Protein AF-0000000078281214 (afdb_homodimer)

Structure (mmCIF, N/CA/C/O backbone):
data_AF-0000000078281214-model_v1
#
loop_
_entity.id
_entity.type
_entity.pdbx_description
1 polymer 'ATP-binding protein'
#
loop_
_atom_site.group_PDB
_atom_site.id
_atom_site.type_symbol
_atom_site.label_atom_id
_atom_site.label_alt_id
_atom_site.label_comp_id
_atom_site.label_asym_id
_atom_site.label_entity_id
_atom_site.label_seq_id
_atom_site.pdbx_PDB_ins_code
_atom_site.Cartn_x
_atom_site.Cartn_y
_atom_site.Cartn_z
_atom_site.occupancy
_atom_site.B_iso_or_equiv
_atom_site.auth_seq_id
_atom_site.auth_comp_id
_atom_site.auth_asym_id
_atom_site.auth_atom_id
_atom_site.pdbx_PDB_model_num
ATOM 1 N N . MET A 1 1 ? 8.664 -6.059 -25.047 1 79.06 1 MET A N 1
ATOM 2 C CA . MET A 1 1 ? 8.086 -6.297 -23.719 1 79.06 1 MET A CA 1
ATOM 3 C C . MET A 1 1 ? 9.18 -6.414 -22.656 1 79.06 1 MET A C 1
ATOM 5 O O . MET A 1 1 ? 9.125 -5.754 -21.625 1 79.06 1 MET A O 1
ATOM 9 N N . LEU A 1 2 ? 10.219 -7.199 -22.969 1 83.75 2 LEU A N 1
ATOM 10 C CA . LEU A 1 2 ? 11.273 -7.445 -22 1 83.75 2 LEU A CA 1
ATOM 11 C C . LEU A 1 2 ? 11.992 -6.148 -21.641 1 83.75 2 LEU A C 1
ATOM 13 O O . LEU A 1 2 ? 12.352 -5.934 -20.484 1 83.75 2 LEU A O 1
ATOM 17 N N . CYS A 1 3 ? 12.109 -5.254 -22.594 1 79.06 3 CYS A N 1
ATOM 18 C CA . CYS A 1 3 ? 12.82 -3.994 -22.391 1 79.06 3 CYS A CA 1
ATOM 19 C C . CYS A 1 3 ? 12.008 -3.055 -21.5 1 79.06 3 CYS A C 1
ATOM 21 O O . CYS A 1 3 ? 12.562 -2.113 -20.938 1 79.06 3 CYS A O 1
ATOM 23 N N . CYS A 1 4 ? 10.742 -3.367 -21.438 1 79 4 CYS A N 1
ATOM 24 C CA . CYS A 1 4 ? 9.891 -2.547 -20.594 1 79 4 CYS A CA 1
ATOM 25 C C . CYS A 1 4 ? 9.953 -3.002 -19.141 1 79 4 CYS A C 1
ATOM 27 O O . CYS A 1 4 ? 9.609 -2.246 -18.219 1 79 4 CYS A O 1
ATOM 29 N N . ILE A 1 5 ? 10.438 -4.168 -18.953 1 82.44 5 ILE A N 1
ATOM 30 C CA . ILE A 1 5 ? 10.469 -4.734 -17.609 1 82.44 5 ILE A CA 1
ATOM 31 C C . ILE A 1 5 ? 11.805 -4.414 -16.938 1 82.44 5 ILE A C 1
ATOM 33 O O . ILE A 1 5 ? 11.852 -4.016 -15.773 1 82.44 5 ILE A O 1
ATOM 37 N N . LEU A 1 6 ? 12.859 -4.602 -17.719 1 85.5 6 LEU A N 1
ATOM 38 C CA . LEU A 1 6 ? 14.195 -4.305 -17.219 1 85.5 6 LEU A CA 1
ATOM 39 C C . LEU A 1 6 ? 14.969 -3.43 -18.203 1 85.5 6 LEU A C 1
ATOM 41 O O . LEU A 1 6 ? 14.867 -3.609 -19.406 1 85.5 6 LEU A O 1
ATOM 45 N N . PRO A 1 7 ? 15.672 -2.506 -17.656 1 85.69 7 PRO A N 1
ATOM 46 C CA . PRO A 1 7 ? 16.453 -1.649 -18.562 1 85.69 7 PRO A CA 1
ATOM 47 C C . PRO A 1 7 ? 17.547 -2.416 -19.297 1 85.69 7 PRO A C 1
ATOM 49 O O . PRO A 1 7 ? 18.219 -3.266 -18.719 1 85.69 7 PRO A O 1
ATOM 52 N N . LYS A 1 8 ? 17.766 -2.238 -20.609 1 88.81 8 LYS A N 1
ATOM 53 C CA . LYS A 1 8 ? 18.75 -2.906 -21.453 1 88.81 8 LYS A CA 1
ATOM 54 C C . LYS A 1 8 ? 20.125 -2.27 -21.297 1 88.81 8 LYS A C 1
ATOM 56 O O . LYS A 1 8 ? 20.234 -1.078 -21 1 88.81 8 LYS A O 1
ATOM 61 N N . LYS A 1 9 ? 21.109 -3.117 -21.438 1 88.06 9 LYS A N 1
ATOM 62 C CA . LYS A 1 9 ? 22.484 -2.619 -21.453 1 88.06 9 LYS A CA 1
ATOM 63 C C . LYS A 1 9 ? 22.75 -1.788 -22.703 1 88.06 9 LYS A C 1
ATOM 65 O O . LYS A 1 9 ? 22.141 -2.012 -23.75 1 88.06 9 LYS A O 1
ATOM 70 N N . GLU A 1 10 ? 23.547 -0.847 -22.594 1 86.81 10 GLU A N 1
ATOM 71 C CA . GLU A 1 10 ? 23.859 0.04 -23.703 1 86.81 10 GLU A CA 1
ATOM 72 C C . GLU A 1 10 ? 24.781 -0.633 -24.703 1 86.81 10 GLU A C 1
ATOM 74 O O . GLU A 1 10 ? 25.703 -1.368 -24.312 1 86.81 10 GLU A O 1
ATOM 79 N N . GLY A 1 11 ? 24.484 -0.585 -26.078 1 87.19 11 GLY A N 1
ATOM 80 C CA . GLY A 1 11 ? 25.312 -1.142 -27.141 1 87.19 11 GLY A CA 1
ATOM 81 C C . GLY A 1 11 ? 24.516 -1.707 -28.297 1 87.19 11 GLY A C 1
ATOM 82 O O . GLY A 1 11 ? 23.438 -2.254 -28.094 1 87.19 11 GLY A O 1
ATOM 83 N N . ARG A 1 12 ? 25.031 -1.512 -29.469 1 87.94 12 ARG A N 1
ATOM 84 C CA . ARG A 1 12 ? 24.375 -1.995 -30.672 1 87.94 12 ARG A CA 1
ATOM 85 C C . ARG A 1 12 ? 24.328 -3.52 -30.688 1 87.94 12 ARG A C 1
ATOM 87 O O . ARG A 1 12 ? 23.359 -4.102 -31.188 1 87.94 12 ARG A O 1
ATOM 94 N N . PHE A 1 13 ? 25.328 -4.094 -30.094 1 89.31 13 PHE A N 1
ATOM 95 C CA . PHE A 1 13 ? 25.406 -5.547 -30.047 1 89.31 13 PHE A CA 1
ATOM 96 C C . PHE A 1 13 ? 24.25 -6.121 -29.219 1 89.31 13 PHE A C 1
ATOM 98 O O . PHE A 1 13 ? 23.609 -7.078 -29.641 1 89.31 13 PHE A O 1
ATOM 105 N N . PHE A 1 14 ? 24 -5.57 -28.156 1 89.19 14 PHE A N 1
ATOM 106 C CA . PHE A 1 14 ? 22.953 -6.051 -27.25 1 89.19 14 PHE A CA 1
ATOM 107 C C . PHE A 1 14 ? 21.578 -5.824 -27.875 1 89.19 14 PHE A C 1
ATOM 109 O O . PHE A 1 14 ? 20.672 -6.66 -27.719 1 89.19 14 PHE A O 1
ATOM 116 N N . HIS A 1 15 ? 21.422 -4.816 -28.594 1 89.5 15 HIS A N 1
ATOM 117 C CA . HIS A 1 15 ? 20.141 -4.543 -29.25 1 89.5 15 HIS A CA 1
ATOM 118 C C . HIS A 1 15 ? 19.844 -5.578 -30.328 1 89.5 15 HIS A C 1
ATOM 120 O O . HIS A 1 15 ? 18.719 -6.055 -30.438 1 89.5 15 HIS A O 1
ATOM 126 N N . THR A 1 16 ? 20.859 -5.891 -31.062 1 90.12 16 THR A N 1
ATOM 127 C CA . THR A 1 16 ? 20.688 -6.883 -32.125 1 90.12 16 THR A CA 1
ATOM 128 C C . THR A 1 16 ? 20.391 -8.258 -31.531 1 90.12 16 THR A C 1
ATOM 130 O O . THR A 1 16 ? 19.547 -8.992 -32.031 1 90.12 16 THR A O 1
ATOM 133 N N . LEU A 1 17 ? 21.062 -8.555 -30.484 1 90.69 17 LEU A N 1
ATOM 134 C CA . LEU A 1 17 ? 20.859 -9.844 -29.828 1 90.69 17 LEU A CA 1
ATOM 135 C C . LEU A 1 17 ? 19.438 -9.953 -29.266 1 90.69 17 LEU A C 1
ATOM 137 O O . LEU A 1 17 ? 18.828 -11.016 -29.344 1 90.69 17 LEU A O 1
ATOM 141 N N . ILE A 1 18 ? 18.984 -8.953 -28.703 1 91.75 18 ILE A N 1
ATOM 142 C CA . ILE A 1 18 ? 17.641 -8.93 -28.141 1 91.75 18 ILE A CA 1
ATOM 143 C C . ILE A 1 18 ? 16.609 -9.062 -29.25 1 91.75 18 ILE A C 1
ATOM 145 O O . ILE A 1 18 ? 15.633 -9.789 -29.109 1 91.75 18 ILE A O 1
ATOM 149 N N . PHE A 1 19 ? 16.891 -8.414 -30.328 1 89.56 19 PHE A N 1
ATOM 150 C CA . PHE A 1 19 ? 15.969 -8.461 -31.453 1 89.56 19 PHE A CA 1
ATOM 151 C C . PHE A 1 19 ? 15.922 -9.859 -32.062 1 89.56 19 PHE A C 1
ATOM 153 O O . PHE A 1 19 ? 14.844 -10.398 -32.312 1 89.56 19 PHE A O 1
ATOM 160 N N . ILE A 1 20 ? 17.031 -10.469 -32.281 1 89.88 20 ILE A N 1
ATOM 161 C CA . ILE A 1 20 ? 17.109 -11.797 -32.875 1 89.88 20 ILE A CA 1
ATOM 162 C C . ILE A 1 20 ? 16.453 -12.82 -31.953 1 89.88 20 ILE A C 1
ATOM 164 O O . ILE A 1 20 ? 15.641 -13.641 -32.375 1 89.88 20 ILE A O 1
ATOM 168 N N . SER A 1 21 ? 16.797 -12.734 -30.719 1 91.06 21 SER A N 1
ATOM 169 C CA . SER A 1 21 ? 16.266 -13.672 -29.75 1 91.06 21 SER A CA 1
ATOM 170 C C . SER A 1 21 ? 14.758 -13.484 -29.578 1 91.06 21 SER A C 1
ATOM 172 O O . SER A 1 21 ? 14.023 -14.445 -29.328 1 91.06 21 SER A O 1
ATOM 174 N N . GLY A 1 22 ? 14.312 -12.242 -29.719 1 88.25 22 GLY A N 1
ATOM 175 C CA . GLY A 1 22 ? 12.906 -11.922 -29.578 1 88.25 22 GLY A CA 1
ATOM 176 C C . GLY A 1 22 ? 12.047 -12.492 -30.688 1 88.25 22 GLY A C 1
ATOM 177 O O . GLY A 1 22 ? 10.844 -12.688 -30.516 1 88.25 22 GLY A O 1
ATOM 178 N N . VAL A 1 23 ? 12.695 -12.797 -31.719 1 86.56 23 VAL A N 1
ATOM 179 C CA . VAL A 1 23 ? 11.961 -13.375 -32.844 1 86.56 23 VAL A CA 1
ATOM 180 C C . VAL A 1 23 ? 12.039 -14.898 -32.781 1 86.56 23 VAL A C 1
ATOM 182 O O . VAL A 1 23 ? 11.039 -15.586 -33 1 86.56 23 VAL A O 1
ATOM 185 N N . PHE A 1 24 ? 13.094 -15.453 -32.375 1 89.12 24 PHE A N 1
ATOM 186 C CA . PHE A 1 24 ? 13.344 -16.891 -32.469 1 89.12 24 PHE A CA 1
ATOM 187 C C . PHE A 1 24 ? 12.727 -17.625 -31.281 1 89.12 24 PHE A C 1
ATOM 189 O O . PHE A 1 24 ? 12.141 -18.688 -31.453 1 89.12 24 PHE A O 1
ATOM 196 N N . ILE A 1 25 ? 12.836 -17.062 -30.172 1 90.88 25 ILE A N 1
ATOM 197 C CA . ILE A 1 25 ? 12.414 -17.781 -28.969 1 90.88 25 ILE A CA 1
ATOM 198 C C . ILE A 1 25 ? 10.898 -17.984 -29 1 90.88 25 ILE A C 1
ATOM 200 O O . ILE A 1 25 ? 10.406 -19.109 -28.875 1 90.88 25 ILE A O 1
ATOM 204 N N . PRO A 1 26 ? 10.125 -16.922 -29.312 1 88.94 26 PRO A N 1
ATOM 205 C CA . PRO A 1 26 ? 8.672 -17.109 -29.328 1 88.94 26 PRO A CA 1
ATOM 206 C C . PRO A 1 26 ? 8.18 -17.891 -30.531 1 88.94 26 PRO A C 1
ATOM 208 O O . PRO A 1 26 ? 7.051 -18.375 -30.547 1 88.94 26 PRO A O 1
ATOM 211 N N . SER A 1 27 ? 9.023 -18.094 -31.5 1 86.06 27 SER A N 1
ATOM 212 C CA . SER A 1 27 ? 8.609 -18.781 -32.719 1 86.06 27 SER A CA 1
ATOM 213 C C . SER A 1 27 ? 9.094 -20.234 -32.719 1 86.06 27 SER A C 1
ATOM 215 O O . SER A 1 27 ? 8.82 -20.984 -33.656 1 86.06 27 SER A O 1
ATOM 217 N N . MET A 1 28 ? 9.734 -20.625 -31.719 1 89.75 28 MET A N 1
ATOM 218 C CA . MET A 1 28 ? 10.266 -21.984 -31.641 1 89.75 28 MET A CA 1
ATOM 219 C C . MET A 1 28 ? 9.141 -23.016 -31.562 1 89.75 28 MET A C 1
ATOM 221 O O . MET A 1 28 ? 8.172 -22.812 -30.812 1 89.75 28 MET A O 1
ATOM 225 N N . VAL A 1 29 ? 9.203 -24.031 -32.344 1 89.69 29 VAL A N 1
ATOM 226 C CA . VAL A 1 29 ? 8.18 -25.062 -32.375 1 89.69 29 VAL A CA 1
ATOM 227 C C . VAL A 1 29 ? 8.383 -26.016 -31.203 1 89.69 29 VAL A C 1
ATOM 229 O O . VAL A 1 29 ? 9.5 -26.484 -30.969 1 89.69 29 VAL A O 1
ATOM 232 N N . ILE A 1 30 ? 7.359 -26.219 -30.484 1 92.5 30 ILE A N 1
ATOM 233 C CA . ILE A 1 30 ? 7.395 -27.109 -29.344 1 92.5 30 ILE A CA 1
ATOM 234 C C . ILE A 1 30 ? 6.477 -28.312 -29.594 1 92.5 30 ILE A C 1
ATOM 236 O O . ILE A 1 30 ? 5.254 -28.156 -29.656 1 92.5 30 ILE A O 1
ATOM 240 N N . ASP A 1 31 ? 7.086 -29.438 -29.688 1 90 31 ASP A N 1
ATOM 241 C CA . ASP A 1 31 ? 6.355 -30.688 -29.922 1 90 31 ASP A CA 1
ATOM 242 C C . ASP A 1 31 ? 6.238 -31.5 -28.641 1 90 31 ASP A C 1
ATOM 244 O O . ASP A 1 31 ? 6.934 -31.234 -27.656 1 90 31 ASP A O 1
ATOM 248 N N . PRO A 1 32 ? 5.285 -32.438 -28.641 1 90.38 32 PRO A N 1
ATOM 249 C CA . PRO A 1 32 ? 5.188 -33.344 -27.484 1 90.38 32 PRO A CA 1
ATOM 250 C C . PRO A 1 32 ? 6.473 -34.125 -27.25 1 90.38 32 PRO A C 1
ATOM 252 O O . PRO A 1 32 ? 7.074 -34.625 -28.188 1 90.38 32 PRO A O 1
ATOM 255 N N . ASN A 1 33 ? 6.965 -34.156 -25.984 1 91.25 33 ASN A N 1
ATOM 256 C CA . ASN A 1 33 ? 8.18 -34.844 -25.547 1 91.25 33 ASN A CA 1
ATOM 257 C C . ASN A 1 33 ? 9.43 -34.156 -26.109 1 91.25 33 ASN A C 1
ATOM 259 O O . ASN A 1 33 ? 10.406 -34.844 -26.453 1 91.25 33 ASN A O 1
ATOM 263 N N . ASP A 1 34 ? 9.281 -32.875 -26.344 1 90.94 34 ASP A N 1
ATOM 264 C CA . ASP A 1 34 ? 10.383 -32.094 -26.891 1 90.94 34 ASP A CA 1
ATOM 265 C C . ASP A 1 34 ? 11.281 -31.562 -25.766 1 90.94 34 ASP A C 1
ATOM 267 O O . ASP A 1 34 ? 11.172 -30.391 -25.391 1 90.94 34 ASP A O 1
ATOM 271 N N . MET A 1 35 ? 12.195 -32.312 -25.312 1 91.19 35 MET A N 1
ATOM 272 C CA . MET A 1 35 ? 13.055 -31.906 -24.203 1 91.19 35 MET A CA 1
ATOM 273 C C . MET A 1 35 ? 14.117 -30.922 -24.672 1 91.19 35 MET A C 1
ATOM 275 O O . MET A 1 35 ? 14.492 -30.016 -23.938 1 91.19 35 MET A O 1
ATOM 279 N N . PHE A 1 36 ? 14.43 -31.031 -25.891 1 91.62 36 PHE A N 1
ATOM 280 C CA . PHE A 1 36 ? 15.539 -30.219 -26.391 1 91.62 36 PHE A CA 1
ATOM 281 C C . PHE A 1 36 ? 15.109 -28.781 -26.594 1 91.62 36 PHE A C 1
ATOM 283 O O . PHE A 1 36 ? 15.695 -27.859 -26 1 91.62 36 PHE A O 1
ATOM 290 N N . ASN A 1 37 ? 14.055 -28.562 -27.344 1 92.06 37 ASN A N 1
ATOM 291 C CA . ASN A 1 37 ? 13.641 -27.188 -27.641 1 92.06 37 ASN A CA 1
ATOM 292 C C . ASN A 1 37 ? 13.156 -26.469 -26.391 1 92.06 37 ASN A C 1
ATOM 294 O O . ASN A 1 37 ? 13.367 -25.266 -26.234 1 92.06 37 ASN A O 1
ATOM 298 N N . VAL A 1 38 ? 12.531 -27.203 -25.516 1 93.88 38 VAL A N 1
ATOM 299 C CA . VAL A 1 38 ? 12.023 -26.594 -24.281 1 93.88 38 VAL A CA 1
ATOM 300 C C . VAL A 1 38 ? 13.188 -26.141 -23.406 1 93.88 38 VAL A C 1
ATOM 302 O O . VAL A 1 38 ? 13.195 -25.016 -22.891 1 93.88 38 VAL A O 1
ATOM 305 N N . THR A 1 39 ? 14.211 -26.984 -23.266 1 94.5 39 THR A N 1
ATOM 306 C CA . THR A 1 39 ? 15.359 -26.656 -22.422 1 94.5 39 THR A CA 1
ATOM 307 C C . THR A 1 39 ? 16.219 -25.578 -23.078 1 94.5 39 THR A C 1
ATOM 309 O O . THR A 1 39 ? 16.719 -24.688 -22.391 1 94.5 39 THR A O 1
ATOM 312 N N . LEU A 1 40 ? 16.297 -25.703 -24.359 1 93.38 40 LEU A N 1
ATOM 313 C CA . LEU A 1 40 ? 17.078 -24.719 -25.094 1 93.38 40 LEU A CA 1
ATOM 314 C C . LEU A 1 40 ? 16.469 -23.328 -24.969 1 93.38 40 LEU A C 1
ATOM 316 O O . LEU A 1 40 ? 17.172 -22.344 -24.781 1 93.38 40 LEU A O 1
ATOM 320 N N . ALA A 1 41 ? 15.211 -23.281 -25.172 1 93.25 41 ALA A N 1
ATOM 321 C CA . ALA A 1 41 ? 14.516 -22 -25.094 1 93.25 41 ALA A CA 1
ATOM 322 C C . ALA A 1 41 ? 14.664 -21.375 -23.703 1 93.25 41 ALA A C 1
ATOM 324 O O . ALA A 1 41 ? 14.797 -20.156 -23.562 1 93.25 41 ALA A O 1
ATOM 325 N N . PHE A 1 42 ? 14.648 -22.203 -22.703 1 94.56 42 PHE A N 1
ATOM 326 C CA . PHE A 1 42 ? 14.781 -21.719 -21.328 1 94.56 42 PHE A CA 1
ATOM 327 C C . PHE A 1 42 ? 16.172 -21.141 -21.094 1 94.56 42 PHE A C 1
ATOM 329 O O . PHE A 1 42 ? 16.297 -20.016 -20.578 1 94.56 42 PHE A O 1
ATOM 336 N N . ILE A 1 43 ? 17.141 -21.922 -21.438 1 94.88 43 ILE A N 1
ATOM 337 C CA . ILE A 1 43 ? 18.516 -21.484 -21.234 1 94.88 43 ILE A CA 1
ATOM 338 C C . ILE A 1 43 ? 18.797 -20.234 -22.062 1 94.88 43 ILE A C 1
ATOM 340 O O . ILE A 1 43 ? 19.469 -19.312 -21.594 1 94.88 43 ILE A O 1
ATOM 344 N N . TRP A 1 44 ? 18.281 -20.25 -23.281 1 94.25 44 TRP A N 1
ATOM 345 C CA . TRP A 1 44 ? 18.469 -19.109 -24.188 1 94.25 44 TRP A CA 1
ATOM 346 C C . TRP A 1 44 ? 17.844 -17.844 -23.594 1 94.25 44 TRP A C 1
ATOM 348 O O . TRP A 1 44 ? 18.484 -16.797 -23.562 1 94.25 44 TRP A O 1
ATOM 358 N N . LEU A 1 45 ? 16.688 -17.953 -23.125 1 94.62 45 LEU A N 1
ATOM 359 C CA . LEU A 1 45 ? 16.031 -16.797 -22.547 1 94.62 45 LEU A CA 1
ATOM 360 C C . LEU A 1 45 ? 16.734 -16.344 -21.281 1 94.62 45 LEU A C 1
ATOM 362 O O . LEU A 1 45 ? 16.906 -15.141 -21.047 1 94.62 45 LEU A O 1
ATOM 366 N N . LEU A 1 46 ? 17.156 -17.297 -20.5 1 94.44 46 LEU A N 1
ATOM 367 C CA . LEU A 1 46 ? 17.859 -16.984 -19.25 1 94.44 46 LEU A CA 1
ATOM 368 C C . LEU A 1 46 ? 19.172 -16.266 -19.547 1 94.44 46 LEU A C 1
ATOM 370 O O . LEU A 1 46 ? 19.484 -15.266 -18.891 1 94.44 46 LEU A O 1
ATOM 374 N N . LEU A 1 47 ? 19.828 -16.781 -20.484 1 93.81 47 LEU A N 1
ATOM 375 C CA . LEU A 1 47 ? 21.094 -16.188 -20.844 1 93.81 47 LEU A CA 1
ATOM 376 C C . LEU A 1 47 ? 20.891 -14.797 -21.453 1 93.81 47 LEU A C 1
ATOM 378 O O . LEU A 1 47 ? 21.703 -13.891 -21.219 1 93.81 47 LEU A O 1
ATOM 382 N N . LEU A 1 48 ? 19.891 -14.664 -22.234 1 93.88 48 LEU A N 1
ATOM 383 C CA . LEU A 1 48 ? 19.578 -13.367 -22.828 1 93.88 48 LEU A CA 1
ATOM 384 C C . LEU A 1 48 ? 19.312 -12.328 -21.734 1 93.88 48 LEU A C 1
ATOM 386 O O . LEU A 1 48 ? 19.812 -11.203 -21.797 1 93.88 48 LEU A O 1
ATOM 390 N N . MET A 1 49 ? 18.609 -12.719 -20.734 1 93.06 49 MET A N 1
ATOM 391 C CA . MET A 1 49 ? 18.266 -11.805 -19.641 1 93.06 49 MET A CA 1
ATOM 392 C C . MET A 1 49 ? 19.5 -11.461 -18.812 1 93.06 49 MET A C 1
ATOM 394 O O . MET A 1 49 ? 19.688 -10.312 -18.422 1 93.06 49 MET A O 1
ATOM 398 N N . LEU A 1 50 ? 20.344 -12.414 -18.562 1 92.75 50 LEU A N 1
ATOM 399 C CA . LEU A 1 50 ? 21.516 -12.227 -17.719 1 92.75 50 LEU A CA 1
ATOM 400 C C . LEU A 1 50 ? 22.578 -11.367 -18.422 1 92.75 50 LEU A C 1
ATOM 402 O O . LEU A 1 50 ? 23.266 -10.578 -17.781 1 92.75 50 LEU A O 1
ATOM 406 N N . LEU A 1 51 ? 22.578 -11.461 -19.703 1 91.88 51 LEU A N 1
ATOM 407 C CA . LEU A 1 51 ? 23.672 -10.812 -20.438 1 91.88 51 LEU A CA 1
ATOM 408 C C . LEU A 1 51 ? 23.234 -9.445 -20.953 1 91.88 51 LEU A C 1
ATOM 410 O O . LEU A 1 51 ? 24.031 -8.5 -20.953 1 91.88 51 LEU A O 1
ATOM 414 N N . CYS A 1 52 ? 22.047 -9.266 -21.328 1 92.19 52 CYS A N 1
ATOM 415 C CA . CYS A 1 52 ? 21.688 -8.086 -22.094 1 92.19 52 CYS A CA 1
ATOM 416 C C . CYS A 1 52 ? 20.953 -7.074 -21.219 1 92.19 52 CYS A C 1
ATOM 418 O O . CYS A 1 52 ? 20.766 -5.922 -21.609 1 92.19 52 CYS A O 1
ATOM 420 N N . PHE A 1 53 ? 20.531 -7.398 -20.109 1 91.88 53 PHE A N 1
ATOM 421 C CA . PHE A 1 53 ? 19.703 -6.484 -19.328 1 91.88 53 PHE A CA 1
ATOM 422 C C . PHE A 1 53 ? 20.406 -6.117 -18.016 1 91.88 53 PHE A C 1
ATOM 424 O O . PHE A 1 53 ? 21.266 -6.859 -17.531 1 91.88 53 PHE A O 1
ATOM 431 N N . LYS A 1 54 ? 20.094 -4.895 -17.516 1 88.94 54 LYS A N 1
ATOM 432 C CA . LYS A 1 54 ? 20.625 -4.41 -16.25 1 88.94 54 LYS A CA 1
ATOM 433 C C . LYS A 1 54 ? 19.703 -4.785 -15.086 1 88.94 54 LYS A C 1
ATOM 435 O O . LYS A 1 54 ? 18.547 -5.113 -15.289 1 88.94 54 LYS A O 1
ATOM 440 N N . GLY A 1 55 ? 20.297 -4.957 -13.938 1 83.75 55 GLY A N 1
ATOM 441 C CA . GLY A 1 55 ? 19.484 -5.25 -12.758 1 83.75 55 GLY A CA 1
ATOM 442 C C . GLY A 1 55 ? 20.047 -6.383 -11.922 1 83.75 55 GLY A C 1
ATOM 443 O O . GLY A 1 55 ? 21.125 -6.914 -12.219 1 83.75 55 GLY A O 1
ATOM 444 N N . SER A 1 56 ? 19.312 -6.68 -10.945 1 88.12 56 SER A N 1
ATOM 445 C CA . SER A 1 56 ? 19.734 -7.75 -10.047 1 88.12 56 SER A CA 1
ATOM 446 C C . SER A 1 56 ? 19.484 -9.125 -10.672 1 88.12 56 SER A C 1
ATOM 448 O O . SER A 1 56 ? 18.609 -9.266 -11.531 1 88.12 56 SER A O 1
ATOM 450 N N . VAL A 1 57 ? 20.219 -10.141 -10.312 1 92.12 57 VAL A N 1
ATOM 451 C CA . VAL A 1 57 ? 20.078 -11.5 -10.812 1 92.12 57 VAL A CA 1
ATOM 452 C C . VAL A 1 57 ? 18.688 -12.039 -10.461 1 92.12 57 VAL A C 1
ATOM 454 O O . VAL A 1 57 ? 18.062 -12.75 -11.25 1 92.12 57 VAL A O 1
ATOM 457 N N . ILE A 1 58 ? 18.188 -11.617 -9.367 1 90.44 58 ILE A N 1
ATOM 458 C CA . ILE A 1 58 ? 16.891 -12.094 -8.891 1 90.44 58 ILE A CA 1
ATOM 459 C C . ILE A 1 58 ? 15.781 -11.547 -9.789 1 90.44 58 ILE A C 1
ATOM 461 O O . ILE A 1 58 ? 14.844 -12.266 -10.125 1 90.44 58 ILE A O 1
ATOM 465 N N . SER A 1 59 ? 15.914 -10.297 -10.117 1 89.62 59 SER A N 1
ATOM 466 C CA . SER A 1 59 ? 14.898 -9.703 -10.984 1 89.62 59 SER A CA 1
ATOM 467 C C . SER A 1 59 ? 14.906 -10.359 -12.359 1 89.62 59 SER A C 1
ATOM 469 O O . SER A 1 59 ? 13.844 -10.602 -12.945 1 89.62 59 SER A O 1
ATOM 471 N N . LYS A 1 60 ? 16.094 -10.758 -12.828 1 92.62 60 LYS A N 1
ATOM 472 C CA . LYS A 1 60 ? 16.219 -11.391 -14.141 1 92.62 60 LYS A CA 1
ATOM 473 C C . LYS A 1 60 ? 15.641 -12.797 -14.133 1 92.62 60 LYS A C 1
ATOM 475 O O . LYS A 1 60 ? 14.945 -13.195 -15.07 1 92.62 60 LYS A O 1
ATOM 480 N N . LEU A 1 61 ? 15.883 -13.477 -13.047 1 92.5 61 LEU A N 1
ATOM 481 C CA . LEU A 1 61 ? 15.344 -14.82 -12.898 1 92.5 61 LEU A CA 1
ATOM 482 C C . LEU A 1 61 ? 1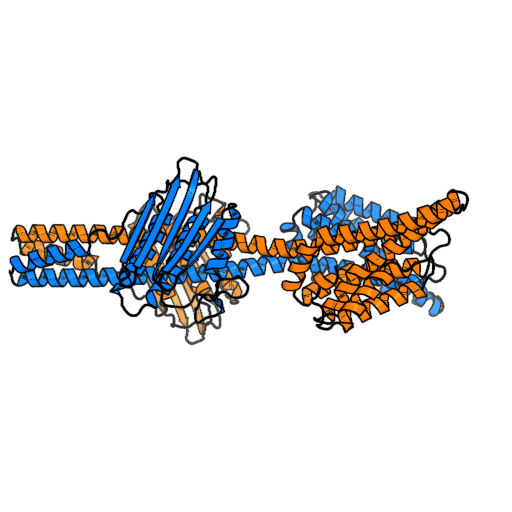3.82 -14.789 -12.773 1 92.5 61 LEU A C 1
ATOM 484 O O . LEU A 1 61 ? 13.133 -15.656 -13.312 1 92.5 61 LEU A O 1
ATOM 488 N N . SER A 1 62 ? 13.352 -13.82 -12.117 1 91.19 62 SER A N 1
ATOM 489 C CA . SER A 1 62 ? 11.914 -13.695 -11.906 1 91.19 62 SER A CA 1
ATOM 490 C C . SER A 1 62 ? 11.188 -13.367 -13.203 1 91.19 62 SER A C 1
ATOM 492 O O . SER A 1 62 ? 10.117 -13.922 -13.484 1 91.19 62 SER A O 1
ATOM 494 N N . VAL A 1 63 ? 11.812 -12.523 -13.992 1 90.69 63 VAL A N 1
ATOM 495 C CA . VAL A 1 63 ? 11.203 -12.164 -15.273 1 90.69 63 VAL A CA 1
ATOM 496 C C . VAL A 1 63 ? 11.172 -13.383 -16.188 1 90.69 63 VAL A C 1
ATOM 498 O O . VAL A 1 63 ? 10.188 -13.609 -16.906 1 90.69 63 VAL A O 1
ATOM 501 N N . THR A 1 64 ? 12.203 -14.133 -16.141 1 93.12 64 THR A N 1
ATOM 502 C CA . THR A 1 64 ? 12.258 -15.359 -16.938 1 93.12 64 THR A CA 1
ATOM 503 C C . THR A 1 64 ? 11.172 -16.328 -16.484 1 93.12 64 THR A C 1
ATOM 505 O O . THR A 1 64 ? 10.523 -16.969 -17.328 1 93.12 64 THR A O 1
ATOM 508 N N . ALA A 1 65 ? 10.969 -16.422 -15.211 1 92.69 65 ALA A N 1
ATOM 509 C CA . ALA A 1 65 ? 9.969 -17.328 -14.656 1 92.69 65 ALA A CA 1
ATOM 510 C C . ALA A 1 65 ? 8.555 -16.906 -15.039 1 92.69 65 ALA A C 1
ATOM 512 O O . ALA A 1 65 ? 7.66 -17.75 -15.172 1 92.69 65 ALA A O 1
ATOM 513 N N . VAL A 1 66 ? 8.375 -15.664 -15.305 1 91.56 66 VAL A N 1
ATOM 514 C CA . VAL A 1 66 ? 7.047 -15.141 -15.609 1 91.56 66 VAL A CA 1
ATOM 515 C C . VAL A 1 66 ? 6.766 -15.281 -17.109 1 91.56 66 VAL A C 1
ATOM 517 O O . VAL A 1 66 ? 5.672 -15.688 -17.5 1 91.56 66 VAL A O 1
ATOM 520 N N . ILE A 1 67 ? 7.75 -15.07 -17.922 1 92.62 67 ILE A N 1
ATOM 521 C CA . ILE A 1 67 ? 7.523 -14.945 -19.344 1 92.62 67 ILE A CA 1
ATOM 522 C C . ILE A 1 67 ? 7.68 -16.297 -20.016 1 92.62 67 ILE A C 1
ATOM 524 O O . ILE A 1 67 ? 6.926 -16.641 -20.938 1 92.62 67 ILE A O 1
ATOM 528 N N . TYR A 1 68 ? 8.586 -17.125 -19.594 1 95 68 TYR A N 1
ATOM 529 C CA . TYR A 1 68 ? 8.945 -18.359 -20.266 1 95 68 TYR A CA 1
ATOM 530 C C . TYR A 1 68 ? 7.742 -19.297 -20.344 1 95 68 TYR A C 1
ATOM 532 O O . TYR A 1 68 ? 7.445 -19.844 -21.406 1 95 68 TYR A O 1
ATOM 540 N N . PRO A 1 69 ? 7.031 -19.484 -19.203 1 94.94 69 PRO A N 1
ATOM 541 C CA . PRO A 1 69 ? 5.883 -20.391 -19.297 1 94.94 69 PRO A CA 1
ATOM 542 C C . PRO A 1 69 ? 4.824 -19.891 -20.281 1 94.94 69 PRO A C 1
ATOM 544 O O . PRO A 1 69 ? 4.137 -20.703 -20.906 1 94.94 69 PRO A O 1
ATOM 547 N N . LEU A 1 70 ? 4.746 -18.641 -20.438 1 94.06 70 LEU A N 1
ATOM 548 C CA . LEU A 1 70 ? 3.807 -18.078 -21.406 1 94.06 70 LEU A CA 1
ATOM 549 C C . LEU A 1 70 ? 4.215 -18.438 -22.828 1 94.06 70 LEU A C 1
ATOM 551 O O . LEU A 1 70 ? 3.367 -18.781 -23.656 1 94.06 70 LEU A O 1
ATOM 555 N N . ILE A 1 71 ? 5.5 -18.406 -23.078 1 94.38 71 ILE A N 1
ATOM 556 C CA . ILE A 1 71 ? 6.031 -18.703 -24.406 1 94.38 71 ILE A CA 1
ATOM 557 C C . ILE A 1 71 ? 5.816 -20.172 -24.734 1 94.38 71 ILE A C 1
ATOM 559 O O . ILE A 1 71 ? 5.254 -20.5 -25.781 1 94.38 71 ILE A O 1
ATOM 563 N N . ILE A 1 72 ? 6.188 -20.984 -23.781 1 94.12 72 ILE A N 1
ATOM 564 C CA . ILE A 1 72 ? 6.172 -22.422 -24.047 1 94.12 72 ILE A CA 1
ATOM 565 C C . ILE A 1 72 ? 4.73 -22.906 -24.125 1 94.12 72 ILE A C 1
ATOM 567 O O . ILE A 1 72 ? 4.398 -23.734 -24.969 1 94.12 72 ILE A O 1
ATOM 571 N N . ALA A 1 73 ? 3.896 -22.422 -23.312 1 94.19 73 ALA A N 1
ATOM 572 C CA . ALA A 1 73 ? 2.494 -22.828 -23.312 1 94.19 73 ALA A CA 1
ATOM 573 C C . ALA A 1 73 ? 1.797 -22.391 -24.594 1 94.19 73 ALA A C 1
ATOM 575 O O . ALA A 1 73 ? 1.058 -23.156 -25.203 1 94.19 73 ALA A O 1
ATOM 576 N N . LEU A 1 74 ? 2.059 -21.188 -24.984 1 94.25 74 LEU A N 1
ATOM 577 C CA . LEU A 1 74 ? 1.452 -20.672 -26.203 1 94.25 74 LEU A CA 1
ATOM 578 C C . LEU A 1 74 ? 1.943 -21.438 -27.422 1 94.25 74 LEU A C 1
ATOM 580 O O . LEU A 1 74 ? 1.144 -21.844 -28.266 1 94.25 74 LEU A O 1
ATOM 584 N N . ASN A 1 75 ? 3.268 -21.641 -27.531 1 94.56 75 ASN A N 1
ATOM 585 C CA . ASN A 1 75 ? 3.848 -22.359 -28.656 1 94.56 75 ASN A CA 1
ATOM 586 C C . ASN A 1 75 ? 3.32 -23.781 -28.75 1 94.56 75 ASN A C 1
ATOM 588 O O . ASN A 1 75 ? 3.027 -24.281 -29.844 1 94.56 75 ASN A O 1
ATOM 592 N N . PHE A 1 76 ? 3.195 -24.406 -27.672 1 93.88 76 PHE A N 1
ATOM 593 C CA . PHE A 1 76 ? 2.711 -25.781 -27.625 1 93.88 76 PHE A CA 1
ATOM 594 C C . PHE A 1 76 ? 1.255 -25.844 -28.062 1 93.88 76 PHE A C 1
ATOM 596 O O . PHE A 1 76 ? 0.892 -26.688 -28.891 1 93.88 76 PHE A O 1
ATOM 603 N N . LEU A 1 77 ? 0.434 -24.969 -27.531 1 93.12 77 LEU A N 1
ATOM 604 C CA . LEU A 1 77 ? -0.994 -24.969 -27.828 1 93.12 77 LEU A CA 1
ATOM 605 C C . LEU A 1 77 ? -1.242 -24.672 -29.297 1 93.12 77 LEU A C 1
ATOM 607 O O . LEU A 1 77 ? -2.062 -25.328 -29.938 1 93.12 77 LEU A O 1
ATOM 611 N N . ILE A 1 78 ? -0.554 -23.734 -29.797 1 91.75 78 ILE A N 1
ATOM 612 C CA . ILE A 1 78 ? -0.746 -23.344 -31.188 1 91.75 78 ILE A CA 1
ATOM 613 C C . ILE A 1 78 ? -0.248 -24.453 -32.094 1 91.75 78 ILE A C 1
ATOM 615 O O . ILE A 1 78 ? -0.881 -24.766 -33.125 1 91.75 78 ILE A O 1
ATOM 619 N N . SER A 1 79 ? 0.911 -25.031 -31.797 1 89.94 79 SER A N 1
ATOM 620 C CA . SER A 1 79 ? 1.442 -26.141 -32.594 1 89.94 79 SER A CA 1
ATOM 621 C C . SER A 1 79 ? 0.476 -27.312 -32.625 1 89.94 79 SER A C 1
ATOM 623 O O . SER A 1 79 ? 0.27 -27.938 -33.656 1 89.94 79 SER A O 1
ATOM 625 N N . GLU A 1 80 ? -0.119 -27.609 -31.484 1 90.56 80 GLU A N 1
ATOM 626 C CA . GLU A 1 80 ? -1.056 -28.719 -31.391 1 90.56 80 GLU A CA 1
ATOM 627 C C . GLU A 1 80 ? -2.348 -28.422 -32.156 1 90.56 80 GLU A C 1
ATOM 629 O O . GLU A 1 80 ? -2.916 -29.312 -32.781 1 90.56 80 GLU A O 1
ATOM 634 N N . LEU A 1 81 ? -2.789 -27.281 -31.984 1 87.94 81 LEU A N 1
ATOM 635 C CA . LEU A 1 81 ? -4.012 -26.891 -32.656 1 87.94 81 LEU A CA 1
ATOM 636 C C . LEU A 1 81 ? -3.799 -26.875 -34.188 1 87.94 81 LEU A C 1
ATOM 638 O O . LEU A 1 81 ? -4.672 -27.297 -34.938 1 87.94 81 LEU A O 1
ATOM 642 N N . SER A 1 82 ? -2.668 -26.328 -34.625 1 87.62 82 SER A N 1
ATOM 643 C CA . SER A 1 82 ? -2.344 -26.281 -36.031 1 87.62 82 SER A CA 1
ATOM 644 C C . SER A 1 82 ? -2.229 -27.688 -36.625 1 87.62 82 SER A C 1
ATOM 646 O O . SER A 1 82 ? -2.689 -27.938 -37.75 1 87.62 82 SER A O 1
ATOM 648 N N . LEU A 1 83 ? -1.613 -28.562 -35.875 1 86.5 83 LEU A N 1
ATOM 649 C CA . LEU A 1 83 ? -1.462 -29.953 -36.312 1 86.5 83 LEU A CA 1
ATOM 650 C C . LEU A 1 83 ? -2.818 -30.641 -36.406 1 86.5 83 LEU A C 1
ATOM 652 O O . LEU A 1 83 ? -3.068 -31.375 -37.375 1 86.5 83 LEU A O 1
ATOM 656 N N . SER A 1 84 ? -3.688 -30.391 -35.469 1 86.81 84 SER A N 1
ATOM 657 C CA . SER A 1 84 ? -5.012 -31 -35.469 1 86.81 84 SER A CA 1
ATOM 658 C C . SER A 1 84 ? -5.852 -30.516 -36.656 1 86.81 84 SER A C 1
ATOM 660 O O . SER A 1 84 ? -6.562 -31.312 -37.281 1 86.81 84 SER A O 1
ATOM 662 N N . ILE A 1 85 ? -5.703 -29.281 -36.938 1 87.19 85 ILE A N 1
ATOM 663 C CA . ILE A 1 85 ? -6.457 -28.719 -38.031 1 87.19 85 ILE A CA 1
ATOM 664 C C . ILE A 1 85 ? -5.895 -29.234 -39.375 1 87.19 85 ILE A C 1
ATOM 666 O O . ILE A 1 85 ? -6.648 -29.547 -40.281 1 87.19 85 ILE A O 1
ATOM 670 N N . TRP A 1 86 ? -4.559 -29.297 -39.469 1 86.25 86 TRP A N 1
ATOM 671 C CA . TRP A 1 86 ? -3.9 -29.781 -40.688 1 86.25 86 TRP A CA 1
ATOM 672 C C . TRP A 1 86 ? -4.262 -31.234 -40.969 1 86.25 86 TRP A C 1
ATOM 674 O O . TRP A 1 86 ? -4.512 -31.625 -42.094 1 86.25 86 TRP A O 1
ATOM 684 N N . LEU A 1 87 ? -4.367 -32.031 -39.875 1 85.44 87 LEU A N 1
ATOM 685 C CA . LEU A 1 87 ? -4.707 -33.438 -40 1 85.44 87 LEU A CA 1
ATOM 686 C C . LEU A 1 87 ? -6.176 -33.625 -40.375 1 85.44 87 LEU A C 1
ATOM 688 O O . LEU A 1 87 ? -6.516 -34.5 -41.188 1 85.44 87 LEU A O 1
ATOM 692 N N . ALA A 1 88 ? -6.992 -32.781 -39.844 1 87.12 88 ALA A N 1
ATOM 693 C CA . ALA A 1 88 ? -8.43 -32.906 -40.094 1 87.12 88 ALA A CA 1
ATOM 694 C C . ALA A 1 88 ? -8.781 -32.375 -41.469 1 87.12 88 ALA A C 1
ATOM 696 O O . ALA A 1 88 ? -9.758 -32.844 -42.062 1 87.12 88 ALA A O 1
ATOM 697 N N . GLY A 1 89 ? -8.047 -31.438 -42.031 1 84.81 89 GLY A N 1
ATOM 698 C CA . GLY A 1 89 ? -8.391 -30.766 -43.281 1 84.81 89 GLY A CA 1
ATOM 699 C C . GLY A 1 89 ? -7.812 -31.453 -44.5 1 84.81 89 GLY A C 1
ATOM 700 O O . GLY A 1 89 ? -7.965 -30.953 -45.625 1 84.81 89 GLY A O 1
ATOM 701 N N . GLY A 1 90 ? -7.238 -32.625 -44.469 1 82.38 90 GLY A N 1
ATOM 702 C CA . GLY A 1 90 ? -6.84 -33.406 -45.625 1 82.38 90 GLY A CA 1
ATOM 703 C C . GLY A 1 90 ? -5.445 -33.062 -46.125 1 82.38 90 GLY A C 1
ATOM 704 O O . GLY A 1 90 ? -5.145 -33.219 -47.312 1 82.38 90 GLY A O 1
ATOM 705 N N . LYS A 1 91 ? -4.531 -32.375 -45.375 1 83.31 91 LYS A N 1
ATOM 706 C CA . LYS A 1 91 ? -3.1 -32.188 -45.594 1 83.31 91 LYS A CA 1
ATOM 707 C C . LYS A 1 91 ? -2.842 -31.484 -46.938 1 83.31 91 LYS A C 1
ATOM 709 O O . LYS A 1 91 ? -1.942 -31.891 -47.688 1 83.31 91 LYS A O 1
ATOM 714 N N . THR A 1 92 ? -3.662 -30.594 -47.281 1 87.75 92 THR A N 1
ATOM 715 C CA . THR A 1 92 ? -3.459 -29.859 -48.531 1 87.75 92 THR A CA 1
ATOM 716 C C . THR A 1 92 ? -2.43 -28.75 -48.344 1 87.75 92 THR A C 1
ATOM 718 O O . THR A 1 92 ? -2.172 -28.312 -47.219 1 87.75 92 THR A O 1
ATOM 721 N N . PHE A 1 93 ? -1.826 -28.406 -49.438 1 88.25 93 PHE A N 1
ATOM 722 C CA . PHE A 1 93 ? -0.809 -27.359 -49.438 1 88.25 93 PHE A CA 1
ATOM 723 C C . PHE A 1 93 ? -1.412 -26.031 -49.031 1 88.25 93 PHE A C 1
ATOM 725 O O . PHE A 1 93 ? -0.798 -25.266 -48.281 1 88.25 93 PHE A O 1
ATOM 732 N N . VAL A 1 94 ? -2.562 -25.766 -49.5 1 86.69 94 VAL A N 1
ATOM 733 C CA . VAL A 1 94 ? -3.23 -24.516 -49.219 1 86.69 94 VAL A CA 1
ATOM 734 C C . VAL A 1 94 ? -3.555 -24.438 -47.719 1 86.69 94 VAL A C 1
ATOM 736 O O . VAL A 1 94 ? -3.424 -23.375 -47.094 1 86.69 94 VAL A O 1
ATOM 739 N N . LEU A 1 95 ? -3.891 -25.516 -47.188 1 87.88 95 LEU A N 1
ATOM 740 C CA . LEU A 1 95 ? -4.207 -25.562 -45.75 1 87.88 95 LEU A CA 1
ATOM 741 C C . LEU A 1 95 ? -2.945 -25.375 -44.906 1 87.88 95 LEU A C 1
ATOM 743 O O . LEU A 1 95 ? -2.98 -24.719 -43.875 1 87.88 95 LEU A O 1
ATOM 747 N N . ASP A 1 96 ? -1.854 -25.938 -45.406 1 88.06 96 ASP A N 1
ATOM 748 C CA . ASP A 1 96 ? -0.584 -25.797 -44.688 1 88.06 96 ASP A CA 1
ATOM 749 C C . ASP A 1 96 ? -0.142 -24.344 -44.656 1 88.06 96 ASP A C 1
ATOM 751 O O . ASP A 1 96 ? 0.305 -23.859 -43.625 1 88.06 96 ASP A O 1
ATOM 755 N N . MET A 1 97 ? -0.353 -23.734 -45.75 1 90.06 97 MET A N 1
ATOM 756 C CA . MET A 1 97 ? 0.03 -22.328 -45.812 1 90.06 97 MET A CA 1
ATOM 757 C C . MET A 1 97 ? -0.89 -21.469 -44.969 1 90.06 97 MET A C 1
ATOM 759 O O . MET A 1 97 ? -0.431 -20.531 -44.281 1 90.06 97 MET A O 1
ATOM 763 N N . SER A 1 98 ? -2.105 -21.797 -45 1 89.56 98 SER A N 1
ATOM 764 C CA . SER A 1 98 ? -3.076 -21.016 -44.25 1 89.56 98 SER A CA 1
ATOM 765 C C . SER A 1 98 ? -2.869 -21.172 -42.75 1 89.56 98 SER A C 1
ATOM 767 O O . SER A 1 98 ? -2.965 -20.203 -42 1 89.56 98 SER A O 1
ATOM 769 N N . VAL A 1 99 ? -2.514 -22.359 -42.375 1 88.75 99 VAL A N 1
ATOM 770 C CA . VAL A 1 99 ? -2.326 -22.641 -40.938 1 88.75 99 VAL A CA 1
ATOM 771 C C . VAL A 1 99 ? -1.038 -21.984 -40.438 1 88.75 99 VAL A C 1
ATOM 773 O O . VAL A 1 99 ? -0.989 -21.453 -39.344 1 88.75 99 VAL A O 1
ATOM 776 N N . SER A 1 100 ? -0.037 -22.016 -41.25 1 87.75 100 SER A N 1
ATOM 777 C CA . SER A 1 100 ? 1.229 -21.391 -40.875 1 87.75 100 SER A CA 1
ATOM 778 C C . SER A 1 100 ? 1.088 -19.875 -40.75 1 87.75 100 SER A C 1
ATOM 780 O O . SER A 1 100 ? 1.667 -19.266 -39.844 1 87.75 100 SER A O 1
ATOM 782 N N . LEU A 1 101 ? 0.334 -19.312 -41.594 1 90.19 101 LEU A N 1
ATOM 783 C CA . LEU A 1 101 ? 0.096 -17.875 -41.531 1 90.19 101 LEU A CA 1
ATOM 784 C C . LEU A 1 101 ? -0.737 -17.516 -40.312 1 90.19 101 LEU A C 1
ATOM 786 O O . LEU A 1 101 ? -0.491 -16.5 -39.656 1 90.19 101 LEU A O 1
ATOM 790 N N . ALA A 1 102 ? -1.707 -18.312 -40.062 1 90.12 102 ALA A N 1
ATOM 791 C CA . ALA A 1 102 ? -2.549 -18.078 -38.875 1 90.12 102 ALA A CA 1
ATOM 792 C C . ALA A 1 102 ? -1.739 -18.203 -37.594 1 90.12 102 ALA A C 1
ATOM 794 O O . ALA A 1 102 ? -1.96 -17.438 -36.656 1 90.12 102 ALA A O 1
ATOM 795 N N . ASP A 1 103 ? -0.824 -19.125 -37.594 1 89.81 103 ASP A N 1
ATOM 796 C CA . ASP A 1 103 ? 0.055 -19.312 -36.438 1 89.81 103 ASP A CA 1
ATOM 797 C C . ASP A 1 103 ? 0.875 -18.047 -36.156 1 89.81 103 ASP A C 1
ATOM 799 O O . ASP A 1 103 ? 0.953 -17.594 -35.031 1 89.81 103 ASP A O 1
ATOM 803 N N . GLY A 1 104 ? 1.438 -17.531 -37.219 1 88.44 104 GLY A N 1
ATOM 804 C CA . GLY A 1 104 ? 2.211 -16.297 -37.062 1 88.44 104 GLY A CA 1
ATOM 805 C C . GLY A 1 104 ? 1.383 -15.125 -36.562 1 88.44 104 GLY A C 1
ATOM 806 O O . GLY A 1 104 ? 1.823 -14.367 -35.719 1 88.44 104 GLY A O 1
ATOM 807 N N . PHE A 1 105 ? 0.193 -15.086 -37.031 1 91.5 105 PHE A N 1
ATOM 808 C CA . PHE A 1 105 ? -0.688 -13.984 -36.688 1 91.5 105 PHE A CA 1
ATOM 809 C C . PHE A 1 105 ? -1.111 -14.086 -35.219 1 91.5 105 PHE A C 1
ATOM 811 O O . PHE A 1 105 ? -1.186 -13.078 -34.531 1 91.5 105 PHE A O 1
ATOM 818 N N . ILE A 1 106 ? -1.395 -15.289 -34.75 1 91.31 106 ILE A N 1
ATOM 819 C CA . ILE A 1 106 ? -1.851 -15.492 -33.375 1 91.31 106 ILE A CA 1
ATOM 820 C C . ILE A 1 106 ? -0.725 -15.156 -32.406 1 91.31 106 ILE A C 1
ATOM 822 O O . ILE A 1 106 ? -0.965 -14.562 -31.359 1 91.31 106 ILE A O 1
ATOM 826 N N . HIS A 1 107 ? 0.463 -15.516 -32.781 1 91.75 107 HIS A N 1
ATOM 827 C CA . HIS A 1 107 ? 1.604 -15.203 -31.938 1 91.75 107 HIS A CA 1
ATOM 828 C C . HIS A 1 107 ? 1.805 -13.695 -31.812 1 91.75 107 HIS A C 1
ATOM 830 O O . HIS A 1 107 ? 1.98 -13.18 -30.703 1 91.75 107 HIS A O 1
ATOM 836 N N . ILE A 1 108 ? 1.687 -13.016 -32.906 1 91.06 108 ILE A N 1
ATOM 837 C CA . ILE A 1 108 ? 1.903 -11.57 -32.906 1 91.06 108 ILE A CA 1
ATOM 838 C C . ILE A 1 108 ? 0.786 -10.875 -32.125 1 91.06 108 ILE A C 1
ATOM 840 O O . ILE A 1 108 ? 1.044 -9.969 -31.344 1 91.06 108 ILE A O 1
ATOM 844 N N . LEU A 1 109 ? -0.378 -11.336 -32.375 1 92 109 LEU A N 1
ATOM 845 C CA . LEU A 1 109 ? -1.526 -10.742 -31.703 1 92 109 LEU A CA 1
ATOM 846 C C . LEU A 1 109 ? -1.443 -10.953 -30.188 1 92 109 LEU A C 1
ATOM 848 O O . LEU A 1 109 ? -1.747 -10.039 -29.406 1 92 109 LEU A O 1
ATOM 852 N N . PHE A 1 110 ? -1.071 -12.102 -29.859 1 93.38 110 PHE A N 1
ATOM 853 C CA . PHE A 1 110 ? -0.993 -12.43 -28.438 1 93.38 110 PHE A CA 1
ATOM 854 C C . PHE A 1 110 ? 0.027 -11.547 -27.734 1 93.38 110 PHE A C 1
ATOM 856 O O . PHE A 1 110 ? -0.271 -10.953 -26.703 1 93.38 110 PHE A O 1
ATOM 863 N N . TRP A 1 111 ? 1.186 -11.43 -28.266 1 90.94 111 TRP A N 1
ATOM 864 C CA . TRP A 1 111 ? 2.244 -10.672 -27.609 1 90.94 111 TRP A CA 1
ATOM 865 C C . TRP A 1 111 ? 1.966 -9.172 -27.688 1 90.94 111 TRP A C 1
ATOM 867 O O . TRP A 1 111 ? 2.326 -8.422 -26.781 1 90.94 111 TRP A O 1
ATOM 877 N N . TYR A 1 112 ? 1.272 -8.805 -28.734 1 91.69 112 TYR A N 1
ATOM 878 C CA . TYR A 1 112 ? 0.878 -7.406 -28.844 1 91.69 112 TYR A CA 1
ATOM 879 C C . TYR A 1 112 ? -0.139 -7.043 -27.766 1 91.69 112 TYR A C 1
ATOM 881 O O . TYR A 1 112 ? -0.052 -5.977 -27.156 1 91.69 112 TYR A O 1
ATOM 889 N N . MET A 1 113 ? -1.027 -7.934 -27.562 1 91.5 113 MET A N 1
ATOM 890 C CA . MET A 1 113 ? -2.045 -7.711 -26.547 1 91.5 113 MET A CA 1
ATOM 891 C C . MET A 1 113 ? -1.416 -7.656 -25.156 1 91.5 113 MET A C 1
ATOM 893 O O . MET A 1 113 ? -1.792 -6.824 -24.328 1 91.5 113 MET A O 1
ATOM 897 N N . ILE A 1 114 ? -0.486 -8.492 -24.938 1 89.88 114 ILE A N 1
ATOM 898 C CA . ILE A 1 114 ? 0.199 -8.508 -23.656 1 89.88 114 ILE A CA 1
ATOM 899 C C . ILE A 1 114 ? 0.984 -7.215 -23.469 1 89.88 114 ILE A C 1
ATOM 901 O O . ILE A 1 114 ? 0.947 -6.609 -22.391 1 89.88 114 ILE A O 1
ATOM 905 N N . TYR A 1 115 ? 1.615 -6.805 -24.5 1 89.56 115 TYR A N 1
ATOM 906 C CA . TYR A 1 115 ? 2.41 -5.582 -24.453 1 89.56 115 TYR A CA 1
ATOM 907 C C . TYR A 1 115 ? 1.529 -4.371 -24.172 1 89.56 115 TYR A C 1
ATOM 909 O O . TYR A 1 115 ? 1.83 -3.564 -23.281 1 89.56 115 TYR A O 1
ATOM 917 N N . ARG A 1 116 ? 0.497 -4.281 -24.844 1 88.31 116 ARG A N 1
ATOM 918 C CA . ARG A 1 116 ? -0.376 -3.117 -24.734 1 88.31 116 ARG A CA 1
ATOM 919 C C . ARG A 1 116 ? -1.041 -3.057 -23.375 1 88.31 116 ARG A C 1
ATOM 921 O O . ARG A 1 116 ? -1.198 -1.976 -22.797 1 88.31 116 ARG A O 1
ATOM 928 N N . THR A 1 117 ? -1.364 -4.109 -22.844 1 85.88 117 THR A N 1
ATOM 929 C CA . THR A 1 117 ? -2.131 -4.152 -21.594 1 85.88 117 THR A CA 1
ATOM 930 C C . THR A 1 117 ? -1.215 -3.973 -20.391 1 85.88 117 THR A C 1
ATOM 932 O O . THR A 1 117 ? -1.592 -3.328 -19.406 1 85.88 117 THR A O 1
ATOM 935 N N . PHE A 1 118 ? 0.042 -4.469 -20.531 1 86.25 118 PHE A N 1
ATOM 936 C CA . PHE A 1 118 ? 0.792 -4.574 -19.297 1 86.25 118 PHE A CA 1
ATOM 937 C C . PHE A 1 118 ? 2.029 -3.686 -19.328 1 86.25 118 PHE A C 1
ATOM 939 O O . PHE A 1 118 ? 2.764 -3.596 -18.344 1 86.25 118 PHE A O 1
ATOM 946 N N . VAL A 1 119 ? 2.213 -2.996 -20.359 1 85.31 119 VAL A N 1
ATOM 947 C CA . VAL A 1 119 ? 3.426 -2.203 -20.516 1 85.31 119 VAL A CA 1
ATOM 948 C C . VAL A 1 119 ? 3.506 -1.154 -19.406 1 85.31 119 VAL A C 1
ATOM 950 O O . VAL A 1 119 ? 4.547 -0.999 -18.766 1 85.31 119 VAL A O 1
ATOM 953 N N . SER A 1 120 ? 2.475 -0.454 -19.078 1 80 120 SER A N 1
ATOM 954 C CA . SER A 1 120 ? 2.488 0.618 -18.094 1 80 120 SER A CA 1
ATOM 955 C C . SER A 1 120 ? 2.656 0.065 -16.688 1 80 120 SER A C 1
ATOM 957 O O . SER A 1 120 ? 3.396 0.628 -15.875 1 80 120 SER A O 1
ATOM 959 N N . LYS A 1 121 ? 2.027 -1.003 -16.469 1 76.81 121 LYS A N 1
ATOM 960 C CA . LYS A 1 121 ? 2.051 -1.61 -15.148 1 76.81 121 LYS A CA 1
ATOM 961 C C . LYS A 1 121 ? 3.426 -2.188 -14.828 1 76.81 121 LYS A C 1
ATOM 963 O O . LYS A 1 121 ? 3.924 -2.043 -13.711 1 76.81 121 LYS A O 1
ATOM 968 N N . VAL A 1 122 ? 3.984 -2.777 -15.852 1 78.75 122 VAL A N 1
ATOM 969 C CA . VAL A 1 122 ? 5.262 -3.453 -15.648 1 78.75 122 VAL A CA 1
ATOM 970 C C . VAL A 1 122 ? 6.379 -2.42 -15.531 1 78.75 122 VAL A C 1
ATOM 972 O O . VAL A 1 122 ? 7.324 -2.607 -14.758 1 78.75 122 VAL A O 1
ATOM 975 N N . ARG A 1 123 ? 6.215 -1.366 -16.203 1 78.5 123 ARG A N 1
ATOM 976 C CA . ARG A 1 123 ? 7.199 -0.293 -16.094 1 78.5 123 ARG A CA 1
ATOM 977 C C . ARG A 1 123 ? 7.203 0.317 -14.703 1 78.5 123 ARG A C 1
ATOM 979 O O . ARG A 1 123 ? 8.266 0.617 -14.156 1 78.5 123 ARG A O 1
ATOM 986 N N . GLN A 1 124 ? 6.09 0.443 -14.188 1 74.81 124 GLN A N 1
ATOM 987 C CA . GLN A 1 124 ? 5.973 0.992 -12.836 1 74.81 124 GLN A CA 1
ATOM 988 C C . GLN A 1 124 ? 6.512 0.014 -11.797 1 74.81 124 GLN A C 1
ATOM 990 O O . GLN A 1 124 ? 7.164 0.422 -10.836 1 74.81 124 GLN A O 1
ATOM 995 N N . ALA A 1 125 ? 6.203 -1.188 -12.031 1 75.38 125 ALA A N 1
ATOM 996 C CA . ALA A 1 125 ? 6.676 -2.225 -11.117 1 75.38 125 ALA A CA 1
ATOM 997 C C . ALA A 1 125 ? 8.195 -2.293 -11.102 1 75.38 125 ALA A C 1
ATOM 999 O O . ALA A 1 125 ? 8.805 -2.498 -10.047 1 75.38 125 ALA A O 1
ATOM 1000 N N . SER A 1 126 ? 8.742 -2.117 -12.242 1 76.94 126 SER A N 1
ATOM 1001 C CA . SER A 1 126 ? 10.195 -2.193 -12.367 1 76.94 126 SER A CA 1
ATOM 1002 C C . SER A 1 126 ? 10.883 -1.101 -11.555 1 76.94 126 SER A C 1
ATOM 1004 O O . SER A 1 126 ? 11.977 -1.303 -11.031 1 76.94 126 SER A O 1
ATOM 1006 N N . ARG A 1 127 ? 10.211 -0.046 -11.367 1 72.94 127 ARG A N 1
ATOM 1007 C CA . ARG A 1 127 ? 10.797 1.089 -10.664 1 72.94 127 ARG A CA 1
ATOM 1008 C C . ARG A 1 127 ? 10.555 0.984 -9.156 1 72.94 127 ARG A C 1
ATOM 1010 O O . ARG A 1 127 ? 11.383 1.424 -8.359 1 72.94 127 ARG A O 1
ATOM 1017 N N . LEU A 1 128 ? 9.461 0.288 -8.891 1 70.44 128 LEU A N 1
ATOM 1018 C CA . LEU A 1 128 ? 9.023 0.389 -7.504 1 70.44 128 LEU A CA 1
ATOM 1019 C C . LEU A 1 128 ? 9.312 -0.902 -6.746 1 70.44 128 LEU A C 1
ATOM 1021 O O . LEU A 1 128 ? 9.383 -0.903 -5.516 1 70.44 128 LEU A O 1
ATOM 1025 N N . TYR A 1 129 ? 9.508 -2.002 -7.438 1 76.44 129 TYR A N 1
ATOM 1026 C CA . TYR A 1 129 ? 9.633 -3.297 -6.777 1 76.44 129 TYR A CA 1
ATOM 1027 C C . TYR A 1 129 ? 11.008 -3.461 -6.148 1 76.44 129 TYR A C 1
ATOM 1029 O O . TYR A 1 129 ? 12.023 -3.104 -6.754 1 76.44 129 TYR A O 1
ATOM 1037 N N . SER A 1 130 ? 10.945 -3.885 -4.953 1 78.12 130 SER A N 1
ATOM 1038 C CA . SER A 1 130 ? 12.18 -4.27 -4.277 1 78.12 130 SER A CA 1
ATOM 1039 C C . SER A 1 130 ? 12.641 -5.656 -4.715 1 78.12 130 SER A C 1
ATOM 1041 O O . SER A 1 130 ? 11.922 -6.355 -5.434 1 78.12 130 SER A O 1
ATOM 1043 N N . GLN A 1 131 ? 13.797 -6.09 -4.383 1 82.75 131 GLN A N 1
ATOM 1044 C CA . GLN A 1 131 ? 14.344 -7.406 -4.695 1 82.75 131 GLN A CA 1
ATOM 1045 C C . GLN A 1 131 ? 13.477 -8.516 -4.109 1 82.75 131 GLN A C 1
ATOM 1047 O O . GLN A 1 131 ? 13.266 -9.547 -4.75 1 82.75 131 GLN A O 1
ATOM 1052 N N . ASN A 1 132 ? 12.922 -8.203 -2.961 1 80.69 132 ASN A N 1
ATOM 1053 C CA . ASN A 1 132 ? 12.086 -9.195 -2.299 1 80.69 132 ASN A CA 1
ATOM 1054 C C . ASN A 1 132 ? 10.766 -9.398 -3.035 1 80.69 132 ASN A C 1
ATOM 1056 O O . ASN A 1 132 ? 10.273 -10.523 -3.141 1 80.69 132 ASN A O 1
ATOM 1060 N N . THR A 1 133 ? 10.273 -8.305 -3.521 1 81.56 133 THR A N 1
ATOM 1061 C CA . THR A 1 133 ? 9.008 -8.414 -4.246 1 81.56 133 THR A CA 1
ATOM 1062 C C . THR A 1 133 ? 9.203 -9.164 -5.562 1 81.56 133 THR A C 1
ATOM 1064 O O . THR A 1 133 ? 8.344 -9.953 -5.965 1 81.56 133 THR A O 1
ATOM 1067 N N . TRP A 1 134 ? 10.352 -8.984 -6.145 1 84.38 134 TRP A N 1
ATOM 1068 C CA . TRP A 1 134 ? 10.672 -9.719 -7.359 1 84.38 134 TRP A CA 1
ATOM 1069 C C . TRP A 1 134 ? 10.797 -11.211 -7.07 1 84.38 134 TRP A C 1
ATOM 1071 O O . TRP A 1 134 ? 10.297 -12.047 -7.832 1 84.38 134 TRP A O 1
ATOM 1081 N N . LEU A 1 135 ? 11.414 -11.562 -6.066 1 87.12 135 LEU A N 1
ATOM 1082 C CA . LEU A 1 135 ? 11.586 -12.953 -5.68 1 87.12 135 LEU A CA 1
ATOM 1083 C C . LEU A 1 135 ? 10.242 -13.625 -5.434 1 87.12 135 LEU A C 1
ATOM 1085 O O . LEU A 1 135 ? 10.031 -14.773 -5.832 1 87.12 135 LEU A O 1
ATOM 1089 N N . LEU A 1 136 ? 9.391 -12.906 -4.812 1 87.31 136 LEU A N 1
ATOM 1090 C CA . LEU A 1 136 ? 8.07 -13.445 -4.523 1 87.31 136 LEU A CA 1
ATOM 1091 C C . LEU A 1 136 ? 7.293 -13.695 -5.816 1 87.31 136 LEU A C 1
ATOM 1093 O O . LEU A 1 136 ? 6.598 -14.703 -5.941 1 87.31 136 LEU A O 1
ATOM 1097 N N . LEU A 1 137 ? 7.453 -12.805 -6.703 1 87.38 137 LEU A N 1
ATOM 1098 C CA . LEU A 1 137 ? 6.797 -12.984 -7.992 1 87.38 137 LEU A CA 1
ATOM 1099 C C . LEU A 1 137 ? 7.344 -14.211 -8.711 1 87.38 137 LEU A C 1
ATOM 1101 O O . LEU A 1 137 ? 6.586 -14.961 -9.328 1 87.38 137 LEU A O 1
ATOM 1105 N N . GLY A 1 138 ? 8.672 -14.391 -8.648 1 89.06 138 GLY A N 1
ATOM 1106 C CA . GLY A 1 138 ? 9.289 -15.57 -9.227 1 89.06 138 GLY A CA 1
ATOM 1107 C C . GLY A 1 138 ? 8.828 -16.859 -8.586 1 89.06 138 GLY A C 1
ATOM 1108 O O . GLY A 1 138 ? 8.57 -17.844 -9.273 1 89.06 138 GLY A O 1
ATOM 1109 N N . ILE A 1 139 ? 8.602 -16.844 -7.34 1 89.31 139 ILE A N 1
ATOM 1110 C CA . ILE A 1 139 ? 8.195 -18.031 -6.582 1 89.31 139 ILE A CA 1
ATOM 1111 C C . ILE A 1 139 ? 6.762 -18.406 -6.945 1 89.31 139 ILE A C 1
ATOM 1113 O O . ILE A 1 139 ? 6.441 -19.578 -7.086 1 89.31 139 ILE A O 1
ATOM 1117 N N . ILE A 1 140 ? 5.93 -17.469 -7.211 1 88.5 140 ILE A N 1
ATOM 1118 C CA . ILE A 1 140 ? 4.516 -17.688 -7.5 1 88.5 140 ILE A CA 1
ATOM 1119 C C . ILE A 1 140 ? 4.371 -18.328 -8.883 1 88.5 140 ILE A C 1
ATOM 1121 O O . ILE A 1 140 ? 3.434 -19.094 -9.125 1 88.5 140 ILE A O 1
ATOM 1125 N N . CYS A 1 141 ? 5.344 -18.062 -9.703 1 92.44 141 CYS A N 1
ATOM 1126 C CA . CYS A 1 141 ? 5.254 -18.609 -11.062 1 92.44 141 CYS A CA 1
ATOM 1127 C C . CYS A 1 141 ? 6.062 -19.891 -11.195 1 92.44 141 CYS A C 1
ATOM 1129 O O . CYS A 1 141 ? 6.215 -20.422 -12.297 1 92.44 141 CYS A O 1
ATOM 1131 N N . LEU A 1 142 ? 6.617 -20.391 -10.148 1 91.81 142 LEU A N 1
ATOM 1132 C CA . LEU A 1 142 ? 7.465 -21.578 -10.188 1 91.81 142 LEU A CA 1
ATOM 1133 C C . LEU A 1 142 ? 6.66 -22.812 -10.578 1 91.81 142 LEU A C 1
ATOM 1135 O O . LEU A 1 142 ? 7.141 -23.656 -11.328 1 91.81 142 LEU A O 1
ATOM 1139 N N . ALA A 1 143 ? 5.465 -22.875 -10.031 1 91.81 143 ALA A N 1
ATOM 1140 C CA . ALA A 1 143 ? 4.613 -24.031 -10.344 1 91.81 143 ALA A CA 1
ATOM 1141 C C . ALA A 1 143 ? 4.273 -24.062 -11.828 1 91.81 143 ALA A C 1
ATOM 1143 O O . ALA A 1 143 ? 4.285 -25.125 -12.453 1 91.81 143 ALA A O 1
ATOM 1144 N N . SER A 1 144 ? 3.959 -22.906 -12.336 1 93.75 144 SER A N 1
ATOM 1145 C CA . SER A 1 144 ? 3.645 -22.844 -13.758 1 93.75 144 SER A CA 1
ATOM 1146 C C . SER A 1 144 ? 4.855 -23.219 -14.609 1 93.75 144 SER A C 1
ATOM 1148 O O . SER A 1 144 ? 4.723 -23.938 -15.602 1 93.75 144 SER A O 1
ATOM 1150 N N . LEU A 1 145 ? 6.035 -22.828 -14.203 1 93.69 145 LEU A N 1
ATOM 1151 C CA . LEU A 1 145 ? 7.266 -23.109 -14.938 1 93.69 145 LEU A CA 1
ATOM 1152 C C . LEU A 1 145 ? 7.582 -24.594 -14.922 1 93.69 145 LEU A C 1
ATOM 1154 O O . LEU A 1 145 ? 7.805 -25.203 -15.977 1 93.69 145 LEU A O 1
ATOM 1158 N N . VAL A 1 146 ? 7.523 -25.172 -13.836 1 93.62 146 VAL A N 1
ATOM 1159 C CA . VAL A 1 146 ? 7.914 -26.562 -13.688 1 93.62 146 VAL A CA 1
ATOM 1160 C C . VAL A 1 146 ? 6.832 -27.469 -14.266 1 93.62 146 VAL A C 1
ATOM 1162 O O . VAL A 1 146 ? 7.133 -28.469 -14.93 1 93.62 146 VAL A O 1
ATOM 1165 N N . SER A 1 147 ? 5.59 -27.078 -14.055 1 92.44 147 SER A N 1
ATOM 1166 C CA . SER A 1 147 ? 4.484 -27.922 -14.5 1 92.44 147 SER A CA 1
ATOM 1167 C C . SER A 1 147 ? 4.438 -28.016 -16.031 1 92.44 147 SER A C 1
ATOM 1169 O O . SER A 1 147 ? 4.293 -29.109 -16.578 1 92.44 147 SER A O 1
ATOM 1171 N N . ILE A 1 148 ? 4.559 -26.906 -16.656 1 93.12 148 ILE A N 1
ATOM 1172 C CA . ILE A 1 148 ? 4.469 -26.922 -18.109 1 93.12 148 ILE A CA 1
ATOM 1173 C C . ILE A 1 148 ? 5.664 -27.688 -18.688 1 93.12 148 ILE A C 1
ATOM 1175 O O . ILE A 1 148 ? 5.531 -28.422 -19.672 1 93.12 148 ILE A O 1
ATOM 1179 N N . THR A 1 149 ? 6.859 -27.562 -18.094 1 93.19 149 THR A N 1
ATOM 1180 C CA . THR A 1 149 ? 8.055 -28.266 -18.547 1 93.19 149 THR A CA 1
ATOM 1181 C C . THR A 1 149 ? 7.906 -29.766 -18.359 1 93.19 149 THR A C 1
ATOM 1183 O O . THR A 1 149 ? 8.164 -30.547 -19.281 1 93.19 149 THR A O 1
ATOM 1186 N N . VAL A 1 150 ? 7.406 -30.125 -17.234 1 91.81 150 VAL A N 1
ATOM 1187 C CA . VAL A 1 150 ? 7.254 -31.547 -16.922 1 91.81 150 VAL A CA 1
ATOM 1188 C C . VAL A 1 150 ? 6.18 -32.156 -17.828 1 91.81 150 VAL A C 1
ATOM 1190 O O . VAL A 1 150 ? 6.344 -33.281 -18.328 1 91.81 150 VAL A O 1
ATOM 1193 N N . CYS A 1 151 ? 5.098 -31.469 -18.094 1 90.12 151 CYS A N 1
ATOM 1194 C CA . CYS A 1 151 ? 4.004 -31.984 -18.906 1 90.12 151 CYS A CA 1
ATOM 1195 C C . CYS A 1 151 ? 4.449 -32.188 -20.359 1 90.12 151 CYS A C 1
ATOM 1197 O O . CYS A 1 151 ? 4.023 -33.125 -21.016 1 90.12 151 CYS A O 1
ATOM 1199 N N . ILE A 1 152 ? 5.34 -31.328 -20.828 1 91.44 152 ILE A N 1
ATOM 1200 C CA . ILE A 1 152 ? 5.789 -31.453 -22.219 1 91.44 152 ILE A CA 1
ATOM 1201 C C . ILE A 1 152 ? 6.891 -32.5 -22.312 1 91.44 152 ILE A C 1
ATOM 1203 O O . ILE A 1 152 ? 6.965 -33.25 -23.281 1 91.44 152 ILE A O 1
ATOM 1207 N N . TYR A 1 153 ? 7.777 -32.562 -21.25 1 91.25 153 TYR A N 1
ATOM 1208 C CA . TYR A 1 153 ? 8.828 -33.562 -21.234 1 91.25 153 TYR A CA 1
ATOM 1209 C C . TYR A 1 153 ? 8.242 -34.969 -21.281 1 91.25 153 TYR A C 1
ATOM 1211 O O . TYR A 1 153 ? 8.781 -35.844 -21.953 1 91.25 153 TYR A O 1
ATOM 1219 N N . TYR A 1 154 ? 7.141 -35.125 -20.516 1 90.5 154 TYR A N 1
ATOM 1220 C CA . TYR A 1 154 ? 6.527 -36.438 -20.375 1 90.5 154 TYR A CA 1
ATOM 1221 C C . TYR A 1 154 ? 5.066 -36.406 -20.797 1 90.5 154 TYR A C 1
ATOM 1223 O O . TYR A 1 154 ? 4.172 -36.625 -19.984 1 90.5 154 TYR A O 1
ATOM 1231 N N . THR A 1 155 ? 4.848 -36.156 -22.109 1 88.38 155 THR A N 1
ATOM 1232 C CA . THR A 1 155 ? 3.502 -36.062 -22.672 1 88.38 155 THR A CA 1
ATOM 1233 C C . THR A 1 155 ? 2.848 -37.438 -22.766 1 88.38 155 THR A C 1
ATOM 1235 O O . THR A 1 155 ? 3.48 -38.406 -23.219 1 88.38 155 THR A O 1
ATOM 1238 N N . PRO A 1 156 ? 1.676 -37.531 -22.266 1 86.44 156 PRO A N 1
ATOM 1239 C CA . PRO A 1 156 ? 0.938 -38.781 -22.438 1 86.44 156 PRO A CA 1
ATOM 1240 C C . PRO A 1 156 ? 0.613 -39.062 -23.906 1 86.44 156 PRO A C 1
ATOM 1242 O O . PRO A 1 156 ? 0.815 -38.219 -24.766 1 86.44 156 PRO A O 1
ATOM 1245 N N . GLU A 1 157 ? 0.116 -40.281 -24.125 1 86.19 157 GLU A N 1
ATOM 1246 C CA . GLU A 1 157 ? -0.211 -40.688 -25.484 1 86.19 157 GLU A CA 1
ATOM 1247 C C . GLU A 1 157 ? -1.251 -39.781 -26.109 1 86.19 157 GLU A C 1
ATOM 1249 O O . GLU A 1 157 ? -1.109 -39.375 -27.266 1 86.19 157 GLU A O 1
ATOM 1254 N N . GLU A 1 158 ? -2.266 -39.375 -25.297 1 88.81 158 GLU A N 1
ATOM 1255 C CA . GLU A 1 158 ? -3.25 -38.406 -25.75 1 88.81 158 GLU A CA 1
ATOM 1256 C C . GLU A 1 158 ? -2.832 -36.969 -25.375 1 88.81 158 GLU A C 1
ATOM 1258 O O . GLU A 1 158 ? -2.988 -36.562 -24.234 1 88.81 158 GLU A O 1
ATOM 1263 N N . THR A 1 159 ? -2.432 -36.219 -26.359 1 88.38 159 THR A N 1
ATOM 1264 C CA . THR A 1 159 ? -1.803 -34.938 -26.141 1 88.38 159 THR A CA 1
ATOM 1265 C C . THR A 1 159 ? -2.816 -33.906 -25.609 1 88.38 159 THR A C 1
ATOM 1267 O O . THR A 1 159 ? -2.443 -32.938 -24.984 1 88.38 159 THR A O 1
ATOM 1270 N N . TYR A 1 160 ? -4.109 -34.156 -25.875 1 87.94 160 TYR A N 1
ATOM 1271 C CA . TYR A 1 160 ? -5.121 -33.188 -25.469 1 87.94 160 TYR A CA 1
ATOM 1272 C C . TYR A 1 160 ? -5.25 -33.156 -23.953 1 87.94 160 TYR A C 1
ATOM 1274 O O . TYR A 1 160 ? -5.793 -32.188 -23.406 1 87.94 160 TYR A O 1
ATOM 1282 N N . LYS A 1 161 ? -4.738 -34.094 -23.234 1 89.31 161 LYS A N 1
ATOM 1283 C CA . LYS A 1 161 ? -4.828 -34.188 -21.781 1 89.31 161 LYS A CA 1
ATOM 1284 C C . LYS A 1 161 ? -3.982 -33.094 -21.109 1 89.31 161 LYS A C 1
ATOM 1286 O O . LYS A 1 161 ? -4.203 -32.75 -19.953 1 89.31 161 LYS A O 1
ATOM 1291 N N . ILE A 1 162 ? -3.02 -32.5 -21.891 1 90.81 162 ILE A N 1
ATOM 1292 C CA . ILE A 1 162 ? -2.102 -31.531 -21.312 1 90.81 162 ILE A CA 1
ATOM 1293 C C . ILE A 1 162 ? -2.594 -30.109 -21.609 1 90.81 162 ILE A C 1
ATOM 1295 O O . ILE A 1 162 ? -2.113 -29.141 -21.016 1 90.81 162 ILE A O 1
ATOM 1299 N N . TRP A 1 163 ? -3.701 -29.969 -22.422 1 92.31 163 TRP A N 1
ATOM 1300 C CA . TRP A 1 163 ? -4.18 -28.656 -22.844 1 92.31 163 TRP A CA 1
ATOM 1301 C C . TRP A 1 163 ? -4.645 -27.828 -21.656 1 92.31 163 TRP A C 1
ATOM 1303 O O . TRP A 1 163 ? -4.332 -26.641 -21.547 1 92.31 163 TRP A O 1
ATOM 1313 N N . PRO A 1 164 ? -5.301 -28.453 -20.703 1 91.69 164 PRO A N 1
ATOM 1314 C CA . PRO A 1 164 ? -5.75 -27.656 -19.562 1 91.69 164 PRO A CA 1
ATOM 1315 C C . PRO A 1 164 ? -4.586 -27.109 -18.734 1 91.69 164 PRO A C 1
ATOM 1317 O O . PRO A 1 164 ? -4.668 -25.984 -18.219 1 91.69 164 PRO A O 1
ATOM 1320 N N . CYS A 1 165 ? -3.566 -27.828 -18.609 1 92.12 165 CYS A N 1
ATOM 1321 C CA . CYS A 1 165 ? -2.391 -27.359 -17.891 1 92.12 165 CYS A CA 1
ATOM 1322 C C . CYS A 1 165 ? -1.759 -26.156 -18.578 1 92.12 165 CYS A C 1
ATOM 1324 O O . CYS A 1 165 ? -1.399 -25.188 -17.922 1 92.12 165 CYS A O 1
ATOM 1326 N N . ALA A 1 166 ? -1.686 -26.25 -19.906 1 94.12 166 ALA A N 1
ATOM 1327 C CA . ALA A 1 166 ? -1.098 -25.141 -20.656 1 94.12 166 ALA A CA 1
ATOM 1328 C C . ALA A 1 166 ? -1.928 -23.875 -20.516 1 94.12 166 ALA A C 1
ATOM 1330 O O . ALA A 1 166 ? -1.382 -22.781 -20.297 1 94.12 166 ALA A O 1
ATOM 1331 N N . VAL A 1 167 ? -3.219 -24.047 -20.562 1 94.06 167 VAL A N 1
ATOM 1332 C CA . VAL A 1 167 ? -4.109 -22.906 -20.453 1 94.06 167 VAL A CA 1
ATOM 1333 C C . VAL A 1 167 ? -4.02 -22.312 -19.047 1 94.06 167 VAL A C 1
ATOM 1335 O O . VAL A 1 167 ? -3.967 -21.094 -18.875 1 94.06 167 VAL A O 1
ATOM 1338 N N . ALA A 1 168 ? -4.016 -23.156 -18.094 1 93.56 168 ALA A N 1
ATOM 1339 C CA . ALA A 1 168 ? -3.926 -22.703 -16.703 1 93.56 168 ALA A CA 1
ATOM 1340 C C . ALA A 1 168 ? -2.625 -21.953 -16.453 1 93.56 168 ALA A C 1
ATOM 1342 O O . ALA A 1 168 ? -2.607 -20.953 -15.727 1 93.56 168 ALA A O 1
ATOM 1343 N N . CYS A 1 169 ? -1.561 -22.406 -17.016 1 93.75 169 CYS A N 1
ATOM 1344 C CA . CYS A 1 169 ? -0.274 -21.734 -16.859 1 93.75 169 CYS A CA 1
ATOM 1345 C C . CYS A 1 169 ? -0.3 -20.344 -17.5 1 93.75 169 CYS A C 1
ATOM 1347 O O . CYS A 1 169 ? 0.252 -19.391 -16.938 1 93.75 169 CYS A O 1
ATOM 1349 N N . MET A 1 170 ? -0.98 -20.234 -18.609 1 93.69 170 MET A N 1
ATOM 1350 C CA . MET A 1 170 ? -1.104 -18.938 -19.266 1 93.69 170 MET A CA 1
ATOM 1351 C C . MET A 1 170 ? -1.902 -17.969 -18.391 1 93.69 170 MET A C 1
ATOM 1353 O O . MET A 1 170 ? -1.496 -16.828 -18.203 1 93.69 170 MET A O 1
ATOM 1357 N N . VAL A 1 171 ? -2.947 -18.453 -17.875 1 92.38 171 VAL A N 1
ATOM 1358 C CA . VAL A 1 171 ? -3.826 -17.625 -17.062 1 92.38 171 VAL A CA 1
ATOM 1359 C C . VAL A 1 171 ? -3.096 -17.172 -15.797 1 92.38 171 VAL A C 1
ATOM 1361 O O . VAL A 1 171 ? -3.178 -16.016 -15.406 1 92.38 171 VAL A O 1
ATOM 1364 N N . THR A 1 172 ? -2.402 -18.062 -15.211 1 92.81 172 THR A N 1
ATOM 1365 C CA . THR A 1 172 ? -1.669 -17.766 -13.984 1 92.81 172 THR A CA 1
ATOM 1366 C C . THR A 1 172 ? -0.589 -16.719 -14.242 1 92.81 172 THR A C 1
ATOM 1368 O O . THR A 1 172 ? -0.432 -15.773 -13.469 1 92.81 172 THR A O 1
ATOM 1371 N N . ASN A 1 173 ? 0.153 -16.891 -15.289 1 93.62 173 ASN A N 1
ATOM 1372 C CA . ASN A 1 173 ? 1.256 -15.969 -15.555 1 93.62 173 ASN A CA 1
ATOM 1373 C C . ASN A 1 173 ? 0.751 -14.602 -16 1 93.62 173 ASN A C 1
ATOM 1375 O O . ASN A 1 173 ? 1.365 -13.578 -15.703 1 93.62 173 ASN A O 1
ATOM 1379 N N . ILE A 1 174 ? -0.367 -14.602 -16.719 1 91.12 174 ILE A N 1
ATOM 1380 C CA . ILE A 1 174 ? -1.001 -13.328 -17.047 1 91.12 174 ILE A CA 1
ATOM 1381 C C . ILE A 1 174 ? -1.534 -12.672 -15.773 1 91.12 174 ILE A C 1
ATOM 1383 O O . ILE A 1 174 ? -1.39 -11.461 -15.578 1 91.12 174 ILE A O 1
ATOM 1387 N N . GLY A 1 175 ? -2.123 -13.477 -14.953 1 88.12 175 GLY A N 1
ATOM 1388 C CA . GLY A 1 175 ? -2.592 -12.984 -13.664 1 88.12 175 GLY A CA 1
ATOM 1389 C C . GLY A 1 175 ? -1.479 -12.414 -12.805 1 88.12 175 GLY A C 1
ATOM 1390 O O . GLY A 1 175 ? -1.673 -11.414 -12.109 1 88.12 175 GLY A O 1
ATOM 1391 N N . SER A 1 176 ? -0.353 -13.055 -12.898 1 88.56 176 SER A N 1
ATOM 1392 C CA . SER A 1 176 ? 0.79 -12.578 -12.125 1 88.56 176 SER A CA 1
ATOM 1393 C C . SER A 1 176 ? 1.26 -11.211 -12.617 1 88.56 176 SER A C 1
ATOM 1395 O O . SER A 1 176 ? 1.698 -10.375 -11.828 1 88.56 176 SER A O 1
ATOM 1397 N N . LEU A 1 177 ? 1.188 -10.984 -13.891 1 87 177 LEU A N 1
ATOM 1398 C CA . LEU A 1 177 ? 1.519 -9.672 -14.445 1 87 177 LEU A CA 1
ATOM 1399 C C . LEU A 1 177 ? 0.518 -8.617 -13.977 1 87 177 LEU A C 1
ATOM 1401 O O . LEU A 1 177 ? 0.901 -7.492 -13.656 1 87 177 LEU A O 1
ATOM 1405 N N . TYR A 1 178 ? -0.649 -9.055 -13.867 1 86.19 178 TYR A N 1
ATOM 1406 C CA . TYR A 1 178 ? -1.691 -8.148 -13.398 1 86.19 178 TYR A CA 1
ATOM 1407 C C . TYR A 1 178 ? -1.501 -7.812 -11.93 1 86.19 178 TYR A C 1
ATOM 1409 O O . TYR A 1 178 ? -1.691 -6.664 -11.516 1 86.19 178 TYR A O 1
ATOM 1417 N N . LEU A 1 179 ? -1.174 -8.789 -11.242 1 81.5 179 LEU A N 1
ATOM 1418 C CA . LEU A 1 179 ? -0.952 -8.625 -9.812 1 81.5 179 LEU A CA 1
ATOM 1419 C C . LEU A 1 179 ? 0.18 -7.637 -9.547 1 81.5 179 LEU A C 1
ATOM 1421 O O . LEU A 1 179 ? 0.108 -6.84 -8.609 1 81.5 179 LEU A O 1
ATOM 1425 N N . ALA A 1 180 ? 1.168 -7.73 -10.344 1 76.62 180 ALA A N 1
ATOM 1426 C CA . ALA A 1 180 ? 2.303 -6.82 -10.195 1 76.62 180 ALA A CA 1
ATOM 1427 C C . ALA A 1 180 ? 1.863 -5.367 -10.336 1 76.62 180 ALA A C 1
ATOM 1429 O O . ALA A 1 180 ? 2.289 -4.504 -9.57 1 76.62 180 ALA A O 1
ATOM 1430 N N . GLY A 1 181 ? 1.013 -5.105 -11.266 1 74.56 181 GLY A N 1
ATOM 1431 C CA . GLY A 1 181 ? 0.5 -3.76 -11.461 1 74.56 181 GLY A CA 1
ATOM 1432 C C . GLY A 1 181 ? -0.475 -3.33 -10.383 1 74.56 181 GLY A C 1
ATOM 1433 O O . GLY A 1 181 ? -0.454 -2.178 -9.938 1 74.56 181 GLY A O 1
ATOM 1434 N N . TYR A 1 182 ? -1.223 -4.262 -9.953 1 76.31 182 TYR A N 1
ATOM 1435 C CA . TYR A 1 182 ? -2.232 -3.994 -8.938 1 76.31 182 TYR A CA 1
ATOM 1436 C C . TYR A 1 182 ? -1.584 -3.596 -7.613 1 76.31 182 TYR A C 1
ATOM 1438 O O . TYR A 1 182 ? -2.059 -2.684 -6.934 1 76.31 182 TYR A O 1
ATOM 1446 N N . PHE A 1 183 ? -0.538 -4.195 -7.344 1 73.25 183 PHE A N 1
ATOM 1447 C CA . PHE A 1 183 ? 0.179 -3.947 -6.098 1 73.25 183 PHE A CA 1
ATOM 1448 C C . PHE A 1 183 ? 0.741 -2.531 -6.07 1 73.25 183 PHE A C 1
ATOM 1450 O O . PHE A 1 183 ? 0.66 -1.846 -5.047 1 73.25 183 PHE A O 1
ATOM 1457 N N . VAL A 1 184 ? 1.194 -2.135 -7.141 1 69.94 184 VAL A N 1
ATOM 1458 C CA . VAL A 1 184 ? 1.785 -0.803 -7.238 1 69.94 184 VAL A CA 1
ATOM 1459 C C . VAL A 1 184 ? 0.705 0.258 -7.043 1 69.94 184 VAL A C 1
ATOM 1461 O O . VAL A 1 184 ? 0.886 1.205 -6.273 1 69.94 184 VAL A O 1
ATOM 1464 N N . ASN A 1 185 ? -0.432 0.017 -7.625 1 71.88 185 ASN A N 1
ATOM 1465 C CA . ASN A 1 185 ? -1.518 0.991 -7.566 1 71.88 185 ASN A CA 1
ATOM 1466 C C . ASN A 1 185 ? -2.141 1.056 -6.176 1 71.88 185 ASN A C 1
ATOM 1468 O O . ASN A 1 185 ? -2.51 2.133 -5.707 1 71.88 185 ASN A O 1
ATOM 1472 N N . ALA A 1 186 ? -2.229 -0.104 -5.609 1 68.88 186 ALA A N 1
ATOM 1473 C CA . ALA A 1 186 ? -2.838 -0.162 -4.281 1 68.88 186 ALA A CA 1
ATOM 1474 C C . ALA A 1 186 ? -1.997 0.595 -3.258 1 68.88 186 ALA A C 1
ATOM 1476 O O . ALA A 1 186 ? -2.533 1.322 -2.42 1 68.88 186 ALA A O 1
ATOM 1477 N N . ILE A 1 187 ? -0.74 0.441 -3.314 1 66.38 187 ILE A N 1
ATOM 1478 C CA . ILE A 1 187 ? 0.165 1.134 -2.404 1 66.38 187 ILE A CA 1
ATOM 1479 C C . ILE A 1 187 ? 0.068 2.641 -2.629 1 66.38 187 ILE A C 1
ATOM 1481 O O . ILE A 1 187 ? -0.053 3.41 -1.673 1 66.38 187 ILE A O 1
ATOM 1485 N N . GLN A 1 188 ? 0.064 3.008 -3.826 1 68.38 188 GLN A N 1
ATOM 1486 C CA . GLN A 1 188 ? 0.029 4.426 -4.168 1 68.38 188 GLN A CA 1
ATOM 1487 C C . GLN A 1 188 ? -1.291 5.062 -3.742 1 68.38 188 GLN A C 1
ATOM 1489 O O . GLN A 1 188 ? -1.305 6.172 -3.203 1 68.38 188 GLN A O 1
ATOM 1494 N N . HIS A 1 189 ? -2.402 4.363 -3.969 1 70.75 189 HIS A N 1
ATOM 1495 C CA . HIS A 1 189 ? -3.723 4.906 -3.67 1 70.75 189 HIS A CA 1
ATOM 1496 C C . HIS A 1 189 ? -3.912 5.098 -2.17 1 70.75 189 HIS A C 1
ATOM 1498 O O . HIS A 1 189 ? -4.445 6.121 -1.732 1 70.75 189 HIS A O 1
ATOM 1504 N N . GLU A 1 190 ? -3.461 4.156 -1.443 1 65.31 190 GLU A N 1
ATOM 1505 C CA . GLU A 1 190 ? -3.611 4.246 0.006 1 65.31 190 GLU A CA 1
ATOM 1506 C C . GLU A 1 190 ? -2.746 5.363 0.583 1 65.31 190 GLU A C 1
ATOM 1508 O O . GLU A 1 190 ? -3.168 6.07 1.501 1 65.31 190 GLU A O 1
ATOM 1513 N N . THR A 1 191 ? -1.611 5.508 0.071 1 66.81 191 THR A N 1
ATOM 1514 C CA . THR A 1 191 ? -0.724 6.582 0.501 1 66.81 191 THR A CA 1
ATOM 1515 C C . THR A 1 191 ? -1.328 7.945 0.178 1 66.81 191 THR A C 1
ATOM 1517 O O . THR A 1 191 ? -1.285 8.859 1.002 1 66.81 191 THR A O 1
ATOM 1520 N N . GLU A 1 192 ? -1.87 8.008 -0.951 1 69.69 192 GLU A N 1
ATOM 1521 C CA . GLU A 1 192 ? -2.469 9.266 -1.393 1 69.69 192 GLU A CA 1
ATOM 1522 C C . GLU A 1 192 ? -3.668 9.641 -0.526 1 69.69 192 GLU A C 1
ATOM 1524 O O . GLU A 1 192 ? -3.828 10.805 -0.144 1 69.69 192 GLU A O 1
ATOM 1529 N N . GLN A 1 193 ? -4.531 8.773 -0.17 1 68.56 193 GLN A N 1
ATOM 1530 C CA . GLN A 1 193 ? -5.715 9.039 0.642 1 68.56 193 GLN A CA 1
ATOM 1531 C C . GLN A 1 193 ? -5.328 9.492 2.047 1 68.56 193 GLN A C 1
ATOM 1533 O O . GLN A 1 193 ? -5.926 10.422 2.59 1 68.56 193 GLN A O 1
ATOM 1538 N N . SER A 1 194 ? -4.348 8.844 2.551 1 66.56 194 SER A N 1
ATOM 1539 C CA . SER A 1 194 ? -3.881 9.211 3.881 1 66.56 194 SER A CA 1
ATOM 1540 C C . SER A 1 194 ? -3.275 10.609 3.883 1 66.56 194 SER A C 1
ATOM 1542 O O . SER A 1 194 ? -3.479 11.383 4.824 1 66.56 194 SER A O 1
ATOM 1544 N N . SER A 1 195 ? -2.514 10.844 2.771 1 69 195 SER A N 1
ATOM 1545 C CA . SER A 1 195 ? -1.914 12.164 2.629 1 69 195 SER A CA 1
ATOM 1546 C C . SER A 1 195 ? -2.982 13.25 2.521 1 69 195 SER A C 1
ATOM 1548 O O . SER A 1 195 ? -2.861 14.312 3.137 1 69 195 SER A O 1
ATOM 1550 N N . LEU A 1 196 ? -4.07 13 1.858 1 67.75 196 LEU A N 1
ATOM 1551 C CA . LEU A 1 196 ? -5.148 13.969 1.665 1 67.75 196 LEU A CA 1
ATOM 1552 C C . LEU A 1 196 ? -5.844 14.273 2.986 1 67.75 196 LEU A C 1
ATOM 1554 O O . LEU A 1 196 ? -6.172 15.43 3.264 1 67.75 196 LEU A O 1
ATOM 1558 N N . LYS A 1 197 ? -6.07 13.289 3.783 1 67.69 197 LYS A N 1
ATOM 1559 C CA . LYS A 1 197 ? -6.703 13.477 5.086 1 67.69 197 LYS A CA 1
ATOM 1560 C C . LYS A 1 197 ? -5.855 14.375 5.98 1 67.69 197 LYS A C 1
ATOM 1562 O O . LYS A 1 197 ? -6.375 15.289 6.629 1 67.69 197 LYS A O 1
ATOM 1567 N N . LEU A 1 198 ? -4.605 14.125 5.91 1 67.5 198 LEU A N 1
ATOM 1568 C CA . LEU A 1 198 ? -3.701 14.922 6.738 1 67.5 198 LEU A CA 1
ATOM 1569 C C . LEU A 1 198 ? -3.617 16.359 6.23 1 67.5 198 LEU A C 1
ATOM 1571 O O . LEU A 1 198 ? -3.551 17.297 7.027 1 67.5 198 LEU A O 1
ATOM 1575 N N . GLN A 1 199 ? -3.553 16.516 4.922 1 70.31 199 GLN A N 1
ATOM 1576 C CA . GLN A 1 199 ? -3.562 17.859 4.344 1 70.31 199 GLN A CA 1
ATOM 1577 C C . GLN A 1 199 ? -4.816 18.625 4.75 1 70.31 199 GLN A C 1
ATOM 1579 O O . GLN A 1 199 ? -4.75 19.828 5.035 1 70.31 199 GLN A O 1
ATOM 1584 N N . ARG A 1 200 ? -5.891 17.938 4.809 1 69.06 200 ARG A N 1
ATOM 1585 C CA . ARG A 1 200 ? -7.137 18.578 5.238 1 69.06 200 ARG A CA 1
ATOM 1586 C C . ARG A 1 200 ? -7.031 19.078 6.672 1 69.06 200 ARG A C 1
ATOM 1588 O O . ARG A 1 200 ? -7.418 20.203 6.973 1 69.06 200 ARG A O 1
ATOM 1595 N N . VAL A 1 201 ? -6.574 18.234 7.547 1 64.31 201 VAL A N 1
ATOM 1596 C CA . VAL A 1 201 ? -6.406 18.594 8.953 1 64.31 201 VAL A CA 1
ATOM 1597 C C . VAL A 1 201 ? -5.477 19.797 9.07 1 64.31 201 VAL A C 1
ATOM 1599 O O . VAL A 1 201 ? -5.738 20.719 9.852 1 64.31 201 VAL A O 1
ATOM 1602 N N . TYR A 1 202 ? -4.461 19.766 8.227 1 68 202 TYR A N 1
ATOM 1603 C CA . TYR A 1 202 ? -3.498 20.859 8.203 1 68 202 TYR A CA 1
ATOM 1604 C C . TYR A 1 202 ? -4.172 22.172 7.816 1 68 202 TYR A C 1
ATOM 1606 O O . TYR A 1 202 ? -4 23.188 8.492 1 68 202 TYR A O 1
ATOM 1614 N N . TYR A 1 203 ? -4.949 22.172 6.859 1 68.31 203 TYR A N 1
ATOM 1615 C CA . TYR A 1 203 ? -5.539 23.406 6.367 1 68.31 203 TYR A CA 1
ATOM 1616 C C . TYR A 1 203 ? -6.633 23.906 7.309 1 68.31 203 TYR A C 1
ATOM 1618 O O . TYR A 1 203 ? -6.809 25.109 7.488 1 68.31 203 TYR A O 1
ATOM 1626 N N . GLU A 1 204 ? -7.254 23 7.898 1 70.5 204 GLU A N 1
ATOM 1627 C CA . GLU A 1 204 ? -8.234 23.391 8.906 1 70.5 204 GLU A CA 1
ATOM 1628 C C . GLU A 1 204 ? -7.566 24.031 10.117 1 70.5 204 GLU A C 1
ATOM 1630 O O . GLU A 1 204 ? -8.086 25 10.688 1 70.5 204 GLU A O 1
ATOM 1635 N N . GLU A 1 205 ? -6.449 23.453 10.406 1 68.88 205 GLU A N 1
ATOM 1636 C CA . GLU A 1 205 ? -5.695 24.016 11.516 1 68.88 205 GLU A CA 1
ATOM 1637 C C . GLU A 1 205 ? -5.164 25.406 11.172 1 68.88 205 GLU A C 1
ATOM 1639 O O . GLU A 1 205 ? -5.145 26.297 12.023 1 68.88 205 GLU A O 1
ATOM 1644 N N . LEU A 1 206 ? -4.727 25.547 9.977 1 69.62 206 LEU A N 1
ATOM 1645 C CA . LEU A 1 206 ? -4.277 26.859 9.523 1 69.62 206 LEU A CA 1
ATOM 1646 C C . LEU A 1 206 ? -5.402 27.891 9.617 1 69.62 206 LEU A C 1
ATOM 1648 O O . LEU A 1 206 ? -5.176 29.031 10.008 1 69.62 206 LEU A O 1
ATOM 1652 N N . GLU A 1 207 ? -6.543 27.5 9.258 1 72.94 207 GLU A N 1
ATOM 1653 C CA . GLU A 1 207 ? -7.715 28.375 9.352 1 72.94 207 GLU A CA 1
ATOM 1654 C C . GLU A 1 207 ? -7.992 28.766 10.797 1 72.94 207 GLU A C 1
ATOM 1656 O O . GLU A 1 207 ? -8.273 29.938 11.086 1 72.94 207 GLU A O 1
ATOM 1661 N N . ARG A 1 208 ? -7.922 27.812 11.633 1 70.69 208 ARG A N 1
ATOM 1662 C CA . ARG A 1 208 ? -8.172 28.078 13.047 1 70.69 208 ARG A CA 1
ATOM 1663 C C . ARG A 1 208 ? -7.141 29.047 13.617 1 70.69 208 ARG A C 1
ATOM 1665 O O . ARG A 1 208 ? -7.488 29.938 14.383 1 70.69 208 ARG A O 1
ATOM 1672 N N . ASN A 1 209 ? -5.984 28.828 13.18 1 70.12 209 ASN A N 1
ATOM 1673 C CA . ASN A 1 209 ? -4.91 29.703 13.633 1 70.12 209 ASN A CA 1
ATOM 1674 C C . ASN A 1 209 ? -5.094 31.125 13.141 1 70.12 209 ASN A C 1
ATOM 1676 O O . ASN A 1 209 ? -4.91 32.094 13.898 1 70.12 209 ASN A O 1
ATOM 1680 N N . GLN A 1 210 ? -5.398 31.234 11.961 1 70.69 210 GLN A N 1
ATOM 1681 C CA . GLN A 1 210 ? -5.613 32.562 11.391 1 70.69 210 GLN A CA 1
ATOM 1682 C C . GLN A 1 210 ? -6.801 33.25 12.055 1 70.69 210 GLN A C 1
ATOM 1684 O O . GLN A 1 210 ? -6.781 34.469 12.25 1 70.69 210 GLN A O 1
ATOM 1689 N N . ALA A 1 211 ? -7.754 32.469 12.352 1 72.38 211 ALA A N 1
ATOM 1690 C CA . ALA A 1 211 ? -8.922 33 13.047 1 72.38 211 ALA A CA 1
ATOM 1691 C C . ALA A 1 211 ? -8.547 33.5 14.438 1 72.38 211 ALA A C 1
ATOM 1693 O O . ALA A 1 211 ? -9.031 34.562 14.883 1 72.38 211 ALA A O 1
ATOM 1694 N N . GLU A 1 212 ? -7.703 32.781 15.062 1 71.06 212 GLU A N 1
ATOM 1695 C CA . GLU A 1 212 ? -7.238 33.156 16.391 1 71.06 212 GLU A CA 1
ATOM 1696 C C . GLU A 1 212 ? -6.438 34.469 16.328 1 71.06 212 GLU A C 1
ATOM 1698 O O . GLU A 1 212 ? -6.598 35.344 17.188 1 71.06 212 GLU A O 1
ATOM 1703 N N . ILE A 1 213 ? -5.629 34.531 15.352 1 69.81 213 ILE A N 1
ATOM 1704 C CA . ILE A 1 213 ? -4.816 35.719 15.172 1 69.81 213 ILE A CA 1
ATOM 1705 C C . ILE A 1 213 ? -5.723 36.906 14.906 1 69.81 213 ILE A C 1
ATOM 1707 O O . ILE A 1 213 ? -5.523 38 15.469 1 69.81 213 ILE A O 1
ATOM 1711 N N . ARG A 1 214 ? -6.723 36.719 14.141 1 70.38 214 ARG A N 1
ATOM 1712 C CA . ARG A 1 214 ? -7.676 37.781 13.812 1 70.38 214 ARG A CA 1
ATOM 1713 C C . ARG A 1 214 ? -8.438 38.219 15.055 1 70.38 214 ARG A C 1
ATOM 1715 O O . ARG A 1 214 ? -8.664 39.406 15.258 1 70.38 214 ARG A O 1
ATOM 1722 N N . ARG A 1 215 ? -8.867 37.25 15.75 1 72.94 215 ARG A N 1
ATOM 1723 C CA . ARG A 1 215 ? -9.586 37.562 16.984 1 72.94 215 ARG A CA 1
ATOM 1724 C C . ARG A 1 215 ? -8.703 38.375 17.938 1 72.94 215 ARG A C 1
ATOM 1726 O O . ARG A 1 215 ? -9.164 39.344 18.547 1 72.94 215 ARG A O 1
ATOM 1733 N N . PHE A 1 216 ? -7.484 38 18.047 1 71.06 216 PHE A N 1
ATOM 1734 C CA . PHE A 1 216 ? -6.539 38.688 18.922 1 71.06 216 PHE A CA 1
ATOM 1735 C C . PHE A 1 216 ? -6.305 40.125 18.469 1 71.06 216 PHE A C 1
ATOM 1737 O O . PHE A 1 216 ? -6.254 41.031 19.281 1 71.06 216 PHE A O 1
ATOM 1744 N N . ARG A 1 217 ? -6.141 40.281 17.203 1 69.94 217 ARG A N 1
ATOM 1745 C CA . ARG A 1 217 ? -5.945 41.625 16.625 1 69.94 217 ARG A CA 1
ATOM 1746 C C . ARG A 1 217 ? -7.148 42.5 16.891 1 69.94 217 ARG A C 1
ATOM 1748 O O . ARG A 1 217 ? -6.996 43.688 17.203 1 69.94 217 ARG A O 1
ATOM 1755 N N . HIS A 1 218 ? -8.305 41.906 16.719 1 74.88 218 HIS A N 1
ATOM 1756 C CA . HIS A 1 218 ? -9.547 42.625 16.969 1 74.88 218 HIS A CA 1
ATOM 1757 C C . HIS A 1 218 ? -9.633 43.062 18.438 1 74.88 218 HIS A C 1
ATOM 1759 O O . HIS A 1 218 ? -9.945 44.219 18.719 1 74.88 218 HIS A O 1
ATOM 1765 N N . ASP A 1 219 ? -9.336 42.188 19.312 1 73.44 219 ASP A N 1
ATOM 1766 C CA . ASP A 1 219 ? -9.367 42.469 20.734 1 73.44 219 ASP A CA 1
ATOM 1767 C C . ASP A 1 219 ? -8.359 43.562 21.094 1 73.44 219 ASP A C 1
ATOM 1769 O O . ASP A 1 219 ? -8.672 44.469 21.859 1 73.44 219 ASP A O 1
ATOM 1773 N N . MET A 1 220 ? -7.227 43.531 20.5 1 73.88 220 MET A N 1
ATOM 1774 C CA . MET A 1 220 ? -6.188 44.531 20.781 1 73.88 220 MET A CA 1
ATOM 1775 C C . MET A 1 220 ? -6.59 45.906 20.281 1 73.88 220 MET A C 1
ATOM 1777 O O . MET A 1 220 ? -6.367 46.906 20.969 1 73.88 220 MET A O 1
ATOM 1781 N N . ASN A 1 221 ? -7.207 45.875 19.125 1 73.44 221 ASN A N 1
ATOM 1782 C CA . ASN A 1 221 ? -7.711 47.156 18.578 1 73.44 221 ASN A CA 1
ATOM 1783 C C . ASN A 1 221 ? -8.766 47.75 19.5 1 73.44 221 ASN A C 1
ATOM 1785 O O . ASN A 1 221 ? -8.789 48.969 19.703 1 73.44 221 ASN A O 1
ATOM 1789 N N . HIS A 1 222 ? -9.555 46.906 20.016 1 77.44 222 HIS A N 1
ATOM 1790 C CA . HIS A 1 222 ? -10.586 47.375 20.953 1 77.44 222 HIS A CA 1
ATOM 1791 C C . HIS A 1 222 ? -9.961 47.969 22.203 1 77.44 222 HIS A C 1
ATOM 1793 O O . HIS A 1 222 ? -10.398 49.031 22.656 1 77.44 222 HIS A O 1
ATOM 1799 N N . HIS A 1 223 ? -8.969 47.344 22.688 1 78.06 223 HIS A N 1
ATOM 1800 C CA . HIS A 1 223 ? -8.281 47.844 23.875 1 78.06 223 HIS A CA 1
ATOM 1801 C C . HIS A 1 223 ? -7.605 49.188 23.594 1 78.06 223 HIS A C 1
ATOM 1803 O O . HIS A 1 223 ? -7.664 50.094 24.406 1 78.06 223 HIS A O 1
ATOM 1809 N N . LEU A 1 224 ? -7.055 49.312 22.469 1 75.56 224 LEU A N 1
ATOM 1810 C CA . LEU A 1 224 ? -6.383 50.562 22.094 1 75.56 224 LEU A CA 1
ATOM 1811 C C . LEU A 1 224 ? -7.383 51.688 21.953 1 75.56 224 LEU A C 1
ATOM 1813 O O . LEU A 1 224 ? -7.09 52.844 22.344 1 75.56 224 LEU A O 1
ATOM 1817 N N . MET A 1 225 ? -8.508 51.344 21.469 1 79.19 225 MET A N 1
ATOM 1818 C CA . MET A 1 225 ? -9.555 52.375 21.328 1 79.19 225 MET A CA 1
ATOM 1819 C C . MET A 1 225 ? -10.031 52.875 22.688 1 79.19 225 MET A C 1
ATOM 1821 O O . MET A 1 225 ? -10.258 54.062 22.859 1 79.19 225 MET A O 1
ATOM 1825 N N . ILE A 1 226 ? -10.156 51.969 23.531 1 82.25 226 ILE A N 1
ATOM 1826 C CA . ILE A 1 226 ? -10.578 52.312 24.891 1 82.25 226 ILE A CA 1
ATOM 1827 C C . ILE A 1 226 ? -9.531 53.219 25.547 1 82.25 226 ILE A C 1
ATOM 1829 O O . ILE A 1 226 ? -9.867 54.219 26.156 1 82.25 226 ILE A O 1
ATOM 1833 N N . ILE A 1 227 ? -8.305 52.906 25.391 1 78.81 227 ILE A N 1
ATOM 1834 C CA . ILE A 1 227 ? -7.215 53.688 25.984 1 78.81 227 ILE A CA 1
ATOM 1835 C C . ILE A 1 227 ? -7.172 55.062 25.359 1 78.81 227 ILE A C 1
ATOM 1837 O O . ILE A 1 227 ? -6.957 56.062 26.062 1 78.81 227 ILE A O 1
ATOM 1841 N N . ARG A 1 228 ? -7.391 55.031 24.109 1 78.81 228 ARG A N 1
ATOM 1842 C CA . ARG A 1 228 ? -7.422 56.312 23.422 1 78.81 228 ARG A CA 1
ATOM 1843 C C . ARG A 1 228 ? -8.539 57.219 23.953 1 78.81 228 ARG A C 1
ATOM 1845 O O . ARG A 1 228 ? -8.336 58.406 24.188 1 78.81 228 ARG A O 1
ATOM 1852 N N . ASP A 1 229 ? -9.672 56.656 24.109 1 82.38 229 ASP A N 1
ATOM 1853 C CA . ASP A 1 229 ? -10.82 57.375 24.625 1 82.38 229 ASP A CA 1
ATOM 1854 C C . ASP A 1 229 ? -10.555 57.906 26.047 1 82.38 229 ASP A C 1
ATOM 1856 O O . ASP A 1 229 ? -10.922 59.031 26.375 1 82.38 229 ASP A O 1
ATOM 1860 N N . LEU A 1 230 ? -9.992 57.094 26.859 1 80.31 230 LEU A N 1
ATOM 1861 C CA . LEU A 1 230 ? -9.672 57.469 28.219 1 80.31 230 LEU A CA 1
ATOM 1862 C C . LEU A 1 230 ? -8.633 58.594 28.234 1 80.31 230 LEU A C 1
ATOM 1864 O O . LEU A 1 230 ? -8.695 59.5 29.078 1 80.31 230 LEU A O 1
ATOM 1868 N N . PHE A 1 231 ? -7.832 58.562 27.312 1 77.25 231 PHE A N 1
ATOM 1869 C CA . PHE A 1 231 ? -6.828 59.625 27.172 1 77.25 231 PHE A CA 1
ATOM 1870 C C . PHE A 1 231 ? -7.473 60.938 26.75 1 77.25 231 PHE A C 1
ATOM 1872 O O . PHE A 1 231 ? -7.129 62 27.281 1 77.25 231 PHE A O 1
ATOM 1879 N N . ASP A 1 232 ? -8.312 60.812 25.891 1 80.31 232 ASP A N 1
ATOM 1880 C CA . ASP A 1 232 ? -8.984 62 25.406 1 80.31 232 ASP A CA 1
ATOM 1881 C C . ASP A 1 232 ? -9.828 62.656 26.5 1 80.31 232 ASP A C 1
ATOM 1883 O O . ASP A 1 232 ? -9.945 63.875 26.562 1 80.31 232 ASP A O 1
ATOM 1887 N N . GLN A 1 233 ? -10.328 61.812 27.344 1 81.38 233 GLN A N 1
ATOM 1888 C CA . GLN A 1 233 ? -11.156 62.312 28.438 1 81.38 233 GLN A CA 1
ATOM 1889 C C . GLN A 1 233 ? -10.289 62.875 29.578 1 81.38 233 GLN A C 1
ATOM 1891 O O . GLN A 1 233 ? -10.773 63.625 30.422 1 81.38 233 GLN A O 1
ATOM 1896 N N . GLY A 1 234 ? -9.008 62.594 29.531 1 76.06 234 GLY A N 1
ATOM 1897 C CA . GLY A 1 234 ? -8.078 63.094 30.531 1 76.06 234 GLY A CA 1
ATOM 1898 C C . GLY A 1 234 ? -8.18 62.344 31.859 1 76.06 234 GLY A C 1
ATOM 1899 O O . GLY A 1 234 ? -7.781 62.875 32.906 1 76.06 234 GLY A O 1
ATOM 1900 N N . ASP A 1 235 ? -8.891 61.312 31.844 1 78 235 ASP A N 1
ATOM 1901 C CA . ASP A 1 235 ? -9.039 60.5 33.062 1 78 235 ASP A CA 1
ATOM 1902 C C . ASP A 1 235 ? -7.84 59.594 33.25 1 78 235 ASP A C 1
ATOM 1904 O O . ASP A 1 235 ? -7.871 58.438 32.875 1 78 235 ASP A O 1
ATOM 1908 N N . LYS A 1 236 ? -6.785 60.062 33.781 1 76.31 236 LYS A N 1
ATOM 1909 C CA . LYS A 1 236 ? -5.523 59.375 33.969 1 76.31 236 LYS A CA 1
ATOM 1910 C C . LYS A 1 236 ? -5.707 58.125 34.875 1 76.31 236 LYS A C 1
ATOM 1912 O O . LYS A 1 236 ? -5.125 57.094 34.625 1 76.31 236 LYS A O 1
ATOM 1917 N N . ASP A 1 237 ? -6.516 58.312 35.875 1 80.31 237 ASP A N 1
ATOM 1918 C CA . ASP A 1 237 ? -6.703 57.219 36.844 1 80.31 237 ASP A CA 1
ATOM 1919 C C . ASP A 1 237 ? -7.406 56.031 36.188 1 80.31 237 ASP A C 1
ATOM 1921 O O . ASP A 1 237 ? -7.008 54.875 36.375 1 80.31 237 ASP A O 1
ATOM 1925 N N . ALA A 1 238 ? -8.398 56.406 35.406 1 81.62 238 ALA A N 1
ATOM 1926 C CA . ALA A 1 238 ? -9.141 55.344 34.75 1 81.62 238 ALA A CA 1
ATOM 1927 C C . ALA A 1 238 ? -8.266 54.656 33.719 1 81.62 238 ALA A C 1
ATOM 1929 O O . ALA A 1 238 ? -8.359 53.438 33.531 1 81.62 238 ALA A O 1
ATOM 1930 N N . ALA A 1 239 ? -7.461 55.406 33.031 1 77.31 239 ALA A N 1
ATOM 1931 C CA . ALA A 1 239 ? -6.555 54.844 32.031 1 77.31 239 ALA A CA 1
ATOM 1932 C C . ALA A 1 239 ? -5.547 53.906 32.688 1 77.31 239 ALA A C 1
ATOM 1934 O O . ALA A 1 239 ? -5.281 52.812 32.156 1 77.31 239 ALA A O 1
ATOM 1935 N N . HIS A 1 240 ? -5 54.312 33.781 1 79.5 240 HIS A N 1
ATOM 1936 C CA . HIS A 1 240 ? -4.031 53.469 34.5 1 79.5 240 HIS A CA 1
ATOM 1937 C C . HIS A 1 240 ? -4.668 52.188 35 1 79.5 240 HIS A C 1
ATOM 1939 O O . HIS A 1 240 ? -4.035 51.125 35 1 79.5 240 HIS A O 1
ATOM 1945 N N . ALA A 1 241 ? -5.863 52.312 35.438 1 81.62 241 ALA A N 1
ATOM 1946 C CA . ALA A 1 241 ? -6.578 51.125 35.906 1 81.62 241 ALA A CA 1
ATOM 1947 C C . ALA A 1 241 ? -6.801 50.156 34.75 1 81.62 241 ALA A C 1
ATOM 1949 O O . ALA A 1 241 ? -6.645 48.938 34.938 1 81.62 241 ALA A O 1
ATOM 1950 N N . TYR A 1 242 ? -7.141 50.688 33.656 1 81.88 242 TYR A N 1
ATOM 1951 C CA . TYR A 1 242 ? -7.375 49.875 32.5 1 81.88 242 TYR A CA 1
ATOM 1952 C C . TYR A 1 242 ? -6.082 49.219 32.031 1 81.88 242 TYR A C 1
ATOM 1954 O O . TYR A 1 242 ? -6.078 48.031 31.641 1 81.88 242 TYR A O 1
ATOM 1962 N N . PHE A 1 243 ? -4.996 49.938 32.031 1 77.06 243 PHE A N 1
ATOM 1963 C CA . PHE A 1 243 ? -3.693 49.406 31.656 1 77.06 243 PHE A CA 1
ATOM 1964 C C . PHE A 1 243 ? -3.303 48.25 32.562 1 77.06 243 PHE A C 1
ATOM 1966 O O . PHE A 1 243 ? -2.779 47.219 32.094 1 77.06 243 PHE A O 1
ATOM 1973 N N . ARG A 1 244 ? -3.531 48.344 33.719 1 73.56 244 ARG A N 1
ATOM 1974 C CA . ARG A 1 244 ? -3.201 47.312 34.688 1 73.56 244 ARG A CA 1
ATOM 1975 C C . ARG A 1 244 ? -4.016 46.031 34.406 1 73.56 244 ARG A C 1
ATOM 1977 O O . ARG A 1 244 ? -3.496 44.938 34.5 1 73.56 244 ARG A O 1
ATOM 1984 N N . GLU A 1 245 ? -5.254 46.281 34.062 1 75.38 245 GLU A N 1
ATOM 1985 C CA . GLU A 1 245 ? -6.125 45.156 33.75 1 75.38 245 GLU A CA 1
ATOM 1986 C C . GLU A 1 245 ? -5.664 44.438 32.469 1 75.38 245 GLU A C 1
ATOM 1988 O O . GLU A 1 245 ? -5.676 43.219 32.406 1 75.38 245 GLU A O 1
ATOM 1993 N N . LEU A 1 246 ? -5.355 45.219 31.469 1 75.31 246 LEU A N 1
ATOM 1994 C CA . LEU A 1 246 ? -4.918 44.656 30.188 1 75.31 246 LEU A CA 1
ATOM 1995 C C . LEU A 1 246 ? -3.602 43.906 30.328 1 75.31 246 LEU A C 1
ATOM 1997 O O . LEU A 1 246 ? -3.404 42.875 29.703 1 75.31 246 LEU A O 1
ATOM 2001 N N . GLU A 1 247 ? -2.66 44.531 31.031 1 68.19 247 GLU A N 1
ATOM 2002 C CA . GLU A 1 247 ? -1.37 43.906 31.266 1 68.19 247 GLU A CA 1
ATOM 2003 C C . GLU A 1 247 ? -1.547 42.531 31.938 1 68.19 247 GLU A C 1
ATOM 2005 O O . GLU A 1 247 ? -0.801 41.594 31.641 1 68.19 247 GLU A O 1
ATOM 2010 N N . SER A 1 248 ? -2.482 42.469 32.688 1 65.31 248 SER A N 1
ATOM 2011 C CA . SER A 1 248 ? -2.754 41.219 33.375 1 65.31 248 SER A CA 1
ATOM 2012 C C . SER A 1 248 ? -3.34 40.188 32.438 1 65.31 248 SER A C 1
ATOM 2014 O O . SER A 1 248 ? -3.094 38.969 32.594 1 65.31 248 SER A O 1
ATOM 2016 N N . GLN A 1 249 ? -4.078 40.75 31.516 1 63.41 249 GLN A N 1
ATOM 2017 C CA . GLN A 1 249 ? -4.727 39.844 30.547 1 63.41 249 GLN A CA 1
ATOM 2018 C C . GLN A 1 249 ? -3.754 39.406 29.469 1 63.41 249 GLN A C 1
ATOM 2020 O O . GLN A 1 249 ? -3.844 38.281 28.969 1 63.41 249 GLN A O 1
ATOM 2025 N N . ILE A 1 250 ? -3.035 40.406 28.953 1 60.69 250 ILE A N 1
ATOM 2026 C CA . ILE A 1 250 ? -2.125 40.156 27.844 1 60.69 250 ILE A CA 1
ATOM 2027 C C . ILE A 1 250 ? -0.888 39.406 28.359 1 60.69 250 ILE A C 1
ATOM 2029 O O . ILE A 1 250 ? -0.16 38.781 27.578 1 60.69 250 ILE A O 1
ATOM 2033 N N . ALA A 1 251 ? -0.477 39.531 29.609 1 52.66 251 ALA A N 1
ATOM 2034 C CA . ALA A 1 251 ? 0.663 38.812 30.141 1 52.66 251 ALA A CA 1
ATOM 2035 C C . ALA A 1 251 ? 0.787 37.438 29.469 1 52.66 251 ALA A C 1
ATOM 2037 O O . ALA A 1 251 ? -0.218 36.812 29.094 1 52.66 251 ALA A O 1
ATOM 2038 N N . PRO A 1 252 ? 2.008 37.25 28.906 1 52.56 252 PRO A N 1
ATOM 2039 C CA . PRO A 1 252 ? 2.406 36.094 28.094 1 52.56 252 PRO A CA 1
ATOM 2040 C C . PRO A 1 252 ? 1.681 34.812 28.484 1 52.56 252 PRO A C 1
ATOM 2042 O O . PRO A 1 252 ? 1.808 34.344 29.625 1 52.56 252 PRO A O 1
ATOM 2045 N N . GLN A 1 253 ? 0.49 34.688 28.031 1 53.47 253 GLN A N 1
ATOM 2046 C CA . GLN A 1 253 ? -0.106 33.375 28.266 1 53.47 253 GLN A CA 1
ATOM 2047 C C . GLN A 1 253 ? 0.785 32.281 27.703 1 53.47 253 GLN A C 1
ATOM 2049 O O . GLN A 1 253 ? 0.554 31.094 27.984 1 53.47 253 GLN A O 1
ATOM 2054 N N . ASN A 1 254 ? 1.679 32.531 26.734 1 56.53 254 ASN A N 1
ATOM 2055 C CA . ASN A 1 254 ? 2.51 31.453 26.25 1 56.53 254 ASN A CA 1
ATOM 2056 C C . ASN A 1 254 ? 3.488 30.969 27.312 1 56.53 254 ASN A C 1
ATOM 2058 O O . ASN A 1 254 ? 4.48 31.641 27.594 1 56.53 254 ASN A O 1
ATOM 2062 N N . ARG A 1 255 ? 3.018 30.078 28.062 1 68.56 255 ARG A N 1
ATOM 2063 C CA . ARG A 1 255 ? 3.74 29.453 29.156 1 68.56 255 ARG A CA 1
ATOM 2064 C C . ARG A 1 255 ? 4.793 28.484 28.641 1 68.56 255 ARG A C 1
ATOM 2066 O O . ARG A 1 255 ? 4.613 27.859 27.594 1 68.56 255 ARG A O 1
ATOM 2073 N N . CYS A 1 256 ? 5.984 28.688 28.922 1 80.12 256 CYS A N 1
ATOM 2074 C CA . CYS A 1 256 ? 7.023 27.703 28.641 1 80.12 256 CYS A CA 1
ATOM 2075 C C . CYS A 1 256 ? 6.805 26.438 29.469 1 80.12 256 CYS A C 1
ATOM 2077 O O . CYS A 1 256 ? 7.273 26.328 30.609 1 80.12 256 CYS A O 1
ATOM 2079 N N . PHE A 1 257 ? 6.121 25.562 28.922 1 86.38 257 PHE A N 1
ATOM 2080 C CA . PHE A 1 257 ? 5.84 24.312 29.625 1 86.38 257 PHE A CA 1
ATOM 2081 C C . PHE A 1 257 ? 7.012 23.359 29.516 1 86.38 257 PHE A C 1
ATOM 2083 O O . PHE A 1 257 ? 7.227 22.516 30.406 1 86.38 257 PHE A O 1
ATOM 2090 N N . CYS A 1 258 ? 7.703 23.469 28.406 1 85.5 258 CYS A N 1
ATOM 2091 C CA . CYS A 1 258 ? 8.844 22.578 28.203 1 85.5 258 CYS A CA 1
ATOM 2092 C C . CYS A 1 258 ? 9.859 23.188 27.25 1 85.5 258 CYS A C 1
ATOM 2094 O O . CYS A 1 258 ? 9.57 24.188 26.594 1 85.5 258 CYS A O 1
ATOM 2096 N N . LYS A 1 259 ? 10.992 22.562 27.156 1 80.88 259 LYS A N 1
ATOM 2097 C CA . LYS A 1 259 ? 12.102 23.094 26.375 1 80.88 259 LYS A CA 1
ATOM 2098 C C . LYS A 1 259 ? 11.914 22.781 24.891 1 80.88 259 LYS A C 1
ATOM 2100 O O . LYS A 1 259 ? 12.445 23.5 24.031 1 80.88 259 LYS A O 1
ATOM 2105 N N . ASN A 1 260 ? 11.195 21.766 24.641 1 81.81 260 ASN A N 1
ATOM 2106 C CA . ASN A 1 260 ? 10.93 21.422 23.25 1 81.81 260 ASN A CA 1
ATOM 2107 C C . ASN A 1 260 ? 9.945 22.406 22.625 1 81.81 260 ASN A C 1
ATOM 2109 O O . ASN A 1 260 ? 8.781 22.469 23.016 1 81.81 260 ASN A O 1
ATOM 2113 N N . SER A 1 261 ? 10.336 23.031 21.609 1 79.38 261 SER A N 1
ATOM 2114 C CA . SER A 1 261 ? 9.547 24.125 21.031 1 79.38 261 SER A CA 1
ATOM 2115 C C . SER A 1 261 ? 8.273 23.609 20.391 1 79.38 261 SER A C 1
ATOM 2117 O O . SER A 1 261 ? 7.215 24.234 20.5 1 79.38 261 SER A O 1
ATOM 2119 N N . VAL A 1 262 ? 8.383 22.531 19.734 1 81.38 262 VAL A N 1
ATOM 2120 C CA . VAL A 1 262 ? 7.227 21.984 19.016 1 81.38 262 VAL A CA 1
ATOM 2121 C C . VAL A 1 262 ? 6.188 21.5 20.031 1 81.38 262 VAL A C 1
ATOM 2123 O O . VAL A 1 262 ? 5.008 21.844 19.922 1 81.38 262 VAL A O 1
ATOM 2126 N N . LEU A 1 263 ? 6.68 20.797 20.984 1 86.88 263 LEU A N 1
ATOM 2127 C CA . LEU A 1 263 ? 5.77 20.312 22.016 1 86.88 263 LEU A CA 1
ATOM 2128 C C . LEU A 1 263 ? 5.176 21.469 22.797 1 86.88 263 LEU A C 1
ATOM 2130 O O . LEU A 1 263 ? 3.994 21.453 23.156 1 86.88 263 LEU A O 1
ATOM 2134 N N . ASN A 1 264 ? 6.02 22.406 23.047 1 87.12 264 ASN A N 1
ATOM 2135 C CA . ASN A 1 264 ? 5.547 23.594 23.766 1 87.12 264 ASN A CA 1
ATOM 2136 C C . ASN A 1 264 ? 4.41 24.281 23.016 1 87.12 264 ASN A C 1
ATOM 2138 O O . ASN A 1 264 ? 3.473 24.781 23.641 1 87.12 264 ASN A O 1
ATOM 2142 N N . ALA A 1 265 ? 4.57 24.266 21.766 1 81 265 ALA A N 1
ATOM 2143 C CA . ALA A 1 265 ? 3.518 24.859 20.953 1 81 265 ALA A CA 1
ATOM 2144 C C . ALA A 1 265 ? 2.213 24.078 21.078 1 81 265 ALA A C 1
ATOM 2146 O O . ALA A 1 265 ? 1.135 24.672 21.188 1 81 265 ALA A O 1
ATOM 2147 N N . VAL A 1 266 ? 2.338 22.812 21.047 1 84.69 266 VAL A N 1
ATOM 2148 C CA . VAL A 1 266 ? 1.164 21.953 21.188 1 84.69 266 VAL A CA 1
ATOM 2149 C C . VAL A 1 266 ? 0.516 22.203 22.562 1 84.69 266 VAL A C 1
ATOM 2151 O O . VAL A 1 266 ? -0.705 22.344 22.656 1 84.69 266 VAL A O 1
ATOM 2154 N N . LEU A 1 267 ? 1.32 22.25 23.547 1 89.56 267 LEU A N 1
ATOM 2155 C CA . LEU A 1 267 ? 0.849 22.453 24.922 1 89.56 267 LEU A CA 1
ATOM 2156 C C . LEU A 1 267 ? 0.15 23.797 25.062 1 89.56 267 LEU A C 1
ATOM 2158 O O . LEU A 1 267 ? -0.904 23.875 25.703 1 89.56 267 LEU A O 1
ATOM 2162 N N . ASN A 1 268 ? 0.757 24.734 24.484 1 84.12 268 ASN A N 1
ATOM 2163 C CA . ASN A 1 268 ? 0.16 26.062 24.562 1 84.12 268 ASN A CA 1
ATOM 2164 C C . ASN A 1 268 ? -1.191 26.109 23.844 1 84.12 268 ASN A C 1
ATOM 2166 O O . ASN A 1 268 ? -2.143 26.719 24.359 1 84.12 268 ASN A O 1
ATOM 2170 N N . SER A 1 269 ? -1.191 25.484 22.703 1 80.19 269 SER A N 1
ATOM 2171 C CA . SER A 1 269 ? -2.438 25.453 21.938 1 80.19 269 SER A CA 1
ATOM 2172 C C . SER A 1 269 ? -3.549 24.766 22.734 1 80.19 269 SER A C 1
ATOM 2174 O O . SER A 1 269 ? -4.66 25.297 22.828 1 80.19 269 SER A O 1
ATOM 2176 N N . LYS A 1 270 ? -3.229 23.688 23.281 1 86.25 270 LYS A N 1
ATOM 2177 C CA . LYS A 1 270 ? -4.23 22.922 24.016 1 86.25 270 LYS A CA 1
ATOM 2178 C C . LYS A 1 270 ? -4.586 23.594 25.328 1 86.25 270 LYS A C 1
ATOM 2180 O O . LYS A 1 270 ? -5.742 23.547 25.766 1 86.25 270 LYS A O 1
ATOM 2185 N N . TYR A 1 271 ? -3.594 24.156 25.969 1 87.19 271 TYR A N 1
ATOM 2186 C CA . TYR A 1 271 ? -3.822 24.875 27.219 1 87.19 271 TYR A CA 1
ATOM 2187 C C . TYR A 1 271 ? -4.789 26.031 27 1 87.19 271 TYR A C 1
ATOM 2189 O O . TYR A 1 271 ? -5.715 26.234 27.797 1 87.19 271 TYR A O 1
ATOM 2197 N N . ASN A 1 272 ? -4.551 26.734 25.984 1 78.75 272 ASN A N 1
ATOM 2198 C CA . ASN A 1 272 ? -5.418 27.875 25.656 1 78.75 272 ASN A CA 1
ATOM 2199 C C . ASN A 1 272 ? -6.848 27.422 25.375 1 78.75 272 ASN A C 1
ATOM 2201 O O . ASN A 1 272 ? -7.805 28.062 25.797 1 78.75 272 ASN A O 1
ATOM 2205 N N . LYS A 1 273 ? -6.906 26.359 24.656 1 79.62 273 LYS A N 1
ATOM 2206 C CA . LYS A 1 273 ? -8.219 25.781 24.391 1 79.62 273 LYS A CA 1
ATOM 2207 C C . LYS A 1 273 ? -8.93 25.406 25.688 1 79.62 273 LYS A C 1
ATOM 2209 O O . LYS A 1 273 ? -10.125 25.641 25.844 1 79.62 273 LYS A O 1
ATOM 2214 N N . ALA A 1 274 ? -8.219 24.812 26.547 1 88.06 274 ALA A N 1
ATOM 2215 C CA . ALA A 1 274 ? -8.766 24.391 27.844 1 88.06 274 ALA A CA 1
ATOM 2216 C C . ALA A 1 274 ? -9.203 25.609 28.656 1 88.06 274 ALA A C 1
ATOM 2218 O O . ALA A 1 274 ? -10.273 25.594 29.266 1 88.06 274 ALA A O 1
ATOM 2219 N N . LYS A 1 275 ? -8.398 26.594 28.625 1 82.62 275 LYS A N 1
ATOM 2220 C CA . LYS A 1 275 ? -8.711 27.812 29.359 1 82.62 275 LYS A CA 1
ATOM 2221 C C . LYS A 1 275 ? -9.953 28.484 28.797 1 82.62 275 LYS A C 1
ATOM 2223 O O . LYS A 1 275 ? -10.773 29.016 29.547 1 82.62 275 LYS A O 1
ATOM 2228 N N . ASP A 1 276 ? -10.031 28.453 27.547 1 77.88 276 ASP A N 1
ATOM 2229 C CA . ASP A 1 276 ? -11.195 29.031 26.891 1 77.88 276 ASP A CA 1
ATOM 2230 C C . ASP A 1 276 ? -12.477 28.312 27.312 1 77.88 276 ASP A C 1
ATOM 2232 O O . ASP A 1 276 ? -13.555 28.906 27.328 1 77.88 276 ASP A O 1
ATOM 2236 N N . CYS A 1 277 ? -12.289 27.094 27.625 1 84.44 277 CYS A N 1
ATOM 2237 C CA . CYS A 1 277 ? -13.422 26.281 28.031 1 84.44 277 CYS A CA 1
ATOM 2238 C C . CYS A 1 277 ? -13.602 26.312 29.547 1 84.44 277 CYS A C 1
ATOM 2240 O O . CYS A 1 277 ? -14.344 25.516 30.109 1 84.44 277 CYS A O 1
ATOM 2242 N N . SER A 1 278 ? -12.875 27.203 30.188 1 89.31 278 SER A N 1
ATOM 2243 C CA . SER A 1 278 ? -12.953 27.438 31.625 1 89.31 278 SER A CA 1
ATOM 2244 C C . SER A 1 278 ? -12.57 26.172 32.406 1 89.31 278 SER A C 1
ATOM 2246 O O . SER A 1 278 ? -13.227 25.812 33.375 1 89.31 278 SER A O 1
ATOM 2248 N N . ILE A 1 279 ? -11.648 25.484 31.922 1 93.25 279 ILE A N 1
ATOM 2249 C CA . ILE A 1 279 ? -11.109 24.312 32.625 1 93.25 279 ILE A CA 1
ATOM 2250 C C . ILE A 1 279 ? -9.906 24.734 33.469 1 93.25 279 ILE A C 1
ATOM 2252 O O . ILE A 1 279 ? -9.023 25.438 32.969 1 93.25 279 ILE A O 1
ATOM 2256 N N . ASP A 1 280 ? -9.914 24.375 34.688 1 93.19 280 ASP A N 1
ATOM 2257 C CA . ASP A 1 280 ? -8.758 24.609 35.562 1 93.19 280 ASP A CA 1
ATOM 2258 C C . ASP A 1 280 ? -7.633 23.641 35.25 1 93.19 280 ASP A C 1
ATOM 2260 O O . ASP A 1 280 ? -7.75 22.438 35.5 1 93.19 280 ASP A O 1
ATOM 2264 N N . CYS A 1 281 ? -6.547 24.172 34.656 1 93.19 281 CYS A N 1
ATOM 2265 C CA . CYS A 1 281 ? -5.484 23.312 34.156 1 93.19 281 CYS A CA 1
ATOM 2266 C C . CYS A 1 281 ? -4.242 23.391 35.031 1 93.19 281 CYS A C 1
ATOM 2268 O O . CYS A 1 281 ? -3.865 24.469 35.469 1 93.19 281 CYS A O 1
ATOM 2270 N N . PHE A 1 282 ? -3.668 22.234 35.344 1 92.62 282 PHE A N 1
ATOM 2271 C CA . PHE A 1 282 ? -2.367 22.109 36 1 92.62 282 PHE A CA 1
ATOM 2272 C C . PHE A 1 282 ? -1.403 21.312 35.125 1 92.62 282 PHE A C 1
ATOM 2274 O O . PHE A 1 282 ? -1.588 20.109 34.938 1 92.62 282 PHE A O 1
ATOM 2281 N N . PHE A 1 283 ? -0.358 22.031 34.562 1 93.88 283 PHE A N 1
ATOM 2282 C CA . PHE A 1 283 ? 0.644 21.391 33.719 1 93.88 283 PHE A CA 1
ATOM 2283 C C . PHE A 1 283 ? 1.999 21.359 34.438 1 93.88 283 PHE A C 1
ATOM 2285 O O . PHE A 1 283 ? 2.494 22.406 34.875 1 93.88 283 PHE A O 1
ATOM 2292 N N . ARG A 1 284 ? 2.557 20.25 34.688 1 92.38 284 ARG A N 1
ATOM 2293 C CA . ARG A 1 284 ? 3.928 20.094 35.156 1 92.38 284 ARG A CA 1
ATOM 2294 C C . ARG A 1 284 ? 4.727 19.188 34.219 1 92.38 284 ARG A C 1
ATOM 2296 O O . ARG A 1 284 ? 4.668 17.953 34.312 1 92.38 284 ARG A O 1
ATOM 2303 N N . ILE A 1 285 ? 5.48 19.797 33.375 1 92.31 285 ILE A N 1
ATOM 2304 C CA . ILE A 1 285 ? 6.203 19.047 32.344 1 92.31 285 ILE A CA 1
ATOM 2305 C C . ILE A 1 285 ? 7.707 19.266 32.5 1 92.31 285 ILE A C 1
ATOM 2307 O O . ILE A 1 285 ? 8.18 20.406 32.5 1 92.31 285 ILE A O 1
ATOM 2311 N N . ASP A 1 286 ? 8.422 18.234 32.75 1 88.88 286 ASP A N 1
ATOM 2312 C CA . ASP A 1 286 ? 9.883 18.266 32.844 1 88.88 286 ASP A CA 1
ATOM 2313 C C . ASP A 1 286 ? 10.516 17.328 31.812 1 88.88 286 ASP A C 1
ATOM 2315 O O . ASP A 1 286 ? 10.836 16.188 32.125 1 88.88 286 ASP A O 1
ATOM 2319 N N . LEU A 1 287 ? 10.609 17.828 30.656 1 88.25 287 LEU A N 1
ATOM 2320 C CA . LEU A 1 287 ? 11.188 17.062 29.547 1 88.25 287 LEU A CA 1
ATOM 2321 C C . LEU A 1 287 ? 12.391 17.781 28.969 1 88.25 287 LEU A C 1
ATOM 2323 O O . LEU A 1 287 ? 12.391 19.016 28.828 1 88.25 287 LEU A O 1
ATOM 2327 N N . PRO A 1 288 ? 13.422 16.969 28.688 1 80.44 288 PRO A N 1
ATOM 2328 C CA . PRO A 1 288 ? 14.547 17.594 28 1 80.44 288 PRO A CA 1
ATOM 2329 C C . PRO A 1 288 ? 14.211 17.953 26.547 1 80.44 288 PRO A C 1
ATOM 2331 O O . PRO A 1 288 ? 13.164 17.578 26.031 1 80.44 288 PRO A O 1
ATOM 2334 N N . GLU A 1 289 ? 15.016 18.672 25.938 1 76.5 289 GLU A N 1
ATOM 2335 C CA . GLU A 1 289 ? 14.82 19.125 24.562 1 76.5 289 GLU A CA 1
ATOM 2336 C C . GLU A 1 289 ? 14.828 17.938 23.594 1 76.5 289 GLU A C 1
ATOM 2338 O O . GLU A 1 289 ? 14.078 17.922 22.609 1 76.5 289 GLU A O 1
ATOM 2343 N N . PHE A 1 290 ? 15.727 17 23.984 1 71.69 290 PHE A N 1
ATOM 2344 C CA . PHE A 1 290 ? 15.867 15.852 23.094 1 71.69 290 PHE A CA 1
ATOM 2345 C C . PHE A 1 290 ? 15.516 14.562 23.828 1 71.69 290 PHE A C 1
ATOM 2347 O O . PHE A 1 290 ? 15.906 14.375 24.984 1 71.69 290 PHE A O 1
ATOM 2354 N N . THR A 1 291 ? 14.539 13.828 23.25 1 79 291 THR A N 1
ATOM 2355 C CA . THR A 1 291 ? 14.172 12.523 23.797 1 79 291 THR A CA 1
ATOM 2356 C C . THR A 1 291 ? 14.305 11.438 22.734 1 79 291 THR A C 1
ATOM 2358 O O . THR A 1 291 ? 14.469 11.742 21.547 1 79 291 THR A O 1
ATOM 2361 N N . THR A 1 292 ? 14.383 10.188 23.125 1 80.31 292 THR A N 1
ATOM 2362 C CA . THR A 1 292 ? 14.43 9.07 22.172 1 80.31 292 THR A CA 1
ATOM 2363 C C . THR A 1 292 ? 13.078 8.906 21.484 1 80.31 292 THR A C 1
ATOM 2365 O O . THR A 1 292 ? 12.992 8.258 20.438 1 80.31 292 THR A O 1
ATOM 2368 N N . ILE A 1 293 ? 12.078 9.461 22.109 1 84.06 293 ILE A N 1
ATOM 2369 C CA . ILE A 1 293 ? 10.766 9.469 21.453 1 84.06 293 ILE A CA 1
ATOM 2370 C C . ILE A 1 293 ? 10.742 10.531 20.359 1 84.06 293 ILE A C 1
ATOM 2372 O O . ILE A 1 293 ? 11.07 11.695 20.594 1 84.06 293 ILE A O 1
ATOM 2376 N N . ASP A 1 294 ? 10.43 10.188 19.219 1 80.31 294 ASP A N 1
ATOM 2377 C CA . ASP A 1 294 ? 10.43 11.148 18.125 1 80.31 294 ASP A CA 1
ATOM 2378 C C . ASP A 1 294 ? 9.398 12.242 18.344 1 80.31 294 ASP A C 1
ATOM 2380 O O . ASP A 1 294 ? 8.375 12.016 19.016 1 80.31 294 ASP A O 1
ATOM 2384 N N . GLN A 1 295 ? 9.547 13.266 17.812 1 80.88 295 GLN A N 1
ATOM 2385 C CA . GLN A 1 295 ? 8.781 14.484 18.031 1 80.88 295 GLN A CA 1
ATOM 2386 C C . GLN A 1 295 ? 7.305 14.281 17.688 1 80.88 295 GLN A C 1
ATOM 2388 O O . GLN A 1 295 ? 6.426 14.711 18.438 1 80.88 295 GLN A O 1
ATOM 2393 N N . VAL A 1 296 ? 7.098 13.648 16.672 1 79.12 296 VAL A N 1
ATOM 2394 C CA . VAL A 1 296 ? 5.727 13.453 16.203 1 79.12 296 VAL A CA 1
ATOM 2395 C C . V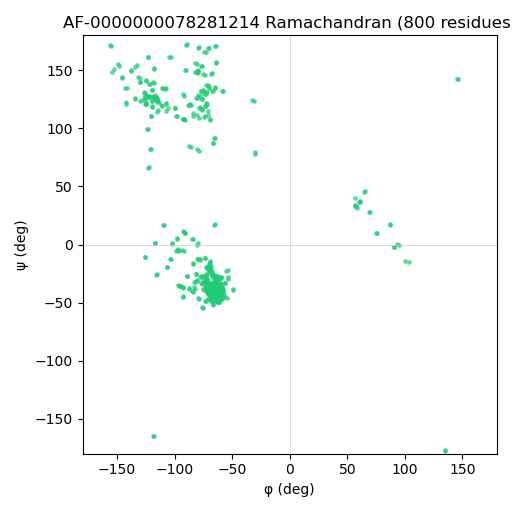AL A 1 296 ? 4.969 12.57 17.203 1 79.12 296 VAL A C 1
ATOM 2397 O O . VAL A 1 296 ? 3.822 12.859 17.547 1 79.12 296 VAL A O 1
ATOM 2400 N N . SER A 1 297 ? 5.68 11.523 17.578 1 82.69 297 SER A N 1
ATOM 2401 C CA . SER A 1 297 ? 5.07 10.617 18.547 1 82.69 297 SER A CA 1
ATOM 2402 C C . SER A 1 297 ? 4.793 11.32 19.875 1 82.69 297 SER A C 1
ATOM 2404 O O . SER A 1 297 ? 3.73 11.133 20.469 1 82.69 297 SER A O 1
ATOM 2406 N N . LEU A 1 298 ? 5.754 12.055 20.234 1 87.38 298 LEU A N 1
ATOM 2407 C CA . LEU A 1 298 ? 5.625 12.797 21.484 1 87.38 298 LEU A CA 1
ATOM 2408 C C . LEU A 1 298 ? 4.449 13.766 21.422 1 87.38 298 LEU A C 1
ATOM 2410 O O . LEU A 1 298 ? 3.611 13.789 22.328 1 87.38 298 LEU A O 1
ATOM 2414 N N . CYS A 1 299 ? 4.387 14.531 20.391 1 87.38 299 CYS A N 1
ATOM 2415 C CA . CYS A 1 299 ? 3.309 15.5 20.203 1 87.38 299 CYS A CA 1
ATOM 2416 C C . CYS A 1 299 ? 1.956 14.805 20.125 1 87.38 299 CYS A C 1
ATOM 2418 O O . CYS A 1 299 ? 0.963 15.297 20.656 1 87.38 299 CYS A O 1
ATOM 2420 N N . SER A 1 300 ? 1.961 13.719 19.469 1 84.5 300 SER A N 1
ATOM 2421 C CA . SER A 1 300 ? 0.719 12.969 19.297 1 84.5 300 SER A CA 1
ATOM 2422 C C . SER A 1 300 ? 0.175 12.477 20.625 1 84.5 300 SER A C 1
ATOM 2424 O O . SER A 1 300 ? -1.036 12.5 20.859 1 84.5 300 SER A O 1
ATOM 2426 N N . ILE A 1 301 ? 1.051 12 21.484 1 88.69 301 ILE A N 1
ATOM 2427 C CA . ILE A 1 301 ? 0.658 11.516 22.812 1 88.69 301 ILE A CA 1
ATOM 2428 C C . ILE A 1 301 ? -0.018 12.641 23.594 1 88.69 301 ILE A C 1
ATOM 2430 O O . ILE A 1 301 ? -1.115 12.469 24.125 1 88.69 301 ILE A O 1
ATOM 2434 N N . PHE A 1 302 ? 0.599 13.789 23.547 1 91.81 302 PHE A N 1
ATOM 2435 C CA . PHE A 1 302 ? 0.091 14.93 24.297 1 91.81 302 PHE A CA 1
ATOM 2436 C C . PHE A 1 302 ? -1.194 15.461 23.672 1 91.81 302 PHE A C 1
ATOM 2438 O O . PHE A 1 302 ? -2.182 15.688 24.375 1 91.81 302 PHE A O 1
ATOM 2445 N N . ALA A 1 303 ? -1.123 15.594 22.391 1 86.19 303 ALA A N 1
ATOM 2446 C CA . ALA A 1 303 ? -2.266 16.172 21.688 1 86.19 303 ALA A CA 1
ATOM 2447 C C . ALA A 1 303 ? -3.51 15.305 21.859 1 86.19 303 ALA A C 1
ATOM 2449 O O . ALA A 1 303 ? -4.586 15.805 22.188 1 86.19 303 ALA A O 1
ATOM 2450 N N . ASN A 1 304 ? -3.395 14.055 21.688 1 81.69 304 ASN A N 1
ATOM 2451 C CA . ASN A 1 304 ? -4.527 13.141 21.75 1 81.69 304 ASN A CA 1
ATOM 2452 C C . ASN A 1 304 ? -5.117 13.055 23.156 1 81.69 304 ASN A C 1
ATOM 2454 O O . ASN A 1 304 ? -6.336 13.07 23.312 1 81.69 304 ASN A O 1
ATOM 2458 N N . THR A 1 305 ? -4.262 12.961 24.094 1 91.69 305 THR A N 1
ATOM 2459 C CA . THR A 1 305 ? -4.73 12.82 25.469 1 91.69 305 THR A CA 1
ATOM 2460 C C . THR A 1 305 ? -5.355 14.117 25.969 1 91.69 305 THR A C 1
ATOM 2462 O O . THR A 1 305 ? -6.352 14.102 26.688 1 91.69 305 THR A O 1
ATOM 2465 N N . LEU A 1 306 ? -4.75 15.203 25.594 1 92.5 306 LEU A N 1
ATOM 2466 C CA . LEU A 1 306 ? -5.293 16.5 25.984 1 92.5 306 LEU A CA 1
ATOM 2467 C C . LEU A 1 306 ? -6.645 16.75 25.328 1 92.5 306 LEU A C 1
ATOM 2469 O O . LEU A 1 306 ? -7.574 17.234 25.969 1 92.5 306 LEU A O 1
ATOM 2473 N N . ASP A 1 307 ? -6.75 16.391 24.047 1 85.69 307 ASP A N 1
ATOM 2474 C CA . ASP A 1 307 ? -8.023 16.531 23.359 1 85.69 307 ASP A CA 1
ATOM 2475 C C . ASP A 1 307 ? -9.125 15.727 24.047 1 85.69 307 ASP A C 1
ATOM 2477 O O . ASP A 1 307 ? -10.242 16.219 24.234 1 85.69 307 ASP A O 1
ATOM 2481 N N . ASN A 1 308 ? -8.766 14.578 24.375 1 84.5 308 ASN A N 1
ATOM 2482 C CA . ASN A 1 308 ? -9.727 13.719 25.062 1 84.5 308 ASN A CA 1
ATOM 2483 C C . ASN A 1 308 ? -10.148 14.305 26.391 1 84.5 308 ASN A C 1
ATOM 2485 O O . ASN A 1 308 ? -11.336 14.289 26.734 1 84.5 308 ASN A O 1
ATOM 2489 N N . ALA A 1 309 ? -9.156 14.758 27.141 1 91.25 309 ALA A N 1
ATOM 2490 C CA . ALA A 1 309 ? -9.414 15.328 28.453 1 91.25 309 ALA A CA 1
ATOM 2491 C C . ALA A 1 309 ? -10.289 16.578 28.359 1 91.25 309 ALA A C 1
ATOM 2493 O O . ALA A 1 309 ? -11.227 16.75 29.141 1 91.25 309 ALA A O 1
ATOM 2494 N N . ILE A 1 310 ? -10.047 17.406 27.391 1 89.88 310 ILE A N 1
ATOM 2495 C CA . ILE A 1 310 ? -10.805 18.641 27.188 1 89.88 310 ILE A CA 1
ATOM 2496 C C . ILE A 1 310 ? -12.242 18.312 26.797 1 89.88 310 ILE A C 1
ATOM 2498 O O . ILE A 1 310 ? -13.188 18.891 27.328 1 89.88 310 ILE A O 1
ATOM 2502 N N . GLU A 1 311 ? -12.406 17.359 25.922 1 86.56 311 GLU A N 1
ATOM 2503 C CA . GLU A 1 311 ? -13.734 16.953 25.469 1 86.56 311 GLU A CA 1
ATOM 2504 C C . GLU A 1 311 ? -14.57 16.391 26.609 1 86.56 311 GLU A C 1
ATOM 2506 O O . GLU A 1 311 ? -15.758 16.688 26.734 1 86.56 311 GLU A O 1
ATOM 2511 N N . ALA A 1 312 ? -13.945 15.625 27.391 1 87.62 312 ALA A N 1
ATOM 2512 C CA . ALA A 1 312 ? -14.625 15.039 28.547 1 87.62 312 ALA A CA 1
ATOM 2513 C C . ALA A 1 312 ? -15.023 16.109 29.547 1 87.62 312 ALA A C 1
ATOM 2515 O O . ALA A 1 312 ? -16.109 16.078 30.109 1 87.62 312 ALA A O 1
ATOM 2516 N N . SER A 1 313 ? -14.156 17.047 29.797 1 90.06 313 SER A N 1
ATOM 2517 C CA . SER A 1 313 ? -14.398 18.125 30.75 1 90.06 313 SER A CA 1
ATOM 2518 C C . SER A 1 313 ? -15.539 19.031 30.297 1 90.06 313 SER A C 1
ATOM 2520 O O . SER A 1 313 ? -16.266 19.578 31.125 1 90.06 313 SER A O 1
ATOM 2522 N N . LEU A 1 314 ? -15.672 19.078 28.984 1 88.25 314 LEU A N 1
ATOM 2523 C CA . LEU A 1 314 ? -16.672 19.984 28.422 1 88.25 314 LEU A CA 1
ATOM 2524 C C . LEU A 1 314 ? -18.078 19.453 28.688 1 88.25 314 LEU A C 1
ATOM 2526 O O . LEU A 1 314 ? -19.047 20.219 28.656 1 88.25 314 LEU A O 1
ATOM 2530 N N . LYS A 1 315 ? -18.203 18.266 28.953 1 87.38 315 LYS A N 1
ATOM 2531 C CA . LYS A 1 315 ? -19.5 17.641 29.219 1 87.38 315 LYS A CA 1
ATOM 2532 C C . LYS A 1 315 ? -19.984 17.953 30.625 1 87.38 315 LYS A C 1
ATOM 2534 O O . LYS A 1 315 ? -21.172 17.766 30.938 1 87.38 315 LYS A O 1
ATOM 2539 N N . ILE A 1 316 ? -19.109 18.453 31.406 1 91.06 316 ILE A N 1
ATOM 2540 C CA . ILE A 1 316 ? -19.469 18.875 32.75 1 91.06 316 ILE A CA 1
ATOM 2541 C C . ILE A 1 316 ? -20.172 20.234 32.719 1 91.06 316 ILE A C 1
ATOM 2543 O O . ILE A 1 316 ? -19.578 21.219 32.281 1 91.06 316 ILE A O 1
ATOM 2547 N N . PRO A 1 317 ? -21.391 20.312 33.125 1 90.75 317 PRO A N 1
ATOM 2548 C CA . PRO A 1 317 ? -22.141 21.578 33.031 1 90.75 317 PRO A CA 1
ATOM 2549 C C . PRO A 1 317 ? -21.547 22.672 33.906 1 90.75 317 PRO A C 1
ATOM 2551 O O . PRO A 1 317 ? -21.531 23.844 33.5 1 90.75 317 PRO A O 1
ATOM 2554 N N . GLU A 1 318 ? -21.078 22.328 35.094 1 91.81 318 GLU A N 1
ATOM 2555 C CA . GLU A 1 318 ? -20.516 23.312 36 1 91.81 318 GLU A CA 1
ATOM 2556 C C . GLU A 1 318 ? -19.047 23.594 35.688 1 91.81 318 GLU A C 1
ATOM 2558 O O . GLU A 1 318 ? -18.172 22.75 35.938 1 91.81 318 GLU A O 1
ATOM 2563 N N . PRO A 1 319 ? -18.719 24.703 35.219 1 91.06 319 PRO A N 1
ATOM 2564 C CA . PRO A 1 319 ? -17.344 25.016 34.844 1 91.06 319 PRO A CA 1
ATOM 2565 C C . PRO A 1 319 ? -16.375 24.906 36.031 1 91.06 319 PRO A C 1
ATOM 2567 O O . PRO A 1 319 ? -15.203 24.562 35.812 1 91.06 319 PRO A O 1
ATOM 2570 N N . GLU A 1 320 ? -16.844 25.125 37.156 1 90.19 320 GLU A N 1
ATOM 2571 C CA . GLU A 1 320 ? -15.977 25.109 38.344 1 90.19 320 GLU A CA 1
ATOM 2572 C C . GLU A 1 320 ? -15.492 23.688 38.656 1 90.19 320 GLU A C 1
ATOM 2574 O O . GLU A 1 320 ? -14.477 23.5 39.312 1 90.19 320 GLU A O 1
ATOM 2579 N N . LYS A 1 321 ? -16.156 22.734 38.094 1 92.06 321 LYS A N 1
ATOM 2580 C CA . LYS A 1 321 ? -15.812 21.344 38.375 1 92.06 321 LYS A CA 1
ATOM 2581 C C . LYS A 1 321 ? -14.906 20.766 37.281 1 92.06 321 LYS A C 1
ATOM 2583 O O . LYS A 1 321 ? -14.438 19.625 37.406 1 92.06 321 LYS A O 1
ATOM 2588 N N . ARG A 1 322 ? -14.68 21.562 36.312 1 94.19 322 ARG A N 1
ATOM 2589 C CA . ARG A 1 322 ? -13.812 21.109 35.219 1 94.19 322 ARG A CA 1
ATOM 2590 C C . ARG A 1 322 ? -12.344 21.25 35.625 1 94.19 322 ARG A C 1
ATOM 2592 O O . ARG A 1 322 ? -11.852 22.359 35.812 1 94.19 322 ARG A O 1
ATOM 2599 N N . LYS A 1 323 ? -11.68 20.141 35.812 1 94.62 323 LYS A N 1
ATOM 2600 C CA . LYS A 1 323 ? -10.273 20.141 36.188 1 94.62 323 LYS A CA 1
ATOM 2601 C C . LYS A 1 323 ? -9.461 19.188 35.312 1 94.62 323 LYS A C 1
ATOM 2603 O O . LYS A 1 323 ? -9.945 18.125 34.938 1 94.62 323 LYS A O 1
ATOM 2608 N N . LEU A 1 324 ? -8.227 19.578 35 1 95.69 324 LEU A N 1
ATOM 2609 C CA . LEU A 1 324 ? -7.305 18.812 34.188 1 95.69 324 LEU A CA 1
ATOM 2610 C C . LEU A 1 324 ? -5.875 18.938 34.719 1 95.69 324 LEU A C 1
ATOM 2612 O O . LEU A 1 324 ? -5.406 20.047 34.969 1 95.69 324 LEU A O 1
ATOM 2616 N N . SER A 1 325 ? -5.277 17.844 35.031 1 96.19 325 SER A N 1
ATOM 2617 C CA . SER A 1 325 ? -3.893 17.812 35.5 1 96.19 325 SER A CA 1
ATOM 2618 C C . SER A 1 325 ? -3.012 17 34.562 1 96.19 325 SER A C 1
ATOM 2620 O O . SER A 1 325 ? -3.371 15.875 34.188 1 96.19 325 SER A O 1
ATOM 2622 N N . LEU A 1 326 ? -1.926 17.562 34.125 1 96.62 326 LEU A N 1
ATOM 2623 C CA . LEU A 1 326 ? -0.976 16.891 33.25 1 96.62 326 LEU A CA 1
ATOM 2624 C C . LEU A 1 326 ? 0.427 16.906 33.844 1 96.62 326 LEU A C 1
ATOM 2626 O O . LEU A 1 326 ? 0.932 17.969 34.219 1 96.62 326 LEU A O 1
ATOM 2630 N N . LYS A 1 327 ? 1.005 15.75 34.031 1 95.81 327 LYS A N 1
ATOM 2631 C CA . LYS A 1 327 ? 2.373 15.602 34.531 1 95.81 327 LYS A CA 1
ATOM 2632 C C . LYS A 1 327 ? 3.201 14.734 33.562 1 95.81 327 LYS A C 1
ATOM 2634 O O . LYS A 1 327 ? 2.74 13.68 33.125 1 95.81 327 LYS A O 1
ATOM 2639 N N . ALA A 1 328 ? 4.285 15.203 33.188 1 95 328 ALA A N 1
ATOM 2640 C CA . ALA A 1 328 ? 5.195 14.43 32.344 1 95 328 ALA A CA 1
ATOM 2641 C C . ALA A 1 328 ? 6.652 14.688 32.719 1 95 328 ALA A C 1
ATOM 2643 O O . ALA A 1 328 ? 7.035 15.828 33 1 95 328 ALA A O 1
ATOM 2644 N N . ARG A 1 329 ? 7.43 13.609 32.812 1 92.25 329 ARG A N 1
ATOM 2645 C CA . ARG A 1 329 ? 8.836 13.781 33.156 1 92.25 329 ARG A CA 1
ATOM 2646 C C . ARG A 1 329 ? 9.68 12.633 32.625 1 92.25 329 ARG A C 1
ATOM 2648 O O . ARG A 1 329 ? 9.148 11.562 32.312 1 92.25 329 ARG A O 1
ATOM 2655 N N . ILE A 1 330 ? 10.852 12.914 32.312 1 89 330 ILE A N 1
ATOM 2656 C CA . ILE A 1 330 ? 11.844 11.875 32.062 1 89 330 ILE A CA 1
ATOM 2657 C C . ILE A 1 330 ? 12.82 11.805 33.25 1 89 330 ILE A C 1
ATOM 2659 O O . ILE A 1 330 ? 13.516 12.781 33.531 1 89 330 ILE A O 1
ATOM 2663 N N . ALA A 1 331 ? 12.766 10.656 33.844 1 83.75 331 ALA A N 1
ATOM 2664 C CA . ALA A 1 331 ? 13.617 10.469 35.031 1 83.75 331 ALA A CA 1
ATOM 2665 C C . ALA A 1 331 ? 15.078 10.297 34.625 1 83.75 331 ALA A C 1
ATOM 2667 O O . ALA A 1 331 ? 15.383 10.117 33.438 1 83.75 331 ALA A O 1
ATOM 2668 N N . GLU A 1 332 ? 15.898 10.422 35.594 1 79.94 332 GLU A N 1
ATOM 2669 C CA . GLU A 1 332 ? 17.328 10.266 35.344 1 79.94 332 GLU A CA 1
ATOM 2670 C C . GLU A 1 332 ? 17.656 8.891 34.781 1 79.94 332 GLU A C 1
ATOM 2672 O O . GLU A 1 332 ? 18.609 8.734 34.031 1 79.94 332 GLU A O 1
ATOM 2677 N N . ASN A 1 333 ? 16.828 7.941 35.125 1 79.88 333 ASN A N 1
ATOM 2678 C CA . ASN A 1 333 ? 17.047 6.582 34.656 1 79.88 333 ASN A CA 1
ATOM 2679 C C . ASN A 1 333 ? 16.562 6.395 33.219 1 79.88 333 ASN A C 1
ATOM 2681 O O . ASN A 1 333 ? 16.672 5.301 32.656 1 79.88 333 ASN A O 1
ATOM 2685 N N . GLY A 1 334 ? 16.062 7.469 32.656 1 82.19 334 GLY A N 1
ATOM 2686 C CA . GLY A 1 334 ? 15.688 7.43 31.25 1 82.19 334 GLY A CA 1
ATOM 2687 C C . GLY A 1 334 ? 14.227 7.074 31.031 1 82.19 334 GLY A C 1
ATOM 2688 O O . GLY A 1 334 ? 13.766 7.004 29.891 1 82.19 334 GLY A O 1
ATOM 2689 N N . PHE A 1 335 ? 13.5 6.852 32.188 1 87.75 335 PHE A N 1
ATOM 2690 C CA . PHE A 1 335 ? 12.102 6.473 32.031 1 87.75 335 PHE A CA 1
ATOM 2691 C C . PHE A 1 335 ? 11.234 7.695 31.781 1 87.75 335 PHE A C 1
ATOM 2693 O O . PHE A 1 335 ? 11.328 8.703 32.469 1 87.75 335 PHE A O 1
ATOM 2700 N N . PHE A 1 336 ? 10.508 7.574 30.703 1 91.81 336 PHE A N 1
ATOM 2701 C CA . PHE A 1 336 ? 9.5 8.586 30.406 1 91.81 336 PHE A CA 1
ATOM 2702 C C . PHE A 1 336 ? 8.195 8.258 31.125 1 91.81 336 PHE A C 1
ATOM 2704 O O . PHE A 1 336 ? 7.645 7.168 30.969 1 91.81 336 PHE A O 1
ATOM 2711 N N . SER A 1 337 ? 7.738 9.164 31.984 1 93.81 337 SER A N 1
ATOM 2712 C CA . SER A 1 337 ? 6.477 9.023 32.688 1 93.81 337 SER A CA 1
ATOM 2713 C C . SER A 1 337 ? 5.492 10.125 32.312 1 93.81 337 SER A C 1
ATOM 2715 O O . SER A 1 337 ? 5.848 11.305 32.312 1 93.81 337 SER A O 1
ATOM 2717 N N . TYR A 1 338 ? 4.289 9.766 31.906 1 94.88 338 TYR A N 1
ATOM 2718 C CA . TYR A 1 338 ? 3.223 10.664 31.469 1 94.88 338 TYR A CA 1
ATOM 2719 C C . TYR A 1 338 ? 1.919 10.336 32.188 1 94.88 338 TYR A C 1
ATOM 2721 O O . TYR A 1 338 ? 1.509 9.18 32.25 1 94.88 338 TYR A O 1
ATOM 2729 N N . GLU A 1 339 ? 1.333 11.359 32.875 1 96.25 339 GLU A N 1
ATOM 2730 C CA . GLU A 1 339 ? 0.058 11.188 33.562 1 96.25 339 GLU A CA 1
ATOM 2731 C C . GLU A 1 339 ? -0.894 12.344 33.281 1 96.25 339 GLU A C 1
ATOM 2733 O O . GLU A 1 339 ? -0.534 13.508 33.438 1 96.25 339 GLU A O 1
ATOM 2738 N N . ILE A 1 340 ? -2.049 12.039 32.812 1 95.75 340 ILE A N 1
ATOM 2739 C CA . ILE A 1 340 ? -3.088 13.047 32.625 1 95.75 340 ILE A CA 1
ATOM 2740 C C . ILE A 1 340 ? -4.352 12.625 33.375 1 95.75 340 ILE A C 1
ATOM 2742 O O . ILE A 1 340 ? -4.758 11.461 33.312 1 95.75 340 ILE A O 1
ATOM 2746 N N . LYS A 1 341 ? -4.852 13.516 34.188 1 95.56 341 LYS A N 1
ATOM 2747 C CA . LYS A 1 341 ? -6.074 13.312 34.969 1 95.56 341 LYS A CA 1
ATOM 2748 C C . LYS A 1 341 ? -7.098 14.406 34.688 1 95.56 341 LYS A C 1
ATOM 2750 O O . LYS A 1 341 ? -6.77 15.594 34.688 1 95.56 341 LYS A O 1
ATOM 2755 N N . ASN A 1 342 ? -8.305 13.977 34.344 1 93.75 342 ASN A N 1
ATOM 2756 C CA . ASN A 1 342 ? -9.352 14.961 34.094 1 93.75 342 ASN A CA 1
ATOM 2757 C C . ASN A 1 342 ? -10.648 14.578 34.812 1 93.75 342 ASN A C 1
ATOM 2759 O O . ASN A 1 342 ? -10.891 13.398 35.062 1 93.75 342 ASN A O 1
ATOM 2763 N N . ALA A 1 343 ? -11.445 15.586 35.094 1 93.12 343 ALA A N 1
ATOM 2764 C CA . ALA A 1 343 ? -12.789 15.359 35.625 1 93.12 343 ALA A CA 1
ATOM 2765 C C . ALA A 1 343 ? -13.742 14.883 34.531 1 93.12 343 ALA A C 1
ATOM 2767 O O . ALA A 1 343 ? -13.547 15.195 33.344 1 93.12 343 ALA A O 1
ATOM 2768 N N . LYS A 1 344 ? -14.68 14.039 34.938 1 88.31 344 LYS A N 1
ATOM 2769 C CA . LYS A 1 344 ? -15.672 13.562 33.969 1 88.31 344 LYS A CA 1
ATOM 2770 C C . LYS A 1 344 ? -17 13.281 34.656 1 88.31 344 LYS A C 1
ATOM 2772 O O . LYS A 1 344 ? -17.062 13.109 35.875 1 88.31 344 LYS A O 1
ATOM 2777 N N . ILE A 1 345 ? -18 13.367 33.812 1 83.69 345 ILE A N 1
ATOM 2778 C CA . ILE A 1 345 ? -19.312 13.023 34.344 1 83.69 345 ILE A CA 1
ATOM 2779 C C . ILE A 1 345 ? -19.859 11.789 33.625 1 83.69 345 ILE A C 1
ATOM 2781 O O . ILE A 1 345 ? -20.688 11.062 34.188 1 83.69 345 ILE A O 1
ATOM 2785 N N . ASN A 1 346 ? -19.391 11.625 32.406 1 75.06 346 ASN A N 1
ATOM 2786 C CA . ASN A 1 346 ? -19.984 10.562 31.594 1 75.06 346 ASN A CA 1
ATOM 2787 C C . ASN A 1 346 ? -19.406 9.203 31.969 1 75.06 346 ASN A C 1
ATOM 2789 O O . ASN A 1 346 ? -18.281 9.109 32.438 1 75.06 346 ASN A O 1
ATOM 2793 N N . ALA A 1 347 ? -20.234 8.211 31.797 1 75.44 347 ALA A N 1
ATOM 2794 C CA . ALA A 1 347 ? -19.797 6.836 32.031 1 75.44 347 ALA A CA 1
ATOM 2795 C C . ALA A 1 347 ? -18.844 6.367 30.938 1 75.44 347 ALA A C 1
ATOM 2797 O O . ALA A 1 347 ? -18.969 6.766 29.781 1 75.44 347 ALA A O 1
ATOM 2798 N N . VAL A 1 348 ? -17.766 5.809 31.406 1 72.75 348 VAL A N 1
ATOM 2799 C CA . VAL A 1 348 ? -16.812 5.219 30.484 1 72.75 348 VAL A CA 1
ATOM 2800 C C . VAL A 1 348 ? -17.344 3.877 29.969 1 72.75 348 VAL A C 1
ATOM 2802 O O . VAL A 1 348 ? -17.719 3.018 30.766 1 72.75 348 VAL A O 1
ATOM 2805 N N . THR A 1 349 ? -17.578 3.869 28.609 1 66.62 349 THR A N 1
ATOM 2806 C CA . THR A 1 349 ? -18.078 2.619 28.047 1 66.62 349 THR A CA 1
ATOM 2807 C C . THR A 1 349 ? -16.938 1.837 27.391 1 66.62 349 THR A C 1
ATOM 2809 O O . THR A 1 349 ? -16.141 2.402 26.641 1 66.62 349 THR A O 1
ATOM 2812 N N . ILE A 1 350 ? -16.688 0.742 27.891 1 63.47 350 ILE A N 1
ATOM 2813 C CA . ILE A 1 350 ? -15.703 -0.154 27.297 1 63.47 350 ILE A CA 1
ATOM 2814 C C . ILE A 1 350 ? -16.391 -1.206 26.438 1 63.47 350 ILE A C 1
ATOM 2816 O O . ILE A 1 350 ? -17.312 -1.883 26.906 1 63.47 350 ILE A O 1
ATOM 2820 N N . GLU A 1 351 ? -16.188 -1.088 25.172 1 57.97 351 GLU A N 1
ATOM 2821 C CA . GLU A 1 351 ? -16.703 -2.162 24.312 1 57.97 351 GLU A CA 1
ATOM 2822 C C . GLU A 1 351 ? -15.555 -3.02 23.781 1 57.97 351 GLU A C 1
ATOM 2824 O O . GLU A 1 351 ? -14.672 -2.518 23.078 1 57.97 351 GLU A O 1
ATOM 2829 N N . LYS A 1 352 ? -15.695 -4.219 24.109 1 53.91 352 LYS A N 1
ATOM 2830 C CA . LYS A 1 352 ? -14.773 -5.258 23.656 1 53.91 352 LYS A CA 1
ATOM 2831 C C . LYS A 1 352 ? -13.336 -4.926 24.047 1 53.91 352 LYS A C 1
ATOM 2833 O O . LYS A 1 352 ? -12.422 -5.055 23.234 1 53.91 352 LYS A O 1
ATOM 2838 N N . GLY A 1 353 ? -13.227 -4.293 25.156 1 57.06 353 GLY A N 1
ATOM 2839 C CA . GLY A 1 353 ? -11.898 -4.031 25.688 1 57.06 353 GLY A CA 1
ATOM 2840 C C . GLY A 1 353 ? -11.312 -2.715 25.219 1 57.06 353 GLY A C 1
ATOM 2841 O O . GLY A 1 353 ? -10.156 -2.408 25.5 1 57.06 353 GLY A O 1
ATOM 2842 N N . LYS A 1 354 ? -12.133 -2.176 24.422 1 61.72 354 LYS A N 1
ATOM 2843 C CA . LYS A 1 354 ? -11.688 -0.886 23.906 1 61.72 354 LYS A CA 1
ATOM 2844 C C . LYS A 1 354 ? -12.531 0.254 24.469 1 61.72 354 LYS A C 1
ATOM 2846 O O . LYS A 1 354 ? -13.734 0.106 24.656 1 61.72 354 LYS A O 1
ATOM 2851 N N . TYR A 1 355 ? -11.852 1.223 24.859 1 61.22 355 TYR A N 1
ATOM 2852 C CA . TYR A 1 355 ? -12.523 2.41 25.375 1 61.22 355 TYR A CA 1
ATOM 2853 C C . TYR A 1 355 ? -13.25 3.148 24.266 1 61.22 355 TYR A C 1
ATOM 2855 O O . TYR A 1 355 ? -12.672 3.408 23.203 1 61.22 355 TYR A O 1
ATOM 2863 N N . ILE A 1 356 ? -14.555 3.119 24.188 1 59.59 356 ILE A N 1
ATOM 2864 C CA . ILE A 1 356 ? -15.359 3.77 23.156 1 59.59 356 ILE A CA 1
ATOM 2865 C C . ILE A 1 356 ? -15.656 5.211 23.578 1 59.59 356 ILE A C 1
ATOM 2867 O O . ILE A 1 356 ? -16.031 5.469 24.719 1 59.59 356 ILE A O 1
ATOM 2871 N N . SER A 1 357 ? -15.195 6.074 22.734 1 56.66 357 SER A N 1
ATOM 2872 C CA . SER A 1 357 ? -15.477 7.48 23 1 56.66 357 SER A CA 1
ATOM 2873 C C . SER A 1 357 ? -16.953 7.801 22.781 1 56.66 357 SER A C 1
ATOM 2875 O O . SER A 1 357 ? -17.625 7.121 22.016 1 56.66 357 SER A O 1
ATOM 2877 N N . ASP A 1 358 ? -17.641 8.508 23.609 1 57.12 358 ASP A N 1
ATOM 2878 C CA . ASP A 1 358 ? -19.016 9 23.516 1 57.12 358 ASP A CA 1
ATOM 2879 C C . ASP A 1 358 ? -19.156 10 22.375 1 57.12 358 ASP A C 1
ATOM 2881 O O . ASP A 1 358 ? -20.141 10.734 22.297 1 57.12 358 ASP A O 1
ATOM 2885 N N . LYS A 1 359 ? -18.25 10.016 21.484 1 54.66 359 LYS A N 1
ATOM 2886 C CA . LYS A 1 359 ? -18.344 11.008 20.422 1 54.66 359 LYS A CA 1
ATOM 2887 C C . LYS A 1 359 ? -19.45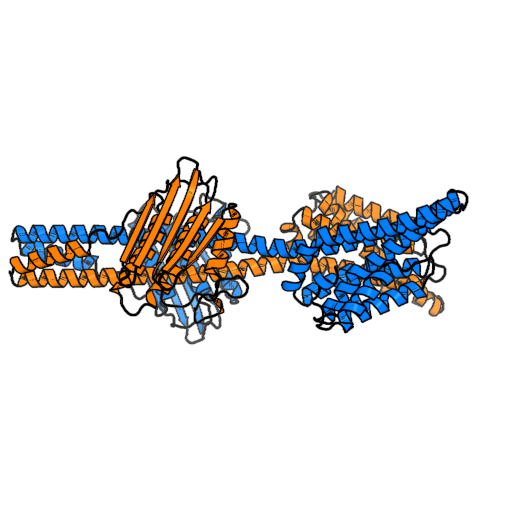3 10.68 19.438 1 54.66 359 LYS A C 1
ATOM 2889 O O . LYS A 1 359 ? -19.781 9.508 19.234 1 54.66 359 LYS A O 1
ATOM 2894 N N . LYS A 1 360 ? -20.219 11.68 19.031 1 52.25 360 LYS A N 1
ATOM 2895 C CA . LYS A 1 360 ? -21.375 11.578 18.141 1 52.25 360 LYS A CA 1
ATOM 2896 C C . LYS A 1 360 ? -20.984 10.914 16.828 1 52.25 360 LYS A C 1
ATOM 2898 O O . LYS A 1 360 ? -21.797 10.195 16.234 1 52.25 360 LYS A O 1
ATOM 2903 N N . ASN A 1 361 ? -19.953 11.312 16.328 1 45.16 361 ASN A N 1
ATOM 2904 C CA . ASN A 1 361 ? -19.625 10.734 15.023 1 45.16 361 ASN A CA 1
ATOM 2905 C C . ASN A 1 361 ? -18.734 9.508 15.156 1 45.16 361 ASN A C 1
ATOM 2907 O O . ASN A 1 361 ? -17.625 9.602 15.688 1 45.16 361 ASN A O 1
ATOM 2911 N N . LYS A 1 362 ? -19.203 8.539 14.945 1 47.47 362 LYS A N 1
ATOM 2912 C CA . LYS A 1 362 ? -18.656 7.191 15.047 1 47.47 362 LYS A CA 1
ATOM 2913 C C . LYS A 1 362 ? -17.312 7.094 14.352 1 47.47 362 LYS A C 1
ATOM 2915 O O . LYS A 1 362 ? -16.438 6.34 14.781 1 47.47 362 LYS A O 1
ATOM 2920 N N . SER A 1 363 ? -17.156 7.734 13.258 1 44.53 363 SER A N 1
ATOM 2921 C CA . SER A 1 363 ? -15.945 7.648 12.445 1 44.53 363 SER A CA 1
ATOM 2922 C C . SER A 1 363 ? -14.758 8.281 13.164 1 44.53 363 SER A C 1
ATOM 2924 O O . SER A 1 363 ? -13.602 7.996 12.828 1 44.53 363 SER A O 1
ATOM 2926 N N . GLU A 1 364 ? -15.023 9.172 13.992 1 44.09 364 GLU A N 1
ATOM 2927 C CA . GLU A 1 364 ? -14 9.883 14.742 1 44.09 364 GLU A CA 1
ATOM 2928 C C . GLU A 1 364 ? -13.711 9.195 16.078 1 44.09 364 GLU A C 1
ATOM 2930 O O . GLU A 1 364 ? -12.797 9.602 16.797 1 44.09 364 GLU A O 1
ATOM 2935 N N . HIS A 1 365 ? -14.484 8.242 16.281 1 41.41 365 HIS A N 1
ATOM 2936 C CA . HIS A 1 365 ? -14.477 7.371 17.453 1 41.41 365 HIS A CA 1
ATOM 2937 C C . HIS A 1 365 ? -13.266 6.449 17.453 1 41.41 365 HIS A C 1
ATOM 2939 O O . HIS A 1 365 ? -13.008 5.754 16.469 1 41.41 365 HIS A O 1
ATOM 2945 N N . GLY A 1 366 ? -12.445 6.727 18.375 1 46.22 366 GLY A N 1
ATOM 2946 C CA . GLY A 1 366 ? -11.523 5.641 18.641 1 46.22 366 GLY A CA 1
ATOM 2947 C C . GLY A 1 366 ? -10.141 5.879 18.062 1 46.22 366 GLY A C 1
ATOM 2948 O O . GLY A 1 366 ? -9.219 5.098 18.312 1 46.22 366 GLY A O 1
ATOM 2949 N N . LEU A 1 367 ? -10.086 6.824 17.203 1 49.84 367 LEU A N 1
ATOM 2950 C CA . LEU A 1 367 ? -8.805 7.027 16.531 1 49.84 367 LEU A CA 1
ATOM 2951 C C . LEU A 1 367 ? -7.754 7.523 17.516 1 49.84 367 LEU A C 1
ATOM 2953 O O . LEU A 1 367 ? -6.59 7.129 17.453 1 49.84 367 LEU A O 1
ATOM 2957 N N . GLY A 1 368 ? -8.328 8.219 18.578 1 61.56 368 GLY A N 1
ATOM 2958 C CA . GLY A 1 368 ? -7.348 8.82 19.469 1 61.56 368 GLY A CA 1
ATOM 2959 C C . GLY A 1 368 ? -6.645 7.805 20.344 1 61.56 368 GLY A C 1
ATOM 2960 O O . GLY A 1 368 ? -5.414 7.758 20.391 1 61.56 368 GLY A O 1
ATOM 2961 N N . LEU A 1 369 ? -7.453 6.965 20.953 1 69.06 369 LEU A N 1
ATOM 2962 C CA . LEU A 1 369 ? -6.848 6.059 21.938 1 69.06 369 LEU A CA 1
ATOM 2963 C C . LEU A 1 369 ? -6.113 4.922 21.234 1 69.06 369 LEU A C 1
ATOM 2965 O O . LEU A 1 369 ? -5.074 4.457 21.703 1 69.06 369 LEU A O 1
ATOM 2969 N N . THR A 1 370 ? -6.691 4.578 20.125 1 68.88 370 THR A N 1
ATOM 2970 C CA . THR A 1 370 ? -6.023 3.533 19.359 1 68.88 370 THR A CA 1
ATOM 2971 C C . THR A 1 370 ? -4.684 4.027 18.828 1 68.88 370 THR A C 1
ATOM 2973 O O . THR A 1 370 ? -3.684 3.307 18.875 1 68.88 370 THR A O 1
ATOM 2976 N N . SER A 1 371 ? -4.73 5.215 18.375 1 72.94 371 SER A N 1
ATOM 2977 C CA . SER A 1 371 ? -3.488 5.812 17.891 1 72.94 371 SER A CA 1
ATOM 2978 C C . SER A 1 371 ? -2.48 5.973 19.031 1 72.94 371 SER A C 1
ATOM 2980 O O . SER A 1 371 ? -1.281 5.758 18.828 1 72.94 371 SER A O 1
ATOM 2982 N N . LEU A 1 372 ? -3.062 6.25 20.141 1 83.38 372 LEU A N 1
ATOM 2983 C CA . LEU A 1 372 ? -2.223 6.414 21.328 1 83.38 372 LEU A CA 1
ATOM 2984 C C . LEU A 1 372 ? -1.579 5.09 21.719 1 83.38 372 LEU A C 1
ATOM 2986 O O . LEU A 1 372 ? -0.384 5.039 22.016 1 83.38 372 LEU A O 1
ATOM 2990 N N . GLN A 1 373 ? -2.363 4.074 21.688 1 82.06 373 GLN A N 1
ATOM 2991 C CA . GLN A 1 373 ? -1.864 2.75 22.047 1 82.06 373 GLN A CA 1
ATOM 2992 C C . GLN A 1 373 ? -0.777 2.297 21.078 1 82.06 373 GLN A C 1
ATOM 2994 O O . GLN A 1 373 ? 0.247 1.752 21.5 1 82.06 373 GLN A O 1
ATOM 2999 N N . ARG A 1 374 ? -1.005 2.539 19.891 1 77.69 374 ARG A N 1
ATOM 3000 C CA . ARG A 1 374 ? -0.035 2.162 18.875 1 77.69 374 ARG A CA 1
ATOM 3001 C C . ARG A 1 374 ? 1.28 2.908 19.062 1 77.69 374 ARG A C 1
ATOM 3003 O O . ARG A 1 374 ? 2.357 2.328 18.906 1 77.69 374 ARG A O 1
ATOM 3010 N N . THR A 1 375 ? 1.173 4.129 19.328 1 81.5 375 THR A N 1
ATOM 3011 C CA . THR A 1 375 ? 2.361 4.953 19.516 1 81.5 375 THR A CA 1
ATOM 3012 C C . THR A 1 375 ? 3.16 4.473 20.734 1 81.5 375 THR A C 1
ATOM 3014 O O . THR A 1 375 ? 4.387 4.367 20.672 1 81.5 375 THR A O 1
ATOM 3017 N N . VAL A 1 376 ? 2.479 4.16 21.797 1 88.31 376 VAL A N 1
ATOM 3018 C CA . VAL A 1 376 ? 3.125 3.736 23.031 1 88.31 376 VAL A CA 1
ATOM 3019 C C . VAL A 1 376 ? 3.766 2.365 22.844 1 88.31 376 VAL A C 1
ATOM 3021 O O . VAL A 1 376 ? 4.875 2.115 23.312 1 88.31 376 VAL A O 1
ATOM 3024 N N . GLU A 1 377 ? 3.098 1.566 22.125 1 84.06 377 GLU A N 1
ATOM 3025 C CA . GLU A 1 377 ? 3.605 0.226 21.844 1 84.06 377 GLU A CA 1
ATOM 3026 C C . GLU A 1 377 ? 4.867 0.28 20.984 1 84.06 377 GLU A C 1
ATOM 3028 O O . GLU A 1 377 ? 5.754 -0.563 21.125 1 84.06 377 GLU A O 1
ATOM 3033 N N . LYS A 1 378 ? 4.836 1.186 20.156 1 80.5 378 LYS A N 1
ATOM 3034 C CA . LYS A 1 378 ? 5.992 1.389 19.281 1 80.5 378 LYS A CA 1
ATOM 3035 C C . LYS A 1 378 ? 7.27 1.543 20.109 1 80.5 378 LYS A C 1
ATOM 3037 O O . LYS A 1 378 ? 8.352 1.157 19.656 1 80.5 378 LYS A O 1
ATOM 3042 N N . TYR A 1 379 ? 7.156 2.027 21.234 1 86.31 379 TYR A N 1
ATOM 3043 C CA . TYR A 1 379 ? 8.312 2.279 22.094 1 86.31 379 TYR A CA 1
ATOM 3044 C C . TYR A 1 379 ? 8.344 1.299 23.266 1 86.31 379 TYR A C 1
ATOM 3046 O O . TYR A 1 379 ? 8.969 1.569 24.297 1 86.31 379 TYR A O 1
ATOM 3054 N N . ASN A 1 380 ? 7.566 0.252 23.062 1 86.69 380 ASN A N 1
ATOM 3055 C CA . ASN A 1 380 ? 7.488 -0.792 24.078 1 86.69 380 ASN A CA 1
ATOM 3056 C C . ASN A 1 380 ? 7.059 -0.229 25.438 1 86.69 380 ASN A C 1
ATOM 3058 O O . ASN A 1 380 ? 7.598 -0.612 26.469 1 86.69 380 ASN A O 1
ATOM 3062 N N . GLY A 1 381 ? 6.211 0.785 25.375 1 90.38 381 GLY A N 1
ATOM 3063 C CA . GLY A 1 381 ? 5.699 1.392 26.594 1 90.38 381 GLY A CA 1
ATOM 3064 C C . GLY A 1 381 ? 4.422 0.741 27.094 1 90.38 381 GLY A C 1
ATOM 3065 O O . GLY A 1 381 ? 3.953 -0.243 26.516 1 90.38 381 GLY A O 1
ATOM 3066 N N . THR A 1 382 ? 4.027 1.156 28.281 1 91.81 382 THR A N 1
ATOM 3067 C CA . THR A 1 382 ? 2.791 0.661 28.875 1 91.81 382 THR A CA 1
ATOM 3068 C C . THR A 1 382 ? 1.802 1.802 29.094 1 91.81 382 THR A C 1
ATOM 3070 O O . THR A 1 382 ? 2.201 2.924 29.406 1 91.81 382 THR A O 1
ATOM 3073 N N . ILE A 1 383 ? 0.553 1.52 28.812 1 91.75 383 ILE A N 1
ATOM 3074 C CA . ILE A 1 383 ? -0.527 2.473 29.047 1 91.75 383 ILE A CA 1
ATOM 3075 C C . ILE A 1 383 ? -1.474 1.929 30.109 1 91.75 383 ILE A C 1
ATOM 3077 O O . ILE A 1 383 ? -1.861 0.758 30.062 1 91.75 383 ILE A O 1
ATOM 3081 N N . SER A 1 384 ? -1.681 2.635 31.125 1 92.31 384 SER A N 1
ATOM 3082 C CA . SER A 1 384 ? -2.639 2.293 32.188 1 92.31 384 SER A CA 1
ATOM 3083 C C . SER A 1 384 ? -3.766 3.318 32.25 1 92.31 384 SER A C 1
ATOM 3085 O O . SER A 1 384 ? -3.512 4.52 32.344 1 92.31 384 SER A O 1
ATOM 3087 N N . ILE A 1 385 ? -4.988 2.84 32.156 1 90.5 385 ILE A N 1
ATOM 3088 C CA . ILE A 1 385 ? -6.156 3.713 32.219 1 90.5 385 ILE A CA 1
ATOM 3089 C C . ILE A 1 385 ? -6.957 3.408 33.5 1 90.5 385 ILE A C 1
ATOM 3091 O O . ILE A 1 385 ? -7.246 2.246 33.781 1 90.5 385 ILE A O 1
ATOM 3095 N N . SER A 1 386 ? -7.168 4.316 34.312 1 90.25 386 SER A N 1
ATOM 3096 C CA . SER A 1 386 ? -8.008 4.199 35.5 1 90.25 386 SER A CA 1
ATOM 3097 C C . SER A 1 386 ? -9.094 5.27 35.5 1 90.25 386 SER A C 1
ATOM 3099 O O . SER A 1 386 ? -8.906 6.359 34.969 1 90.25 386 SER A O 1
ATOM 3101 N N . TYR A 1 387 ? -10.32 4.867 35.969 1 88.56 387 TYR A N 1
ATOM 3102 C CA . TYR A 1 387 ? -11.391 5.852 36.031 1 88.56 387 TYR A CA 1
ATOM 3103 C C . TYR A 1 387 ? -12.305 5.598 37.219 1 88.56 387 TYR A C 1
ATOM 3105 O O . TYR A 1 387 ? -12.375 4.477 37.719 1 88.56 387 TYR A O 1
ATOM 3113 N N . ASP A 1 388 ? -12.789 6.586 37.812 1 87.06 388 ASP A N 1
ATOM 3114 C CA . ASP A 1 388 ? -13.852 6.535 38.812 1 87.06 388 ASP A CA 1
ATOM 3115 C C . ASP A 1 388 ? -15.078 7.32 38.344 1 87.06 388 ASP A C 1
ATOM 3117 O O . ASP A 1 388 ? -15.266 7.539 37.156 1 87.06 388 ASP A O 1
ATOM 3121 N N . GLU A 1 389 ? -16.031 7.664 39.188 1 85.94 389 GLU A N 1
ATOM 3122 C CA . GLU A 1 389 ? -17.266 8.344 38.812 1 85.94 389 GLU A CA 1
ATOM 3123 C C . GLU A 1 389 ? -17 9.781 38.344 1 85.94 389 GLU A C 1
ATOM 3125 O O . GLU A 1 389 ? -17.734 10.344 37.531 1 85.94 389 GLU A O 1
ATOM 3130 N N . THR A 1 390 ? -15.859 10.25 38.812 1 89.12 390 THR A N 1
ATOM 3131 C CA . THR A 1 390 ? -15.703 11.68 38.594 1 89.12 390 THR A CA 1
ATOM 3132 C C . THR A 1 390 ? -14.391 11.977 37.875 1 89.12 390 THR A C 1
ATOM 3134 O O . THR A 1 390 ? -14.141 13.117 37.469 1 89.12 390 THR A O 1
ATOM 3137 N N . SER A 1 391 ? -13.562 10.906 37.812 1 92.12 391 SER A N 1
ATOM 3138 C CA . SER A 1 391 ? -12.25 11.219 37.25 1 92.12 391 SER A CA 1
ATOM 3139 C C . SER A 1 391 ? -11.789 10.141 36.281 1 92.12 391 SER A C 1
ATOM 3141 O O . SER A 1 391 ? -12.219 8.992 36.375 1 92.12 391 SER A O 1
ATOM 3143 N N . PHE A 1 392 ? -11.016 10.508 35.281 1 92.38 392 PHE A N 1
ATOM 3144 C CA . PHE A 1 392 ? -10.383 9.648 34.312 1 92.38 392 PHE A CA 1
ATOM 3145 C C . PHE A 1 392 ? -8.883 9.898 34.25 1 92.38 392 PHE A C 1
ATOM 3147 O O . PHE A 1 392 ? -8.438 11.039 34.156 1 92.38 392 PHE A O 1
ATOM 3154 N N . THR A 1 393 ? -8.086 8.82 34.406 1 93.81 393 THR A N 1
ATOM 3155 C CA . THR A 1 393 ? -6.637 8.969 34.469 1 93.81 393 THR A CA 1
ATOM 3156 C C . THR A 1 393 ? -5.961 8.055 33.438 1 93.81 393 THR A C 1
ATOM 3158 O O . THR A 1 393 ? -6.305 6.875 33.344 1 93.81 393 THR A O 1
ATOM 3161 N N . VAL A 1 394 ? -5.059 8.625 32.688 1 93.81 394 VAL A N 1
ATOM 3162 C CA . VAL A 1 394 ? -4.219 7.863 31.75 1 93.81 394 VAL A CA 1
ATOM 3163 C C . VAL A 1 394 ? -2.756 7.973 32.188 1 93.81 394 VAL A C 1
ATOM 3165 O O . VAL A 1 394 ? -2.244 9.078 32.375 1 93.81 394 VAL A O 1
ATOM 3168 N N . VAL A 1 395 ? -2.107 6.867 32.344 1 95 395 VAL A N 1
ATOM 3169 C CA . VAL A 1 395 ? -0.693 6.832 32.719 1 95 395 VAL A CA 1
ATOM 3170 C C . VAL A 1 395 ? 0.095 6.078 31.641 1 95 395 VAL A C 1
ATOM 3172 O O . VAL A 1 395 ? -0.293 4.984 31.234 1 95 395 VAL A O 1
ATOM 3175 N N . ILE A 1 396 ? 1.117 6.703 31.141 1 94.44 396 ILE A N 1
ATOM 3176 C CA . ILE A 1 396 ? 1.979 6.09 30.125 1 94.44 396 ILE A CA 1
ATOM 3177 C C . ILE A 1 396 ? 3.406 5.996 30.672 1 94.44 396 ILE A C 1
ATOM 3179 O O . ILE A 1 396 ? 3.916 6.945 31.266 1 94.44 396 ILE A O 1
ATOM 3183 N N . LEU A 1 397 ? 4.035 4.848 30.516 1 93.56 397 LEU A N 1
ATOM 3184 C CA . LEU A 1 397 ? 5.43 4.617 30.891 1 93.56 397 LEU A CA 1
ATOM 3185 C C . LEU A 1 397 ? 6.219 4.062 29.703 1 93.56 397 LEU A C 1
ATOM 3187 O O . LEU A 1 397 ? 5.82 3.064 29.094 1 93.56 397 LEU A O 1
ATOM 3191 N N . ILE A 1 398 ? 7.211 4.758 29.344 1 91.81 398 ILE A N 1
ATOM 3192 C CA . ILE A 1 398 ? 8.086 4.301 28.266 1 91.81 398 ILE A CA 1
ATOM 3193 C C . ILE A 1 398 ? 9.523 4.191 28.781 1 91.81 398 ILE A C 1
ATOM 3195 O O . ILE A 1 398 ? 10.047 5.133 29.391 1 91.81 398 ILE A O 1
ATOM 3199 N N . GLY A 1 399 ? 10.039 3.082 28.562 1 83.75 399 GLY A N 1
ATOM 3200 C CA . GLY A 1 399 ? 11.414 2.871 28.969 1 83.75 399 GLY A CA 1
ATOM 3201 C C . GLY A 1 399 ? 12.43 3.428 28 1 83.75 399 GLY A C 1
ATOM 3202 O O . GLY A 1 399 ? 12.125 3.611 26.812 1 83.75 399 GLY A O 1
ATOM 3203 N N . TYR A 1 400 ? 13.555 3.852 28.406 1 72.62 400 TYR A N 1
ATOM 3204 C CA . TYR A 1 400 ? 14.727 4.242 27.625 1 72.62 400 TYR A CA 1
ATOM 3205 C C . TYR A 1 400 ? 14.422 5.457 26.766 1 72.62 400 TYR A C 1
ATOM 3207 O O . TYR A 1 400 ? 14.672 5.441 25.547 1 72.62 400 TYR A O 1
ATOM 3215 N N . ALA A 1 401 ? 13.828 6.391 27.266 1 75.25 401 ALA A N 1
ATOM 3216 C CA . ALA A 1 401 ? 13.445 7.578 26.516 1 75.25 401 ALA A CA 1
ATOM 3217 C C . ALA A 1 401 ? 14.586 8.586 26.438 1 75.25 401 ALA A C 1
ATOM 3219 O O . ALA A 1 401 ? 14.406 9.711 25.969 1 75.25 401 ALA A O 1
ATOM 3220 N N . LEU A 1 402 ? 15.703 8.219 26.938 1 69.69 402 LEU A N 1
ATOM 3221 C CA . LEU A 1 402 ? 16.906 9.031 26.828 1 69.69 402 LEU A CA 1
ATOM 3222 C C . LEU A 1 402 ? 18 8.289 26.047 1 69.69 402 LEU A C 1
ATOM 3224 O O . LEU A 1 402 ? 18.094 7.062 26.125 1 69.69 402 LEU A O 1
ATOM 3228 N N . MET B 1 1 ? -6.758 -23.922 10.438 1 79 1 MET B N 1
ATOM 3229 C CA . MET B 1 1 ? -6.227 -23 9.453 1 79 1 MET B CA 1
ATOM 3230 C C . MET B 1 1 ? -7.352 -22.344 8.648 1 79 1 MET B C 1
ATOM 3232 O O . MET B 1 1 ? -7.398 -21.125 8.516 1 79 1 MET B O 1
ATOM 3236 N N . LEU B 1 2 ? -8.297 -23.172 8.195 1 83.75 2 LEU B N 1
ATOM 3237 C CA . LEU B 1 2 ? -9.367 -22.672 7.344 1 83.75 2 LEU B CA 1
ATOM 3238 C C . LEU B 1 2 ? -10.211 -21.641 8.102 1 83.75 2 LEU B C 1
ATOM 3240 O O . LEU B 1 2 ? -10.641 -20.641 7.523 1 83.75 2 LEU B O 1
ATOM 3244 N N . CYS B 1 3 ? -10.367 -21.844 9.383 1 79.31 3 CYS B N 1
ATOM 3245 C CA . CYS B 1 3 ? -11.195 -20.969 10.211 1 79.31 3 CYS B CA 1
ATOM 3246 C C . CYS B 1 3 ? -10.516 -19.625 10.414 1 79.31 3 CYS B C 1
ATOM 3248 O O . CYS B 1 3 ? -11.18 -18.641 10.766 1 79.31 3 CYS B O 1
ATOM 3250 N N . CYS B 1 4 ? -9.234 -19.641 10.188 1 79 4 CYS B N 1
ATOM 3251 C CA . CYS B 1 4 ? -8.492 -18.391 10.336 1 79 4 CYS B CA 1
ATOM 3252 C C . CYS B 1 4 ? -8.578 -17.547 9.062 1 79 4 CYS B C 1
ATOM 3254 O O . CYS B 1 4 ? -8.352 -16.344 9.094 1 79 4 CYS B O 1
ATOM 3256 N N . ILE B 1 5 ? -8.969 -18.172 8.023 1 82.38 5 ILE B N 1
ATOM 3257 C CA . ILE B 1 5 ? -9.008 -17.484 6.734 1 82.38 5 ILE B CA 1
ATOM 3258 C C . ILE B 1 5 ? -10.398 -16.891 6.512 1 82.38 5 ILE B C 1
ATOM 3260 O O . ILE B 1 5 ? -10.531 -15.75 6.082 1 82.38 5 ILE B O 1
ATOM 3264 N N . LEU B 1 6 ? -11.383 -17.703 6.816 1 85.5 6 LEU B N 1
ATOM 3265 C CA . LEU B 1 6 ? -12.758 -17.25 6.668 1 85.5 6 LEU B CA 1
ATOM 3266 C C . LEU B 1 6 ? -13.562 -17.531 7.934 1 85.5 6 LEU B C 1
ATOM 3268 O O . LEU B 1 6 ? -13.391 -18.578 8.562 1 85.5 6 LEU B O 1
ATOM 3272 N N . PRO B 1 7 ? -14.375 -16.609 8.281 1 85.75 7 PRO B N 1
ATOM 3273 C CA . PRO B 1 7 ? -15.188 -16.844 9.477 1 85.75 7 PRO B CA 1
ATOM 3274 C C . PRO B 1 7 ? -16.172 -18 9.305 1 85.75 7 PRO B C 1
ATOM 3276 O O . PRO B 1 7 ? -16.797 -18.125 8.25 1 85.75 7 PRO B O 1
ATOM 3279 N N . LYS B 1 8 ? -16.344 -18.938 10.25 1 89 8 LYS B N 1
ATOM 3280 C CA . LYS B 1 8 ? -17.234 -20.094 10.219 1 89 8 LYS B CA 1
ATOM 3281 C C . LYS B 1 8 ? -18.672 -19.688 10.555 1 89 8 LYS B C 1
ATOM 3283 O O . LYS B 1 8 ? -18.891 -18.734 11.289 1 89 8 LYS B O 1
ATOM 3288 N N . LYS B 1 9 ? -19.562 -20.422 9.938 1 88.25 9 LYS B N 1
ATOM 3289 C CA . LYS B 1 9 ? -20.969 -20.25 10.273 1 88.25 9 LYS B CA 1
ATOM 3290 C C . LYS B 1 9 ? -21.266 -20.734 11.688 1 88.25 9 LYS B C 1
ATOM 3292 O O . LYS B 1 9 ? -20.578 -21.625 12.195 1 88.25 9 LYS B O 1
ATOM 3297 N N . GLU B 1 10 ? -22.141 -20.125 12.328 1 86.81 10 GLU B N 1
ATOM 3298 C CA . GLU B 1 10 ? -22.469 -20.484 13.711 1 86.81 10 GLU B CA 1
ATOM 3299 C C . GLU B 1 10 ? -23.297 -21.766 13.773 1 86.81 10 GLU B C 1
ATOM 3301 O O . GLU B 1 10 ? -24.156 -22 12.922 1 86.81 10 GLU B O 1
ATOM 3306 N N . GLY B 1 11 ? -22.938 -22.766 14.672 1 87.12 11 GLY B N 1
ATOM 3307 C CA . GLY B 1 11 ? -23.688 -24.016 14.867 1 87.12 11 GLY B CA 1
ATOM 3308 C C . GLY B 1 11 ? -22.781 -25.188 15.188 1 87.12 11 GLY B C 1
ATOM 3309 O O . GLY B 1 11 ? -21.672 -25.281 14.688 1 87.12 11 GLY B O 1
ATOM 3310 N N . ARG B 1 12 ? -23.266 -26.016 16.062 1 87.94 12 ARG B N 1
ATOM 3311 C CA . ARG B 1 12 ? -22.516 -27.203 16.469 1 87.94 12 ARG B CA 1
ATOM 3312 C C . ARG B 1 12 ? -22.328 -28.156 15.305 1 87.94 12 ARG B C 1
ATOM 3314 O O . ARG B 1 12 ? -21.281 -28.828 15.203 1 87.94 12 ARG B O 1
ATOM 3321 N N . PHE B 1 13 ? -23.297 -28.141 14.43 1 89.19 13 PHE B N 1
ATOM 3322 C CA . PHE B 1 13 ? -23.234 -29.016 13.273 1 89.19 13 PHE B CA 1
ATOM 3323 C C . PHE B 1 13 ? -22.094 -28.625 12.352 1 89.19 13 PHE B C 1
ATOM 3325 O O . PHE B 1 13 ? -21.328 -29.484 11.891 1 89.19 13 PHE B O 1
ATOM 3332 N N . PHE B 1 14 ? -21.938 -27.438 12.117 1 89.19 14 PHE B N 1
ATOM 3333 C CA . PHE B 1 14 ? -20.891 -26.938 11.227 1 89.19 14 PHE B CA 1
ATOM 3334 C C . PHE B 1 14 ? -19.516 -27.156 11.844 1 89.19 14 PHE B C 1
ATOM 3336 O O . PHE B 1 14 ? -18.547 -27.484 11.141 1 89.19 14 PHE B O 1
ATOM 3343 N N . HIS B 1 15 ? -19.406 -27.078 13.086 1 89.38 15 HIS B N 1
ATOM 3344 C CA . HIS B 1 15 ? -18.141 -27.312 13.766 1 89.38 15 HIS B CA 1
ATOM 3345 C C . HIS B 1 15 ? -17.703 -28.766 13.641 1 89.38 15 HIS B C 1
ATOM 3347 O O . HIS B 1 15 ? -16.531 -29.047 13.391 1 89.38 15 HIS B O 1
ATOM 3353 N N . THR B 1 16 ? -18.641 -29.625 13.828 1 90.19 16 THR B N 1
ATOM 3354 C CA . THR B 1 16 ? -18.328 -31.047 13.727 1 90.19 16 THR B CA 1
ATOM 3355 C C . THR B 1 16 ? -17.938 -31.406 12.297 1 90.19 16 THR B C 1
ATOM 3357 O O . THR B 1 16 ? -17.016 -32.188 12.086 1 90.19 16 THR B O 1
ATOM 3360 N N . LEU B 1 17 ? -18.625 -30.859 11.383 1 90.75 17 LEU B N 1
ATOM 3361 C CA . LEU B 1 17 ? -18.328 -31.125 9.984 1 90.75 17 LEU B CA 1
ATOM 3362 C C . LEU B 1 17 ? -16.938 -30.641 9.609 1 90.75 17 LEU B C 1
ATOM 3364 O O . LEU B 1 17 ? -16.219 -31.312 8.859 1 90.75 17 LEU B O 1
ATOM 3368 N N . ILE B 1 18 ? -16.609 -29.516 10.055 1 91.81 18 ILE B N 1
ATOM 3369 C CA . ILE B 1 18 ? -15.305 -28.953 9.773 1 91.81 18 ILE B CA 1
ATOM 3370 C C . ILE B 1 18 ? -14.219 -29.812 10.422 1 91.81 18 ILE B C 1
ATOM 3372 O O . ILE B 1 18 ? -13.172 -30.062 9.812 1 91.81 18 ILE B O 1
ATOM 3376 N N . PHE B 1 19 ? -14.5 -30.266 11.578 1 89.56 19 PHE B N 1
ATOM 3377 C CA . PHE B 1 19 ? -13.531 -31.078 12.289 1 89.56 19 PHE B CA 1
ATOM 3378 C C . PHE B 1 19 ? -13.328 -32.406 11.586 1 89.56 19 PHE B C 1
ATOM 3380 O O . PHE B 1 19 ? -12.195 -32.844 11.359 1 89.56 19 PHE B O 1
ATOM 3387 N N . ILE B 1 20 ? -14.359 -33.062 11.211 1 89.75 20 ILE B N 1
ATOM 3388 C CA . ILE B 1 20 ? -14.289 -34.375 10.547 1 89.75 20 ILE B CA 1
ATOM 3389 C C . ILE B 1 20 ? -13.594 -34.219 9.195 1 89.75 20 ILE B C 1
ATOM 3391 O O . ILE B 1 20 ? -12.695 -35 8.867 1 89.75 20 ILE B O 1
ATOM 3395 N N . SER B 1 21 ? -14.008 -33.25 8.469 1 90.94 21 SER B N 1
ATOM 3396 C CA . SER B 1 21 ? -13.422 -33.031 7.152 1 90.94 21 SER B CA 1
ATOM 3397 C C . SER B 1 21 ? -11.953 -32.625 7.258 1 90.94 21 SER B C 1
ATOM 3399 O O . SER B 1 21 ? -11.148 -32.969 6.391 1 90.94 21 SER B O 1
ATOM 3401 N N . GLY B 1 22 ? -11.625 -31.938 8.328 1 88.25 22 GLY B N 1
ATOM 3402 C CA . GLY B 1 22 ? -10.25 -31.5 8.539 1 88.25 22 GLY B CA 1
ATOM 3403 C C . GLY B 1 22 ? -9.297 -32.625 8.828 1 88.25 22 GLY B C 1
ATOM 3404 O O . GLY B 1 22 ? -8.086 -32.5 8.617 1 88.25 22 GLY B O 1
ATOM 3405 N N . VAL B 1 23 ? -9.859 -33.688 9.227 1 86.62 23 VAL B N 1
ATOM 3406 C CA . VAL B 1 23 ? -9.031 -34.844 9.516 1 86.62 23 VAL B CA 1
ATOM 3407 C C . VAL B 1 23 ? -8.977 -35.75 8.289 1 86.62 23 VAL B C 1
ATOM 3409 O O . VAL B 1 23 ? -7.91 -36.25 7.93 1 86.62 23 VAL B O 1
ATOM 3412 N N . PHE B 1 24 ? -10 -35.875 7.559 1 89.12 24 PHE B N 1
ATOM 3413 C CA . PHE B 1 24 ? -10.109 -36.875 6.496 1 89.12 24 PHE B CA 1
ATOM 3414 C C . PHE B 1 24 ? -9.477 -36.375 5.207 1 89.12 24 PHE B C 1
ATOM 3416 O O . PHE B 1 24 ? -8.789 -37.094 4.508 1 89.12 24 PHE B O 1
ATOM 3423 N N . ILE B 1 25 ? -9.695 -35.156 4.934 1 90.94 25 ILE B N 1
ATOM 3424 C CA . ILE B 1 25 ? -9.258 -34.656 3.641 1 90.94 25 ILE B CA 1
ATOM 3425 C C . ILE B 1 25 ? -7.734 -34.656 3.572 1 90.94 25 ILE B C 1
ATOM 3427 O O . ILE B 1 25 ? -7.148 -35.219 2.639 1 90.94 25 ILE B O 1
ATOM 3431 N N . PRO B 1 26 ? -7.039 -34.156 4.621 1 88.94 26 PRO B N 1
ATOM 3432 C CA . PRO B 1 26 ? -5.578 -34.156 4.543 1 88.94 26 PRO B CA 1
ATOM 3433 C C . PRO B 1 26 ? -4.965 -35.531 4.711 1 88.94 26 PRO B C 1
ATOM 3435 O O . PRO B 1 26 ? -3.793 -35.75 4.383 1 88.94 26 PRO B O 1
ATOM 3438 N N . SER B 1 27 ? -5.742 -36.469 5.129 1 86.06 27 SER B N 1
ATOM 3439 C CA . SER B 1 27 ? -5.211 -37.812 5.367 1 86.06 27 SER B CA 1
ATOM 3440 C C . SER B 1 27 ? -5.566 -38.781 4.223 1 86.06 27 SER B C 1
ATOM 3442 O O . SER B 1 27 ? -5.184 -39.938 4.234 1 86.06 27 SER B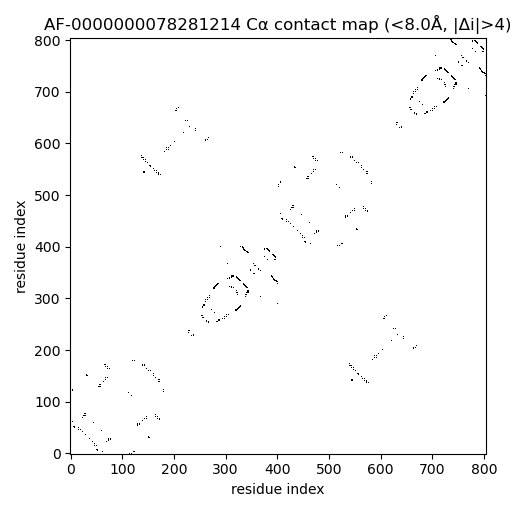 O 1
ATOM 3444 N N . MET B 1 28 ? -6.219 -38.281 3.27 1 89.62 28 MET B N 1
ATOM 3445 C CA . MET B 1 28 ? -6.629 -39.125 2.146 1 89.62 28 MET B CA 1
ATOM 3446 C C . MET B 1 28 ? -5.418 -39.594 1.344 1 89.62 28 MET B C 1
ATOM 3448 O O . MET B 1 28 ? -4.512 -38.812 1.068 1 89.62 28 MET B O 1
ATOM 3452 N N . VAL B 1 29 ? -5.352 -40.875 1.047 1 89.56 29 VAL B N 1
ATOM 3453 C CA . VAL B 1 29 ? -4.242 -41.438 0.294 1 89.56 29 VAL B CA 1
ATOM 3454 C C . VAL B 1 29 ? -4.41 -41.125 -1.192 1 89.56 29 VAL B C 1
ATOM 3456 O O . VAL B 1 29 ? -5.488 -41.344 -1.756 1 89.56 29 VAL B O 1
ATOM 3459 N N . ILE B 1 30 ? -3.412 -40.594 -1.749 1 92.25 30 ILE B N 1
ATOM 3460 C CA . ILE B 1 30 ? -3.418 -40.281 -3.17 1 92.25 30 ILE B CA 1
ATOM 3461 C C . ILE B 1 30 ? -2.385 -41.125 -3.9 1 92.25 30 ILE B C 1
ATOM 3463 O O . ILE B 1 30 ? -1.18 -40.969 -3.688 1 92.25 30 ILE B O 1
ATOM 3467 N N . ASP B 1 31 ? -2.873 -41.938 -4.75 1 89.81 31 ASP B N 1
ATOM 3468 C CA . ASP B 1 31 ? -2.023 -42.844 -5.535 1 89.81 31 ASP B CA 1
ATOM 3469 C C . ASP B 1 31 ? -1.887 -42.344 -6.973 1 89.81 31 ASP B C 1
ATOM 3471 O O . ASP B 1 31 ? -2.643 -41.469 -7.406 1 89.81 31 ASP B O 1
ATOM 3475 N N . PRO B 1 32 ? -0.863 -42.844 -7.652 1 90.19 32 PRO B N 1
ATOM 3476 C CA . PRO B 1 32 ? -0.734 -42.5 -9.07 1 90.19 32 PRO B CA 1
ATOM 3477 C C . PRO B 1 32 ? -1.95 -42.906 -9.891 1 90.19 32 PRO B C 1
ATOM 3479 O O . PRO B 1 32 ? -2.463 -44.031 -9.727 1 90.19 32 PRO B O 1
ATOM 3482 N N . ASN B 1 33 ? -2.496 -42 -10.734 1 91.06 33 ASN B N 1
ATOM 3483 C CA . ASN B 1 33 ? -3.662 -42.188 -11.586 1 91.06 33 ASN B CA 1
ATOM 3484 C C . ASN B 1 33 ? -4.941 -42.312 -10.766 1 91.06 33 ASN B C 1
ATOM 3486 O O . ASN B 1 33 ? -5.84 -43.094 -11.117 1 91.06 33 ASN B O 1
ATOM 3490 N N . ASP B 1 34 ? -4.895 -41.688 -9.609 1 90.94 34 ASP B N 1
ATOM 3491 C CA . ASP B 1 34 ? -6.043 -41.719 -8.711 1 90.94 34 ASP B CA 1
ATOM 3492 C C . ASP B 1 34 ? -7.035 -40.625 -9.031 1 90.94 34 ASP B C 1
ATOM 3494 O O . ASP B 1 34 ? -7.059 -39.594 -8.352 1 90.94 34 ASP B O 1
ATOM 3498 N N . MET B 1 35 ? -7.883 -40.812 -9.938 1 91.25 35 MET B N 1
ATOM 3499 C CA . MET B 1 35 ? -8.82 -39.781 -10.359 1 91.25 35 MET B CA 1
ATOM 3500 C C . MET B 1 35 ? -9.945 -39.625 -9.344 1 91.25 35 MET B C 1
ATOM 3502 O O . MET B 1 35 ? -10.438 -38.5 -9.117 1 91.25 35 MET B O 1
ATOM 3506 N N . PHE B 1 36 ? -10.203 -40.656 -8.695 1 91.56 36 PHE B N 1
ATOM 3507 C CA . PHE B 1 36 ? -11.359 -40.656 -7.801 1 91.56 36 PHE B CA 1
ATOM 3508 C C . PHE B 1 36 ? -11.055 -39.875 -6.535 1 91.56 36 PHE B C 1
ATOM 3510 O O . PHE B 1 36 ? -11.742 -38.906 -6.227 1 91.56 36 PHE B O 1
ATOM 3517 N N . ASN B 1 37 ? -10 -40.219 -5.84 1 91.94 37 ASN B N 1
ATOM 3518 C CA . ASN B 1 37 ? -9.703 -39.562 -4.574 1 91.94 37 ASN B CA 1
ATOM 3519 C C . ASN B 1 37 ? -9.336 -38.094 -4.777 1 91.94 37 ASN B C 1
ATOM 3521 O O . ASN B 1 37 ? -9.664 -37.25 -3.943 1 91.94 37 ASN B O 1
ATOM 3525 N N . VAL B 1 38 ? -8.68 -37.812 -5.855 1 93.81 38 VAL B N 1
ATOM 3526 C CA . VAL B 1 38 ? -8.281 -36.438 -6.133 1 93.81 38 VAL B CA 1
ATOM 3527 C C . VAL B 1 38 ? -9.523 -35.594 -6.387 1 93.81 38 VAL B C 1
ATOM 3529 O O . VAL B 1 38 ? -9.648 -34.5 -5.832 1 93.81 38 VAL B O 1
ATOM 3532 N N . THR B 1 39 ? -10.477 -36.094 -7.18 1 94.44 39 THR B N 1
ATOM 3533 C CA . THR B 1 39 ? -11.688 -35.344 -7.5 1 94.44 39 THR B CA 1
ATOM 3534 C C . THR B 1 39 ? -12.609 -35.25 -6.285 1 94.44 39 THR B C 1
ATOM 3536 O O . THR B 1 39 ? -13.219 -34.219 -6.031 1 94.44 39 THR B O 1
ATOM 3539 N N . LEU B 1 40 ? -12.617 -36.344 -5.586 1 93.31 40 LEU B N 1
ATOM 3540 C CA . LEU B 1 40 ? -13.461 -36.375 -4.395 1 93.31 40 LEU B CA 1
ATOM 3541 C C . LEU B 1 40 ? -12.969 -35.344 -3.363 1 93.31 40 LEU B C 1
ATOM 3543 O O . LEU B 1 40 ? -13.781 -34.656 -2.754 1 93.31 40 LEU B O 1
ATOM 3547 N N . ALA B 1 41 ? -11.719 -35.375 -3.137 1 93.19 41 ALA B N 1
ATOM 3548 C CA . ALA B 1 41 ? -11.148 -34.438 -2.162 1 93.19 41 ALA B CA 1
ATOM 3549 C C . ALA B 1 41 ? -11.414 -33 -2.564 1 93.19 41 ALA B C 1
ATOM 3551 O O . ALA B 1 41 ? -11.656 -32.125 -1.708 1 93.19 41 ALA B O 1
ATOM 3552 N N . PHE B 1 42 ? -11.359 -32.719 -3.834 1 94.56 42 PHE B N 1
ATOM 3553 C CA . PHE B 1 42 ? -11.594 -31.359 -4.32 1 94.56 42 PHE B CA 1
ATOM 3554 C C . PHE B 1 42 ? -13.039 -30.938 -4.074 1 94.56 42 PHE B C 1
ATOM 3556 O O . PHE B 1 42 ? -13.289 -29.859 -3.539 1 94.56 42 PHE B O 1
ATOM 3563 N N . ILE B 1 43 ? -13.914 -31.781 -4.504 1 94.81 43 ILE B N 1
ATOM 3564 C CA . ILE B 1 43 ? -15.336 -31.484 -4.363 1 94.81 43 ILE B CA 1
ATOM 3565 C C . ILE B 1 43 ? -15.695 -31.375 -2.883 1 94.81 43 ILE B C 1
ATOM 3567 O O . ILE B 1 43 ? -16.469 -30.5 -2.49 1 94.81 43 ILE B O 1
ATOM 3571 N N . TRP B 1 44 ? -15.117 -32.281 -2.102 1 94.12 44 TRP B N 1
ATOM 3572 C CA . TRP B 1 44 ? -15.367 -32.281 -0.664 1 94.12 44 TRP B CA 1
ATOM 3573 C C . TRP B 1 44 ? -14.906 -30.984 -0.023 1 94.12 44 TRP B C 1
ATOM 3575 O O . TRP B 1 44 ? -15.641 -30.359 0.744 1 94.12 44 TRP B O 1
ATOM 3585 N N . LEU B 1 45 ? -13.766 -30.578 -0.342 1 94.56 45 LEU B N 1
ATOM 3586 C CA . LEU B 1 45 ? -13.234 -29.344 0.221 1 94.56 45 LEU B CA 1
ATOM 3587 C C . LEU B 1 45 ? -14.039 -28.141 -0.25 1 94.56 45 LEU B C 1
ATOM 3589 O O . LEU B 1 45 ? -14.32 -27.234 0.535 1 94.56 45 LEU B O 1
ATOM 3593 N N . LEU B 1 46 ? -14.406 -28.156 -1.496 1 94.44 46 LEU B N 1
ATOM 3594 C CA . LEU B 1 46 ? -15.188 -27.062 -2.062 1 94.44 46 LEU B CA 1
ATOM 3595 C C . LEU B 1 46 ? -16.547 -26.969 -1.381 1 94.44 46 LEU B C 1
ATOM 3597 O O . LEU B 1 46 ? -16.984 -25.875 -1.03 1 94.44 46 LEU B O 1
ATOM 3601 N N . LEU B 1 47 ? -17.109 -28.094 -1.232 1 93.81 47 LEU B N 1
ATOM 3602 C CA . LEU B 1 47 ? -18.406 -28.109 -0.59 1 93.81 47 LEU B CA 1
ATOM 3603 C C . LEU B 1 47 ? -18.312 -27.688 0.872 1 93.81 47 LEU B C 1
ATOM 3605 O O . LEU B 1 47 ? -19.203 -27.031 1.396 1 93.81 47 LEU B O 1
ATOM 3609 N N . LEU B 1 48 ? -17.297 -28.141 1.526 1 93.94 48 LEU B N 1
ATOM 3610 C CA . LEU B 1 48 ? -17.062 -27.75 2.914 1 93.94 48 LEU B CA 1
ATOM 3611 C C . LEU B 1 48 ? -16.953 -26.234 3.041 1 93.94 48 LEU B C 1
ATOM 3613 O O . LEU B 1 48 ? -17.547 -25.625 3.941 1 93.94 48 LEU B O 1
ATOM 3617 N N . MET B 1 49 ? -16.25 -25.641 2.143 1 93.06 49 MET B N 1
ATOM 3618 C CA . MET B 1 49 ? -16.047 -24.188 2.184 1 93.06 49 MET B CA 1
ATOM 3619 C C . MET B 1 49 ? -17.344 -23.453 1.882 1 93.06 49 MET B C 1
ATOM 3621 O O . MET B 1 49 ? -17.656 -22.438 2.518 1 93.06 49 MET B O 1
ATOM 3625 N N . LEU B 1 50 ? -18.109 -23.906 0.945 1 92.75 50 LEU B N 1
ATOM 3626 C CA . LEU B 1 50 ? -19.328 -23.25 0.511 1 92.75 50 LEU B CA 1
ATOM 3627 C C . LEU B 1 50 ? -20.422 -23.359 1.573 1 92.75 50 LEU B C 1
ATOM 3629 O O . LEU B 1 50 ? -21.219 -22.422 1.763 1 92.75 50 LEU B O 1
ATOM 3633 N N . LEU B 1 51 ? -20.375 -24.422 2.316 1 91.81 51 LEU B N 1
ATOM 3634 C CA . LEU B 1 51 ? -21.469 -24.688 3.232 1 91.81 51 LEU B CA 1
ATOM 3635 C C . LEU B 1 51 ? -21.141 -24.188 4.637 1 91.81 51 LEU B C 1
ATOM 3637 O O . LEU B 1 51 ? -22.016 -23.672 5.34 1 91.81 51 LEU B O 1
ATOM 3641 N N . CYS B 1 52 ? -19.953 -24.266 5.062 1 92.12 52 CYS B N 1
ATOM 3642 C CA . CYS B 1 52 ? -19.656 -24.094 6.48 1 92.12 52 CYS B CA 1
ATOM 3643 C C . CYS B 1 52 ? -19.062 -22.719 6.742 1 92.12 52 CYS B C 1
ATOM 3645 O O . CYS B 1 52 ? -18.969 -22.281 7.895 1 92.12 52 CYS B O 1
ATOM 3647 N N . PHE B 1 53 ? -18.672 -22 5.812 1 91.88 53 PHE B N 1
ATOM 3648 C CA . PHE B 1 53 ? -17.969 -20.75 6.062 1 91.88 53 PHE B CA 1
ATOM 3649 C C . PHE B 1 53 ? -18.766 -19.578 5.5 1 91.88 53 PHE B C 1
ATOM 3651 O O . PHE B 1 53 ? -19.578 -19.734 4.59 1 91.88 53 PHE B O 1
ATOM 3658 N N . LYS B 1 54 ? -18.578 -18.375 6.148 1 89.06 54 LYS B N 1
ATOM 3659 C CA . LYS B 1 54 ? -19.219 -17.141 5.703 1 89.06 54 LYS B CA 1
ATOM 3660 C C . LYS B 1 54 ? -18.328 -16.391 4.719 1 89.06 54 LYS B C 1
ATOM 3662 O O . LYS B 1 54 ? -17.125 -16.641 4.652 1 89.06 54 LYS B O 1
ATOM 3667 N N . GLY B 1 55 ? -18.922 -15.672 3.836 1 83.75 55 GLY B N 1
ATOM 3668 C CA . GLY B 1 55 ? -18.156 -14.867 2.902 1 83.75 55 GLY B CA 1
ATOM 3669 C C . GLY B 1 55 ? -18.641 -14.977 1.472 1 83.75 55 GLY B C 1
ATOM 3670 O O . GLY B 1 55 ? -19.641 -15.641 1.202 1 83.75 55 GLY B O 1
ATOM 3671 N N . SER B 1 56 ? -17.953 -14.328 0.663 1 88.31 56 SER B N 1
ATOM 3672 C CA . SER B 1 56 ? -18.312 -14.344 -0.751 1 88.31 56 SER B CA 1
ATOM 3673 C C . SER B 1 56 ? -17.891 -15.656 -1.414 1 88.31 56 SER B C 1
ATOM 3675 O O . SER B 1 56 ? -16.984 -16.328 -0.946 1 88.31 56 SER B O 1
ATOM 3677 N N . VAL B 1 57 ? -18.547 -16.078 -2.457 1 92.19 57 VAL B N 1
ATOM 3678 C CA . VAL B 1 57 ? -18.25 -17.312 -3.191 1 92.19 57 VAL B CA 1
ATOM 3679 C C . VAL B 1 57 ? -16.844 -17.234 -3.773 1 92.19 57 VAL B C 1
ATOM 3681 O O . VAL B 1 57 ? -16.125 -18.234 -3.799 1 92.19 57 VAL B O 1
ATOM 3684 N N . ILE B 1 58 ? -16.438 -16.078 -4.109 1 90.5 58 ILE B N 1
ATOM 3685 C CA . ILE B 1 58 ? -15.133 -15.883 -4.727 1 90.5 58 ILE B CA 1
ATOM 3686 C C . ILE B 1 58 ? -14.039 -16.125 -3.691 1 90.5 58 ILE B C 1
ATOM 3688 O O . ILE B 1 58 ? -13.023 -16.766 -3.996 1 90.5 58 ILE B O 1
ATOM 3692 N N . SER B 1 59 ? -14.273 -15.625 -2.514 1 89.62 59 SER B N 1
ATOM 3693 C CA . SER B 1 59 ? -13.273 -15.836 -1.471 1 89.62 59 SER B CA 1
ATOM 3694 C C . SER B 1 59 ? -13.156 -17.312 -1.114 1 89.62 59 SER B C 1
ATOM 3696 O O . SER B 1 59 ? -12.055 -17.828 -0.89 1 89.62 59 SER B O 1
ATOM 3698 N N . LYS B 1 60 ? -14.266 -18.047 -1.188 1 92.69 60 LYS B N 1
ATOM 3699 C CA . LYS B 1 60 ? -14.281 -19.469 -0.86 1 92.69 60 LYS B CA 1
ATOM 3700 C C . LYS B 1 60 ? -13.578 -20.281 -1.935 1 92.69 60 LYS B C 1
ATOM 3702 O O . LYS B 1 60 ? -12.812 -21.203 -1.622 1 92.69 60 LYS B O 1
ATOM 3707 N N . LEU B 1 61 ? -13.812 -19.891 -3.143 1 92.5 61 LEU B N 1
ATOM 3708 C CA . LEU B 1 61 ? -13.156 -20.562 -4.262 1 92.5 61 LEU B CA 1
ATOM 3709 C C . LEU B 1 61 ? -11.656 -20.297 -4.25 1 92.5 61 LEU B C 1
ATOM 3711 O O . LEU B 1 61 ? -10.859 -21.188 -4.551 1 92.5 61 LEU B O 1
ATOM 3715 N N . SER B 1 62 ? -11.305 -19.141 -3.896 1 91.19 62 SER B N 1
ATOM 3716 C CA . SER B 1 62 ? -9.891 -18.766 -3.873 1 91.19 62 SER B CA 1
ATOM 3717 C C . SER B 1 62 ? -9.141 -19.5 -2.77 1 91.19 62 SER B C 1
ATOM 3719 O O . SER B 1 62 ? -8.023 -19.969 -2.98 1 91.19 62 SER B O 1
ATOM 3721 N N . VAL B 1 63 ? -9.805 -19.656 -1.634 1 90.75 63 VAL B N 1
ATOM 3722 C CA . VAL B 1 63 ? -9.172 -20.375 -0.529 1 90.75 63 VAL B CA 1
ATOM 3723 C C . VAL B 1 63 ? -8.992 -21.844 -0.896 1 90.75 63 VAL B C 1
ATOM 3725 O O . VAL B 1 63 ? -7.961 -22.438 -0.589 1 90.75 63 VAL B O 1
ATOM 3728 N N . THR B 1 64 ? -9.945 -22.359 -1.559 1 93.12 64 THR B N 1
ATOM 3729 C CA . THR B 1 64 ? -9.852 -23.75 -2.018 1 93.12 64 THR B CA 1
ATOM 3730 C C . THR B 1 64 ? -8.703 -23.906 -3.012 1 93.12 64 THR B C 1
ATOM 3732 O O . THR B 1 64 ? -7.961 -24.891 -2.951 1 93.12 64 THR B O 1
ATOM 3735 N N . ALA B 1 65 ? -8.555 -22.938 -3.865 1 92.69 65 ALA B N 1
ATOM 3736 C CA . ALA B 1 65 ? -7.504 -23 -4.879 1 92.69 65 ALA B CA 1
ATOM 3737 C C . ALA B 1 65 ? -6.117 -22.891 -4.242 1 92.69 65 ALA B C 1
ATOM 3739 O O . ALA B 1 65 ? -5.145 -23.438 -4.773 1 92.69 65 ALA B O 1
ATOM 3740 N N . VAL B 1 66 ? -6.039 -22.312 -3.107 1 91.56 66 VAL B N 1
ATOM 3741 C CA . VAL B 1 66 ? -4.754 -22.094 -2.453 1 91.56 66 VAL B CA 1
ATOM 3742 C C . VAL B 1 66 ? -4.395 -23.312 -1.609 1 91.56 66 VAL B C 1
ATOM 3744 O O . VAL B 1 66 ? -3.248 -23.781 -1.628 1 91.56 66 VAL B O 1
ATOM 3747 N N . ILE B 1 67 ? -5.355 -23.906 -0.984 1 92.62 67 ILE B N 1
ATOM 3748 C CA . ILE B 1 67 ? -5.074 -24.922 0.027 1 92.62 67 ILE B CA 1
ATOM 3749 C C . ILE B 1 67 ? -5.074 -26.312 -0.618 1 92.62 67 ILE B C 1
ATOM 3751 O O . ILE B 1 67 ? -4.254 -27.156 -0.271 1 92.62 67 ILE B O 1
ATOM 3755 N N . TYR B 1 68 ? -5.93 -26.578 -1.557 1 94.94 68 TYR B N 1
ATOM 3756 C CA . TYR B 1 68 ? -6.141 -27.906 -2.117 1 94.94 68 TYR B CA 1
ATOM 3757 C C . TYR B 1 68 ? -4.863 -28.438 -2.744 1 94.94 68 TYR B C 1
ATOM 3759 O O . TYR B 1 68 ? -4.473 -29.578 -2.49 1 94.94 68 TYR B O 1
ATOM 3767 N N . PRO B 1 69 ? -4.184 -27.594 -3.57 1 94.94 69 PRO B N 1
ATOM 3768 C CA . PRO B 1 69 ? -2.957 -28.141 -4.164 1 94.94 69 PRO B CA 1
ATOM 3769 C C . PRO B 1 69 ? -1.907 -28.5 -3.115 1 94.94 69 PRO B C 1
ATOM 3771 O O . PRO B 1 69 ? -1.121 -29.422 -3.322 1 94.94 69 PRO B O 1
ATOM 3774 N N . LEU B 1 70 ? -1.943 -27.828 -2.045 1 94 70 LEU B N 1
ATOM 3775 C CA . LEU B 1 70 ? -1.016 -28.156 -0.966 1 94 70 LEU B CA 1
ATOM 3776 C C . LEU B 1 70 ? -1.33 -29.516 -0.365 1 94 70 LEU B C 1
ATOM 3778 O O . LEU B 1 70 ? -0.42 -30.297 -0.085 1 94 70 LEU B O 1
ATOM 3782 N N . ILE B 1 71 ? -2.59 -29.812 -0.249 1 94.31 71 ILE B N 1
ATOM 3783 C CA . ILE B 1 71 ? -3.039 -31.062 0.335 1 94.31 71 ILE B CA 1
ATOM 3784 C C . ILE B 1 71 ? -2.676 -32.219 -0.592 1 94.31 71 ILE B C 1
ATOM 3786 O O . ILE B 1 71 ? -2.039 -33.188 -0.169 1 94.31 71 ILE B O 1
ATOM 3790 N N . ILE B 1 72 ? -3.014 -32.031 -1.827 1 94.06 72 ILE B N 1
ATOM 3791 C CA . ILE B 1 72 ? -2.861 -33.125 -2.775 1 94.06 72 ILE B CA 1
ATOM 3792 C C . ILE B 1 72 ? -1.378 -33.375 -3.057 1 94.06 72 ILE B C 1
ATOM 3794 O O . ILE B 1 72 ? -0.935 -34.5 -3.16 1 94.06 72 ILE B O 1
ATOM 3798 N N . ALA B 1 73 ? -0.63 -32.344 -3.148 1 94.19 73 ALA B N 1
ATOM 3799 C CA . ALA B 1 73 ? 0.801 -32.5 -3.408 1 94.19 73 ALA B CA 1
ATOM 3800 C C . ALA B 1 73 ? 1.514 -33.156 -2.229 1 94.19 73 ALA B C 1
ATOM 3802 O O . ALA B 1 73 ? 2.344 -34.031 -2.418 1 94.19 73 ALA B O 1
ATOM 3803 N N . LEU B 1 74 ? 1.166 -32.719 -1.066 1 94.19 74 LEU B N 1
ATOM 3804 C CA . LEU B 1 74 ? 1.775 -33.281 0.126 1 94.19 74 LEU B CA 1
ATOM 3805 C C . LEU B 1 74 ? 1.409 -34.781 0.264 1 94.19 74 LEU B C 1
ATOM 3807 O O . LEU B 1 74 ? 2.277 -35.594 0.511 1 94.19 74 LEU B O 1
ATOM 3811 N N . ASN B 1 75 ? 0.11 -35.094 0.126 1 94.38 75 ASN B N 1
ATOM 3812 C CA . ASN B 1 75 ? -0.355 -36.469 0.249 1 94.38 75 ASN B CA 1
ATOM 3813 C C . ASN B 1 75 ? 0.304 -37.375 -0.785 1 94.38 75 ASN B C 1
ATOM 3815 O O . ASN B 1 75 ? 0.684 -38.5 -0.472 1 94.38 75 ASN B O 1
ATOM 3819 N N . PHE B 1 76 ? 0.443 -36.906 -1.941 1 93.88 76 PHE B N 1
ATOM 3820 C CA . PHE B 1 76 ? 1.048 -37.688 -3.012 1 93.88 76 PHE B CA 1
ATOM 3821 C C . PHE B 1 76 ? 2.521 -37.969 -2.727 1 93.88 76 PHE B C 1
ATOM 3823 O O . PHE B 1 76 ? 2.994 -39.094 -2.846 1 93.88 76 PHE B O 1
ATOM 3830 N N . LEU B 1 77 ? 3.234 -36.906 -2.346 1 93 77 LEU B N 1
ATOM 3831 C CA . LEU B 1 77 ? 4.668 -37 -2.105 1 93 77 LEU B CA 1
ATOM 3832 C C . LEU B 1 77 ? 4.953 -37.938 -0.937 1 93 77 LEU B C 1
ATOM 3834 O O . LEU B 1 77 ? 5.855 -38.781 -1.012 1 93 77 LEU B O 1
ATOM 3838 N N . ILE B 1 78 ? 4.203 -37.812 0.079 1 91.75 78 ILE B N 1
ATOM 3839 C CA . ILE B 1 78 ? 4.418 -38.625 1.263 1 91.75 78 ILE B CA 1
ATOM 3840 C C . ILE B 1 78 ? 4.062 -40.094 0.948 1 91.75 78 ILE B C 1
ATOM 3842 O O . ILE B 1 78 ? 4.766 -41 1.369 1 91.75 78 ILE B O 1
ATOM 3846 N N . SER B 1 79 ? 2.949 -40.312 0.25 1 89.81 79 SER B N 1
ATOM 3847 C CA . SER B 1 79 ? 2.553 -41.656 -0.132 1 89.81 79 SER B CA 1
ATOM 3848 C C . SER B 1 79 ? 3.623 -42.312 -0.989 1 89.81 79 SER B C 1
ATOM 3850 O O . SER B 1 79 ? 3.928 -43.5 -0.803 1 89.81 79 SER B O 1
ATOM 3852 N N . GLU B 1 80 ? 4.199 -41.562 -1.899 1 90.38 80 GLU B N 1
ATOM 3853 C CA . GLU B 1 80 ? 5.227 -42.125 -2.785 1 90.38 80 GLU B CA 1
ATOM 3854 C C . GLU B 1 80 ? 6.516 -42.406 -2.023 1 90.38 80 GLU B C 1
ATOM 3856 O O . GLU B 1 80 ? 7.184 -43.406 -2.277 1 90.38 80 GLU B O 1
ATOM 3861 N N . LEU B 1 81 ? 6.844 -41.531 -1.224 1 87.81 81 LEU B N 1
ATOM 3862 C CA . LEU B 1 81 ? 8.055 -41.719 -0.433 1 87.81 81 LEU B CA 1
ATOM 3863 C C . LEU B 1 81 ? 7.906 -42.875 0.522 1 87.81 81 LEU B C 1
ATOM 3865 O O . LEU B 1 81 ? 8.844 -43.656 0.705 1 87.81 81 LEU B O 1
ATOM 3869 N N . SER B 1 82 ? 6.758 -43 1.162 1 87.44 82 SER B N 1
ATOM 3870 C CA . SER B 1 82 ? 6.492 -44.125 2.08 1 87.44 82 SER B CA 1
ATOM 3871 C C . SER B 1 82 ? 6.523 -45.438 1.355 1 87.44 82 SER B C 1
ATOM 3873 O O . SER B 1 82 ? 7.055 -46.438 1.879 1 87.44 82 SER B O 1
ATOM 3875 N N . LEU B 1 83 ? 5.953 -45.438 0.165 1 86.44 83 LEU B N 1
ATOM 3876 C CA . LEU B 1 83 ? 5.945 -46.656 -0.634 1 86.44 83 LEU B CA 1
ATOM 3877 C C . LEU B 1 83 ? 7.359 -47.062 -1.048 1 86.44 83 LEU B C 1
ATOM 3879 O O . LEU B 1 83 ? 7.715 -48.25 -1.022 1 86.44 83 LEU B O 1
ATOM 3883 N N . SER B 1 84 ? 8.156 -46.094 -1.427 1 86.62 84 SER B N 1
ATOM 3884 C CA . SER B 1 84 ? 9.531 -46.344 -1.853 1 86.62 84 SER B CA 1
ATOM 3885 C C . SER B 1 84 ? 10.375 -46.906 -0.703 1 86.62 84 SER B C 1
ATOM 3887 O O . SER B 1 84 ? 11.172 -47.812 -0.89 1 86.62 84 SER B O 1
ATOM 3889 N N . ILE B 1 85 ? 10.141 -46.375 0.435 1 87.12 85 ILE B N 1
ATOM 3890 C CA . ILE B 1 85 ? 10.883 -46.812 1.607 1 87.12 85 ILE B CA 1
ATOM 3891 C C . ILE B 1 85 ? 10.43 -48.219 2.012 1 87.12 85 ILE B C 1
ATOM 3893 O O . ILE B 1 85 ? 11.25 -49.062 2.365 1 87.12 85 ILE B O 1
ATOM 3897 N N . TRP B 1 86 ? 9.109 -48.469 1.978 1 86 86 TRP B N 1
ATOM 3898 C CA . TRP B 1 86 ? 8.547 -49.75 2.332 1 86 86 TRP B CA 1
ATOM 3899 C C . TRP B 1 86 ? 9.047 -50.844 1.386 1 86 86 TRP B C 1
ATOM 3901 O O . TRP B 1 86 ? 9.383 -51.938 1.818 1 86 86 TRP B O 1
ATOM 3911 N N . LEU B 1 87 ? 9.164 -50.5 0.091 1 85.19 87 LEU B N 1
ATOM 3912 C CA . LEU B 1 87 ? 9.633 -51.438 -0.912 1 85.19 87 LEU B CA 1
ATOM 3913 C C . LEU B 1 87 ? 11.125 -51.719 -0.749 1 85.19 87 LEU B C 1
ATOM 3915 O O . LEU B 1 87 ? 11.57 -52.844 -0.892 1 85.19 87 LEU B O 1
ATOM 3919 N N . ALA B 1 88 ? 11.852 -50.688 -0.409 1 87 88 ALA B N 1
ATOM 3920 C CA . ALA B 1 88 ? 13.297 -50.812 -0.274 1 87 88 ALA B CA 1
ATOM 3921 C C . ALA B 1 88 ? 13.672 -51.562 1.014 1 87 88 ALA B C 1
ATOM 3923 O O . ALA B 1 88 ? 14.703 -52.219 1.082 1 87 88 ALA B O 1
ATOM 3924 N N . GLY B 1 89 ? 12.867 -51.469 2.062 1 84.75 89 GLY B N 1
ATOM 3925 C CA . GLY B 1 89 ? 13.203 -52 3.379 1 84.75 89 GLY B CA 1
ATOM 3926 C C . GLY B 1 89 ? 12.742 -53.406 3.592 1 84.75 89 GLY B C 1
ATOM 3927 O O . GLY B 1 89 ? 12.906 -53.969 4.68 1 84.75 89 GLY B O 1
ATOM 3928 N N . GLY B 1 90 ? 12.273 -54.156 2.627 1 82.25 90 GLY B N 1
ATOM 3929 C CA . GLY B 1 90 ? 11.992 -55.594 2.732 1 82.25 90 GLY B CA 1
ATOM 3930 C C . GLY B 1 90 ? 10.602 -55.875 3.244 1 82.25 90 GLY B C 1
ATOM 3931 O O . GLY B 1 90 ? 10.367 -56.938 3.846 1 82.25 90 GLY B O 1
ATOM 3932 N N . LYS B 1 91 ? 9.586 -54.969 3.26 1 83.31 91 LYS B N 1
ATOM 3933 C CA . LYS B 1 91 ? 8.156 -55.125 3.496 1 83.31 91 LYS B CA 1
ATOM 3934 C C . LYS B 1 91 ? 7.895 -55.781 4.855 1 83.31 91 LYS B C 1
ATOM 3936 O O . LYS B 1 91 ? 7.062 -56.688 4.977 1 83.31 91 LYS B O 1
ATOM 3941 N N . THR B 1 92 ? 8.648 -55.406 5.816 1 87.62 92 THR B N 1
ATOM 3942 C CA . THR B 1 92 ? 8.438 -55.969 7.156 1 87.62 92 THR B CA 1
ATOM 3943 C C . THR B 1 92 ? 7.309 -55.219 7.867 1 87.62 92 THR B C 1
ATOM 3945 O O . THR B 1 92 ? 6.965 -54.094 7.496 1 87.62 92 THR B O 1
ATOM 3948 N N . PHE B 1 93 ? 6.727 -55.906 8.797 1 88.06 93 PHE B N 1
ATOM 3949 C CA . PHE B 1 93 ? 5.621 -55.344 9.57 1 88.06 93 PHE B CA 1
ATOM 3950 C C . PHE B 1 93 ? 6.09 -54.156 10.383 1 88.06 93 PHE B C 1
ATOM 3952 O O . PHE B 1 93 ? 5.375 -53.156 10.484 1 88.06 93 PHE B O 1
ATOM 3959 N N . VAL B 1 94 ? 7.238 -54.25 10.914 1 86.5 94 VAL B N 1
ATOM 3960 C CA . VAL B 1 94 ? 7.777 -53.188 11.734 1 86.5 94 VAL B CA 1
ATOM 3961 C C . VAL B 1 94 ? 8.031 -51.938 10.875 1 86.5 94 VAL B C 1
ATOM 3963 O O . VAL B 1 94 ? 7.773 -50.812 11.305 1 86.5 94 VAL B O 1
ATOM 3966 N N . LEU B 1 95 ? 8.438 -52.188 9.711 1 87.56 95 LEU B N 1
ATOM 3967 C CA . LEU B 1 95 ? 8.688 -51.062 8.797 1 87.56 95 LEU B CA 1
ATOM 3968 C C . LEU B 1 95 ? 7.383 -50.406 8.367 1 87.56 95 LEU B C 1
ATOM 3970 O O . LEU B 1 95 ? 7.312 -49.188 8.227 1 87.56 95 LEU B O 1
ATOM 3974 N N . ASP B 1 96 ? 6.363 -51.219 8.195 1 87.81 96 ASP B N 1
ATOM 3975 C CA . ASP B 1 96 ? 5.055 -50.719 7.812 1 87.81 96 ASP B CA 1
ATOM 3976 C C . ASP B 1 96 ? 4.484 -49.812 8.898 1 87.81 96 ASP B C 1
ATOM 3978 O O . ASP B 1 96 ? 3.953 -48.719 8.609 1 87.81 96 ASP B O 1
ATOM 3982 N N . MET B 1 97 ? 4.688 -50.25 10.062 1 89.88 97 MET B N 1
ATOM 3983 C CA . MET B 1 97 ? 4.184 -49.469 11.188 1 89.88 97 MET B CA 1
ATOM 3984 C C . MET B 1 97 ? 4.984 -48.188 11.359 1 89.88 97 MET B C 1
ATOM 3986 O O . MET B 1 97 ? 4.418 -47.125 11.641 1 89.88 97 MET B O 1
ATOM 3990 N N . SER B 1 98 ? 6.23 -48.312 11.188 1 89.56 98 SER B N 1
ATOM 3991 C CA . SER B 1 98 ? 7.094 -47.156 11.359 1 89.56 98 SER B CA 1
ATOM 3992 C C . SER B 1 98 ? 6.84 -46.125 10.281 1 89.56 98 SER B C 1
ATOM 3994 O O . SER B 1 98 ? 6.812 -44.906 10.562 1 89.56 98 SER B O 1
ATOM 3996 N N . VAL B 1 99 ? 6.582 -46.562 9.102 1 88.69 99 VAL B N 1
ATOM 3997 C CA . VAL B 1 99 ? 6.359 -45.656 7.984 1 88.69 99 VAL B CA 1
ATOM 3998 C C . VAL B 1 99 ? 4.996 -45 8.133 1 88.69 99 VAL B C 1
ATOM 4000 O O . VAL B 1 99 ? 4.852 -43.781 7.844 1 88.69 99 VAL B O 1
ATOM 4003 N N . SER B 1 100 ? 4.039 -45.719 8.594 1 87.75 100 SER B N 1
ATOM 4004 C CA . SER B 1 100 ? 2.707 -45.156 8.781 1 87.75 100 SER B CA 1
ATOM 4005 C C . SER B 1 100 ? 2.707 -44.094 9.875 1 87.75 100 SER B C 1
ATOM 4007 O O . SER B 1 100 ? 2.041 -43.062 9.75 1 87.75 100 SER B O 1
ATOM 4009 N N . LEU B 1 101 ? 3.438 -44.344 10.875 1 90.06 101 LEU B N 1
ATOM 4010 C CA . LEU B 1 101 ? 3.543 -43.375 11.961 1 90.06 101 LEU B CA 1
ATOM 4011 C C . LEU B 1 101 ? 4.285 -42.125 11.508 1 90.06 101 LEU B C 1
ATOM 4013 O O . LEU B 1 101 ? 3.924 -41 11.891 1 90.06 101 LEU B O 1
ATOM 4017 N N . ALA B 1 102 ? 5.312 -42.344 10.766 1 90 102 ALA B N 1
ATOM 4018 C CA . ALA B 1 102 ? 6.078 -41.219 10.25 1 90 102 ALA B CA 1
ATOM 4019 C C . ALA B 1 102 ? 5.227 -40.344 9.32 1 90 102 ALA B C 1
ATOM 4021 O O . ALA B 1 102 ? 5.34 -39.125 9.32 1 90 102 ALA B O 1
ATOM 4022 N N . ASP B 1 103 ? 4.398 -41 8.57 1 89.75 103 ASP B N 1
ATOM 4023 C CA . ASP B 1 103 ? 3.492 -40.312 7.668 1 89.75 103 ASP B CA 1
ATOM 4024 C C . ASP B 1 103 ? 2.555 -39.375 8.438 1 89.75 103 ASP B C 1
ATOM 4026 O O . ASP B 1 103 ? 2.391 -38.219 8.078 1 89.75 103 ASP B O 1
ATOM 4030 N N . GLY B 1 104 ? 1.989 -39.906 9.469 1 88.38 104 GLY B N 1
ATOM 4031 C CA . GLY B 1 104 ? 1.105 -39.094 10.297 1 88.38 104 GLY B CA 1
ATOM 4032 C C . GLY B 1 104 ? 1.804 -37.906 10.938 1 88.38 104 GLY B C 1
ATOM 4033 O O . GLY B 1 104 ? 1.264 -36.812 10.969 1 88.38 104 GLY B O 1
ATOM 4034 N N . PHE B 1 105 ? 3 -38.156 11.32 1 91.44 105 PHE B N 1
ATOM 4035 C CA . PHE B 1 105 ? 3.764 -37.094 11.984 1 91.44 105 PHE B CA 1
ATOM 4036 C C . PHE B 1 105 ? 4.129 -36 11.008 1 91.44 105 PHE B C 1
ATOM 4038 O O . PHE B 1 105 ? 4.082 -34.812 11.359 1 91.44 105 PHE B O 1
ATOM 4045 N N . ILE B 1 106 ? 4.492 -36.344 9.797 1 91.25 106 ILE B N 1
ATOM 4046 C CA . ILE B 1 106 ? 4.906 -35.375 8.797 1 91.25 106 ILE B CA 1
ATOM 4047 C C . ILE B 1 106 ? 3.711 -34.5 8.398 1 91.25 106 ILE B C 1
ATOM 4049 O O . ILE B 1 106 ? 3.85 -33.281 8.219 1 91.25 106 ILE B O 1
ATOM 4053 N N . HIS B 1 107 ? 2.578 -35.125 8.32 1 91.81 107 HIS B N 1
ATOM 4054 C CA . HIS B 1 107 ? 1.375 -34.375 7.98 1 91.81 107 HIS B CA 1
ATOM 4055 C C . HIS B 1 107 ? 1.038 -33.344 9.062 1 91.81 107 HIS B C 1
ATOM 4057 O O . HIS B 1 107 ? 0.776 -32.188 8.766 1 91.81 107 HIS B O 1
ATOM 4063 N N . ILE B 1 108 ? 1.142 -33.781 10.273 1 91.06 108 ILE B N 1
ATOM 4064 C CA . ILE B 1 108 ? 0.796 -32.906 11.398 1 91.06 108 ILE B CA 1
ATOM 4065 C C . ILE B 1 108 ? 1.812 -31.766 11.5 1 91.06 108 ILE B C 1
ATOM 4067 O O . ILE B 1 108 ? 1.439 -30.609 11.695 1 91.06 108 ILE B O 1
ATOM 4071 N N . LEU B 1 109 ? 3.018 -32.125 11.344 1 91.94 109 LEU B N 1
ATOM 4072 C CA . LEU B 1 109 ? 4.078 -31.125 11.43 1 91.94 109 LEU B CA 1
ATOM 4073 C C . LEU B 1 109 ? 3.947 -30.094 10.32 1 91.94 109 LEU B C 1
ATOM 4075 O O . LEU B 1 109 ? 4.133 -28.891 10.555 1 91.94 109 LEU B O 1
ATOM 4079 N N . PHE B 1 110 ? 3.662 -30.594 9.188 1 93.31 110 PHE B N 1
ATOM 4080 C CA . PHE B 1 110 ? 3.553 -29.703 8.039 1 93.31 110 PHE B CA 1
ATOM 4081 C C . PHE B 1 110 ? 2.428 -28.688 8.242 1 93.31 110 PHE B C 1
ATOM 4083 O O . PHE B 1 110 ? 2.627 -27.484 8.07 1 93.31 110 PHE B O 1
ATOM 4090 N N . TRP B 1 111 ? 1.293 -29.141 8.625 1 90.94 111 TRP B N 1
ATOM 4091 C CA . TRP B 1 111 ? 0.144 -28.25 8.75 1 90.94 111 TRP B CA 1
ATOM 4092 C C . TRP B 1 111 ? 0.286 -27.344 9.977 1 90.94 111 TRP B C 1
ATOM 4094 O O . TRP B 1 111 ? -0.178 -26.203 9.977 1 90.94 111 TRP B O 1
ATOM 4104 N N . TYR B 1 112 ? 0.991 -27.875 10.953 1 91.62 112 TYR B N 1
ATOM 4105 C CA . TYR B 1 112 ? 1.263 -27.047 12.125 1 91.62 112 TYR B CA 1
ATOM 4106 C C . TYR B 1 112 ? 2.195 -25.891 11.773 1 91.62 112 TYR B C 1
ATOM 4108 O O . TYR B 1 112 ? 1.984 -24.766 12.211 1 91.62 112 TYR B O 1
ATOM 4116 N N . MET B 1 113 ? 3.154 -26.203 11 1 91.5 113 MET B N 1
ATOM 4117 C CA . MET B 1 113 ? 4.102 -25.188 10.578 1 91.5 113 MET B CA 1
ATOM 4118 C C . MET B 1 113 ? 3.412 -24.125 9.719 1 91.5 113 MET B C 1
ATOM 4120 O O . MET B 1 113 ? 3.676 -22.938 9.867 1 91.5 113 MET B O 1
ATOM 4124 N N . ILE B 1 114 ? 2.553 -24.562 8.906 1 89.81 114 ILE B N 1
ATOM 4125 C CA . ILE B 1 114 ? 1.818 -23.641 8.055 1 89.81 114 ILE B CA 1
ATOM 4126 C C . ILE B 1 114 ? 0.913 -22.75 8.906 1 89.81 114 ILE B C 1
ATOM 4128 O O . ILE B 1 114 ? 0.849 -21.531 8.703 1 89.81 114 ILE B O 1
ATOM 4132 N N . TYR B 1 115 ? 0.295 -23.359 9.844 1 89.5 115 TYR B N 1
ATOM 4133 C CA . TYR B 1 115 ? -0.608 -22.625 10.727 1 89.5 115 TYR B CA 1
ATOM 4134 C C . TYR B 1 115 ? 0.149 -21.578 11.531 1 89.5 115 TYR B C 1
ATOM 4136 O O . TYR B 1 115 ? -0.26 -20.422 11.594 1 89.5 115 TYR B O 1
ATOM 4144 N N . ARG B 1 116 ? 1.188 -21.969 12.07 1 88.12 116 ARG B N 1
ATOM 4145 C CA . ARG B 1 116 ? 1.947 -21.078 12.945 1 88.12 116 ARG B CA 1
ATOM 4146 C C . ARG B 1 116 ? 2.547 -19.922 12.164 1 88.12 116 ARG B C 1
ATOM 4148 O O . ARG B 1 116 ? 2.576 -18.781 12.648 1 88.12 116 ARG B O 1
ATOM 4155 N N . THR B 1 117 ? 2.936 -20.125 11.023 1 85.81 117 THR B N 1
ATOM 4156 C CA . THR B 1 117 ? 3.648 -19.125 10.25 1 85.81 117 THR B CA 1
ATOM 4157 C C . THR B 1 117 ? 2.668 -18.156 9.594 1 85.81 117 THR B C 1
ATOM 4159 O O . THR B 1 117 ? 2.941 -16.953 9.5 1 85.81 117 THR B O 1
ATOM 4162 N N . PHE B 1 118 ? 1.476 -18.688 9.242 1 86.25 118 PHE B N 1
ATOM 4163 C CA . PHE B 1 118 ? 0.682 -17.844 8.344 1 86.25 118 PHE B CA 1
ATOM 4164 C C . PHE B 1 118 ? -0.622 -17.422 9.016 1 86.25 118 PHE B C 1
ATOM 4166 O O . PHE B 1 118 ? -1.409 -16.672 8.43 1 86.25 118 PHE B O 1
ATOM 4173 N N . VAL B 1 119 ? -0.812 -17.812 10.188 1 85.12 119 VAL B N 1
ATOM 4174 C CA . VAL B 1 119 ? -2.08 -17.547 10.859 1 85.12 119 VAL B CA 1
ATOM 4175 C C . VAL B 1 119 ? -2.299 -16.047 10.969 1 85.12 119 VAL B C 1
ATOM 4177 O O . VAL B 1 119 ? -3.377 -15.539 10.641 1 85.12 119 VAL B O 1
ATOM 4180 N N . SER B 1 120 ? -1.353 -15.266 11.352 1 79.88 120 SER B N 1
ATOM 4181 C CA . SER B 1 120 ? -1.503 -13.828 11.555 1 79.88 120 SER B CA 1
ATOM 4182 C C . SER B 1 120 ? -1.683 -13.102 10.227 1 79.88 120 SER B C 1
ATOM 4184 O O . SER B 1 120 ? -2.506 -12.188 10.125 1 79.88 120 SER B O 1
ATOM 4186 N N . LYS B 1 121 ? -0.966 -13.547 9.297 1 76.75 121 LYS B N 1
ATOM 4187 C CA . LYS B 1 121 ? -0.995 -12.898 7.984 1 76.75 121 LYS B CA 1
ATOM 4188 C C . LYS B 1 121 ? -2.33 -13.133 7.285 1 76.75 121 LYS B C 1
ATOM 4190 O O . LYS B 1 121 ? -2.885 -12.219 6.676 1 76.75 121 LYS B O 1
ATOM 4195 N N . VAL B 1 122 ? -2.797 -14.336 7.453 1 78.62 122 VAL B N 1
ATOM 4196 C CA . VAL B 1 122 ? -4.02 -14.719 6.754 1 78.62 122 VAL B CA 1
ATOM 4197 C C . VAL B 1 122 ? -5.227 -14.07 7.434 1 78.62 122 VAL B C 1
ATOM 4199 O O . VAL B 1 122 ? -6.184 -13.672 6.77 1 78.62 122 VAL B O 1
ATOM 4202 N N . ARG B 1 123 ? -5.121 -13.922 8.68 1 78.44 123 ARG B N 1
ATOM 4203 C CA . ARG B 1 123 ? -6.199 -13.258 9.414 1 78.44 123 ARG B CA 1
ATOM 4204 C C . ARG B 1 123 ? -6.32 -11.797 9.008 1 78.44 123 ARG B C 1
ATOM 4206 O O . ARG B 1 123 ? -7.426 -11.281 8.844 1 78.44 123 ARG B O 1
ATOM 4213 N N . GLN B 1 124 ? -5.238 -11.219 8.812 1 74.94 124 GLN B N 1
ATOM 4214 C CA . GLN B 1 124 ? -5.23 -9.82 8.398 1 74.94 124 GLN B CA 1
ATOM 4215 C C . GLN B 1 124 ? 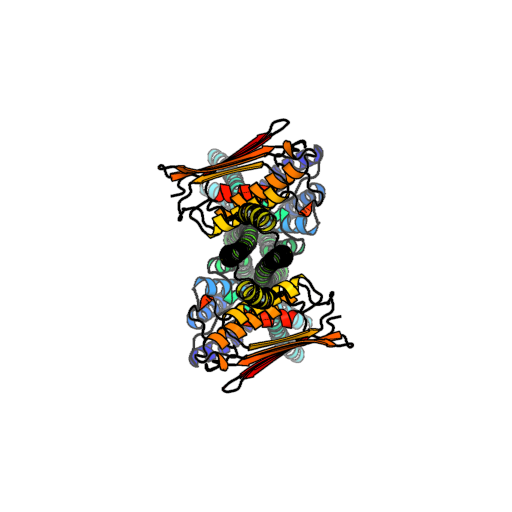-5.73 -9.672 6.961 1 74.94 124 GLN B C 1
ATOM 4217 O O . GLN B 1 124 ? -6.465 -8.734 6.648 1 74.94 124 GLN B O 1
ATOM 4222 N N . ALA B 1 125 ? -5.324 -10.578 6.188 1 75.62 125 ALA B N 1
ATOM 4223 C CA . ALA B 1 125 ? -5.746 -10.562 4.789 1 75.62 125 ALA B CA 1
ATOM 4224 C C . ALA B 1 125 ? -7.258 -10.727 4.668 1 75.62 125 ALA B C 1
ATOM 4226 O O . ALA B 1 125 ? -7.895 -10.086 3.822 1 75.62 125 ALA B O 1
ATOM 4227 N N . SER B 1 126 ? -7.766 -11.555 5.504 1 77 126 SER B N 1
ATOM 4228 C CA . SER B 1 126 ? -9.195 -11.82 5.469 1 77 126 SER B CA 1
ATOM 4229 C C . SER B 1 126 ? -10.008 -10.57 5.777 1 77 126 SER B C 1
ATOM 4231 O O . SER B 1 126 ? -11.102 -10.383 5.246 1 77 126 SER B O 1
ATOM 4233 N N . ARG B 1 127 ? -9.438 -9.711 6.504 1 73.25 127 ARG B N 1
ATOM 4234 C CA . ARG B 1 127 ? -10.148 -8.508 6.922 1 73.25 127 ARG B CA 1
ATOM 4235 C C . ARG B 1 127 ? -9.969 -7.383 5.902 1 73.25 127 ARG B C 1
ATOM 4237 O O . ARG B 1 127 ? -10.867 -6.562 5.707 1 73.25 127 ARG B O 1
ATOM 4244 N N . LEU B 1 128 ? -8.844 -7.512 5.238 1 70.56 128 LEU B N 1
ATOM 4245 C CA . LEU B 1 128 ? -8.477 -6.332 4.461 1 70.56 128 LEU B CA 1
ATOM 4246 C C . LEU B 1 128 ? -8.688 -6.578 2.973 1 70.56 128 LEU B C 1
ATOM 4248 O O . LEU B 1 128 ? -8.812 -5.629 2.193 1 70.56 128 LEU B O 1
ATOM 4252 N N . TYR B 1 129 ? -8.758 -7.812 2.549 1 76.75 129 TYR B N 1
ATOM 4253 C CA . TYR B 1 129 ? -8.789 -8.125 1.124 1 76.75 129 TYR B CA 1
ATOM 4254 C C . TYR B 1 129 ? -10.18 -7.859 0.545 1 76.75 129 TYR B C 1
ATOM 4256 O O . TYR B 1 129 ? -11.188 -8.195 1.163 1 76.75 129 TYR B O 1
ATOM 4264 N N . SER B 1 130 ? -10.125 -7.184 -0.54 1 78.12 130 SER B N 1
ATOM 4265 C CA . SER B 1 130 ? -11.352 -7.008 -1.313 1 78.12 130 SER B CA 1
ATOM 4266 C C . SER B 1 130 ? -11.664 -8.25 -2.143 1 78.12 130 SER B C 1
ATOM 4268 O O . SER B 1 130 ? -10.852 -9.18 -2.207 1 78.12 130 SER B O 1
ATOM 4270 N N . GLN B 1 131 ? -12.797 -8.367 -2.729 1 82.94 131 GLN B N 1
ATOM 4271 C CA . GLN B 1 131 ? -13.211 -9.477 -3.582 1 82.94 131 GLN B CA 1
ATOM 4272 C C . GLN B 1 131 ? -12.273 -9.633 -4.777 1 82.94 131 GLN B C 1
ATOM 4274 O O . GLN B 1 131 ? -11.945 -10.75 -5.176 1 82.94 131 GLN B O 1
ATOM 4279 N N . ASN B 1 132 ? -11.789 -8.492 -5.234 1 80.69 132 ASN B N 1
ATOM 4280 C CA . ASN B 1 132 ? -10.898 -8.523 -6.387 1 80.69 132 ASN B CA 1
ATOM 4281 C C . ASN B 1 132 ? -9.531 -9.102 -6.027 1 80.69 132 ASN B C 1
ATOM 4283 O O . ASN B 1 132 ? -8.93 -9.836 -6.816 1 80.69 132 ASN B O 1
ATOM 4287 N N . THR B 1 133 ? -9.125 -8.75 -4.844 1 81.5 133 THR B N 1
ATOM 4288 C CA . THR B 1 133 ? -7.832 -9.266 -4.418 1 81.5 133 THR B CA 1
ATOM 4289 C C . THR B 1 133 ? -7.895 -10.773 -4.191 1 81.5 133 THR B C 1
ATOM 4291 O O . THR B 1 133 ? -6.957 -11.5 -4.523 1 81.5 133 THR B O 1
ATOM 4294 N N . TRP B 1 134 ? -9.016 -11.219 -3.73 1 84.38 134 TRP B N 1
ATOM 4295 C CA . TRP B 1 134 ? -9.211 -12.656 -3.559 1 84.38 134 TRP B CA 1
ATOM 4296 C C . TRP B 1 134 ? -9.219 -13.367 -4.906 1 84.38 134 TRP B C 1
ATOM 4298 O O . TRP B 1 134 ? -8.609 -14.43 -5.055 1 84.38 134 TRP B O 1
ATOM 4308 N N . LEU B 1 135 ? -9.836 -12.867 -5.836 1 87.12 135 LEU B N 1
ATOM 4309 C CA . LEU B 1 135 ? -9.906 -13.445 -7.172 1 87.12 135 LEU B CA 1
ATOM 4310 C C . LEU B 1 135 ? -8.508 -13.547 -7.785 1 87.12 135 LEU B C 1
ATOM 4312 O O . LEU B 1 135 ? -8.18 -14.555 -8.422 1 87.12 135 LEU B O 1
ATOM 4316 N N . LEU B 1 136 ? -7.762 -12.539 -7.582 1 87.25 136 LEU B N 1
ATOM 4317 C CA . LEU B 1 136 ? -6.406 -12.539 -8.125 1 87.25 136 LEU B CA 1
ATOM 4318 C C . LEU B 1 136 ? -5.555 -13.625 -7.477 1 87.25 136 LEU B C 1
ATOM 4320 O O . LEU B 1 136 ? -4.77 -14.289 -8.156 1 87.25 136 LEU B O 1
ATOM 4324 N N . LEU B 1 137 ? -5.762 -13.773 -6.238 1 87.38 137 LEU B N 1
ATOM 4325 C CA . LEU B 1 137 ? -5.039 -14.828 -5.539 1 87.38 137 LEU B CA 1
ATOM 4326 C C . LEU B 1 137 ? -5.441 -16.203 -6.066 1 87.38 137 LEU B C 1
ATOM 4328 O O . LEU B 1 137 ? -4.59 -17.078 -6.234 1 87.38 137 LEU B O 1
ATOM 4332 N N . GLY B 1 138 ? -6.746 -16.375 -6.305 1 89.19 138 GLY B N 1
ATOM 4333 C CA . GLY B 1 138 ? -7.234 -17.625 -6.891 1 89.19 138 GLY B CA 1
ATOM 4334 C C . GLY B 1 138 ? -6.68 -17.875 -8.281 1 89.19 138 GLY B C 1
ATOM 4335 O O . GLY B 1 138 ? -6.309 -19.016 -8.602 1 89.19 138 GLY B O 1
ATOM 4336 N N . ILE B 1 139 ? -6.512 -16.875 -9.031 1 89.38 139 ILE B N 1
ATOM 4337 C CA . ILE B 1 139 ? -6.031 -16.984 -10.406 1 89.38 139 ILE B CA 1
ATOM 4338 C C . ILE B 1 139 ? -4.555 -17.375 -10.414 1 89.38 139 ILE B C 1
ATOM 4340 O O . ILE B 1 139 ? -4.125 -18.188 -11.227 1 89.38 139 ILE B O 1
ATOM 4344 N N . ILE B 1 140 ? -3.797 -16.922 -9.477 1 88.5 140 ILE B N 1
ATOM 4345 C CA . ILE B 1 140 ? -2.359 -17.156 -9.414 1 88.5 140 ILE B CA 1
ATOM 4346 C C . ILE B 1 140 ? -2.092 -18.609 -9.031 1 88.5 140 ILE B C 1
ATOM 4348 O O . ILE B 1 140 ? -1.084 -19.188 -9.438 1 88.5 140 ILE B O 1
ATOM 4352 N N . CYS B 1 141 ? -3.049 -19.188 -8.352 1 92.38 141 CYS B N 1
ATOM 4353 C CA . CYS B 1 141 ? -2.85 -20.562 -7.918 1 92.38 141 CYS B CA 1
ATOM 4354 C C . CYS B 1 141 ? -3.531 -21.531 -8.867 1 92.38 141 CYS B C 1
ATOM 4356 O O . CYS B 1 141 ? -3.584 -22.734 -8.602 1 92.38 141 CYS B O 1
ATOM 4358 N N . LEU B 1 142 ? -4.086 -21.078 -9.938 1 91.88 142 LEU B N 1
ATOM 4359 C CA . LEU B 1 142 ? -4.816 -21.922 -10.875 1 91.88 142 LEU B CA 1
ATOM 4360 C C . LEU B 1 142 ? -3.883 -22.922 -11.555 1 91.88 142 LEU B C 1
ATOM 4362 O O . LEU B 1 142 ? -4.25 -24.078 -11.758 1 91.88 142 LEU B O 1
ATOM 4366 N N . ALA B 1 143 ? -2.713 -22.438 -11.906 1 91.88 143 ALA B N 1
ATOM 4367 C CA . ALA B 1 143 ? -1.748 -23.312 -12.562 1 91.88 143 ALA B CA 1
ATOM 4368 C C . ALA B 1 143 ? -1.34 -24.469 -11.641 1 91.88 143 ALA B C 1
ATOM 4370 O O . ALA B 1 143 ? -1.227 -25.609 -12.086 1 91.88 143 ALA B O 1
ATOM 4371 N N . SER B 1 144 ? -1.106 -24.094 -10.398 1 93.69 144 SER B N 1
ATOM 4372 C CA . SER B 1 144 ? -0.733 -25.141 -9.453 1 93.69 144 SER B CA 1
ATOM 4373 C C . SER B 1 144 ? -1.864 -26.141 -9.258 1 93.69 144 SER B C 1
ATOM 4375 O O . SER B 1 144 ? -1.624 -27.344 -9.195 1 93.69 144 SER B O 1
ATOM 4377 N N . LEU B 1 145 ? -3.094 -25.703 -9.266 1 93.69 145 LEU B N 1
ATOM 4378 C CA . LEU B 1 145 ? -4.262 -26.547 -9.078 1 93.69 145 LEU B CA 1
ATOM 4379 C C . LEU B 1 145 ? -4.441 -27.5 -10.258 1 93.69 145 LEU B C 1
ATOM 4381 O O . LEU B 1 145 ? -4.559 -28.719 -10.07 1 93.69 145 LEU B O 1
ATOM 4385 N N . VAL B 1 146 ? -4.387 -27.016 -11.383 1 93.62 146 VAL B N 1
ATOM 4386 C CA . VAL B 1 146 ? -4.656 -27.797 -12.578 1 93.62 146 VAL B CA 1
ATOM 4387 C C . VAL B 1 146 ? -3.469 -28.719 -12.875 1 93.62 146 VAL B C 1
ATOM 4389 O O . VAL B 1 146 ? -3.648 -29.875 -13.25 1 93.62 146 VAL B O 1
ATOM 4392 N N . SER B 1 147 ? -2.281 -28.188 -12.664 1 92.44 147 SER B N 1
ATOM 4393 C CA . SER B 1 147 ? -1.084 -28.953 -12.992 1 92.44 147 SER B CA 1
ATOM 4394 C C . SER B 1 147 ? -0.955 -30.188 -12.109 1 92.44 147 SER B C 1
ATOM 4396 O O . SER B 1 147 ? -0.7 -31.297 -12.602 1 92.44 147 SER B O 1
ATOM 4398 N N . ILE B 1 148 ? -1.143 -30 -10.844 1 93.12 148 ILE B N 1
ATOM 4399 C CA . ILE B 1 148 ? -0.986 -31.141 -9.945 1 93.12 148 ILE B CA 1
ATOM 4400 C C . ILE B 1 148 ? -2.082 -32.188 -10.219 1 93.12 148 ILE B C 1
ATOM 4402 O O . ILE B 1 148 ? -1.836 -33.375 -10.18 1 93.12 148 ILE B O 1
ATOM 4406 N N . THR B 1 149 ? -3.311 -31.75 -10.547 1 93.25 149 THR B N 1
ATOM 4407 C CA . THR B 1 149 ? -4.418 -32.656 -10.852 1 93.25 149 THR B CA 1
ATOM 4408 C C . THR B 1 149 ? -4.145 -33.438 -12.141 1 93.25 149 THR B C 1
ATOM 4410 O O . THR B 1 149 ? -4.293 -34.656 -12.172 1 93.25 149 THR B O 1
ATOM 4413 N N . VAL B 1 150 ? -3.67 -32.719 -13.102 1 91.75 150 VAL B N 1
ATOM 4414 C CA . VAL B 1 150 ? -3.406 -33.344 -14.391 1 91.75 150 VAL B CA 1
ATOM 4415 C C . VAL B 1 150 ? -2.246 -34.344 -14.258 1 91.75 150 VAL B C 1
ATOM 4417 O O . VAL B 1 150 ? -2.289 -35.438 -14.82 1 91.75 150 VAL B O 1
ATOM 4420 N N . CYS B 1 151 ? -1.207 -34.031 -13.516 1 90.19 151 CYS B N 1
ATOM 4421 C CA . CYS B 1 151 ? -0.037 -34.875 -13.352 1 90.19 151 CYS B CA 1
ATOM 4422 C C . CYS B 1 151 ? -0.403 -36.156 -12.625 1 90.19 151 CYS B C 1
ATOM 4424 O O . CYS B 1 151 ? 0.135 -37.219 -12.938 1 90.19 151 CYS B O 1
ATOM 4426 N N . ILE B 1 152 ? -1.345 -36.094 -11.695 1 91.31 152 ILE B N 1
ATOM 4427 C CA . ILE B 1 152 ? -1.725 -37.281 -10.945 1 91.31 152 ILE B CA 1
ATOM 4428 C C . ILE B 1 152 ? -2.719 -38.094 -11.758 1 91.31 152 ILE B C 1
ATOM 4430 O O . ILE B 1 152 ? -2.68 -39.344 -11.727 1 91.31 152 ILE B O 1
ATOM 4434 N N . TYR B 1 153 ? -3.643 -37.406 -12.477 1 91.25 153 TYR B N 1
ATOM 4435 C CA . TYR B 1 153 ? -4.605 -38.094 -13.32 1 91.25 153 TYR B CA 1
ATOM 4436 C C . TYR B 1 153 ? -3.893 -38.969 -14.367 1 91.25 153 TYR B C 1
ATOM 4438 O O . TYR B 1 153 ? -4.312 -40.094 -14.648 1 91.25 153 TYR B O 1
ATOM 4446 N N . TYR B 1 154 ? -2.814 -38.344 -14.914 1 90.44 154 TYR B N 1
ATOM 4447 C CA . TYR B 1 154 ? -2.092 -39 -16 1 90.44 154 TYR B CA 1
ATOM 4448 C C . TYR B 1 154 ? -0.621 -39.188 -15.641 1 90.44 154 TYR B C 1
ATOM 4450 O O . TYR B 1 154 ? 0.256 -38.625 -16.297 1 90.44 154 TYR B O 1
ATOM 4458 N N . THR B 1 155 ? -0.358 -40.031 -14.641 1 88.44 155 THR B N 1
ATOM 4459 C CA . THR B 1 155 ? 0.995 -40.281 -14.156 1 88.44 155 THR B CA 1
ATOM 4460 C C . THR B 1 155 ? 1.772 -41.156 -15.133 1 88.44 155 THR B C 1
ATOM 4462 O O . THR B 1 155 ? 1.252 -42.156 -15.625 1 88.44 155 THR B O 1
ATOM 4465 N N . PRO B 1 156 ? 2.924 -40.719 -15.469 1 86.5 156 PRO B N 1
ATOM 4466 C CA . PRO B 1 156 ? 3.779 -41.562 -16.297 1 86.5 156 PRO B CA 1
ATOM 4467 C C . PRO B 1 156 ? 4.191 -42.844 -15.609 1 86.5 156 PRO B C 1
ATOM 4469 O O . PRO B 1 156 ? 3.953 -43.031 -14.406 1 86.5 156 PRO B O 1
ATOM 4472 N N . GLU B 1 157 ? 4.797 -43.719 -16.375 1 86.06 157 GLU B N 1
ATOM 4473 C CA . GLU B 1 157 ? 5.219 -45.031 -15.844 1 86.06 157 GLU B CA 1
ATOM 4474 C C . GLU B 1 157 ? 6.191 -44.844 -14.68 1 86.06 157 GLU B C 1
ATOM 4476 O O . GLU B 1 157 ? 6.062 -45.531 -13.648 1 86.06 157 GLU B O 1
ATOM 4481 N N . GLU B 1 158 ? 7.125 -43.875 -14.828 1 88.75 158 GLU B N 1
ATOM 4482 C CA . GLU B 1 158 ? 8.031 -43.531 -13.734 1 88.75 158 GLU B CA 1
ATOM 4483 C C . GLU B 1 158 ? 7.473 -42.406 -12.883 1 88.75 158 GLU B C 1
ATOM 4485 O O . GLU B 1 158 ? 7.539 -41.219 -13.273 1 88.75 158 GLU B O 1
ATOM 4490 N N . THR B 1 159 ? 7.055 -42.719 -11.703 1 88.25 159 THR B N 1
ATOM 4491 C CA . THR B 1 159 ? 6.301 -41.812 -10.859 1 88.25 159 THR B CA 1
ATOM 4492 C C . THR B 1 159 ? 7.195 -40.688 -10.367 1 88.25 159 THR B C 1
ATOM 4494 O O . THR B 1 159 ? 6.707 -39.594 -10.016 1 88.25 159 THR B O 1
ATOM 4497 N N . TYR B 1 160 ? 8.516 -40.906 -10.336 1 87.81 160 TYR B N 1
ATOM 4498 C CA . TYR B 1 160 ? 9.414 -39.906 -9.797 1 87.81 160 TYR B CA 1
ATOM 4499 C C . TYR B 1 160 ? 9.469 -38.688 -10.703 1 87.81 160 TYR B C 1
ATOM 4501 O O . TYR B 1 160 ? 9.891 -37.594 -10.273 1 87.81 160 TYR B O 1
ATOM 4509 N N . LYS B 1 161 ? 9.023 -38.75 -11.906 1 89.38 161 LYS B N 1
ATOM 4510 C CA . LYS B 1 161 ? 9.055 -37.656 -12.875 1 89.38 161 LYS B CA 1
ATOM 4511 C C . LYS B 1 161 ? 8.086 -36.562 -12.484 1 89.38 161 LYS B C 1
ATOM 4513 O O . LYS B 1 161 ? 8.219 -35.406 -12.945 1 89.38 161 LYS B O 1
ATOM 4518 N N . ILE B 1 162 ? 7.109 -36.875 -11.57 1 90.81 162 ILE B N 1
ATOM 4519 C CA . ILE B 1 162 ? 6.086 -35.906 -11.219 1 90.81 162 ILE B CA 1
ATOM 4520 C C . ILE B 1 162 ? 6.457 -35.219 -9.914 1 90.81 162 ILE B C 1
ATOM 4522 O O . ILE B 1 162 ? 5.867 -34.188 -9.555 1 90.81 162 ILE B O 1
ATOM 4526 N N . TRP B 1 163 ? 7.574 -35.688 -9.25 1 92.31 163 TRP B N 1
ATOM 4527 C CA . TRP B 1 163 ? 7.949 -35.156 -7.941 1 92.31 163 TRP B CA 1
ATOM 4528 C C . TRP B 1 163 ? 8.281 -33.656 -8.031 1 92.31 163 TRP B C 1
ATOM 4530 O O . TRP B 1 163 ? 7.859 -32.875 -7.184 1 92.31 163 TRP B O 1
ATOM 4540 N N . PRO B 1 164 ? 8.961 -33.25 -9.07 1 91.62 164 PRO B N 1
ATOM 4541 C CA . PRO B 1 164 ? 9.289 -31.812 -9.141 1 91.62 164 PRO B CA 1
ATOM 4542 C C . PRO B 1 164 ? 8.047 -30.938 -9.281 1 91.62 164 PRO B C 1
ATOM 4544 O O . PRO B 1 164 ? 8.008 -29.828 -8.734 1 91.62 164 PRO B O 1
ATOM 4547 N N . CYS B 1 165 ? 7.086 -31.391 -9.961 1 92.12 165 CYS B N 1
ATOM 4548 C CA . CYS B 1 165 ? 5.84 -30.641 -10.109 1 92.12 165 CYS B CA 1
ATOM 4549 C C . CYS B 1 165 ? 5.137 -30.484 -8.766 1 92.12 165 CYS B C 1
ATOM 4551 O O . CYS B 1 165 ? 4.66 -29.391 -8.438 1 92.12 165 CYS B O 1
ATOM 4553 N N . ALA B 1 166 ? 5.129 -31.562 -8.008 1 94.06 166 ALA B N 1
ATOM 4554 C CA . ALA B 1 166 ? 4.48 -31.531 -6.703 1 94.06 166 ALA B CA 1
ATOM 4555 C C . ALA B 1 166 ? 5.184 -30.547 -5.77 1 94.06 166 ALA B C 1
ATOM 4557 O O . ALA B 1 166 ? 4.535 -29.75 -5.09 1 94.06 166 ALA B O 1
ATOM 4558 N N . VAL B 1 167 ? 6.48 -30.578 -5.824 1 94.12 167 VAL B N 1
ATOM 4559 C CA . VAL B 1 167 ? 7.258 -29.688 -4.961 1 94.12 167 VAL B CA 1
ATOM 4560 C C . VAL B 1 167 ? 7.059 -28.234 -5.391 1 94.12 167 VAL B C 1
ATOM 4562 O O . VAL B 1 167 ? 6.883 -27.359 -4.551 1 94.12 167 VAL B O 1
ATOM 4565 N N . ALA B 1 168 ? 7.094 -28.016 -6.652 1 93.5 168 ALA B N 1
ATOM 4566 C CA . ALA B 1 168 ? 6.906 -26.672 -7.172 1 93.5 168 ALA B CA 1
ATOM 4567 C C . ALA B 1 168 ? 5.531 -26.125 -6.793 1 93.5 168 ALA B C 1
ATOM 4569 O O . ALA B 1 168 ? 5.395 -24.938 -6.488 1 93.5 168 ALA B O 1
ATOM 4570 N N . CYS B 1 169 ? 4.535 -26.938 -6.855 1 93.81 169 CYS B N 1
ATOM 4571 C CA . CYS B 1 169 ? 3.188 -26.516 -6.488 1 93.81 169 CYS B CA 1
ATOM 4572 C C . CYS B 1 169 ? 3.113 -26.141 -5.012 1 93.81 169 CYS B C 1
ATOM 4574 O O . CYS B 1 169 ? 2.455 -25.172 -4.645 1 93.81 169 CYS B O 1
ATOM 4576 N N . MET B 1 170 ? 3.826 -26.891 -4.199 1 93.69 170 MET B N 1
ATOM 4577 C CA . MET B 1 170 ? 3.855 -26.578 -2.775 1 93.69 170 MET B CA 1
ATOM 4578 C C . MET B 1 170 ? 4.523 -25.234 -2.531 1 93.69 170 MET B C 1
ATOM 4580 O O . MET B 1 170 ? 4.008 -24.406 -1.777 1 93.69 170 MET B O 1
ATOM 4584 N N . VAL B 1 171 ? 5.586 -25.031 -3.182 1 92.5 171 VAL B N 1
ATOM 4585 C CA . VAL B 1 171 ? 6.348 -23.797 -3.004 1 92.5 171 VAL B CA 1
ATOM 4586 C C . VAL B 1 171 ? 5.523 -22.609 -3.48 1 92.5 171 VAL B C 1
ATOM 4588 O O . VAL B 1 171 ? 5.48 -21.578 -2.816 1 92.5 171 VAL B O 1
ATOM 4591 N N . THR B 1 172 ? 4.891 -22.75 -4.574 1 92.88 172 THR B N 1
ATOM 4592 C CA . THR B 1 172 ? 4.082 -21.688 -5.141 1 92.88 172 THR B CA 1
ATOM 4593 C C . THR B 1 172 ? 2.924 -21.328 -4.211 1 92.88 172 THR B C 1
ATOM 4595 O O . THR B 1 172 ? 2.65 -20.156 -3.971 1 92.88 172 THR B O 1
ATOM 4598 N N . ASN B 1 173 ? 2.236 -22.328 -3.707 1 93.69 173 ASN B N 1
ATOM 4599 C CA . ASN B 1 173 ? 1.069 -22.062 -2.875 1 93.69 173 ASN B CA 1
ATOM 4600 C C . ASN B 1 173 ? 1.469 -21.516 -1.507 1 93.69 173 ASN B C 1
ATOM 4602 O O . ASN B 1 173 ? 0.753 -20.688 -0.929 1 93.69 173 ASN B O 1
ATOM 4606 N N . ILE B 1 174 ? 2.611 -21.953 -1.009 1 91.19 174 ILE B N 1
ATOM 4607 C CA . ILE B 1 174 ? 3.141 -21.359 0.214 1 91.19 174 ILE B CA 1
ATOM 4608 C C . ILE B 1 174 ? 3.559 -19.922 -0.052 1 91.19 174 ILE B C 1
ATOM 4610 O O . ILE B 1 174 ? 3.301 -19.031 0.764 1 91.19 174 ILE B O 1
ATOM 4614 N N . GLY B 1 175 ? 4.184 -19.734 -1.165 1 88.12 175 GLY B N 1
ATOM 4615 C CA . GLY B 1 175 ? 4.551 -18.375 -1.567 1 88.12 175 GLY B CA 1
ATOM 4616 C C . GLY B 1 175 ? 3.357 -17.453 -1.719 1 88.12 175 GLY B C 1
ATOM 4617 O O . GLY B 1 175 ? 3.432 -16.281 -1.369 1 88.12 175 GLY B O 1
ATOM 4618 N N . SER B 1 176 ? 2.297 -18.016 -2.209 1 88.62 176 SER B N 1
ATOM 4619 C CA . SER B 1 176 ? 1.083 -17.219 -2.375 1 88.62 176 SER B CA 1
ATOM 4620 C C . SER B 1 176 ? 0.512 -16.797 -1.025 1 88.62 176 SER B C 1
ATOM 4622 O O . SER B 1 176 ? -0.031 -15.703 -0.892 1 88.62 176 SER B O 1
ATOM 4624 N N . LEU B 1 177 ? 0.612 -17.641 -0.047 1 87.06 177 LEU B N 1
ATOM 4625 C CA . LEU B 1 177 ? 0.185 -17.297 1.303 1 87.06 177 LEU B CA 1
ATOM 4626 C C . LEU B 1 177 ? 1.064 -16.188 1.878 1 87.06 177 LEU B C 1
ATOM 4628 O O . LEU B 1 177 ? 0.565 -15.266 2.535 1 87.06 177 LEU B O 1
ATOM 4632 N N . TYR B 1 178 ? 2.258 -16.266 1.527 1 86.31 178 TYR B N 1
ATOM 4633 C CA . TYR B 1 178 ? 3.193 -15.242 1.985 1 86.31 178 TYR B CA 1
ATOM 4634 C C . TYR B 1 178 ? 2.91 -13.898 1.314 1 86.31 178 TYR B C 1
ATOM 4636 O O . TYR B 1 178 ? 2.975 -12.852 1.958 1 86.31 178 TYR B O 1
ATOM 4644 N N . LEU B 1 179 ? 2.648 -14.008 0.109 1 81.56 179 LEU B N 1
ATOM 4645 C CA . LEU B 1 179 ? 2.355 -12.812 -0.668 1 81.56 179 LEU B CA 1
ATOM 4646 C C . LEU B 1 179 ? 1.128 -12.094 -0.118 1 81.56 179 LEU B C 1
ATOM 4648 O O . LEU B 1 179 ? 1.087 -10.859 -0.081 1 81.56 179 LEU B O 1
ATOM 4652 N N . ALA B 1 180 ? 0.19 -12.852 0.249 1 76.62 180 ALA B N 1
ATOM 4653 C CA . ALA B 1 180 ? -1.029 -12.281 0.81 1 76.62 180 ALA B CA 1
ATOM 4654 C C . ALA B 1 180 ? -0.722 -11.445 2.051 1 76.62 180 ALA B C 1
ATOM 4656 O O . ALA B 1 180 ? -1.256 -10.344 2.217 1 76.62 180 ALA B O 1
ATOM 4657 N N . GLY B 1 181 ? 0.129 -11.93 2.879 1 74.62 181 GLY B N 1
ATOM 4658 C CA . GLY B 1 181 ? 0.522 -11.203 4.07 1 74.62 181 GLY B CA 1
ATOM 4659 C C . GLY B 1 181 ? 1.413 -10.008 3.775 1 74.62 181 GLY B C 1
ATOM 4660 O O . GLY B 1 181 ? 1.271 -8.953 4.391 1 74.62 181 GLY B O 1
ATOM 4661 N N . TYR B 1 182 ? 2.225 -10.188 2.83 1 76.38 182 TYR B N 1
ATOM 4662 C CA . TYR B 1 182 ? 3.164 -9.141 2.447 1 76.38 182 TYR B CA 1
ATOM 4663 C C . TYR B 1 182 ? 2.432 -7.922 1.896 1 76.38 182 TYR B C 1
ATOM 4665 O O . TYR B 1 182 ? 2.793 -6.781 2.199 1 76.38 182 TYR B O 1
ATOM 4673 N N . PHE B 1 183 ? 1.439 -8.188 1.218 1 73.38 183 PHE B N 1
ATOM 4674 C CA . PHE B 1 183 ? 0.654 -7.125 0.595 1 73.38 183 PHE B CA 1
ATOM 4675 C C . PHE B 1 183 ? -0.038 -6.273 1.651 1 73.38 183 PHE B C 1
ATOM 4677 O O . PHE B 1 183 ? -0.062 -5.047 1.547 1 73.38 183 PHE B O 1
ATOM 4684 N N . VAL B 1 184 ? -0.491 -6.906 2.6 1 70.44 184 VAL B N 1
ATOM 4685 C CA . VAL B 1 184 ? -1.195 -6.203 3.666 1 70.44 184 VAL B CA 1
ATOM 4686 C C . VAL B 1 184 ? -0.224 -5.293 4.414 1 70.44 184 VAL B C 1
ATOM 4688 O O . VAL B 1 184 ? -0.522 -4.121 4.66 1 70.44 184 VAL B O 1
ATOM 4691 N N . ASN B 1 185 ? 0.945 -5.793 4.66 1 71.88 185 ASN B N 1
ATOM 4692 C CA . ASN B 1 185 ? 1.936 -5.047 5.426 1 71.88 185 ASN B CA 1
ATOM 4693 C C . ASN B 1 185 ? 2.492 -3.869 4.629 1 71.88 185 ASN B C 1
ATOM 4695 O O . ASN B 1 185 ? 2.746 -2.801 5.188 1 71.88 185 ASN B O 1
ATOM 4699 N N . ALA B 1 186 ? 2.65 -4.137 3.381 1 68.94 186 ALA B N 1
ATOM 4700 C CA . ALA B 1 186 ? 3.207 -3.092 2.527 1 68.94 186 ALA B CA 1
ATOM 4701 C C . ALA B 1 186 ? 2.26 -1.898 2.434 1 68.94 186 ALA B C 1
ATOM 4703 O O . ALA B 1 186 ? 2.693 -0.746 2.498 1 68.94 186 ALA B O 1
ATOM 4704 N N . ILE B 1 187 ? 1.025 -2.158 2.289 1 66.44 187 ILE B N 1
ATOM 4705 C CA . ILE B 1 187 ? 0.026 -1.098 2.217 1 66.44 187 ILE B CA 1
ATOM 4706 C C . ILE B 1 187 ? -0.003 -0.324 3.531 1 66.44 187 ILE B C 1
ATOM 4708 O O . ILE B 1 187 ? 0.008 0.909 3.535 1 66.44 187 ILE B O 1
ATOM 4712 N N . GLN B 1 188 ? 0.014 -1.026 4.57 1 68.38 188 GLN B N 1
ATOM 4713 C CA . GLN B 1 188 ? -0.064 -0.406 5.891 1 68.38 188 GLN B CA 1
ATOM 4714 C C . GLN B 1 188 ? 1.172 0.443 6.172 1 68.38 188 GLN B C 1
ATOM 4716 O O . GLN B 1 188 ? 1.062 1.555 6.695 1 68.38 188 GLN B O 1
ATOM 4721 N N . HIS B 1 189 ? 2.35 -0.069 5.82 1 70.69 189 HIS B N 1
ATOM 4722 C CA . HIS B 1 189 ? 3.604 0.618 6.109 1 70.69 189 HIS B CA 1
ATOM 4723 C C . HIS B 1 189 ? 3.717 1.916 5.316 1 70.69 189 HIS B C 1
ATOM 4725 O O . HIS B 1 189 ? 4.133 2.943 5.855 1 70.69 189 HIS B O 1
ATOM 4731 N N . GLU B 1 190 ? 3.316 1.856 4.113 1 65.31 190 GLU B N 1
ATOM 4732 C CA . GLU B 1 190 ? 3.4 3.049 3.275 1 65.31 190 GLU B CA 1
ATOM 4733 C C . GLU B 1 190 ? 2.416 4.117 3.734 1 65.31 190 GLU B C 1
ATOM 4735 O O . GLU B 1 190 ? 2.734 5.309 3.723 1 65.31 190 GLU B O 1
ATOM 4740 N N . THR B 1 191 ? 1.292 3.713 4.117 1 66.62 191 THR B N 1
ATOM 4741 C CA . THR B 1 191 ? 0.294 4.641 4.641 1 66.62 191 THR B CA 1
ATOM 4742 C C . THR B 1 191 ? 0.784 5.297 5.926 1 66.62 191 THR B C 1
ATOM 4744 O O . THR B 1 191 ? 0.628 6.504 6.113 1 66.62 191 THR B O 1
ATOM 4747 N N . GLU B 1 192 ? 1.356 4.508 6.723 1 69.62 192 GLU B N 1
ATOM 4748 C CA . GLU B 1 192 ? 1.857 5.004 8 1 69.62 192 GLU B CA 1
ATOM 4749 C C . GLU B 1 192 ? 2.982 6.016 7.793 1 69.62 192 GLU B C 1
ATOM 4751 O O . GLU B 1 192 ? 3.02 7.055 8.453 1 69.62 192 GLU B O 1
ATOM 4756 N N . GLN B 1 193 ? 3.9 5.824 6.945 1 68.38 193 GLN B N 1
ATOM 4757 C CA . GLN B 1 193 ? 5.023 6.719 6.688 1 68.38 193 GLN B CA 1
ATOM 4758 C C . GLN B 1 193 ? 4.543 8.055 6.137 1 68.38 193 GLN B C 1
ATOM 4760 O O . GLN B 1 193 ? 5.035 9.109 6.543 1 68.38 193 GLN B O 1
ATOM 4765 N N . SER B 1 194 ? 3.607 7.953 5.266 1 66.62 194 SER B N 1
ATOM 4766 C CA . SER B 1 194 ? 3.059 9.18 4.691 1 66.62 194 SER B CA 1
ATOM 4767 C C . SER B 1 194 ? 2.328 10.008 5.746 1 66.62 194 SER B C 1
ATOM 4769 O O . SER B 1 194 ? 2.426 11.234 5.758 1 66.62 194 SER B O 1
ATOM 4771 N N . SER B 1 195 ? 1.596 9.227 6.586 1 68.75 195 SER B N 1
ATOM 4772 C CA . SER B 1 195 ? 0.882 9.891 7.672 1 68.75 195 SER B CA 1
ATOM 4773 C C . SER B 1 195 ? 1.85 10.586 8.625 1 68.75 195 SER B C 1
ATOM 4775 O O . SER B 1 195 ? 1.61 11.711 9.055 1 68.75 195 SER B O 1
ATOM 4777 N N . LEU B 1 196 ? 2.969 10 8.906 1 67.44 196 LEU B N 1
ATOM 4778 C CA . LEU B 1 196 ? 3.959 10.547 9.828 1 67.44 196 LEU B CA 1
ATOM 4779 C C . LEU B 1 196 ? 4.574 11.828 9.258 1 67.44 196 LEU B C 1
ATOM 4781 O O . LEU B 1 196 ? 4.781 12.797 9.992 1 67.44 196 LEU B O 1
ATOM 4785 N N . LYS B 1 197 ? 4.863 11.836 8 1 67.75 197 LYS B N 1
ATOM 4786 C CA . LYS B 1 197 ? 5.426 13.023 7.355 1 67.75 197 LYS B CA 1
ATOM 4787 C C . LYS B 1 197 ? 4.465 14.203 7.445 1 67.75 197 LYS B C 1
ATOM 4789 O O . LYS B 1 197 ? 4.875 15.32 7.762 1 67.75 197 LYS B O 1
ATOM 4794 N N . LEU B 1 198 ? 3.246 13.875 7.234 1 67.12 198 LEU B N 1
ATOM 4795 C CA . LEU B 1 198 ? 2.242 14.93 7.277 1 67.12 198 LEU B CA 1
ATOM 4796 C C . LEU B 1 198 ? 2.039 15.43 8.703 1 67.12 198 LEU B C 1
ATOM 4798 O O . LEU B 1 198 ? 1.856 16.625 8.922 1 67.12 198 LEU B O 1
ATOM 4802 N N . GLN B 1 199 ? 2.027 14.516 9.656 1 69.94 199 GLN B N 1
ATOM 4803 C CA . GLN B 1 199 ? 1.931 14.906 11.055 1 69.94 199 GLN B CA 1
ATOM 4804 C C . GLN B 1 199 ? 3.09 15.82 11.461 1 69.94 199 GLN B C 1
ATOM 4806 O O . GLN B 1 199 ? 2.902 16.781 12.203 1 69.94 199 GLN B O 1
ATOM 4811 N N . ARG B 1 200 ? 4.215 15.523 10.945 1 68.69 200 ARG B N 1
ATOM 4812 C CA . ARG B 1 200 ? 5.379 16.359 11.227 1 68.69 200 ARG B CA 1
ATOM 4813 C C . ARG B 1 200 ? 5.172 17.781 10.711 1 68.69 200 ARG B C 1
ATOM 4815 O O . ARG B 1 200 ? 5.434 18.75 11.414 1 68.69 200 ARG B O 1
ATOM 4822 N N . VAL B 1 201 ? 4.762 17.891 9.484 1 63.94 201 VAL B N 1
ATOM 4823 C CA . VAL B 1 201 ? 4.508 19.188 8.867 1 63.94 201 VAL B CA 1
ATOM 4824 C C . VAL B 1 201 ? 3.465 19.953 9.688 1 63.94 201 VAL B C 1
ATOM 4826 O O . VAL B 1 201 ? 3.607 21.156 9.922 1 63.94 201 VAL B O 1
ATOM 4829 N N . TYR B 1 202 ? 2.49 19.203 10.133 1 67.19 202 TYR B N 1
ATOM 4830 C CA . TYR B 1 202 ? 1.427 19.781 10.945 1 67.19 202 TYR B CA 1
ATOM 4831 C C . TYR B 1 202 ? 1.985 20.359 12.242 1 67.19 202 TYR B C 1
ATOM 4833 O O . TYR B 1 202 ? 1.691 21.5 12.594 1 67.19 202 TYR B O 1
ATOM 4841 N N . TYR B 1 203 ? 2.795 19.672 12.891 1 67.62 203 TYR B N 1
ATOM 4842 C CA . TYR B 1 203 ? 3.285 20.125 14.188 1 67.62 203 TYR B CA 1
ATOM 4843 C C . TYR B 1 203 ? 4.289 21.266 14.031 1 67.62 203 TYR B C 1
ATOM 4845 O O . TYR B 1 203 ? 4.34 22.172 14.859 1 67.62 203 TYR B O 1
ATOM 4853 N N . GLU B 1 204 ? 4.965 21.203 12.984 1 70.31 204 GLU B N 1
ATOM 4854 C CA . GLU B 1 204 ? 5.867 22.312 12.703 1 70.31 204 GLU B CA 1
ATOM 4855 C C . GLU B 1 204 ? 5.09 23.594 12.414 1 70.31 204 GLU B C 1
ATOM 4857 O O . GLU B 1 204 ? 5.496 24.688 12.828 1 70.31 204 GLU B O 1
ATOM 4862 N N . GLU B 1 205 ? 4.023 23.359 11.727 1 68.56 205 GLU B N 1
ATOM 4863 C CA . GLU B 1 205 ? 3.176 24.5 11.438 1 68.56 205 GLU B CA 1
ATOM 4864 C C . GLU B 1 205 ? 2.533 25.062 12.703 1 68.56 205 GLU B C 1
ATOM 4866 O O . GLU B 1 205 ? 2.395 26.266 12.859 1 68.56 205 GLU B O 1
ATOM 4871 N N . LEU B 1 206 ? 2.139 24.172 13.547 1 69.25 206 LEU B N 1
ATOM 4872 C CA . LEU B 1 206 ? 1.587 24.609 14.828 1 69.25 206 LEU B CA 1
ATOM 4873 C C . LEU B 1 206 ? 2.609 25.422 15.617 1 69.25 206 LEU B C 1
ATOM 4875 O O . LEU B 1 206 ? 2.26 26.422 16.25 1 69.25 206 LEU B O 1
ATOM 4879 N N . GLU B 1 207 ? 3.785 25 15.602 1 72.5 207 GLU B N 1
ATOM 4880 C CA . GLU B 1 207 ? 4.867 25.719 16.266 1 72.5 207 GLU B CA 1
ATOM 4881 C C . GLU B 1 207 ? 5.043 27.125 15.68 1 72.5 207 GLU B C 1
ATOM 4883 O O . GLU B 1 207 ? 5.207 28.094 16.422 1 72.5 207 GLU B O 1
ATOM 4888 N N . ARG B 1 208 ? 5.027 27.172 14.43 1 70.5 208 ARG B N 1
ATOM 4889 C CA . ARG B 1 208 ? 5.191 28.453 13.758 1 70.5 208 ARG B CA 1
ATOM 4890 C C . ARG B 1 208 ? 4.051 29.406 14.102 1 70.5 208 ARG B C 1
ATOM 4892 O O . ARG B 1 208 ? 4.273 30.594 14.328 1 70.5 208 ARG B O 1
ATOM 4899 N N . ASN B 1 209 ? 2.934 28.828 14.148 1 70.06 209 ASN B N 1
ATOM 4900 C CA . ASN B 1 209 ? 1.76 29.625 14.484 1 70.06 209 ASN B CA 1
ATOM 4901 C C . ASN B 1 209 ? 1.831 30.141 15.914 1 70.06 209 ASN B C 1
ATOM 4903 O O . ASN B 1 209 ? 1.529 31.312 16.172 1 70.06 209 ASN B O 1
ATOM 4907 N N . GLN B 1 210 ? 2.178 29.328 16.75 1 70.44 210 GLN B N 1
ATOM 4908 C CA . GLN B 1 210 ? 2.293 29.734 18.141 1 70.44 210 GLN B CA 1
ATOM 4909 C C . GLN B 1 210 ? 3.381 30.797 18.328 1 70.44 210 GLN B C 1
ATOM 4911 O O . GLN B 1 210 ? 3.24 31.703 19.141 1 70.44 210 GLN B O 1
ATOM 4916 N N . ALA B 1 211 ? 4.391 30.609 17.562 1 72.25 211 ALA B N 1
ATOM 4917 C CA . ALA B 1 211 ? 5.469 31.594 17.609 1 72.25 211 ALA B CA 1
ATOM 4918 C C . ALA B 1 211 ? 4.992 32.938 17.094 1 72.25 211 ALA B C 1
ATOM 4920 O O . ALA B 1 211 ? 5.355 34 17.656 1 72.25 211 ALA B O 1
ATOM 4921 N N . GLU B 1 212 ? 4.199 32.906 16.094 1 71 212 GLU B N 1
ATOM 4922 C CA . GLU B 1 212 ? 3.648 34.125 15.555 1 71 212 GLU B CA 1
ATOM 4923 C C . GLU B 1 212 ? 2.73 34.812 16.562 1 71 212 GLU B C 1
ATOM 4925 O O . GLU B 1 212 ? 2.775 36.062 16.719 1 71 212 GLU B O 1
ATOM 4930 N N . ILE B 1 213 ? 1.963 34.031 17.188 1 69.75 213 ILE B N 1
ATOM 4931 C CA . ILE B 1 213 ? 1.055 34.562 18.203 1 69.75 213 ILE B CA 1
ATOM 4932 C C . ILE B 1 213 ? 1.858 35.188 19.344 1 69.75 213 ILE B C 1
ATOM 4934 O O . ILE B 1 213 ? 1.537 36.281 19.812 1 69.75 213 ILE B O 1
ATOM 4938 N N . ARG B 1 214 ? 2.898 34.562 19.703 1 70.31 214 ARG B N 1
ATOM 4939 C CA . ARG B 1 214 ? 3.766 35.062 20.781 1 70.31 214 ARG B CA 1
ATOM 4940 C C . ARG B 1 214 ? 4.43 36.375 20.375 1 70.31 214 ARG B C 1
ATOM 4942 O O . ARG B 1 214 ? 4.527 37.281 21.188 1 70.31 214 ARG B O 1
ATOM 4949 N N . ARG B 1 215 ? 4.898 36.344 19.203 1 72.94 215 ARG B N 1
ATOM 4950 C CA . ARG B 1 215 ? 5.531 37.562 18.703 1 72.94 215 ARG B CA 1
ATOM 4951 C C . ARG B 1 215 ? 4.543 38.719 18.688 1 72.94 215 ARG B C 1
ATOM 4953 O O . ARG B 1 215 ? 4.887 39.844 19.078 1 72.94 215 ARG B O 1
ATOM 4960 N N . PHE B 1 216 ? 3.365 38.469 18.297 1 71.06 216 PHE B N 1
ATOM 4961 C CA . PHE B 1 216 ? 2.326 39.5 18.234 1 71.06 216 PHE B CA 1
ATOM 4962 C C . PHE B 1 216 ? 1.986 40 19.625 1 71.06 216 PHE B C 1
ATOM 4964 O O . PHE B 1 216 ? 1.82 41.219 19.828 1 71.06 216 PHE B O 1
ATOM 4971 N N . ARG B 1 217 ? 1.86 39.125 20.547 1 69.81 217 ARG B N 1
ATOM 4972 C CA . ARG B 1 217 ? 1.571 39.469 21.938 1 69.81 217 ARG B CA 1
ATOM 4973 C C . ARG B 1 217 ? 2.68 40.344 22.516 1 69.81 217 ARG B C 1
ATOM 4975 O O . ARG B 1 217 ? 2.406 41.312 23.234 1 69.81 217 ARG B O 1
ATOM 4982 N N . HIS B 1 218 ? 3.895 39.938 22.203 1 74.75 218 HIS B N 1
ATOM 4983 C CA . HIS B 1 218 ? 5.055 40.719 22.656 1 74.75 218 HIS B CA 1
ATOM 4984 C C . HIS B 1 218 ? 5.039 42.125 22.094 1 74.75 218 HIS B C 1
ATOM 4986 O O . HIS B 1 218 ? 5.234 43.094 22.828 1 74.75 218 HIS B O 1
ATOM 4992 N N . ASP B 1 219 ? 4.77 42.25 20.844 1 73.5 219 ASP B N 1
ATOM 4993 C CA . ASP B 1 219 ? 4.715 43.531 20.172 1 73.5 219 ASP B CA 1
ATOM 4994 C C . ASP B 1 219 ? 3.6 44.406 20.75 1 73.5 219 ASP B C 1
ATOM 4996 O O . ASP B 1 219 ? 3.797 45.594 21 1 73.5 219 ASP B O 1
ATOM 5000 N N . MET B 1 220 ? 2.504 43.812 21.062 1 73.81 220 MET B N 1
ATOM 5001 C CA . MET B 1 220 ? 1.367 44.562 21.594 1 73.81 220 MET B CA 1
ATOM 5002 C C . MET B 1 220 ? 1.665 45.062 23 1 73.81 220 MET B C 1
ATOM 5004 O O . MET B 1 220 ? 1.327 46.188 23.344 1 73.81 220 MET B O 1
ATOM 5008 N N . ASN B 1 221 ? 2.332 44.188 23.75 1 73.38 221 ASN B N 1
ATOM 5009 C CA . ASN B 1 221 ? 2.74 44.594 25.078 1 73.38 221 ASN B CA 1
ATOM 5010 C C . ASN B 1 221 ? 3.695 45.812 25.031 1 73.38 221 ASN B C 1
ATOM 5012 O O . ASN B 1 221 ? 3.602 46.719 25.844 1 73.38 221 ASN B O 1
ATOM 5016 N N . HIS B 1 222 ? 4.535 45.75 24.078 1 77.56 222 HIS B N 1
ATOM 5017 C CA . HIS B 1 222 ? 5.477 46.844 23.891 1 77.56 222 HIS B CA 1
ATOM 5018 C C . HIS B 1 222 ? 4.75 48.125 23.562 1 77.56 222 HIS B C 1
ATOM 5020 O O . HIS B 1 222 ? 5.066 49.188 24.109 1 77.56 222 HIS B O 1
ATOM 5026 N N . HIS B 1 223 ? 3.795 48.031 22.703 1 78.06 223 HIS B N 1
ATOM 5027 C CA . HIS B 1 223 ? 3.016 49.219 22.328 1 78.06 223 HIS B CA 1
ATOM 5028 C C . HIS B 1 223 ? 2.238 49.781 23.516 1 78.06 223 HIS B C 1
ATOM 5030 O O . HIS B 1 223 ? 2.176 50.969 23.719 1 78.06 223 HIS B O 1
ATOM 5036 N N . LEU B 1 224 ? 1.729 48.938 24.312 1 75.56 224 LEU B N 1
ATOM 5037 C CA . LEU B 1 224 ? 0.964 49.344 25.484 1 75.56 224 LEU B CA 1
ATOM 5038 C C . LEU B 1 224 ? 1.864 50.062 26.484 1 75.56 224 LEU B C 1
ATOM 5040 O O . LEU B 1 224 ? 1.458 51.031 27.109 1 75.56 224 LEU B O 1
ATOM 5044 N N . MET B 1 225 ? 3.039 49.562 26.578 1 79.12 225 MET B N 1
ATOM 5045 C CA . MET B 1 225 ? 3.994 50.156 27.5 1 79.12 225 MET B CA 1
ATOM 5046 C C . MET B 1 225 ? 4.367 51.562 27.047 1 79.12 225 MET B C 1
ATOM 5048 O O . MET B 1 225 ? 4.484 52.469 27.875 1 79.12 225 MET B O 1
ATOM 5052 N N . ILE B 1 226 ? 4.523 51.688 25.812 1 82.19 226 ILE B N 1
ATOM 5053 C CA . ILE B 1 226 ? 4.859 53 25.266 1 82.19 226 ILE B CA 1
ATOM 5054 C C . ILE B 1 226 ? 3.703 53.969 25.5 1 82.19 226 ILE B C 1
ATOM 5056 O O . ILE B 1 226 ? 3.92 55.094 25.906 1 82.19 226 ILE B O 1
ATOM 5060 N N . ILE B 1 227 ? 2.525 53.562 25.312 1 78.81 227 ILE B N 1
ATOM 5061 C CA . ILE B 1 227 ? 1.347 54.406 25.484 1 78.81 227 ILE B CA 1
ATOM 5062 C C . ILE B 1 227 ? 1.205 54.781 26.953 1 78.81 227 ILE B C 1
ATOM 5064 O O . ILE B 1 227 ? 0.878 55.938 27.281 1 78.81 227 ILE B O 1
ATOM 5068 N N . ARG B 1 228 ? 1.478 53.812 27.719 1 78.69 228 ARG B N 1
ATOM 5069 C CA . ARG B 1 228 ? 1.425 54.062 29.156 1 78.69 228 ARG B CA 1
ATOM 5070 C C . ARG B 1 228 ? 2.432 55.156 29.547 1 78.69 228 ARG B C 1
ATOM 5072 O O . ARG B 1 228 ? 2.109 56.062 30.312 1 78.69 228 ARG B O 1
ATOM 5079 N N . ASP B 1 229 ? 3.602 55.031 29.062 1 82.38 229 ASP B N 1
ATOM 5080 C CA . ASP B 1 229 ? 4.66 55.969 29.359 1 82.38 229 ASP B CA 1
ATOM 5081 C C . ASP B 1 229 ? 4.293 57.375 28.859 1 82.38 229 ASP B C 1
ATOM 5083 O O . ASP B 1 229 ? 4.531 58.375 29.547 1 82.38 229 ASP B O 1
ATOM 5087 N N . LEU B 1 230 ? 3.771 57.438 27.703 1 80.25 230 LEU B N 1
ATOM 5088 C CA . LEU B 1 230 ? 3.352 58.719 27.141 1 80.25 230 LEU B CA 1
ATOM 5089 C C . LEU B 1 230 ? 2.221 59.344 27.953 1 80.25 230 LEU B C 1
ATOM 5091 O O . LEU B 1 230 ? 2.168 60.562 28.125 1 80.25 230 LEU B O 1
ATOM 5095 N N . PHE B 1 231 ? 1.466 58.531 28.484 1 77.19 231 PHE B N 1
ATOM 5096 C CA . PHE B 1 231 ? 0.379 59 29.344 1 77.19 231 PHE B CA 1
ATOM 5097 C C . PHE B 1 231 ? 0.921 59.531 30.656 1 77.19 231 PHE B C 1
ATOM 5099 O O . PHE B 1 231 ? 0.463 60.594 31.125 1 77.19 231 PHE B O 1
ATOM 5106 N N . ASP B 1 232 ? 1.803 58.875 31.109 1 80.31 232 ASP B N 1
ATOM 5107 C CA . ASP B 1 232 ? 2.385 59.281 32.375 1 80.31 232 ASP B CA 1
ATOM 5108 C C . ASP B 1 232 ? 3.125 60.625 32.219 1 80.31 232 ASP B C 1
ATOM 5110 O O . ASP B 1 232 ? 3.129 61.438 33.156 1 80.31 232 ASP B O 1
ATOM 5114 N N . GLN B 1 233 ? 3.65 60.812 31.078 1 81.44 233 GLN B N 1
ATOM 5115 C CA . GLN B 1 233 ? 4.383 62.031 30.812 1 81.44 233 GLN B CA 1
ATOM 5116 C C . GLN B 1 233 ? 3.43 63.188 30.484 1 81.44 233 GLN B C 1
ATOM 5118 O O . GLN B 1 233 ? 3.807 64.375 30.562 1 81.44 233 GLN B O 1
ATOM 5123 N N . GLY B 1 234 ? 2.186 62.875 30.25 1 76.19 234 GLY B N 1
ATOM 5124 C CA . GLY B 1 234 ? 1.175 63.875 29.953 1 76.19 234 GLY B CA 1
ATOM 5125 C C . GLY B 1 234 ? 1.287 64.438 28.562 1 76.19 234 GLY B C 1
ATOM 5126 O O . GLY B 1 234 ? 0.804 65.562 28.297 1 76.19 234 GLY B O 1
ATO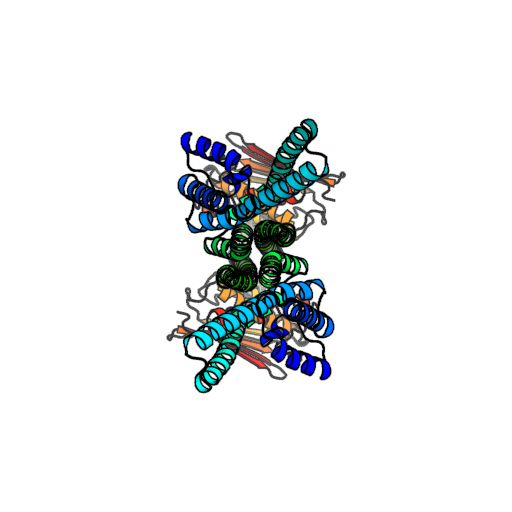M 5127 N N . ASP B 1 235 ? 2.076 63.875 27.797 1 78.19 235 ASP B N 1
ATOM 5128 C CA . ASP B 1 235 ? 2.244 64.312 26.422 1 78.19 235 ASP B CA 1
ATOM 5129 C C . ASP B 1 235 ? 1.122 63.812 25.516 1 78.19 235 ASP B C 1
ATOM 5131 O O . ASP B 1 235 ? 1.275 62.781 24.859 1 78.19 235 ASP B O 1
ATOM 5135 N N . LYS B 1 236 ? 0.016 64.438 25.516 1 76.44 236 LYS B N 1
ATOM 5136 C CA . LYS B 1 236 ? -1.187 64 24.797 1 76.44 236 LYS B CA 1
ATOM 5137 C C . LYS B 1 236 ? -0.929 63.969 23.297 1 76.44 236 LYS B C 1
ATOM 5139 O O . LYS B 1 236 ? -1.406 63.031 22.609 1 76.44 236 LYS B O 1
ATOM 5144 N N . ASP B 1 237 ? -0.175 64.938 22.812 1 80.31 237 ASP B N 1
ATOM 5145 C CA . ASP B 1 237 ? 0.069 65 21.375 1 80.31 237 ASP B CA 1
ATOM 5146 C C . ASP B 1 237 ? 0.901 63.812 20.906 1 80.31 237 ASP B C 1
ATOM 5148 O O . ASP B 1 237 ? 0.6 63.219 19.859 1 80.31 237 ASP B O 1
ATOM 5152 N N . ALA B 1 238 ? 1.884 63.531 21.734 1 81.88 238 ALA B N 1
ATOM 5153 C CA . ALA B 1 238 ? 2.74 62.406 21.359 1 81.88 238 ALA B CA 1
ATOM 5154 C C . ALA B 1 238 ? 1.975 61.094 21.422 1 81.88 238 ALA B C 1
ATOM 5156 O O . ALA B 1 238 ? 2.182 60.219 20.594 1 81.88 238 ALA B O 1
ATOM 5157 N N . ALA B 1 239 ? 1.136 60.969 22.406 1 77.5 239 ALA B N 1
ATOM 5158 C CA . ALA B 1 239 ? 0.323 59.781 22.547 1 77.5 239 ALA B CA 1
ATOM 5159 C C . ALA B 1 239 ? -0.624 59.594 21.375 1 77.5 239 ALA B C 1
ATOM 5161 O O . ALA B 1 239 ? -0.767 58.5 20.844 1 77.5 239 ALA B O 1
ATOM 5162 N N . HIS B 1 240 ? -1.232 60.656 20.953 1 79.56 240 HIS B N 1
ATOM 5163 C CA . HIS B 1 240 ? -2.154 60.625 19.828 1 79.56 240 HIS B CA 1
ATOM 5164 C C . HIS B 1 240 ? -1.429 60.25 18.531 1 79.56 240 HIS B C 1
ATOM 5166 O O . HIS B 1 240 ? -1.967 59.531 17.688 1 79.56 240 HIS B O 1
ATOM 5172 N N . ALA B 1 241 ? -0.278 60.781 18.406 1 81.69 241 ALA B N 1
ATOM 5173 C CA . ALA B 1 241 ? 0.521 60.438 17.234 1 81.69 241 ALA B CA 1
ATOM 5174 C C . ALA B 1 241 ? 0.875 58.969 17.203 1 81.69 241 ALA B C 1
ATOM 5176 O O . ALA B 1 241 ? 0.822 58.344 16.156 1 81.69 241 ALA B O 1
ATOM 5177 N N . TYR B 1 242 ? 1.21 58.5 18.328 1 82.19 242 TYR B N 1
ATOM 5178 C CA . TYR B 1 242 ? 1.565 57.094 18.438 1 82.19 242 TYR B CA 1
ATOM 5179 C C . TYR B 1 242 ? 0.358 56.188 18.156 1 82.19 242 TYR B C 1
ATOM 5181 O O . TYR B 1 242 ? 0.476 55.156 17.5 1 82.19 242 TYR B O 1
ATOM 5189 N N . PHE B 1 243 ? -0.792 56.562 18.672 1 77.25 243 PHE B N 1
ATOM 5190 C CA . PHE B 1 243 ? -2.027 55.812 18.438 1 77.25 243 PHE B CA 1
ATOM 5191 C C . PHE B 1 243 ? -2.352 55.781 16.953 1 77.25 243 PHE B C 1
ATOM 5193 O O . PHE B 1 243 ? -2.766 54.719 16.438 1 77.25 243 PHE B O 1
ATOM 5200 N N . ARG B 1 244 ? -2.176 56.75 16.312 1 73.81 244 ARG B N 1
ATOM 5201 C CA . ARG B 1 244 ? -2.451 56.812 14.883 1 73.81 244 ARG B CA 1
ATOM 5202 C C . ARG B 1 244 ? -1.518 55.875 14.117 1 73.81 244 ARG B C 1
ATOM 5204 O O . ARG B 1 244 ? -1.941 55.188 13.172 1 73.81 244 ARG B O 1
ATOM 5211 N N . GLU B 1 245 ? -0.294 55.875 14.578 1 75.56 245 GLU B N 1
ATOM 5212 C CA . GLU B 1 245 ? 0.684 55 13.945 1 75.56 245 GLU B CA 1
ATOM 5213 C C . GLU B 1 245 ? 0.34 53.531 14.172 1 75.56 245 GLU B C 1
ATOM 5215 O O . GLU B 1 245 ? 0.464 52.719 13.266 1 75.56 245 GLU B O 1
ATOM 5220 N N . LEU B 1 246 ? 0.009 53.188 15.383 1 75.38 246 LEU B N 1
ATOM 5221 C CA . LEU B 1 246 ? -0.325 51.812 15.75 1 75.38 246 LEU B CA 1
ATOM 5222 C C . LEU B 1 246 ? -1.576 51.344 15.016 1 75.38 246 LEU B C 1
ATOM 5224 O O . LEU B 1 246 ? -1.658 50.188 14.602 1 75.38 246 LEU B O 1
ATOM 5228 N N . GLU B 1 247 ? -2.602 52.188 15.016 1 68.25 247 GLU B N 1
ATOM 5229 C CA . GLU B 1 247 ? -3.838 51.844 14.312 1 68.25 247 GLU B CA 1
ATOM 5230 C C . GLU B 1 247 ? -3.568 51.531 12.844 1 68.25 247 GLU B C 1
ATOM 5232 O O . GLU B 1 247 ? -4.215 50.656 12.266 1 68.25 247 GLU B O 1
ATOM 5237 N N . SER B 1 248 ? -2.664 52.156 12.352 1 65.19 248 SER B N 1
ATOM 5238 C CA . SER B 1 248 ? -2.311 51.938 10.953 1 65.19 248 SER B CA 1
ATOM 5239 C C . SER B 1 248 ? -1.601 50.594 10.781 1 65.19 248 SER B C 1
ATOM 5241 O O . SER B 1 248 ? -1.744 49.938 9.742 1 65.19 248 SER B O 1
ATOM 5243 N N . GLN B 1 249 ? -0.883 50.312 11.82 1 63.38 249 GLN B N 1
ATOM 5244 C CA . GLN B 1 249 ? -0.119 49.062 11.758 1 63.38 249 GLN B CA 1
ATOM 5245 C C . GLN B 1 249 ? -1.006 47.875 12.047 1 63.38 249 GLN B C 1
ATOM 5247 O O . GLN B 1 249 ? -0.798 46.781 11.492 1 63.38 249 GLN B O 1
ATOM 5252 N N . ILE B 1 250 ? -1.805 48.031 13.125 1 60.75 250 ILE B N 1
ATOM 5253 C CA . ILE B 1 250 ? -2.641 46.906 13.578 1 60.75 250 ILE B CA 1
ATOM 5254 C C . ILE B 1 250 ? -3.832 46.75 12.633 1 60.75 250 ILE B C 1
ATOM 5256 O O . ILE B 1 250 ? -4.449 45.688 12.586 1 60.75 250 ILE B O 1
ATOM 5260 N N . ALA B 1 251 ? -4.32 47.781 11.953 1 52.56 251 ALA B N 1
ATOM 5261 C CA . ALA B 1 251 ? -5.422 47.625 11.008 1 52.56 251 ALA B CA 1
ATOM 5262 C C . ALA B 1 251 ? -5.398 46.25 10.352 1 52.56 251 ALA B C 1
ATOM 5264 O O . ALA B 1 251 ? -4.328 45.656 10.141 1 52.56 251 ALA B O 1
ATOM 5265 N N . PRO B 1 252 ? -6.578 45.562 10.539 1 52.22 252 PRO B N 1
ATOM 5266 C CA . PRO B 1 252 ? -6.844 44.188 10.133 1 52.22 252 PRO B CA 1
ATOM 5267 C C . PRO B 1 252 ? -6.051 43.781 8.891 1 52.22 252 PRO B C 1
ATOM 5269 O O . PRO B 1 252 ? -6.223 44.375 7.82 1 52.22 252 PRO B O 1
ATOM 5272 N N . GLN B 1 253 ? -4.824 43.5 9.086 1 53.53 253 GLN B N 1
ATOM 5273 C CA . GLN B 1 253 ? -4.145 42.938 7.926 1 53.53 253 GLN B CA 1
ATOM 5274 C C . GLN B 1 253 ? -4.898 41.719 7.387 1 53.53 253 GLN B C 1
ATOM 5276 O O . GLN B 1 253 ? -4.582 41.219 6.305 1 53.53 253 GLN B O 1
ATOM 5281 N N . ASN B 1 254 ? -5.75 41.031 8.188 1 56.44 254 ASN B N 1
ATOM 5282 C CA . ASN B 1 254 ? -6.453 39.875 7.613 1 56.44 254 ASN B CA 1
ATOM 5283 C C . ASN B 1 254 ? -7.441 40.312 6.535 1 56.44 254 ASN B C 1
ATOM 5285 O O . ASN B 1 254 ? -8.508 40.875 6.844 1 56.44 254 ASN B O 1
ATOM 5289 N N . ARG B 1 255 ? -6.93 40.406 5.379 1 68.38 255 ARG B N 1
ATOM 5290 C CA . ARG B 1 255 ? -7.652 40.781 4.172 1 68.38 255 ARG B CA 1
ATOM 5291 C C . ARG B 1 255 ? -8.578 39.656 3.705 1 68.38 255 ARG B C 1
ATOM 5293 O O . ARG B 1 255 ? -8.281 38.469 3.895 1 68.38 255 ARG B O 1
ATOM 5300 N N . CYS B 1 256 ? -9.805 39.906 3.648 1 80.19 256 CYS B N 1
ATOM 5301 C CA . CYS B 1 256 ? -10.727 38.938 3.021 1 80.19 256 CYS B CA 1
ATOM 5302 C C . CYS B 1 256 ? -10.438 38.812 1.53 1 80.19 256 CYS B C 1
ATOM 5304 O O . CYS B 1 256 ? -10.961 39.594 0.725 1 80.19 256 CYS B O 1
ATOM 5306 N N . PHE B 1 257 ? -9.656 37.938 1.22 1 86.38 257 PHE B N 1
ATOM 5307 C CA . PHE B 1 257 ? -9.305 37.719 -0.18 1 86.38 257 PHE B CA 1
ATOM 5308 C C . PHE B 1 257 ? -10.375 36.906 -0.899 1 86.38 257 PHE B C 1
ATOM 5310 O O . PHE B 1 257 ? -10.562 37.062 -2.109 1 86.38 257 PHE B O 1
ATOM 5317 N N . CYS B 1 258 ? -11.016 36.062 -0.134 1 85.56 258 CYS B N 1
ATOM 5318 C CA . CYS B 1 258 ? -12.062 35.25 -0.743 1 85.56 258 CYS B CA 1
ATOM 5319 C C . CYS B 1 258 ? -13.07 34.781 0.301 1 85.56 258 CYS B C 1
ATOM 5321 O O . CYS B 1 258 ? -12.836 34.906 1.502 1 85.56 258 CYS B O 1
ATOM 5323 N N . LYS B 1 259 ? -14.133 34.188 -0.177 1 80.94 259 LYS B N 1
ATOM 5324 C CA . LYS B 1 259 ? -15.234 33.812 0.694 1 80.94 259 LYS B CA 1
ATOM 5325 C C . LYS B 1 259 ? -14.945 32.5 1.396 1 80.94 259 LYS B C 1
ATOM 5327 O O . LYS B 1 259 ? -15.5 32.219 2.461 1 80.94 259 LYS B O 1
ATOM 5332 N N . ASN B 1 260 ? -14.133 31.734 0.785 1 82.12 260 ASN B N 1
ATOM 5333 C CA . ASN B 1 260 ? -13.758 30.469 1.404 1 82.12 260 ASN B CA 1
ATOM 5334 C C . ASN B 1 260 ? -12.828 30.688 2.598 1 82.12 260 ASN B C 1
ATOM 5336 O O . ASN B 1 260 ? -11.695 31.141 2.436 1 82.12 260 ASN B O 1
ATOM 5340 N N . SER B 1 261 ? -13.211 30.266 3.713 1 79.81 261 SER B N 1
ATOM 5341 C CA . SER B 1 261 ? -12.492 30.578 4.945 1 79.81 261 SER B CA 1
ATOM 5342 C C . SER B 1 261 ? -11.141 29.875 5 1 79.81 261 SER B C 1
ATOM 5344 O O . SER B 1 261 ? -10.156 30.469 5.449 1 79.81 261 SER B O 1
ATOM 5346 N N . VAL B 1 262 ? -11.125 28.688 4.562 1 81.69 262 VAL B N 1
ATOM 5347 C CA . VAL B 1 262 ? -9.891 27.922 4.633 1 81.69 262 VAL B CA 1
ATOM 5348 C C . VAL B 1 262 ? -8.867 28.5 3.658 1 81.69 262 VAL B C 1
ATOM 5350 O O . VAL B 1 262 ? -7.715 28.734 4.027 1 81.69 262 VAL B O 1
ATOM 5353 N N . LEU B 1 263 ? -9.344 28.75 2.504 1 87.06 263 LEU B N 1
ATOM 5354 C CA . LEU B 1 263 ? -8.453 29.328 1.511 1 87.06 263 LEU B CA 1
ATOM 5355 C C . LEU B 1 263 ? -8.008 30.734 1.938 1 87.06 263 LEU B C 1
ATOM 5357 O O . LEU B 1 263 ? -6.852 31.109 1.732 1 87.06 263 LEU B O 1
ATOM 5361 N N . ASN B 1 264 ? -8.945 31.422 2.479 1 87.25 264 ASN B N 1
ATOM 5362 C CA . ASN B 1 264 ? -8.625 32.75 2.953 1 87.25 264 ASN B CA 1
ATOM 5363 C C . ASN B 1 264 ? -7.512 32.719 3.998 1 87.25 264 ASN B C 1
ATOM 5365 O O . ASN B 1 264 ? -6.66 33.625 4.035 1 87.25 264 ASN B O 1
ATOM 5369 N N . ALA B 1 265 ? -7.598 31.719 4.773 1 81.19 265 ALA B N 1
ATOM 5370 C CA . ALA B 1 265 ? -6.562 31.578 5.789 1 81.19 265 ALA B CA 1
ATOM 5371 C C . ALA B 1 265 ? -5.199 31.312 5.148 1 81.19 265 ALA B C 1
ATOM 5373 O O . ALA B 1 265 ? -4.188 31.875 5.582 1 81.19 265 ALA B O 1
ATOM 5374 N N . VAL B 1 266 ? -5.207 30.484 4.184 1 84.69 266 VAL B N 1
ATOM 5375 C CA . VAL B 1 266 ? -3.973 30.188 3.473 1 84.69 266 VAL B CA 1
ATOM 5376 C C . VAL B 1 266 ? -3.422 31.453 2.822 1 84.69 266 VAL B C 1
ATOM 5378 O O . VAL B 1 266 ? -2.229 31.734 2.926 1 84.69 266 VAL B O 1
ATOM 5381 N N . LEU B 1 267 ? -4.277 32.188 2.213 1 89.75 267 LEU B N 1
ATOM 5382 C CA . LEU B 1 267 ? -3.902 33.406 1.517 1 89.75 267 LEU B CA 1
ATOM 5383 C C . LEU B 1 267 ? -3.338 34.438 2.492 1 89.75 267 LEU B C 1
ATOM 5385 O O . LEU B 1 267 ? -2.334 35.094 2.201 1 89.75 267 LEU B O 1
ATOM 5389 N N . ASN B 1 268 ? -3.986 34.5 3.576 1 84.31 268 ASN B N 1
ATOM 5390 C CA . ASN B 1 268 ? -3.52 35.469 4.582 1 84.31 268 ASN B CA 1
ATOM 5391 C C . ASN B 1 268 ? -2.143 35.062 5.117 1 84.31 268 ASN B C 1
ATOM 5393 O O . ASN B 1 268 ? -1.278 35.938 5.297 1 84.31 268 ASN B O 1
ATOM 5397 N N . SER B 1 269 ? -2.035 33.781 5.34 1 80.31 269 SER B N 1
ATOM 5398 C CA . SER B 1 269 ? -0.753 33.312 5.836 1 80.31 269 SER B CA 1
ATOM 5399 C C . SER B 1 269 ? 0.372 33.594 4.855 1 80.31 269 SER B C 1
ATOM 5401 O O . SER B 1 269 ? 1.423 34.125 5.242 1 80.31 269 SER B O 1
ATOM 5403 N N . LYS B 1 270 ? 0.124 33.312 3.66 1 86.44 270 LYS B N 1
ATOM 5404 C CA . LYS B 1 270 ? 1.152 33.5 2.641 1 86.44 270 LYS B CA 1
ATOM 5405 C C . LYS B 1 270 ? 1.377 34.969 2.342 1 86.44 270 LYS B C 1
ATOM 5407 O O . LYS B 1 270 ? 2.504 35.406 2.074 1 86.44 270 LYS B O 1
ATOM 5412 N N . TYR B 1 271 ? 0.304 35.719 2.338 1 87.38 271 TYR B N 1
ATOM 5413 C CA . TYR B 1 271 ? 0.398 37.156 2.131 1 87.38 271 TYR B CA 1
ATOM 5414 C C . TYR B 1 271 ? 1.266 37.812 3.201 1 87.38 271 TYR B C 1
ATOM 5416 O O . TYR B 1 271 ? 2.127 38.656 2.893 1 87.38 271 TYR B O 1
ATOM 5424 N N . ASN B 1 272 ? 1.023 37.438 4.387 1 78.88 272 ASN B N 1
ATOM 5425 C CA . ASN B 1 272 ? 1.8 37.969 5.496 1 78.88 272 ASN B CA 1
ATOM 5426 C C . ASN B 1 272 ? 3.275 37.594 5.379 1 78.88 272 ASN B C 1
ATOM 5428 O O . ASN B 1 272 ? 4.148 38.438 5.652 1 78.88 272 ASN B O 1
ATOM 5432 N N . LYS B 1 273 ? 3.461 36.406 5.012 1 79.81 273 LYS B N 1
ATOM 5433 C CA . LYS B 1 273 ? 4.836 35.969 4.785 1 79.81 273 LYS B CA 1
ATOM 5434 C C . LYS B 1 273 ? 5.508 36.812 3.695 1 79.81 273 LYS B C 1
ATOM 5436 O O . LYS B 1 273 ? 6.664 37.188 3.834 1 79.81 273 LYS B O 1
ATOM 5441 N N . ALA B 1 274 ? 4.809 37.031 2.666 1 88.25 274 ALA B N 1
ATOM 5442 C CA . ALA B 1 274 ? 5.328 37.812 1.556 1 88.25 274 ALA B CA 1
ATOM 5443 C C . ALA B 1 274 ? 5.605 39.25 1.993 1 88.25 274 ALA B C 1
ATOM 5445 O O . ALA B 1 274 ? 6.641 39.844 1.641 1 88.25 274 ALA B O 1
ATOM 5446 N N . LYS B 1 275 ? 4.723 39.781 2.748 1 82.88 275 LYS B N 1
ATOM 5447 C CA . LYS B 1 275 ? 4.887 41.125 3.236 1 82.88 275 LYS B CA 1
ATOM 5448 C C . LYS B 1 275 ? 6.09 41.25 4.164 1 82.88 275 LYS B C 1
ATOM 5450 O O . LYS B 1 275 ? 6.82 42.25 4.125 1 82.88 275 LYS B O 1
ATOM 5455 N N . ASP B 1 276 ? 6.234 40.25 4.934 1 78.31 276 ASP B N 1
ATOM 5456 C CA . ASP B 1 276 ? 7.383 40.219 5.836 1 78.31 276 ASP B CA 1
ATOM 5457 C C . ASP B 1 276 ? 8.695 40.219 5.055 1 78.31 276 ASP B C 1
ATOM 5459 O O . ASP B 1 276 ? 9.711 40.719 5.547 1 78.31 276 ASP B O 1
ATOM 5463 N N . CYS B 1 277 ? 8.602 39.688 3.906 1 84.81 277 CYS B N 1
ATOM 5464 C CA . CYS B 1 277 ? 9.781 39.625 3.057 1 84.81 277 CYS B CA 1
ATOM 5465 C C . CYS B 1 277 ? 9.875 40.812 2.137 1 84.81 277 CYS B C 1
ATOM 5467 O O . CYS B 1 277 ? 10.656 40.812 1.182 1 84.81 277 CYS B O 1
ATOM 5469 N N . SER B 1 278 ? 9.031 41.812 2.412 1 89.5 278 SER B N 1
ATOM 5470 C CA . SER B 1 278 ? 9.008 43.062 1.681 1 89.5 278 SER B CA 1
ATOM 5471 C C . SER B 1 278 ? 8.688 42.844 0.206 1 89.5 278 SER B C 1
ATOM 5473 O O . SER B 1 278 ? 9.328 43.438 -0.668 1 89.5 278 SER B O 1
ATOM 5475 N N . ILE B 1 279 ? 7.863 41.938 -0.073 1 93.31 279 ILE B N 1
ATOM 5476 C CA . ILE B 1 279 ? 7.395 41.688 -1.432 1 93.31 279 ILE B CA 1
ATOM 5477 C C . ILE B 1 279 ? 6.113 42.5 -1.685 1 93.31 279 ILE B C 1
ATOM 5479 O O . ILE B 1 279 ? 5.195 42.469 -0.864 1 93.31 279 ILE B O 1
ATOM 5483 N N . ASP B 1 280 ? 6.094 43.25 -2.74 1 93.25 280 ASP B N 1
ATOM 5484 C CA . ASP B 1 280 ? 4.879 43.938 -3.146 1 93.25 280 ASP B CA 1
ATOM 5485 C C . ASP B 1 280 ? 3.861 42.969 -3.744 1 93.25 280 ASP B C 1
ATOM 5487 O O . ASP B 1 280 ? 4.07 42.438 -4.84 1 93.25 280 ASP B O 1
ATOM 5491 N N . CYS B 1 281 ? 2.766 42.75 -3.008 1 93.19 281 CYS B N 1
ATOM 5492 C CA . CYS B 1 281 ? 1.815 41.688 -3.395 1 93.19 281 CYS B CA 1
ATOM 5493 C C . CYS B 1 281 ? 0.527 42.312 -3.932 1 93.19 281 CYS B C 1
ATOM 5495 O O . CYS B 1 281 ? 0.028 43.312 -3.387 1 93.19 281 CYS B O 1
ATOM 5497 N N . PHE B 1 282 ? 0.051 41.781 -5.055 1 92.56 282 PHE B N 1
ATOM 5498 C CA . PHE B 1 282 ? -1.265 42.094 -5.605 1 92.56 282 PHE B CA 1
ATOM 5499 C C . PHE B 1 282 ? -2.104 40.812 -5.719 1 92.56 282 PHE B C 1
ATOM 5501 O O . PHE B 1 282 ? -1.8 39.938 -6.523 1 92.56 282 PHE B O 1
ATOM 5508 N N . PHE B 1 283 ? -3.188 40.75 -4.82 1 93.94 283 PHE B N 1
ATOM 5509 C CA . PHE B 1 283 ? -4.078 39.594 -4.844 1 93.94 283 PHE B CA 1
ATOM 5510 C C . PHE B 1 283 ? -5.461 39.969 -5.348 1 93.94 283 PHE B C 1
ATOM 5512 O O . PHE B 1 283 ? -6.07 40.906 -4.836 1 93.94 283 PHE B O 1
ATOM 5519 N N . ARG B 1 284 ? -5.93 39.406 -6.41 1 92.5 284 ARG B N 1
ATOM 5520 C CA . ARG B 1 284 ? -7.305 39.562 -6.883 1 92.5 284 ARG B CA 1
ATOM 5521 C C . ARG B 1 284 ? -7.969 38.188 -7.023 1 92.5 284 ARG B C 1
ATOM 5523 O O . ARG B 1 284 ? -7.793 37.5 -8.039 1 92.5 284 ARG B O 1
ATOM 5530 N N . ILE B 1 285 ? -8.734 37.844 -6.031 1 92.38 285 ILE B N 1
ATOM 5531 C CA . ILE B 1 285 ? -9.336 36.5 -5.996 1 92.38 285 ILE B CA 1
ATOM 5532 C C . ILE B 1 285 ? -10.852 36.625 -5.988 1 92.38 285 ILE B C 1
ATOM 5534 O O . ILE B 1 285 ? -11.43 37.281 -5.109 1 92.38 285 ILE B O 1
ATOM 5538 N N . ASP B 1 286 ? -11.492 36.094 -6.973 1 89 286 ASP B N 1
ATOM 5539 C CA . ASP B 1 286 ? -12.945 36.031 -7.062 1 89 286 ASP B CA 1
ATOM 5540 C C . ASP B 1 286 ? -13.438 34.594 -7.168 1 89 286 ASP B C 1
ATOM 5542 O O . ASP B 1 286 ? -13.672 34.094 -8.266 1 89 286 ASP B O 1
ATOM 5546 N N . LEU B 1 287 ? -13.516 34 -6.027 1 88.25 287 LEU B N 1
ATOM 5547 C CA . LEU B 1 287 ? -13.961 32.594 -5.961 1 88.25 287 LEU B CA 1
ATOM 5548 C C . LEU B 1 287 ? -15.195 32.469 -5.07 1 88.25 287 LEU B C 1
ATOM 5550 O O . LEU B 1 287 ? -15.289 33.125 -4.035 1 88.25 287 LEU B O 1
ATOM 5554 N N . PRO B 1 288 ? -16.109 31.656 -5.574 1 80.5 288 PRO B N 1
ATOM 5555 C CA . PRO B 1 288 ? -17.25 31.391 -4.691 1 80.5 288 PRO B CA 1
ATOM 5556 C C . PRO B 1 288 ? -16.875 30.531 -3.482 1 80.5 288 PRO B C 1
ATOM 5558 O O . PRO B 1 288 ? -15.758 30 -3.422 1 80.5 288 PRO B O 1
ATOM 5561 N N . GLU B 1 289 ? -17.719 30.422 -2.562 1 76.5 289 GLU B N 1
ATOM 5562 C CA . GLU B 1 289 ? -17.484 29.656 -1.345 1 76.5 289 GLU B CA 1
ATOM 5563 C C . GLU B 1 289 ? -17.328 28.172 -1.653 1 76.5 289 GLU B C 1
ATOM 5565 O O . GLU B 1 289 ? -16.531 27.484 -1.021 1 76.5 289 GLU B O 1
ATOM 5570 N N . PHE B 1 290 ? -18.156 27.781 -2.652 1 71.88 290 PHE B N 1
ATOM 5571 C CA . PHE B 1 290 ? -18.141 26.359 -3 1 71.88 290 PHE B CA 1
ATOM 5572 C C . PHE B 1 290 ? -17.719 26.172 -4.453 1 71.88 290 PHE B C 1
ATOM 5574 O O . PHE B 1 290 ? -18.156 26.922 -5.332 1 71.88 290 PHE B O 1
ATOM 5581 N N . THR B 1 291 ? -16.641 25.359 -4.633 1 78.94 291 THR B N 1
ATOM 5582 C CA . THR B 1 291 ? -16.188 25 -5.973 1 78.94 291 THR B CA 1
ATOM 5583 C C . THR B 1 291 ? -16.172 23.484 -6.152 1 78.94 291 THR B C 1
ATOM 5585 O O . THR B 1 291 ? -16.297 22.734 -5.18 1 78.94 291 THR B O 1
ATOM 5588 N N . THR B 1 292 ? -16.156 23 -7.379 1 80.31 292 THR B N 1
ATOM 5589 C CA . THR B 1 292 ? -16.047 21.578 -7.656 1 80.31 292 THR B CA 1
ATOM 5590 C C . THR B 1 292 ? -14.656 21.062 -7.297 1 80.31 292 THR B C 1
ATOM 5592 O O . THR B 1 292 ? -14.469 19.859 -7.125 1 80.31 292 THR B O 1
ATOM 5595 N N . ILE B 1 293 ? -13.742 21.984 -7.219 1 84.19 293 ILE B N 1
ATOM 5596 C CA . ILE B 1 293 ? -12.406 21.625 -6.754 1 84.19 293 ILE B CA 1
ATOM 5597 C C . ILE B 1 293 ? -12.422 21.438 -5.238 1 84.19 293 ILE B C 1
ATOM 5599 O O . ILE B 1 293 ? -12.867 22.312 -4.5 1 84.19 293 ILE B O 1
ATOM 5603 N N . ASP B 1 294 ? -12.016 20.375 -4.781 1 80.56 294 ASP B N 1
ATOM 5604 C CA . ASP B 1 294 ? -12.047 20.125 -3.344 1 80.56 294 ASP B CA 1
ATOM 5605 C C . ASP B 1 294 ? -11.133 21.094 -2.596 1 80.56 294 ASP B C 1
ATOM 5607 O O . ASP B 1 294 ? -10.133 21.562 -3.148 1 80.56 294 ASP B O 1
ATOM 5611 N N . GLN B 1 295 ? -11.344 21.297 -1.462 1 81.12 295 GLN B N 1
ATOM 5612 C CA . GLN B 1 295 ? -10.703 22.312 -0.626 1 81.12 295 GLN B CA 1
ATOM 5613 C C . GLN B 1 295 ? -9.203 22.062 -0.514 1 81.12 295 GLN B C 1
ATOM 5615 O O . GLN B 1 295 ? -8.406 23 -0.611 1 81.12 295 GLN B O 1
ATOM 5620 N N . VAL B 1 296 ? -8.883 20.891 -0.355 1 79.62 296 VAL B N 1
ATOM 5621 C CA . VAL B 1 296 ? -7.477 20.547 -0.164 1 79.62 296 VAL B CA 1
ATOM 5622 C C . VAL B 1 296 ? -6.695 20.844 -1.444 1 79.62 296 VAL B C 1
ATOM 5624 O O . VAL B 1 296 ? -5.602 21.406 -1.396 1 79.62 296 VAL B O 1
ATOM 5627 N N . SER B 1 297 ? -7.328 20.406 -2.527 1 83.06 297 SER B N 1
ATOM 5628 C CA . SER B 1 297 ? -6.691 20.656 -3.818 1 83.06 297 SER B CA 1
ATOM 5629 C C . SER B 1 297 ? -6.547 22.141 -4.098 1 83.06 297 SER B C 1
ATOM 5631 O O . SER B 1 297 ? -5.508 22.594 -4.574 1 83.06 297 SER B O 1
ATOM 5633 N N . LEU B 1 298 ? -7.59 22.797 -3.787 1 87.5 298 LEU B N 1
ATOM 5634 C CA . LEU B 1 298 ? -7.598 24.234 -3.996 1 87.5 298 LEU B CA 1
ATOM 5635 C C . LEU B 1 298 ? -6.516 24.906 -3.158 1 87.5 298 LEU B C 1
ATOM 5637 O O . LEU B 1 298 ? -5.73 25.703 -3.676 1 87.5 298 LEU B O 1
ATOM 5641 N N . CYS B 1 299 ? -6.457 24.594 -1.908 1 87.56 299 CYS B N 1
ATOM 5642 C CA . CYS B 1 299 ? -5.465 25.172 -1.004 1 87.56 299 CYS B CA 1
ATOM 5643 C C . CYS B 1 299 ? -4.055 24.797 -1.438 1 87.56 299 CYS B C 1
ATOM 5645 O O . CYS B 1 299 ? -3.139 25.625 -1.358 1 87.56 299 CYS B O 1
ATOM 5647 N N . SER B 1 300 ? -3.928 23.625 -1.876 1 84.62 300 SER B N 1
ATOM 5648 C CA . SER B 1 300 ? -2.615 23.141 -2.293 1 84.62 300 SER B CA 1
ATOM 5649 C C . SER B 1 300 ? -2.1 23.922 -3.5 1 84.62 300 SER B C 1
ATOM 5651 O O . SER B 1 300 ? -0.911 24.234 -3.578 1 84.62 300 SER B O 1
ATOM 5653 N N . ILE B 1 301 ? -2.965 24.188 -4.441 1 88.88 301 ILE B N 1
ATOM 5654 C CA . ILE B 1 301 ? -2.602 24.953 -5.633 1 88.88 301 ILE B CA 1
ATOM 5655 C C . ILE B 1 301 ? -2.074 26.328 -5.223 1 88.88 301 ILE B C 1
ATOM 5657 O O . ILE B 1 301 ? -0.997 26.75 -5.66 1 88.88 301 ILE B O 1
ATOM 5661 N N . PHE B 1 302 ? -2.793 26.953 -4.34 1 91.94 302 PHE B N 1
ATOM 5662 C CA . PHE B 1 302 ? -2.434 28.297 -3.908 1 91.94 302 PHE B CA 1
ATOM 5663 C C . PHE B 1 302 ? -1.17 28.266 -3.055 1 91.94 302 PHE B C 1
ATOM 5665 O O . PHE B 1 302 ? -0.246 29.062 -3.281 1 91.94 302 PHE B O 1
ATOM 5672 N N . ALA B 1 303 ? -1.184 27.359 -2.139 1 86.31 303 ALA B N 1
ATOM 5673 C CA . ALA B 1 303 ? -0.063 27.281 -1.204 1 86.31 303 ALA B CA 1
ATOM 5674 C C . ALA B 1 303 ? 1.244 27 -1.936 1 86.31 303 ALA B C 1
ATOM 5676 O O . ALA B 1 303 ? 2.252 27.672 -1.712 1 86.31 303 ALA B O 1
ATOM 5677 N N . ASN B 1 304 ? 1.257 26.078 -2.803 1 82.12 304 ASN B N 1
ATOM 5678 C CA . ASN B 1 304 ? 2.465 25.656 -3.504 1 82.12 304 ASN B CA 1
ATOM 5679 C C . ASN B 1 304 ? 2.984 26.75 -4.43 1 82.12 304 ASN B C 1
ATOM 5681 O O . ASN B 1 304 ? 4.188 27.016 -4.477 1 82.12 304 ASN B O 1
ATOM 5685 N N . THR B 1 305 ? 2.098 27.344 -5.141 1 91.75 305 THR B N 1
ATOM 5686 C CA . THR B 1 305 ? 2.504 28.359 -6.098 1 91.75 305 THR B CA 1
ATOM 5687 C C . THR B 1 305 ? 2.979 29.625 -5.375 1 91.75 305 THR B C 1
ATOM 5689 O O . THR B 1 305 ? 3.932 30.266 -5.812 1 91.75 305 THR B O 1
ATOM 5692 N N . LEU B 1 306 ? 2.307 29.938 -4.32 1 92.56 306 LEU B N 1
ATOM 5693 C CA . LEU B 1 306 ? 2.705 31.109 -3.547 1 92.56 306 LEU B CA 1
ATOM 5694 C C . LEU B 1 306 ? 4.059 30.891 -2.885 1 92.56 306 LEU B C 1
ATOM 5696 O O . LEU B 1 306 ? 4.906 31.781 -2.873 1 92.56 306 LEU B O 1
ATOM 5700 N N . ASP B 1 307 ? 4.258 29.688 -2.361 1 85.94 307 ASP B N 1
ATOM 5701 C CA . ASP B 1 307 ? 5.551 29.375 -1.758 1 85.94 307 ASP B CA 1
ATOM 5702 C C . ASP B 1 307 ? 6.68 29.516 -2.775 1 85.94 307 ASP B C 1
ATOM 5704 O O . ASP B 1 307 ? 7.73 30.078 -2.471 1 85.94 307 ASP B O 1
ATOM 5708 N N . ASN B 1 308 ? 6.41 29.016 -3.887 1 84.62 308 ASN B N 1
ATOM 5709 C CA . ASN B 1 308 ? 7.406 29.094 -4.953 1 84.62 308 ASN B CA 1
ATOM 5710 C C . ASN B 1 308 ? 7.703 30.547 -5.324 1 84.62 308 ASN B C 1
ATOM 5712 O O . ASN B 1 308 ? 8.859 30.922 -5.508 1 84.62 308 ASN B O 1
ATOM 5716 N N . ALA B 1 309 ? 6.629 31.297 -5.469 1 91.25 309 ALA B N 1
ATOM 5717 C CA . ALA B 1 309 ? 6.762 32.719 -5.848 1 91.25 309 ALA B CA 1
ATOM 5718 C C . ALA B 1 309 ? 7.531 33.5 -4.785 1 91.25 309 ALA B C 1
ATOM 5720 O O . ALA B 1 309 ? 8.398 34.312 -5.113 1 91.25 309 ALA B O 1
ATOM 5721 N N . ILE B 1 310 ? 7.266 33.25 -3.545 1 90 310 ILE B N 1
ATOM 5722 C CA . ILE B 1 310 ? 7.914 33.938 -2.434 1 90 310 ILE B CA 1
ATOM 5723 C C . ILE B 1 310 ? 9.391 33.562 -2.389 1 90 310 ILE B C 1
ATOM 5725 O O . ILE B 1 310 ? 10.258 34.438 -2.244 1 90 310 ILE B O 1
ATOM 5729 N N . GLU B 1 311 ? 9.688 32.312 -2.57 1 86.88 311 GLU B N 1
ATOM 5730 C CA . GLU B 1 311 ? 11.07 31.828 -2.545 1 86.88 311 GLU B CA 1
ATOM 5731 C C . GLU B 1 311 ? 11.891 32.438 -3.674 1 86.88 311 GLU B C 1
ATOM 5733 O O . GLU B 1 311 ? 13.039 32.844 -3.469 1 86.88 311 GLU B O 1
ATOM 5738 N N . ALA B 1 312 ? 11.297 32.5 -4.781 1 87.69 312 ALA B N 1
ATOM 5739 C CA . ALA B 1 312 ? 11.969 33.094 -5.934 1 87.69 312 ALA B CA 1
ATOM 5740 C C . ALA B 1 312 ? 12.211 34.594 -5.727 1 87.69 312 ALA B C 1
ATOM 5742 O O . ALA B 1 312 ? 13.273 35.125 -6.074 1 87.69 312 ALA B O 1
ATOM 5743 N N . SER B 1 313 ? 11.258 35.281 -5.18 1 90.12 313 SER B N 1
ATOM 5744 C CA . SER B 1 313 ? 11.352 36.719 -4.949 1 90.12 313 SER B CA 1
ATOM 5745 C C . SER B 1 313 ? 12.422 37.062 -3.916 1 90.12 313 SER B C 1
ATOM 5747 O O . SER B 1 313 ? 13.047 38.125 -3.98 1 90.12 313 SER B O 1
ATOM 5749 N N . LEU B 1 314 ? 12.617 36.062 -3.039 1 88.38 314 LEU B N 1
ATOM 5750 C CA . LEU B 1 314 ? 13.555 36.281 -1.949 1 88.38 314 LEU B CA 1
ATOM 5751 C C . LEU B 1 314 ? 14.992 36.312 -2.467 1 88.38 314 LEU B C 1
ATOM 5753 O O . LEU B 1 314 ? 15.883 36.875 -1.819 1 88.38 314 LEU B O 1
ATOM 5757 N N . LYS B 1 315 ? 15.203 35.781 -3.562 1 87.44 315 LYS B N 1
ATOM 5758 C CA . LYS B 1 315 ? 16.547 35.75 -4.148 1 87.44 315 LYS B CA 1
ATOM 5759 C C . LYS B 1 315 ? 16.922 37.094 -4.773 1 87.44 315 LYS B C 1
ATOM 5761 O O . LYS B 1 315 ? 18.094 37.312 -5.062 1 87.44 315 LYS B O 1
ATOM 5766 N N . ILE B 1 316 ? 15.953 37.906 -4.91 1 91.12 316 ILE B N 1
ATOM 5767 C CA . ILE B 1 316 ? 16.203 39.25 -5.426 1 91.12 316 ILE B CA 1
ATOM 5768 C C . ILE B 1 316 ? 16.781 40.125 -4.316 1 91.12 316 ILE B C 1
ATOM 5770 O O . ILE B 1 316 ? 16.125 40.375 -3.297 1 91.12 316 ILE B O 1
ATOM 5774 N N . PRO B 1 317 ? 17.969 40.625 -4.461 1 90.75 317 PRO B N 1
ATOM 5775 C CA . PRO B 1 317 ? 18.594 41.406 -3.402 1 90.75 317 PRO B CA 1
ATOM 5776 C C . PRO B 1 317 ? 17.844 42.719 -3.121 1 90.75 317 PRO B C 1
ATOM 5778 O O . PRO B 1 317 ? 17.75 43.156 -1.965 1 90.75 317 PRO B O 1
ATOM 5781 N N . GLU B 1 318 ? 17.344 43.375 -4.164 1 91.81 318 GLU B N 1
ATOM 5782 C CA . GLU B 1 318 ? 16.656 44.625 -4 1 91.81 318 GLU B CA 1
ATOM 5783 C C . GLU B 1 318 ? 15.188 44.406 -3.637 1 91.81 318 GLU B C 1
ATOM 5785 O O . GLU B 1 318 ? 14.391 44 -4.477 1 91.81 318 GLU B O 1
ATOM 5790 N N . PRO B 1 319 ? 14.781 44.75 -2.508 1 91.19 319 PRO B N 1
ATOM 5791 C CA . PRO B 1 319 ? 13.398 44.5 -2.076 1 91.19 319 PRO B CA 1
ATOM 5792 C C . PRO B 1 319 ? 12.375 45.25 -2.938 1 91.19 319 PRO B C 1
ATOM 5794 O O . PRO B 1 319 ? 11.258 44.75 -3.119 1 91.19 319 PRO B O 1
ATOM 5797 N N . GLU B 1 320 ? 12.758 46.312 -3.477 1 90.19 320 GLU B N 1
ATOM 5798 C CA . GLU B 1 320 ? 11.836 47.125 -4.273 1 90.19 320 GLU B CA 1
ATOM 5799 C C . GLU B 1 320 ? 11.469 46.406 -5.574 1 90.19 320 GLU B C 1
ATOM 5801 O O . GLU B 1 320 ? 10.438 46.719 -6.18 1 90.19 320 GLU B O 1
ATOM 5806 N N . LYS B 1 321 ? 12.242 45.469 -5.949 1 92 321 LYS B N 1
ATOM 5807 C CA . LYS B 1 321 ? 12.016 44.781 -7.215 1 92 321 LYS B CA 1
ATOM 5808 C C . LYS B 1 321 ? 11.227 43.5 -7 1 92 321 LYS B C 1
ATOM 5810 O O . LYS B 1 321 ? 10.852 42.812 -7.961 1 92 321 LYS B O 1
ATOM 5815 N N . ARG B 1 322 ? 10.992 43.188 -5.773 1 94.12 322 ARG B N 1
ATOM 5816 C CA . ARG B 1 322 ? 10.227 42 -5.469 1 94.12 322 ARG B CA 1
ATOM 5817 C C . ARG B 1 322 ? 8.734 42.219 -5.652 1 94.12 322 ARG B C 1
ATOM 5819 O O . ARG B 1 322 ? 8.133 43.031 -4.914 1 94.12 322 ARG B O 1
ATOM 5826 N N . LYS B 1 323 ? 8.164 41.625 -6.664 1 94.62 323 LYS B N 1
ATOM 5827 C CA . LYS B 1 323 ? 6.746 41.781 -6.965 1 94.62 323 LYS B CA 1
ATOM 5828 C C . LYS B 1 323 ? 6.07 40.438 -7.18 1 94.62 323 LYS B C 1
ATOM 5830 O O . LYS B 1 323 ? 6.672 39.531 -7.742 1 94.62 323 LYS B O 1
ATOM 5835 N N . LEU B 1 324 ? 4.844 40.312 -6.734 1 95.69 324 LEU B N 1
ATOM 5836 C CA . LEU B 1 324 ? 4.039 39.094 -6.848 1 95.69 324 LEU B CA 1
ATOM 5837 C C . LEU B 1 324 ? 2.578 39.438 -7.129 1 95.69 324 LEU B C 1
ATOM 5839 O O . LEU B 1 324 ? 1.997 40.312 -6.461 1 95.69 324 LEU B O 1
ATOM 5843 N N . SER B 1 325 ? 2.072 38.969 -8.203 1 96.12 325 SER B N 1
ATOM 5844 C CA . SER B 1 325 ? 0.671 39.156 -8.562 1 96.12 325 SER B CA 1
ATOM 5845 C C . SER B 1 325 ? -0.078 37.844 -8.641 1 96.12 325 SER B C 1
ATOM 5847 O O . SER B 1 325 ? 0.401 36.906 -9.266 1 96.12 325 SER B O 1
ATOM 5849 N N . LEU B 1 326 ? -1.201 37.75 -7.969 1 96.62 326 LEU B N 1
ATOM 5850 C CA . LEU B 1 326 ? -2.037 36.562 -7.969 1 96.62 326 LEU B CA 1
ATOM 5851 C C . LEU B 1 326 ? -3.465 36.875 -8.383 1 96.62 326 LEU B C 1
ATOM 5853 O O . LEU B 1 326 ? -4.086 37.781 -7.82 1 96.62 326 LEU B O 1
ATOM 5857 N N . LYS B 1 327 ? -3.939 36.25 -9.43 1 95.81 327 LYS B N 1
ATOM 5858 C CA . LYS B 1 327 ? -5.312 36.406 -9.906 1 95.81 327 LYS B CA 1
ATOM 5859 C C . LYS B 1 327 ? -6.008 35.031 -10.016 1 95.81 327 LYS B C 1
ATOM 5861 O O . LYS B 1 327 ? -5.43 34.094 -10.523 1 95.81 327 LYS B O 1
ATOM 5866 N N . ALA B 1 328 ? -7.117 34.906 -9.43 1 95 328 ALA B N 1
ATOM 5867 C CA . ALA B 1 328 ? -7.906 33.688 -9.539 1 95 328 ALA B CA 1
ATOM 5868 C C . ALA B 1 328 ? -9.398 34 -9.633 1 95 328 ALA B C 1
ATOM 5870 O O . ALA B 1 328 ? -9.898 34.906 -8.945 1 95 328 ALA B O 1
ATOM 5871 N N . ARG B 1 329 ? -10.086 33.344 -10.562 1 92.25 329 ARG B N 1
ATOM 5872 C CA . ARG B 1 329 ? -11.516 33.562 -10.703 1 92.25 329 ARG B CA 1
ATOM 5873 C C . ARG B 1 329 ? -12.219 32.344 -11.281 1 92.25 329 ARG B C 1
ATOM 5875 O O . ARG B 1 329 ? -11.578 31.5 -11.898 1 92.25 329 ARG B O 1
ATOM 5882 N N . ILE B 1 330 ? -13.414 32.188 -10.93 1 89.06 330 ILE B N 1
ATOM 5883 C CA . ILE B 1 330 ? -14.289 31.25 -11.617 1 89.06 330 ILE B CA 1
ATOM 5884 C C . ILE B 1 330 ? -15.312 32 -12.453 1 89.06 330 ILE B C 1
ATOM 5886 O O . ILE B 1 330 ? -16.109 32.781 -11.922 1 89.06 330 ILE B O 1
ATOM 5890 N N . ALA B 1 331 ? -15.156 31.781 -13.719 1 83.69 331 ALA B N 1
ATOM 5891 C CA . ALA B 1 331 ? -16.047 32.5 -14.641 1 83.69 331 ALA B CA 1
ATOM 5892 C C . ALA B 1 331 ? -17.453 31.922 -14.578 1 83.69 331 ALA B C 1
ATOM 5894 O O . ALA B 1 331 ? -17.688 30.859 -13.992 1 83.69 331 ALA B O 1
ATOM 5895 N N . GLU B 1 332 ? -18.344 32.656 -15.125 1 79.75 332 GLU B N 1
ATOM 5896 C CA . GLU B 1 332 ? -19.734 32.25 -15.156 1 79.75 332 GLU B CA 1
ATOM 5897 C C . GLU B 1 332 ? -19.906 30.922 -15.883 1 79.75 332 GLU B C 1
ATOM 5899 O O . GLU B 1 332 ? -20.812 30.141 -15.555 1 79.75 332 GLU B O 1
ATOM 5904 N N . ASN B 1 333 ? -19 30.672 -16.797 1 79.69 333 ASN B N 1
ATOM 5905 C CA . ASN B 1 333 ? -19.078 29.438 -17.562 1 79.69 333 ASN B CA 1
ATOM 5906 C C . ASN B 1 333 ? -18.516 28.25 -16.781 1 79.69 333 ASN B C 1
ATOM 5908 O O . ASN B 1 333 ? -18.484 27.125 -17.297 1 79.69 333 ASN B O 1
ATOM 5912 N N . GLY B 1 334 ? -18.062 28.547 -15.57 1 82.19 334 GLY B N 1
ATOM 5913 C CA . GLY B 1 334 ? -17.625 27.469 -14.703 1 82.19 334 GLY B CA 1
ATOM 5914 C C . GLY B 1 334 ? -16.125 27.203 -14.773 1 82.19 334 GLY B C 1
ATOM 5915 O O . GLY B 1 334 ? -15.609 26.328 -14.078 1 82.19 334 GLY B O 1
ATOM 5916 N N . PHE B 1 335 ? -15.445 28.031 -15.648 1 87.75 335 PHE B N 1
ATOM 5917 C CA . PHE B 1 335 ? -14.008 27.828 -15.797 1 87.75 335 PHE B CA 1
ATOM 5918 C C . PHE B 1 335 ? -13.25 28.469 -14.641 1 87.75 335 PHE B C 1
ATOM 5920 O O . PHE B 1 335 ? -13.469 29.625 -14.312 1 87.75 335 PHE B O 1
ATOM 5927 N N . PHE B 1 336 ? -12.461 27.625 -14.039 1 91.81 336 PHE B N 1
ATOM 5928 C CA . PHE B 1 336 ? -11.531 28.141 -13.039 1 91.81 336 PHE B CA 1
ATOM 5929 C C . PHE B 1 336 ? -10.242 28.609 -13.688 1 91.81 336 PHE B C 1
ATOM 5931 O O . PHE B 1 336 ? -9.586 27.859 -14.414 1 91.81 336 PHE B O 1
ATOM 5938 N N . SER B 1 337 ? -9.922 29.891 -13.508 1 93.81 337 SER B N 1
ATOM 5939 C CA . SER B 1 337 ? -8.688 30.484 -14.023 1 93.81 337 SER B CA 1
ATOM 5940 C C . SER B 1 337 ? -7.797 30.969 -12.891 1 93.81 337 SER B C 1
ATOM 5942 O O . SER B 1 337 ? -8.258 31.688 -11.992 1 93.81 337 SER B O 1
ATOM 5944 N N . TYR B 1 338 ? -6.535 30.531 -12.859 1 94.81 338 TYR B N 1
ATOM 5945 C CA . TYR B 1 338 ? -5.535 30.875 -11.859 1 94.81 338 TYR B CA 1
ATOM 5946 C C . TYR B 1 338 ? -4.246 31.359 -12.508 1 94.81 338 TYR B C 1
ATOM 5948 O O . TYR B 1 338 ? -3.738 30.734 -13.438 1 94.81 338 TYR B O 1
ATOM 5956 N N . GLU B 1 339 ? -3.793 32.594 -12.117 1 96.25 339 GLU B N 1
ATOM 5957 C CA . GLU B 1 339 ? -2.545 33.125 -12.641 1 96.25 339 GLU B CA 1
ATOM 5958 C C . GLU B 1 339 ? -1.688 33.719 -11.516 1 96.25 339 GLU B C 1
ATOM 5960 O O . GLU B 1 339 ? -2.162 34.531 -10.727 1 96.25 339 GLU B O 1
ATOM 5965 N N . ILE B 1 340 ? -0.483 33.281 -11.406 1 95.75 340 ILE B N 1
ATOM 5966 C CA . ILE B 1 340 ? 0.468 33.875 -10.477 1 95.75 340 ILE B CA 1
ATOM 5967 C C . ILE B 1 340 ? 1.725 34.312 -11.219 1 95.75 340 ILE B C 1
ATOM 5969 O O . ILE B 1 340 ? 2.238 33.562 -12.07 1 95.75 340 ILE B O 1
ATOM 5973 N N . LYS B 1 341 ? 2.098 35.562 -11.031 1 95.62 341 LYS B N 1
ATOM 5974 C CA . LYS B 1 341 ? 3.291 36.156 -11.633 1 95.62 341 LYS B CA 1
ATOM 5975 C C . LYS B 1 341 ? 4.227 36.719 -10.57 1 95.62 341 LYS B C 1
ATOM 5977 O O . LYS B 1 341 ? 3.787 37.438 -9.672 1 95.62 341 LYS B O 1
ATOM 5982 N N . ASN B 1 342 ? 5.48 36.312 -10.648 1 93.75 342 ASN B N 1
ATOM 5983 C CA . ASN B 1 342 ? 6.449 36.844 -9.695 1 93.75 342 ASN B CA 1
ATOM 5984 C C . ASN B 1 342 ? 7.738 37.25 -10.383 1 93.75 342 ASN B C 1
ATOM 5986 O O . ASN B 1 342 ? 8.07 36.75 -11.461 1 93.75 342 ASN B O 1
ATOM 5990 N N . ALA B 1 343 ? 8.414 38.219 -9.758 1 93.19 343 ALA B N 1
ATOM 5991 C CA . ALA B 1 343 ? 9.734 38.594 -10.219 1 93.19 343 ALA B CA 1
ATOM 5992 C C . ALA B 1 343 ? 10.789 37.562 -9.859 1 93.19 343 ALA B C 1
ATOM 5994 O O . ALA B 1 343 ? 10.633 36.812 -8.883 1 93.19 343 ALA B O 1
ATOM 5995 N N . LYS B 1 344 ? 11.773 37.406 -10.727 1 88.38 344 LYS B N 1
ATOM 5996 C CA . LYS B 1 344 ? 12.852 36.469 -10.453 1 88.38 344 LYS B CA 1
ATOM 5997 C C . LYS B 1 344 ? 14.172 36.938 -11.055 1 88.38 344 LYS B C 1
ATOM 5999 O O . LYS B 1 344 ? 14.18 37.781 -11.953 1 88.38 344 LYS B O 1
ATOM 6004 N N . ILE B 1 345 ? 15.203 36.469 -10.414 1 83.69 345 ILE B N 1
ATOM 6005 C CA . ILE B 1 345 ? 16.5 36.781 -10.977 1 83.69 345 ILE B CA 1
ATOM 6006 C C . ILE B 1 345 ? 17.203 35.5 -11.445 1 83.69 345 ILE B C 1
ATOM 6008 O O . ILE B 1 345 ? 18.062 35.562 -12.32 1 83.69 345 ILE B O 1
ATOM 6012 N N . ASN B 1 346 ? 16.812 34.438 -10.82 1 75.38 346 ASN B N 1
ATOM 6013 C CA . ASN B 1 346 ? 17.531 33.188 -11.109 1 75.38 346 ASN B CA 1
ATOM 6014 C C . ASN B 1 346 ? 17.062 32.562 -12.422 1 75.38 346 ASN B C 1
ATOM 6016 O O . ASN B 1 346 ? 15.93 32.75 -12.836 1 75.38 346 ASN B O 1
ATOM 6020 N N . ALA B 1 347 ? 17.984 31.891 -13.031 1 75.38 347 ALA B N 1
ATOM 6021 C CA . ALA B 1 347 ? 17.672 31.172 -14.266 1 75.38 347 ALA B CA 1
ATOM 6022 C C . ALA B 1 347 ? 16.828 29.938 -13.984 1 75.38 347 ALA B C 1
ATOM 6024 O O . ALA B 1 347 ? 16.969 29.297 -12.938 1 75.38 347 ALA B O 1
ATOM 6025 N N . VAL B 1 348 ? 15.781 29.859 -14.773 1 72.69 348 VAL B N 1
ATOM 6026 C CA . VAL B 1 348 ? 14.93 28.672 -14.688 1 72.69 348 VAL B CA 1
ATOM 6027 C C . VAL B 1 348 ? 15.609 27.5 -15.383 1 72.69 348 VAL B C 1
ATOM 6029 O O . VAL B 1 348 ? 16.031 27.609 -16.531 1 72.69 348 VAL B O 1
ATOM 6032 N N . THR B 1 349 ? 15.922 26.453 -14.516 1 66.75 349 THR B N 1
ATOM 6033 C CA . THR B 1 349 ? 16.562 25.281 -15.109 1 66.75 349 THR B CA 1
ATOM 6034 C C . THR B 1 349 ? 15.531 24.172 -15.344 1 66.75 349 THR B C 1
ATOM 6036 O O . THR B 1 349 ? 14.727 23.875 -14.461 1 66.75 349 THR B O 1
ATOM 6039 N N . ILE B 1 350 ? 15.359 23.844 -16.516 1 63.38 350 ILE B N 1
ATOM 6040 C CA . ILE B 1 350 ? 14.484 22.734 -16.875 1 63.38 350 ILE B CA 1
ATOM 6041 C C . ILE B 1 350 ? 15.32 21.484 -17.125 1 63.38 350 ILE B C 1
ATOM 6043 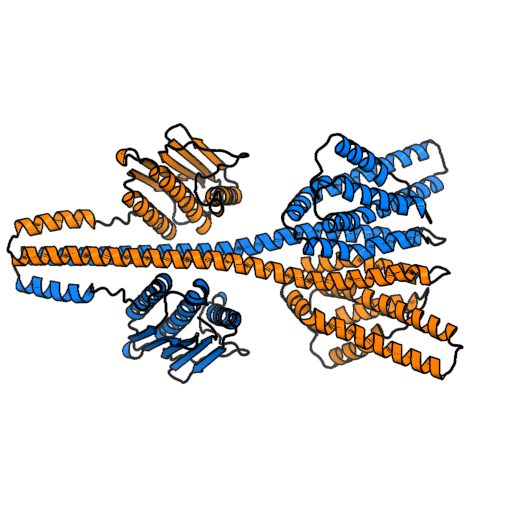O O . ILE B 1 350 ? 16.266 21.5 -17.906 1 63.38 350 ILE B O 1
ATOM 6047 N N . GLU B 1 351 ? 15.172 20.562 -16.234 1 58.25 351 GLU B N 1
ATOM 6048 C CA . GLU B 1 351 ? 15.812 19.266 -16.5 1 58.25 351 GLU B CA 1
ATOM 6049 C C . GLU B 1 351 ? 14.781 18.203 -16.859 1 58.25 351 GLU B C 1
ATOM 6051 O O . GLU B 1 351 ? 13.891 17.906 -16.062 1 58.25 351 GLU B O 1
ATOM 6056 N N . LYS B 1 352 ? 15.016 17.734 -18 1 53.94 352 LYS B N 1
ATOM 6057 C CA . LYS B 1 352 ? 14.219 16.641 -18.547 1 53.94 352 LYS B CA 1
ATOM 6058 C C . LYS B 1 352 ? 12.742 17.016 -18.609 1 53.94 352 LYS B C 1
ATOM 6060 O O . LYS B 1 352 ? 11.875 16.219 -18.219 1 53.94 352 LYS B O 1
ATOM 6065 N N . GLY B 1 353 ? 12.523 18.25 -18.812 1 57.12 353 GLY B N 1
ATOM 6066 C CA . GLY B 1 353 ? 11.148 18.703 -19 1 57.12 353 GLY B CA 1
ATOM 6067 C C . GLY B 1 353 ? 10.469 19.109 -17.703 1 57.12 353 GLY B C 1
ATOM 6068 O O . GLY B 1 353 ? 9.273 19.391 -17.703 1 57.12 353 GLY B O 1
ATOM 6069 N N . LYS B 1 354 ? 11.281 18.906 -16.766 1 61.84 354 LYS B N 1
ATOM 6070 C CA . LYS B 1 354 ? 10.742 19.281 -15.453 1 61.84 354 LYS B CA 1
ATOM 6071 C C . LYS B 1 354 ? 11.445 20.5 -14.898 1 61.84 354 LYS B C 1
ATOM 6073 O O . LYS B 1 354 ? 12.656 20.672 -15.086 1 61.84 354 LYS B O 1
ATOM 6078 N N . TYR B 1 355 ? 10.664 21.344 -14.422 1 61.19 355 TYR B N 1
ATOM 6079 C CA . TYR B 1 355 ? 11.203 22.562 -13.797 1 61.19 355 TYR B CA 1
ATOM 6080 C C . TYR B 1 355 ? 11.914 22.219 -12.492 1 61.19 355 TYR B C 1
ATOM 6082 O O . TYR B 1 355 ? 11.367 21.516 -11.641 1 61.19 355 TYR B O 1
ATOM 6090 N N . ILE B 1 356 ? 13.211 22.281 -12.43 1 59.78 356 ILE B N 1
ATOM 6091 C CA . ILE B 1 356 ? 14 21.969 -11.242 1 59.78 356 ILE B CA 1
ATOM 6092 C C . ILE B 1 356 ? 14.156 23.219 -10.383 1 59.78 356 ILE B C 1
ATOM 6094 O O . ILE B 1 356 ? 14.461 24.297 -10.891 1 59.78 356 ILE B O 1
ATOM 6098 N N . SER B 1 357 ? 13.664 23.094 -9.172 1 56.59 357 SER B N 1
ATOM 6099 C CA . SER B 1 357 ? 13.797 24.203 -8.25 1 56.59 357 SER B CA 1
ATOM 6100 C C . SER B 1 357 ? 15.242 24.391 -7.805 1 56.59 357 SER B C 1
ATOM 6102 O O . SER B 1 357 ? 16.031 23.438 -7.82 1 56.59 357 SER B O 1
ATOM 6104 N N . ASP B 1 358 ? 15.82 25.531 -7.738 1 56.75 358 ASP B N 1
ATOM 6105 C CA . ASP B 1 358 ? 17.141 25.906 -7.254 1 56.75 358 ASP B CA 1
ATOM 6106 C C . ASP B 1 358 ? 17.266 25.656 -5.75 1 56.75 358 ASP B C 1
ATOM 6108 O O . ASP B 1 358 ? 18.188 26.156 -5.109 1 56.75 358 ASP B O 1
ATOM 6112 N N . LYS B 1 359 ? 16.406 24.891 -5.195 1 54.28 359 LYS B N 1
ATOM 6113 C CA . LYS B 1 359 ? 16.469 24.703 -3.75 1 54.28 359 LYS B CA 1
ATOM 6114 C C . LYS B 1 359 ? 17.672 23.859 -3.352 1 54.28 359 LYS B C 1
ATOM 6116 O O . LYS B 1 359 ? 18.125 23 -4.117 1 54.28 359 LYS B O 1
ATOM 6121 N N . LYS B 1 360 ? 18.375 24.281 -2.275 1 50.91 360 LYS B N 1
ATOM 6122 C CA . LYS B 1 360 ? 19.578 23.641 -1.761 1 50.91 360 LYS B CA 1
ATOM 6123 C C . LYS B 1 360 ? 19.344 22.156 -1.47 1 50.91 360 LYS B C 1
ATOM 6125 O O . LYS B 1 360 ? 20.266 21.344 -1.593 1 50.91 360 LYS B O 1
ATOM 6130 N N . ASN B 1 361 ? 18.219 21.891 -0.816 1 44.53 361 ASN B N 1
ATOM 6131 C CA . ASN B 1 361 ? 18.016 20.484 -0.456 1 44.53 361 ASN B CA 1
ATOM 6132 C C . ASN B 1 361 ? 17.25 19.734 -1.543 1 44.53 361 ASN B C 1
ATOM 6134 O O . ASN B 1 361 ? 16.125 20.094 -1.871 1 44.53 361 ASN B O 1
ATOM 6138 N N . LYS B 1 362 ? 17.828 19 -2.172 1 46.97 362 LYS B N 1
ATOM 6139 C CA . LYS B 1 362 ? 17.422 18.188 -3.32 1 46.97 362 LYS B CA 1
ATOM 6140 C C . LYS B 1 362 ? 16.125 17.438 -3.027 1 46.97 362 LYS B C 1
ATOM 6142 O O . LYS B 1 362 ? 15.312 17.219 -3.928 1 46.97 362 LYS B O 1
ATOM 6147 N N . SER B 1 363 ? 15.977 16.953 -1.875 1 44.31 363 SER B N 1
ATOM 6148 C CA . SER B 1 363 ? 14.836 16.141 -1.488 1 44.31 363 SER B CA 1
ATOM 6149 C C . SER B 1 363 ? 13.539 16.938 -1.509 1 44.31 363 SER B C 1
ATOM 6151 O O . SER B 1 363 ? 12.453 16.375 -1.559 1 44.31 363 SER B O 1
ATOM 6153 N N . GLU B 1 364 ? 13.641 18.172 -1.344 1 44.19 364 GLU B N 1
ATOM 6154 C CA . GLU B 1 364 ? 12.492 19.078 -1.299 1 44.19 364 GLU B CA 1
ATOM 6155 C C . GLU B 1 364 ? 12.195 19.672 -2.676 1 44.19 364 GLU B C 1
ATOM 6157 O O . GLU B 1 364 ? 11.211 20.391 -2.854 1 44.19 364 GLU B O 1
ATOM 6162 N N . HIS B 1 365 ? 13.078 19.328 -3.545 1 41.75 365 HIS B N 1
ATOM 6163 C CA . HIS B 1 365 ? 13.07 19.719 -4.949 1 41.75 365 HIS B CA 1
ATOM 6164 C C . HIS B 1 365 ? 11.945 19.016 -5.707 1 41.75 365 HIS B C 1
ATOM 6166 O O . HIS B 1 365 ? 11.797 17.797 -5.621 1 41.75 365 HIS B O 1
ATOM 6172 N N . GLY B 1 366 ? 11.086 19.828 -6.133 1 46.41 366 GLY B N 1
ATOM 6173 C CA . GLY B 1 366 ? 10.242 19.266 -7.18 1 46.41 366 GLY B CA 1
ATOM 6174 C C . GLY B 1 366 ? 8.883 18.812 -6.672 1 46.41 366 GLY B C 1
ATOM 6175 O O . GLY B 1 366 ? 8.023 18.422 -7.457 1 46.41 366 GLY B O 1
ATOM 6176 N N . LEU B 1 367 ? 8.805 18.719 -5.383 1 50.03 367 LEU B N 1
ATOM 6177 C CA . LEU B 1 367 ? 7.547 18.203 -4.855 1 50.03 367 LEU B CA 1
ATOM 6178 C C . LEU B 1 367 ? 6.402 19.172 -5.117 1 50.03 367 LEU B C 1
ATOM 6180 O O . LEU B 1 367 ? 5.285 18.75 -5.426 1 50.03 367 LEU B O 1
ATOM 6184 N N . GLY B 1 368 ? 6.852 20.484 -5.203 1 61.22 368 GLY B N 1
ATOM 6185 C CA . GLY B 1 368 ? 5.773 21.453 -5.332 1 61.22 368 GLY B CA 1
ATOM 6186 C C . GLY B 1 368 ? 5.117 21.438 -6.703 1 61.22 368 GLY B C 1
ATOM 6187 O O . GLY B 1 368 ? 3.896 21.312 -6.809 1 61.22 368 GLY B O 1
ATOM 6188 N N . LEU B 1 369 ? 5.965 21.469 -7.707 1 69.12 369 LEU B N 1
ATOM 6189 C CA . LEU B 1 369 ? 5.398 21.594 -9.047 1 69.12 369 LEU B CA 1
ATOM 6190 C C . LEU B 1 369 ? 4.805 20.266 -9.508 1 69.12 369 LEU B C 1
ATOM 6192 O O . LEU B 1 369 ? 3.787 20.25 -10.203 1 69.12 369 LEU B O 1
ATOM 6196 N N . THR B 1 370 ? 5.469 19.25 -9.055 1 69.06 370 THR B N 1
ATOM 6197 C CA . THR B 1 370 ? 4.938 17.938 -9.414 1 69.06 370 THR B CA 1
ATOM 6198 C C . THR B 1 370 ? 3.59 17.703 -8.742 1 69.06 370 THR B C 1
ATOM 6200 O O . THR B 1 370 ? 2.658 17.203 -9.367 1 69.06 370 THR B O 1
ATOM 6203 N N . SER B 1 371 ? 3.555 18.094 -7.531 1 73 371 SER B N 1
ATOM 6204 C CA . SER B 1 371 ? 2.289 17.984 -6.812 1 73 371 SER B CA 1
ATOM 6205 C C . SER B 1 371 ? 1.212 18.859 -7.441 1 73 371 SER B C 1
ATOM 6207 O O . SER B 1 371 ? 0.05 18.453 -7.531 1 73 371 SER B O 1
ATOM 6209 N N . LEU B 1 372 ? 1.713 19.953 -7.902 1 83.62 372 LEU B N 1
ATOM 6210 C CA . LEU B 1 372 ? 0.802 20.891 -8.555 1 83.62 372 LEU B CA 1
ATOM 6211 C C . LEU B 1 372 ? 0.259 20.312 -9.852 1 83.62 372 LEU B C 1
ATOM 6213 O O . LEU B 1 372 ? -0.941 20.391 -10.125 1 83.62 372 LEU B O 1
ATOM 6217 N N . GLN B 1 373 ? 1.138 19.734 -10.594 1 82.19 373 GLN B N 1
ATOM 6218 C CA . GLN B 1 373 ? 0.742 19.141 -11.867 1 82.19 373 GLN B CA 1
ATOM 6219 C C . GLN B 1 373 ? -0.248 18 -11.648 1 82.19 373 GLN B C 1
ATOM 6221 O O . GLN B 1 373 ? -1.24 17.875 -12.367 1 82.19 373 GLN B O 1
ATOM 6226 N N . ARG B 1 374 ? 0.011 17.25 -10.711 1 77.88 374 ARG B N 1
ATOM 6227 C CA . ARG B 1 374 ? -0.865 16.125 -10.398 1 77.88 374 ARG B CA 1
ATOM 6228 C C . ARG B 1 374 ? -2.25 16.609 -9.984 1 77.88 374 ARG B C 1
ATOM 6230 O O . ARG B 1 374 ? -3.262 16.031 -10.375 1 77.88 374 ARG B O 1
ATOM 6237 N N . THR B 1 375 ? -2.26 17.594 -9.195 1 81.75 375 THR B N 1
ATOM 6238 C CA . THR B 1 375 ? -3.525 18.141 -8.719 1 81.75 375 THR B CA 1
ATOM 6239 C C . THR B 1 375 ? -4.344 18.688 -9.883 1 81.75 375 THR B C 1
ATOM 6241 O O . THR B 1 375 ? -5.551 18.453 -9.969 1 81.75 375 THR B O 1
ATOM 6244 N N . VAL B 1 376 ? -3.691 19.391 -10.766 1 88.19 376 VAL B N 1
ATOM 6245 C CA . VAL B 1 376 ? -4.363 20.016 -11.898 1 88.19 376 VAL B CA 1
ATOM 6246 C C . VAL B 1 376 ? -4.867 18.953 -12.859 1 88.19 376 VAL B C 1
ATOM 6248 O O . VAL B 1 376 ? -5.969 19.062 -13.398 1 88.19 376 VAL B O 1
ATOM 6251 N N . GLU B 1 377 ? -4.086 17.984 -13.016 1 84.25 377 GLU B N 1
ATOM 6252 C CA . GLU B 1 377 ? -4.457 16.875 -13.898 1 84.25 377 GLU B CA 1
ATOM 6253 C C . GLU B 1 377 ? -5.668 16.125 -13.359 1 84.25 377 GLU B C 1
ATOM 6255 O O . GLU B 1 377 ? -6.484 15.617 -14.141 1 84.25 377 GLU B O 1
ATOM 6260 N N . LYS B 1 378 ? -5.676 16.047 -12.133 1 80.62 378 LYS B N 1
ATOM 6261 C CA . LYS B 1 378 ? -6.801 15.391 -11.477 1 80.62 378 LYS B CA 1
ATOM 6262 C C . LYS B 1 378 ? -8.133 16 -11.914 1 80.62 378 LYS B C 1
ATOM 6264 O O . LYS B 1 378 ? -9.148 15.297 -11.984 1 80.62 378 LYS B O 1
ATOM 6269 N N . TYR B 1 379 ? -8.117 17.172 -12.258 1 86.38 379 TYR B N 1
ATOM 6270 C CA . TYR B 1 379 ? -9.336 17.875 -12.648 1 86.38 379 TYR B CA 1
ATOM 6271 C C . TYR B 1 379 ? -9.344 18.172 -14.141 1 86.38 379 TYR B C 1
ATOM 6273 O O . TYR B 1 379 ? -10.047 19.078 -14.602 1 86.38 379 TYR B O 1
ATOM 6281 N N . ASN B 1 380 ? -8.461 17.438 -14.797 1 86.81 380 ASN B N 1
ATOM 6282 C CA . ASN B 1 380 ? -8.344 17.578 -16.25 1 86.81 380 ASN B CA 1
ATOM 6283 C C . ASN B 1 380 ? -8.031 19.016 -16.641 1 86.81 380 ASN B C 1
ATOM 6285 O O . ASN B 1 380 ? -8.586 19.531 -17.609 1 86.81 380 ASN B O 1
ATOM 6289 N N . GLY B 1 381 ? -7.281 19.688 -15.781 1 90.31 381 GLY B N 1
ATOM 6290 C CA . GLY B 1 381 ? -6.887 21.062 -16.062 1 90.31 381 GLY B CA 1
ATOM 6291 C C . GLY B 1 381 ? -5.586 21.172 -16.828 1 90.31 381 GLY B C 1
ATOM 6292 O O . GLY B 1 381 ? -4.996 20.156 -17.203 1 90.31 381 GLY B O 1
ATOM 6293 N N . THR B 1 382 ? -5.285 22.375 -17.234 1 91.94 382 THR B N 1
ATOM 6294 C CA . THR B 1 382 ? -4.039 22.641 -17.938 1 91.94 382 THR B CA 1
ATOM 6295 C C . THR B 1 382 ? -3.174 23.625 -17.156 1 91.94 382 THR B C 1
ATOM 6297 O O . THR B 1 382 ? -3.691 24.531 -16.516 1 91.94 382 THR B O 1
ATOM 6300 N N . ILE B 1 383 ? -1.898 23.359 -17.156 1 91.75 383 ILE B N 1
ATOM 6301 C CA . ILE B 1 383 ? -0.923 24.25 -16.531 1 91.75 383 ILE B CA 1
ATOM 6302 C C . ILE B 1 383 ? 0.012 24.828 -17.594 1 91.75 383 ILE B C 1
ATOM 6304 O O . ILE B 1 383 ? 0.503 24.094 -18.453 1 91.75 383 ILE B O 1
ATOM 6308 N N . SER B 1 384 ? 0.109 26.078 -17.672 1 92.31 384 SER B N 1
ATOM 6309 C CA . SER B 1 384 ? 1.04 26.781 -18.562 1 92.31 384 SER B CA 1
ATOM 6310 C C . SER B 1 384 ? 2.061 27.578 -17.766 1 92.31 384 SER B C 1
ATOM 6312 O O . SER B 1 384 ? 1.693 28.375 -16.906 1 92.31 384 SER B O 1
ATOM 6314 N N . ILE B 1 385 ? 3.322 27.328 -18.047 1 90.44 385 ILE B N 1
ATOM 6315 C CA . ILE B 1 385 ? 4.398 28.047 -17.359 1 90.44 385 ILE B CA 1
ATOM 6316 C C . ILE B 1 385 ? 5.16 28.906 -18.359 1 90.44 385 ILE B C 1
ATOM 6318 O O . ILE B 1 385 ? 5.535 28.438 -19.438 1 90.44 385 ILE B O 1
ATOM 6322 N N . SER B 1 386 ? 5.242 30.141 -18.156 1 90.25 386 SER B N 1
ATOM 6323 C CA . SER B 1 386 ? 6.02 31.062 -18.969 1 90.25 386 SER B CA 1
ATOM 6324 C C . SER B 1 386 ? 7.008 31.844 -18.109 1 90.25 386 SER B C 1
ATOM 6326 O O . SER B 1 386 ? 6.754 32.094 -16.922 1 90.25 386 SER B O 1
ATOM 6328 N N . TYR B 1 387 ? 8.234 32.062 -18.656 1 88.56 387 TYR B N 1
ATOM 6329 C CA . TYR B 1 387 ? 9.211 32.812 -17.875 1 88.56 387 TYR B CA 1
ATOM 6330 C C . TYR B 1 387 ? 10.086 33.656 -18.797 1 88.56 387 TYR B C 1
ATOM 6332 O O . TYR B 1 387 ? 10.227 33.375 -19.984 1 88.56 387 TYR B O 1
ATOM 6340 N N . ASP B 1 388 ? 10.438 34.812 -18.375 1 87.12 388 ASP B N 1
ATOM 6341 C CA . ASP B 1 388 ? 11.445 35.656 -19.016 1 87.12 388 ASP B CA 1
ATOM 6342 C C . ASP B 1 388 ? 12.617 35.906 -18.062 1 87.12 388 ASP B C 1
ATOM 6344 O O . ASP B 1 388 ? 12.844 35.125 -17.125 1 87.12 388 ASP B O 1
ATOM 6348 N N . GLU B 1 389 ? 13.484 36.844 -18.281 1 85.81 389 GLU B N 1
ATOM 6349 C CA . GLU B 1 389 ? 14.672 37.125 -17.453 1 85.81 389 GLU B CA 1
ATOM 6350 C C . GLU B 1 389 ? 14.281 37.656 -16.078 1 85.81 389 GLU B C 1
ATOM 6352 O O . GLU B 1 389 ? 15.008 37.438 -15.102 1 85.81 389 GLU B O 1
ATOM 6357 N N . THR B 1 390 ? 13.094 38.188 -16.062 1 89.12 390 THR B N 1
ATOM 6358 C CA . THR B 1 390 ? 12.812 38.906 -14.82 1 89.12 390 THR B CA 1
ATOM 6359 C C . THR B 1 390 ? 11.516 38.406 -14.18 1 89.12 390 THR B C 1
ATOM 6361 O O . THR B 1 390 ? 11.188 38.781 -13.055 1 89.12 390 THR B O 1
ATOM 6364 N N . SER B 1 391 ? 10.797 37.594 -15.008 1 92.12 391 SER B N 1
ATOM 6365 C CA . SER B 1 391 ? 9.5 37.219 -14.461 1 92.12 391 SER B CA 1
ATOM 6366 C C . SER B 1 391 ? 9.188 35.75 -14.703 1 92.12 391 SER B C 1
ATOM 6368 O O . SER B 1 391 ? 9.719 35.125 -15.641 1 92.12 391 SER B O 1
ATOM 6370 N N . PHE B 1 392 ? 8.438 35.125 -13.828 1 92.44 392 PHE B N 1
ATOM 6371 C CA . PHE B 1 392 ? 7.934 33.781 -13.891 1 92.44 392 PHE B CA 1
ATOM 6372 C C . PHE B 1 392 ? 6.418 33.75 -13.727 1 92.44 392 PHE B C 1
ATOM 6374 O O . PHE B 1 392 ? 5.875 34.344 -12.805 1 92.44 392 PHE B O 1
ATOM 6381 N N . THR B 1 393 ? 5.727 33.125 -14.703 1 93.81 393 THR B N 1
ATOM 6382 C CA . THR B 1 393 ? 4.27 33.094 -14.68 1 93.81 393 THR B CA 1
ATOM 6383 C C . THR B 1 393 ? 3.73 31.688 -14.773 1 93.81 393 THR B C 1
ATOM 6385 O O . THR B 1 393 ? 4.191 30.891 -15.602 1 93.81 393 THR B O 1
ATOM 6388 N N . VAL B 1 394 ? 2.812 31.344 -13.875 1 93.81 394 VAL B N 1
ATOM 6389 C CA . VAL B 1 394 ? 2.098 30.078 -13.914 1 93.81 394 VAL B CA 1
ATOM 6390 C C . VAL B 1 394 ? 0.611 30.328 -14.148 1 93.81 394 VAL B C 1
ATOM 6392 O O . VAL B 1 394 ? -0.011 31.125 -13.445 1 93.81 394 VAL B O 1
ATOM 6395 N N . VAL B 1 395 ? 0.073 29.703 -15.148 1 95 395 VAL B N 1
ATOM 6396 C CA . VAL B 1 395 ? -1.349 29.828 -15.461 1 95 395 VAL B CA 1
ATOM 6397 C C . VAL B 1 395 ? -2.01 28.453 -15.398 1 95 395 VAL B C 1
ATOM 6399 O O . VAL B 1 395 ? -1.504 27.484 -15.977 1 95 395 VAL B O 1
ATOM 6402 N N . ILE B 1 396 ? -3.068 28.344 -14.633 1 94.38 396 ILE B N 1
ATOM 6403 C CA . ILE B 1 396 ? -3.818 27.094 -14.508 1 94.38 396 ILE B CA 1
ATOM 6404 C C . ILE B 1 396 ? -5.258 27.312 -14.977 1 94.38 396 ILE B C 1
ATOM 6406 O O . ILE B 1 396 ? -5.883 28.328 -14.633 1 94.38 396 ILE B O 1
ATOM 6410 N N . LEU B 1 397 ? -5.758 26.422 -15.797 1 93.56 397 LEU B N 1
ATOM 6411 C CA . LEU B 1 397 ? -7.141 26.422 -16.266 1 93.56 397 LEU B CA 1
ATOM 6412 C C . LEU B 1 397 ? -7.816 25.094 -15.977 1 93.56 397 LEU B C 1
ATOM 6414 O O . LEU B 1 397 ? -7.297 24.031 -16.359 1 93.56 397 LEU B O 1
ATOM 6418 N N . ILE B 1 398 ? -8.859 25.141 -15.242 1 91.88 398 ILE B N 1
ATOM 6419 C CA . ILE B 1 398 ? -9.633 23.953 -14.953 1 91.88 398 ILE B CA 1
ATOM 6420 C C . ILE B 1 398 ? -11.07 24.141 -15.414 1 91.88 398 ILE B C 1
ATOM 6422 O O . ILE B 1 398 ? -11.711 25.141 -15.094 1 91.88 398 ILE B O 1
ATOM 6426 N N . GLY B 1 399 ? -11.461 23.188 -16.156 1 83.56 399 GLY B N 1
ATOM 6427 C CA . GLY B 1 399 ? -12.828 23.25 -16.641 1 83.56 399 GLY B CA 1
ATOM 6428 C C . GLY B 1 399 ? -13.844 22.734 -15.625 1 83.56 399 GLY B C 1
ATOM 6429 O O . GLY B 1 399 ? -13.5 21.969 -14.727 1 83.56 399 GLY B O 1
ATOM 6430 N N . TYR B 1 400 ? -15.023 23.219 -15.586 1 72.56 400 TYR B N 1
ATOM 6431 C CA . TYR B 1 400 ? -16.188 22.75 -14.836 1 72.56 400 TYR B CA 1
ATOM 6432 C C . TYR B 1 400 ? -15.953 22.875 -13.336 1 72.56 400 TYR B C 1
ATOM 6434 O O . TYR B 1 400 ? -16.125 21.906 -12.586 1 72.56 400 TYR B O 1
ATOM 6442 N N . ALA B 1 401 ? -15.492 23.906 -12.914 1 75.19 401 ALA B N 1
ATOM 6443 C CA . ALA B 1 401 ? -15.164 24.109 -11.5 1 75.19 401 ALA B CA 1
ATOM 6444 C C . ALA B 1 401 ? -16.391 24.562 -10.719 1 75.19 401 ALA B C 1
ATOM 6446 O O . ALA B 1 401 ? -16.297 24.922 -9.547 1 75.19 401 ALA B O 1
ATOM 6447 N N . LEU B 1 402 ? -17.5 24.609 -11.344 1 69.56 402 LEU B N 1
ATOM 6448 C CA . LEU B 1 402 ? -18.766 24.906 -10.688 1 69.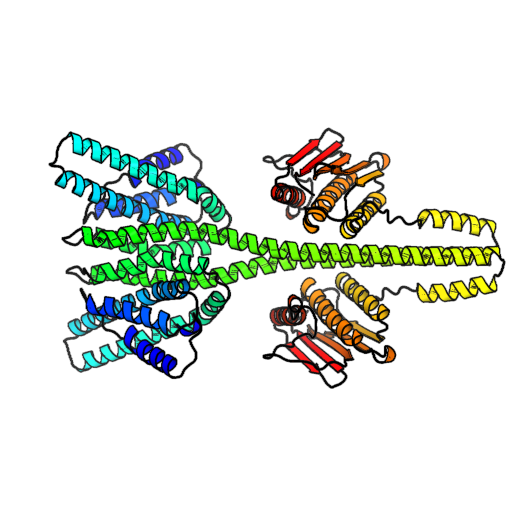56 402 LEU B CA 1
ATOM 6449 C C . LEU B 1 402 ? -19.734 23.734 -10.805 1 69.56 402 LEU B C 1
ATOM 6451 O O . LEU B 1 402 ? -19.719 23.016 -11.805 1 69.56 402 LEU B O 1
#

Radius of gyration: 36.1 Å; Cα contacts (8 Å, |Δi|>4): 1122; chains: 2; bounding box: 49×121×88 Å

Secondary structure (DSSP, 8-state):
-HHHHSPBPSSHHHHHHHHHHHHHHHH----TT-HHHHHHHHHHHHHHHHHHB-S-HHHHHHHHHHHHHHHHHHHHHHHHHHHHHHHHTT--HHHHHHHHHHHHHHHHHHHHHHHHHHHHHHHHHHHH--HHHHHHHHHHTHHHHHHHHHHHHT--SSGGGGHHHHHHHHHHHHHHHHHHHHHHHHHHHHHHHHHHHHHHHHHHHHHHHHHHHHHHHHHHHHHHHHHHHHHHHT-HHHHHHHHHHHHHHHS-------S-HHHHHHHHHHHHHHHHTT-EEEEEEE--S--SS-HHHHHHHHHHHHHHHHHHHHT-S-GGG-EEEEEEEE-TTS-EEEEEEEE--SPPEEETTEEE---SSGGGTTHHHHHHHHHHHHTT-EEEEEE-SSEEEEEEEES---/-HHHHSPBPSSHHHHHHHHHHHHHHHH----TT-HHHHHHHHHHHHHHHHHHB-S-HHHHHHHHHHHHHHHHHHHHHHHHHHHHHHHHTT--HHHHHHHHHHHHHHHHHHHHHHHHHHHHHHHHHHHH--HHHHHHHHHHTHHHHHHHHHHHHT--SSGGGGHHHHHHHHHHHHHHHHHHHHHHHHHHHHHHHHHHHHHHHHHHHHHHHHHHHHHHHHHHHHHHHHHHHHHHHT-HHHHHHHHHHHHHHHS-------S-HHHHHHHHHHHHHHHHTT-EEEEEEE--S--SS-HHHHHHHHHHHHHHHHHHHHT-S-GGG-EEEEEEEE-TTS-EEEEEEEE--SPPEEETTEEE---SSGGGTTHHHHHHHHHHHHTT-EEEEEE-SSEEEEEEEES---

InterPro domains:
  IPR032834 Sensor histidine kinase NatK-like, C-terminal domain [PF14501] (296-398)
  IPR032834 Sensor histidine kinase NatK-like, C-terminal domain [cd16935] (262-398)
  IPR036890 Histidine kinase/HSP90-like ATPase superfamily [G3DSA:3.30.565.10] (254-399)
  IPR036890 Histidine kinase/HSP90-like ATPase superfamily [SSF55874] (260-396)

Nearest PDB structures (foldseek):
  6qrj-assembly1_A-2  TM=6.168E-01  e=1.722E-04  Caulobacter vibrioides CB15
  8dx0-assembly2_B  TM=6.875E-01  e=6.912E-04  Enterococcus
  8isi-assembly1_A  TM=4.658E-01  e=2.409E-04  Arabidopsis thaliana
  8isj-assembly1_A  TM=4.503E-01  e=1.418E-03  Arabidopsis thaliana
  6qrj-assembly1_A-2  TM=6.167E-01  e=2.307E-04  Caulobacter vibrioides CB15

Solvent-accessible surface area (backbone atoms only — not comparable to full-atom values): 41317 Å² total; per-residue (Å²): 103,69,64,50,48,35,55,62,50,88,52,72,66,44,51,52,51,50,52,53,48,62,53,48,57,66,62,46,77,45,54,84,49,36,55,61,58,55,50,47,46,48,51,51,50,47,49,48,40,69,69,36,36,52,78,55,71,55,50,42,52,18,50,45,35,44,48,48,38,42,42,54,30,49,26,30,51,51,48,50,51,46,50,52,49,39,65,71,66,69,70,41,68,68,55,53,53,51,45,53,51,48,50,54,49,51,53,51,51,51,53,48,51,50,39,71,71,38,45,68,34,38,38,50,32,52,72,65,55,50,73,65,57,29,44,50,54,23,37,40,26,36,14,29,37,44,30,54,51,45,48,33,51,62,47,58,94,61,64,74,71,52,49,61,38,33,52,28,23,37,51,14,40,53,41,47,56,49,48,48,29,49,53,54,49,51,39,51,52,48,25,49,53,41,40,50,54,44,49,42,55,40,44,52,49,45,24,52,48,46,50,50,52,48,52,51,50,51,53,50,52,51,50,51,50,51,49,50,51,29,55,72,70,62,40,60,67,61,37,52,53,50,49,54,53,46,51,65,65,61,43,77,73,75,57,82,51,41,66,28,61,51,50,23,23,52,51,40,54,52,48,50,52,33,46,74,65,47,33,50,74,44,80,49,50,49,49,67,67,75,53,62,56,51,66,55,59,51,39,47,50,52,51,41,52,49,52,51,39,48,56,39,25,64,69,38,85,55,47,87,66,19,40,37,38,38,39,33,35,54,46,94,87,18,36,31,40,37,37,40,37,20,26,35,65,70,81,85,46,66,56,93,86,32,72,50,56,88,54,86,53,63,87,68,38,43,54,50,62,52,50,42,50,52,55,37,48,73,54,68,29,48,78,46,78,49,69,63,78,48,37,41,34,44,37,38,41,28,60,60,31,94,102,69,64,49,47,34,54,63,49,90,52,73,66,43,51,50,50,51,52,54,49,63,54,48,57,65,62,46,79,45,56,83,49,36,54,60,56,56,51,48,46,49,52,50,51,48,49,47,40,69,70,37,37,55,77,55,70,55,50,41,53,18,49,44,34,43,48,48,37,42,41,53,29,49,28,31,52,50,48,52,51,46,50,52,50,40,65,72,67,68,70,41,69,68,54,51,53,51,45,53,51,49,50,54,49,50,52,52,50,51,53,47,52,50,37,71,70,39,44,68,34,37,38,50,33,50,74,67,53,49,73,67,56,30,43,50,54,24,38,39,27,36,15,28,39,44,31,53,50,45,47,34,51,60,47,58,95,61,65,72,70,51,48,62,38,34,52,28,24,38,50,13,39,52,40,47,55,49,49,47,27,48,52,53,49,50,39,53,50,48,26,51,53,42,39,49,55,45,48,41,54,41,42,51,49,46,24,51,49,45,48,50,53,50,50,49,51,53,51,50,51,50,51,51,50,52,48,50,51,29,55,74,69,63,39,61,68,60,37,52,51,49,49,54,52,47,51,65,65,60,45,76,71,76,57,81,51,42,67,27,60,50,51,25,25,52,49,40,54,52,48,51,53,33,47,74,64,47,32,49,75,43,80,48,49,50,49,67,66,73,53,64,56,51,66,56,58,51,41,46,51,51,50,42,52,49,51,51,38,48,57,39,26,64,71,38,85,56,48,88,66,18,40,36,38,37,39,33,36,53,47,94,86,16,35,31,43,37,38,41,38,21,26,35,66,71,81,85,45,66,56,93,86,33,71,49,57,86,54,87,56,65,88,69,39,43,53,51,61,52,49,43,50,52,53,37,48,72,54,68,28,48,79,46,78,48,71,63,77,48,36,40,34,44,37,38,41,27,61,61,31,94

pLDDT: mean 83.27, std 10.95, range [41.41, 96.62]

Organism: NCBI:txid1796616

Foldseek 3Di:
DVCLQFPWDDDPVLVVLCVVLVVDLLQPAAAFLCLPNLVVSLVSQLVNLVPTTDDDNLLSLLVSLLVSLLSLLLNHVLNVVLVVQCVVVPVDPVSNVVSVVVSVVCSVVVVVVLCVVQSVLSNLLSVPPDSVNSNVSSVQSVCSSVLSSVCRNDPDPDNVVCNVSSVVSNVSSSVSSVVSSVVSVVVVVVVVVVVVVVVVVVVVVVVVVVVVVVVVVVVVVVLVVVLVVCVVVVVPVVSVVSVVVVCVVVVPLQDPQDDAPLLSVLVSVLVVVLVVLLAAEAGHEADHNAWLQDPVLVSLLVNLVSVLQSVQLSPDPDSVLWYKYWYWHQDPQQKTKIKIKTWHQDDFDQDPNATWDPDPDRVVTPCNVVVNVVSLVVQPKDWDWDDDNTMTMIMIIGHRTD/DVCLQFPWDDDPVLVVLCVVLVVDLLQPAADFLCLPNLVVSLVSQLVNLVPTTDDDNLLSLLVSLLVSLLSLLLNHVLNVVLVVQCVVVPVDPVSNVVSVVVSVVVSVVVVVVLCVVQSVLSNLLSVPPDSVNSNVSSVQSVCSSVVSSVCRNDPDPDNVVCNVSSVVSNVSSSVSSVVSSVVSVVVVVVVVVVVVVVVVVVVVVVVVVVVVVVVVVVVVVVLVVVLVVCVVVVVVVVSVVSVVVVCVVVVPLQDPQDDAPVLSVLCSVLVVVLVVLLAAEAGHEADHNAWLQDPVLVSLLVNLVSVLQSVQLSPDPDSVLWYKYWYWHQDPQQKTKIKIKTWHQDDFDQDPNATWDPDPDRVVTRCSVVVNVVSLVVQPKDWDWDDDNTMIMIMIIGHRTD

Sequence (804 aa):
MLCCILPKKEGRFFHTLIFISGVFIPSMVIDPNDMFNVTLAFIWLLLLMLLCFKGSVISKLSVTAVIYPLIIALNFLISELSLSIWLAGGKTFVLDMSVSLADGFIHILFWYMIYRTFVSKVRQASRLYSQNTWLLLGIICLASLVSITVCIYYTPEETYKIWPCAVACMVTNIGSLYLAGYFVNAIQHETEQSSLKLQRVYYEELERNQAEIRRFRHDMNHHLMIIRDLFDQGDKDAAHAYFRELESQIAPQNRCFCKNSVLNAVLNSKYNKAKDCSIDCFFRIDLPEFTTIDQVSLCSIFANTLDNAIEASLKIPEPEKRKLSLKARIAENGFFSYEIKNAKINAVTIEKGKYISDKKNKSEHGLGLTSLQRTVEKYNGTISISYDETSFTVVILIGYALMLCCILPKKEGRFFHTLIFISGVFIPSMVIDPNDMFNVTLAFIWLLLLMLLCFKGSVISKLSVTAVIYPLIIALNFLISELSLSIWLAGGKTFVLDMSVSLADGFIHILFWYMIYRTFVSKVRQASRLYSQNTWLLLGIICLASLVSITVCIYYTPEETYKIWPCAVACMVTNIGSLYLAGYFVNAIQHETEQSSLKLQRVYYEELERNQAEIRRFRHDMNHHLMIIRDLFDQGDKDAAHAYFRELESQIAPQNRCFCKNSVLNAVLNSKYNKAKDCSIDCFFRIDLPEFTTIDQVSLCSIFANTLDNAIEASLKIPEPEKRKLSLKARIAENGFFSYEIKNAKINAVTIEKGKYISDKKNKSEHGLGLTSLQRTVEKYNGTISISYDETSFTVVILIGYAL